Protein AF-A0A3D3W2J4-F1 (afdb_monomer_lite)

Secondary structure (DSSP, 8-state):
--TTEEE--TTSSEEEEEEEEESSEEEEE--TTS---SSSGGGTEEEEE-PPP-SSSS-----EEEEEEEETTT--EEEEEEEEHHHHHH-GGG-EEEEETTEEEEE---PPP---SSEEEEEEEEEEEPTTSSSEEEEEEEEEEEETTEEEEEEEETTB-EEETTEEEEEEEEEE-TTS-EEEEEEEEE-TTTTHHHHHHHHHHHHHHHHHHHHHHHHHHHHHHHHHHHHHHTTTS-S------HHHHHHHHHHHHHHHHHHHHHHHHHTSPPPPPTTS--HHHHHT-EEEETTEEEEHHHHHHHHHHHHHS-SEEEEEPPHHHHTSHHHHHHHHHHHHHH-TTTTTSHHHHHHTT----HHHHHHHHHHHHTS-HHHHHHHHHHHHEEEEEHHHHHHHHHH-HHHHTTS--EE---HHHHHHTTPPP-TT-EE-HHHHGGGGGGGHHHHHHHHHHHHTT-GGG--HHHHHHHHHHHHHHHHHHHHHTT-PPPPSSHHHHHHHHHHHHHHHTT--PPEEEE---SSTTTSEEEHHHHHHHHHHHHHHHHTT--SHHHHHHHHHHTHHHHHHHHHHHHHHHHHHHS--TTPPPPTTS---HHHHHHHHTTT---HHHHHHHHHHHHT-TT--HHHHHHT--HHHHHHHHHHHHHHHHHHHHHHHHHH-TT-HHHHHHHHHHHHH-S--HHHHHHHHHHHHHHHHHHHHHHHHTTTSTTSTTHHHHHHHHHHHHHHHHHHHTT-HHHHHHHHHHHHHHHHHS--TT--HHHHHHHHHHHHH-HHHHHHHHHHHHHHHHHHHHHS--TTHHHHHHHHHHHHHHHHHHHHHHHHHHHHTS-S-SSHHHHHHHH-

pLDDT: mean 84.1, std 11.79, range [42.06, 96.38]

Foldseek 3Di:
DQAQDWADDPPDQWIKHWRDKAQAWDKDFDDPPDDAFPDAPSNGIDTDHDPADPPPDPDHGWMKTWIFTAGPPPRDTPGIDIETAVQQVQDVVRFDWDQDPNDIDGDHDYPDDDDDQKDKDWPDWDFDAFFQFPHTPKIKTWMWIDHPNDIDIDMAMAVRWDDDPQKTWHFDDWDQDPVRDIDTDIDIDRDPPVCVVVVVVVVVVVVVCVVVVVVVVVVVVVLVVVVVVVVVVCVPDDPDPPPPPVVLVCLLPVVLVVLLVVLVVVLVVLLDDDDDDPPFFPLLLQQLQWWRFPRAIAGPLVVLQVLLCLFQVDQKFKAFDALVRCVDPVLVVVLLVLLCVVCVVLCPDPLVVVLSPDRDGPVSNLVSSCVSVVHDSVVSCVSRVVSGIDMDGSSLLLLCLAQVVVRNQQTQRGADDDPVLCVQLVHDDDPSRTHGNVSRVVRLVSCVVLQVVLVVCVVVVNNVPRDPSSVRSVSRVVSVVVSVVSRVLRDDDADPALLSLLVQLLLVCLVCPSPSHIFRFQLLDPDSNQRTHRLNNLLSQLVNQVRCVVQVHQDLVSLLCCLQQPVLLVVLLVLLQVLLVVLQVDDDPDDDAPPVRGDFSLVSLVVCLVPDPDQLNNLSSPLSNVVGGDDHSNNSSVPQHRVNSLQSCLVVLLVSLCSLVVSCCVSPVPPVLNVVLVVVLVVVPPDPPSVSSSSSNSSSSSVSVVSCCVRCVLCHPPHVSVVVSSVRSVLVVQLSVCVSVVNSVSNVVSSVVNVVCVVVDNRPSHDSVLNSLNSSLSSSVLLVSLVVLVVVLVVLVVCVVVDVSSCSSVSSSVSSVVVSVVSVVVSLVSLCVSVVHHLDPDPVSNVVSSD

Structure (mmCIF, N/CA/C/O backbone):
data_AF-A0A3D3W2J4-F1
#
_entry.id   AF-A0A3D3W2J4-F1
#
loop_
_atom_site.group_PDB
_atom_site.id
_atom_site.type_symbol
_atom_site.label_atom_id
_atom_site.label_alt_id
_atom_site.label_comp_id
_atom_site.label_asym_id
_atom_site.label_entity_id
_atom_site.label_seq_id
_atom_site.pdbx_PDB_ins_code
_atom_site.Cartn_x
_atom_site.Cartn_y
_atom_site.Cartn_z
_atom_site.occupancy
_atom_site.B_iso_or_equiv
_atom_site.auth_seq_id
_atom_site.auth_comp_id
_atom_site.auth_asym_id
_atom_site.auth_atom_id
_atom_site.pdbx_PDB_model_num
ATOM 1 N N . MET A 1 1 ? -45.741 21.045 -13.939 1.00 48.94 1 MET A N 1
ATOM 2 C CA . MET A 1 1 ? -46.906 21.763 -13.388 1.00 48.94 1 MET A CA 1
ATOM 3 C C . MET A 1 1 ? -46.478 23.199 -13.170 1.00 48.94 1 MET A C 1
ATOM 5 O O . MET A 1 1 ? -45.393 23.406 -12.635 1.00 48.94 1 MET A O 1
ATOM 9 N N . THR A 1 2 ? -47.234 24.165 -13.677 1.00 43.22 2 THR A N 1
ATOM 10 C CA . THR A 1 2 ? -47.012 25.587 -13.380 1.00 43.22 2 THR A CA 1
ATOM 11 C C . THR A 1 2 ? -47.601 25.900 -12.005 1.00 43.22 2 THR A C 1
ATOM 13 O O . THR A 1 2 ? -48.510 25.196 -11.561 1.00 43.22 2 THR A O 1
ATOM 16 N N . ALA A 1 3 ? -47.068 26.909 -11.311 1.00 51.38 3 ALA A N 1
ATOM 17 C CA . ALA A 1 3 ? -47.744 27.464 -10.138 1.00 51.38 3 ALA A CA 1
ATOM 18 C C . ALA A 1 3 ? -49.195 27.830 -10.520 1.00 51.38 3 ALA A C 1
ATOM 20 O O . ALA A 1 3 ? -49.426 28.264 -11.650 1.00 51.38 3 ALA A O 1
ATOM 21 N N . ASP A 1 4 ? -50.138 27.579 -9.610 1.00 63.22 4 ASP A N 1
ATOM 22 C CA . ASP A 1 4 ? -51.589 27.809 -9.728 1.00 63.22 4 ASP A CA 1
ATOM 23 C C . ASP A 1 4 ? -52.402 26.770 -10.528 1.00 63.22 4 ASP A C 1
ATOM 25 O O . ASP A 1 4 ? -53.528 27.030 -10.952 1.00 63.22 4 ASP A O 1
ATOM 29 N N . GLN A 1 5 ? -51.883 25.549 -10.695 1.00 82.88 5 GLN A N 1
ATOM 30 C CA . GLN A 1 5 ? -52.673 24.429 -11.220 1.00 82.88 5 GLN A CA 1
ATOM 31 C C . GLN A 1 5 ? -53.540 23.791 -10.117 1.00 82.88 5 GLN A C 1
ATOM 33 O O . GLN A 1 5 ? -53.009 23.296 -9.123 1.00 82.88 5 GLN A O 1
ATOM 38 N N . THR A 1 6 ? -54.857 23.726 -10.323 1.00 85.81 6 THR A N 1
ATOM 39 C CA . THR A 1 6 ? -55.784 22.977 -9.455 1.00 85.81 6 THR A CA 1
ATOM 40 C C . THR A 1 6 ? -55.981 21.556 -9.979 1.00 85.81 6 THR A C 1
ATOM 42 O O . THR A 1 6 ? -56.260 21.350 -11.159 1.00 85.81 6 THR A O 1
ATOM 45 N N . ILE A 1 7 ? -55.824 20.568 -9.102 1.00 89.25 7 ILE A N 1
ATOM 46 C CA . ILE A 1 7 ? -56.068 19.152 -9.372 1.00 89.25 7 ILE A CA 1
ATOM 47 C C . ILE A 1 7 ? -57.421 18.784 -8.762 1.00 89.25 7 ILE A C 1
ATOM 49 O O . ILE A 1 7 ? -57.616 18.882 -7.547 1.00 89.25 7 ILE A O 1
ATOM 53 N N . GLU A 1 8 ? -58.339 18.335 -9.614 1.00 89.50 8 GLU A N 1
ATOM 54 C CA . GLU A 1 8 ? -59.679 17.896 -9.229 1.00 89.50 8 GLU A CA 1
ATOM 55 C C . GLU A 1 8 ? -59.796 16.383 -9.427 1.00 89.50 8 GLU A C 1
ATOM 57 O O . GLU A 1 8 ? -59.575 15.867 -10.521 1.00 89.50 8 GLU A O 1
ATOM 62 N N . LEU A 1 9 ? -60.119 15.660 -8.354 1.00 86.56 9 LEU A N 1
ATOM 63 C CA . LEU A 1 9 ? -60.288 14.205 -8.366 1.00 86.56 9 LEU A CA 1
ATOM 64 C C . LEU A 1 9 ? -61.668 13.866 -7.817 1.00 86.56 9 LEU A C 1
ATOM 66 O O . LEU A 1 9 ? -61.935 14.174 -6.658 1.00 86.56 9 LEU A O 1
ATOM 70 N N . SER A 1 10 ? -62.534 13.229 -8.609 1.00 84.44 10 SER A N 1
ATOM 71 C CA . SER A 1 10 ? -63.936 12.938 -8.247 1.00 84.44 10 SER A CA 1
ATOM 72 C C . SER A 1 10 ? -64.105 12.347 -6.845 1.00 84.44 10 SER A C 1
ATOM 74 O O . SER A 1 10 ? -65.048 12.702 -6.142 1.00 84.44 10 SER A O 1
ATOM 76 N N . ASP A 1 11 ? -63.145 11.526 -6.427 1.00 86.38 11 ASP A N 1
ATOM 77 C CA . ASP A 1 11 ? -63.213 10.701 -5.222 1.00 86.38 11 ASP A CA 1
ATOM 78 C C . ASP A 1 11 ? -62.748 11.427 -3.943 1.00 86.38 11 ASP A C 1
ATOM 80 O O . ASP A 1 11 ? -62.844 10.871 -2.848 1.00 86.38 11 ASP A O 1
ATOM 84 N N . LEU A 1 12 ? -62.244 12.665 -4.053 1.00 88.88 12 LEU A N 1
ATOM 85 C CA . LEU A 1 12 ? -61.813 13.486 -2.914 1.00 88.88 12 LEU A CA 1
ATOM 86 C C . LEU A 1 12 ? -62.843 14.579 -2.578 1.00 88.88 12 LEU A C 1
ATOM 88 O O . LEU A 1 12 ? -63.408 15.175 -3.495 1.00 88.88 12 LEU A O 1
ATOM 92 N N . PRO A 1 13 ? -63.062 14.916 -1.290 1.00 89.31 13 PRO A N 1
ATOM 93 C CA . PRO A 1 13 ? -64.000 15.972 -0.892 1.00 89.31 13 PRO A CA 1
ATOM 94 C C . PRO A 1 13 ? -63.435 17.401 -1.030 1.00 89.31 13 PRO A C 1
ATOM 96 O O . PRO A 1 13 ? -64.122 18.368 -0.719 1.00 89.31 13 PRO A O 1
ATOM 99 N N . PHE A 1 14 ? -62.199 17.547 -1.506 1.00 92.00 14 PHE A N 1
ATOM 100 C CA . PHE A 1 14 ? -61.484 18.813 -1.679 1.00 92.00 14 PHE A CA 1
ATOM 101 C C . PHE A 1 14 ? -60.769 18.849 -3.037 1.00 92.00 14 PHE A C 1
ATOM 103 O O . PHE A 1 14 ? -60.620 17.829 -3.718 1.00 92.00 14 PHE A O 1
ATOM 110 N N . ASN A 1 15 ? -60.319 20.037 -3.423 1.00 92.44 15 ASN A N 1
ATOM 111 C CA . ASN A 1 15 ? -59.434 20.274 -4.558 1.00 92.44 15 ASN A CA 1
ATOM 112 C C . ASN A 1 15 ? -57.999 20.491 -4.060 1.00 92.44 15 ASN A C 1
ATOM 114 O O . ASN A 1 15 ? -57.798 20.967 -2.945 1.00 92.44 15 ASN A O 1
ATOM 118 N N . ILE A 1 16 ? -56.996 20.145 -4.869 1.00 93.12 16 ILE A N 1
ATOM 119 C CA . ILE A 1 16 ? -55.581 20.347 -4.518 1.00 93.12 16 ILE A CA 1
ATOM 120 C C . ILE A 1 16 ? -55.020 21.455 -5.407 1.00 93.12 16 ILE A C 1
ATOM 122 O O . ILE A 1 16 ? -54.827 21.247 -6.602 1.00 93.12 16 ILE A O 1
ATOM 126 N N . ALA A 1 17 ? -54.752 22.627 -4.843 1.00 92.50 17 ALA A N 1
ATOM 127 C CA . ALA A 1 17 ? -54.134 23.740 -5.553 1.00 92.50 17 ALA A CA 1
ATOM 128 C C . ALA A 1 17 ? -52.608 23.688 -5.400 1.00 92.50 17 ALA A C 1
ATOM 130 O O . ALA A 1 17 ? -52.075 23.765 -4.294 1.00 92.50 17 ALA A O 1
ATOM 131 N N . VAL A 1 18 ? -51.882 23.565 -6.513 1.00 92.50 18 VAL A N 1
ATOM 132 C CA . VAL A 1 18 ? -50.415 23.553 -6.523 1.00 92.50 18 VAL A CA 1
ATOM 133 C C . VAL A 1 18 ? -49.898 24.986 -6.466 1.00 92.50 18 VAL A C 1
ATOM 135 O O . VAL A 1 18 ? -49.884 25.691 -7.473 1.00 92.50 18 VAL A O 1
ATOM 138 N N . ARG A 1 19 ? -49.423 25.414 -5.293 1.00 90.12 19 ARG A N 1
ATOM 139 C CA . ARG A 1 19 ? -48.851 26.754 -5.098 1.00 90.12 19 ARG A CA 1
ATOM 140 C C . ARG A 1 19 ? -47.502 26.894 -5.771 1.00 90.12 19 ARG A C 1
ATOM 142 O O . ARG A 1 19 ? -47.240 27.879 -6.453 1.00 90.12 19 ARG A O 1
ATOM 149 N N . ARG A 1 20 ? -46.627 25.905 -5.591 1.00 90.38 20 ARG A N 1
ATOM 150 C CA . ARG A 1 20 ? -45.307 25.922 -6.221 1.00 90.38 20 ARG A CA 1
ATOM 151 C C . ARG A 1 20 ? -44.750 24.523 -6.372 1.00 90.38 20 ARG A C 1
ATOM 153 O O . ARG A 1 20 ? -44.706 23.763 -5.412 1.00 90.38 20 ARG A O 1
ATOM 160 N N . PHE A 1 21 ? -44.282 24.217 -7.576 1.00 91.69 21 PHE A N 1
ATOM 161 C CA . PHE A 1 21 ? -43.565 22.986 -7.873 1.00 91.69 21 PHE A CA 1
ATOM 162 C C . PHE A 1 21 ? -42.087 23.292 -8.108 1.00 91.69 21 PHE A C 1
ATOM 164 O O . PHE A 1 21 ? -41.738 24.090 -8.981 1.00 91.69 21 PHE A O 1
ATOM 171 N N . TYR A 1 22 ? -41.225 22.641 -7.338 1.00 92.00 22 TYR A N 1
ATOM 172 C CA . TYR A 1 22 ? -39.782 22.707 -7.486 1.00 92.00 22 TYR A CA 1
ATOM 173 C C . TYR A 1 22 ? -39.316 21.424 -8.155 1.00 92.00 22 TYR A C 1
ATOM 175 O O . TYR A 1 22 ? -39.381 20.351 -7.561 1.00 92.00 22 TYR A O 1
ATOM 183 N N . ARG A 1 23 ? -38.858 21.542 -9.405 1.00 90.31 23 ARG A N 1
ATOM 184 C CA . ARG A 1 23 ? -38.396 20.394 -10.194 1.00 90.31 23 ARG A CA 1
ATOM 185 C C . ARG A 1 23 ? -37.204 19.698 -9.536 1.00 90.31 23 ARG A C 1
ATOM 187 O O . ARG A 1 23 ? -37.223 18.481 -9.404 1.00 90.31 23 ARG A O 1
ATOM 194 N N . ASN A 1 24 ? -36.207 20.473 -9.119 1.00 91.94 24 ASN A N 1
ATOM 195 C CA . ASN A 1 24 ? -35.078 19.991 -8.337 1.00 91.94 24 ASN A CA 1
ATOM 196 C C . ASN A 1 24 ? -34.886 20.891 -7.112 1.00 91.94 24 ASN A C 1
ATOM 198 O O . ASN A 1 24 ? -34.979 22.120 -7.214 1.00 91.94 24 ASN A O 1
ATOM 202 N N . SER A 1 25 ? -34.672 20.288 -5.950 1.00 92.25 25 SER A N 1
ATOM 203 C CA . SER A 1 25 ? -34.630 20.986 -4.673 1.00 92.25 25 SER A CA 1
ATOM 204 C C . SER A 1 25 ? -33.997 20.154 -3.567 1.00 92.25 25 SER A C 1
ATOM 206 O O . SER A 1 25 ? -34.030 18.927 -3.599 1.00 92.25 25 SER A O 1
ATOM 208 N N . GLU A 1 26 ? -33.497 20.846 -2.550 1.00 90.50 26 GLU A N 1
ATOM 209 C CA . GLU A 1 26 ? -33.131 20.261 -1.262 1.00 90.50 26 GLU A CA 1
ATOM 210 C C . GLU A 1 26 ? -33.908 20.937 -0.125 1.00 90.50 26 GLU A C 1
ATOM 212 O O . GLU A 1 26 ? -34.365 22.079 -0.252 1.00 90.50 26 GLU A O 1
ATOM 217 N N . LEU A 1 27 ? -34.063 20.228 0.993 1.00 87.88 27 LEU A N 1
ATOM 218 C CA . LEU A 1 27 ? -34.663 20.777 2.204 1.00 87.88 27 LEU A CA 1
ATOM 219 C C . LEU A 1 27 ? -33.572 21.372 3.089 1.00 87.88 27 LEU A C 1
ATOM 221 O O . LEU A 1 27 ? -32.530 20.755 3.304 1.00 87.88 27 LEU A O 1
ATOM 225 N N . ARG A 1 28 ? -33.834 22.559 3.631 1.00 90.44 28 ARG A N 1
ATOM 226 C CA . ARG A 1 28 ? -32.978 23.231 4.614 1.00 90.44 28 ARG A CA 1
ATOM 227 C C . ARG A 1 28 ? -33.802 23.682 5.813 1.00 90.44 28 ARG A C 1
ATOM 229 O O . ARG A 1 28 ? -35.015 23.845 5.696 1.00 90.44 28 ARG A O 1
ATOM 236 N N . SER A 1 29 ? -33.144 23.952 6.936 1.00 86.00 29 SER A N 1
ATOM 237 C CA . SER A 1 29 ? -33.789 24.601 8.082 1.00 86.00 29 SER A CA 1
ATOM 238 C C . SER A 1 29 ? -34.382 25.959 7.690 1.00 86.00 29 SER A C 1
ATOM 240 O O . SER A 1 29 ? -33.845 26.652 6.815 1.00 86.00 29 SER A O 1
ATOM 242 N N . LEU A 1 30 ? -35.485 26.332 8.342 1.00 84.19 30 LEU A N 1
ATOM 243 C CA . LEU A 1 30 ? -36.137 27.631 8.153 1.00 84.19 30 LEU A CA 1
ATOM 244 C C . LEU A 1 30 ? -35.212 28.799 8.532 1.00 84.19 30 LEU A C 1
ATOM 246 O O . LEU A 1 30 ? -34.473 28.742 9.514 1.00 84.19 30 LEU A O 1
ATOM 250 N N . THR A 1 31 ? -35.306 29.875 7.756 1.00 85.94 31 THR A N 1
ATOM 251 C CA . THR A 1 31 ? -34.766 31.209 8.048 1.00 85.94 31 THR A CA 1
ATOM 252 C C . THR A 1 31 ? -35.924 32.168 8.351 1.00 85.94 31 THR A C 1
ATOM 254 O O . THR A 1 31 ? -37.065 31.845 8.017 1.00 85.94 31 THR A O 1
ATOM 257 N N . PRO A 1 32 ? -35.676 33.339 8.969 1.00 84.88 32 PRO A N 1
ATOM 258 C CA . PRO A 1 32 ? -36.737 34.299 9.291 1.00 84.88 32 PRO A CA 1
ATOM 259 C C . PRO A 1 32 ? -37.583 34.765 8.094 1.00 84.88 32 PRO A C 1
ATOM 261 O O . PRO A 1 32 ? -38.732 35.147 8.291 1.00 84.88 32 PRO A O 1
ATOM 264 N N . ASP A 1 33 ? -37.038 34.703 6.874 1.00 86.88 33 ASP A N 1
ATOM 265 C CA . ASP A 1 33 ? -37.706 35.151 5.644 1.00 86.88 33 ASP A CA 1
ATOM 266 C C . ASP A 1 33 ? -38.552 34.055 4.965 1.00 86.88 33 ASP A C 1
ATOM 268 O O . ASP A 1 33 ? -39.237 34.317 3.974 1.00 86.88 33 ASP A O 1
ATOM 272 N N . ASP A 1 34 ? -38.496 32.810 5.451 1.00 86.81 34 ASP A N 1
ATOM 273 C CA . ASP A 1 34 ? -39.251 31.704 4.861 1.00 86.81 34 ASP A CA 1
ATOM 274 C C . ASP A 1 34 ? -40.705 31.661 5.350 1.00 86.81 34 ASP A C 1
ATOM 276 O O . ASP A 1 34 ? -41.021 31.962 6.502 1.00 86.81 34 ASP A O 1
ATOM 280 N N . LEU A 1 35 ? -41.597 31.173 4.484 1.00 84.19 35 LEU A N 1
ATOM 281 C CA . LEU A 1 35 ? -42.963 30.832 4.871 1.00 84.19 35 LEU A CA 1
ATOM 282 C C . LEU A 1 35 ? -42.950 29.615 5.806 1.00 84.19 35 LEU A C 1
ATOM 284 O O . LEU A 1 35 ? -42.683 28.496 5.366 1.00 84.19 35 LEU A O 1
ATOM 288 N N . LYS A 1 36 ? -43.286 29.835 7.077 1.00 88.19 36 LYS A N 1
ATOM 289 C CA . LYS A 1 36 ? -43.501 28.774 8.064 1.00 88.19 36 LYS A CA 1
ATOM 290 C C . LYS A 1 36 ? -44.955 28.302 8.019 1.00 88.19 36 LYS A C 1
ATOM 292 O O . LYS A 1 36 ? -45.861 29.116 8.176 1.00 88.19 36 LYS A O 1
ATOM 297 N N . LEU A 1 37 ? -45.166 27.003 7.814 1.00 88.06 37 LEU A N 1
ATOM 298 C CA . LEU A 1 37 ? -46.493 26.380 7.896 1.00 88.06 37 LEU A CA 1
ATOM 299 C C . LEU A 1 37 ? -46.823 25.967 9.337 1.00 88.06 37 LEU A C 1
ATOM 301 O O . LEU A 1 37 ? -45.925 25.809 10.168 1.00 88.06 37 LEU A O 1
ATOM 305 N N . ASP A 1 38 ? -48.113 25.777 9.615 1.00 83.81 38 ASP A N 1
ATOM 306 C CA . ASP A 1 38 ? -48.614 25.466 10.959 1.00 83.81 38 ASP A CA 1
ATOM 307 C C . ASP A 1 38 ? -48.172 24.080 11.458 1.00 83.81 38 ASP A C 1
ATOM 309 O O . ASP A 1 38 ? -47.928 23.897 12.651 1.00 83.81 38 ASP A O 1
ATOM 313 N N . ASP A 1 39 ? -48.039 23.104 10.555 1.00 82.50 39 ASP A N 1
ATOM 314 C CA . ASP A 1 39 ? -47.633 21.735 10.868 1.00 82.50 39 ASP A CA 1
ATOM 315 C C . ASP A 1 39 ? -46.874 21.060 9.705 1.00 82.50 39 ASP A C 1
ATOM 317 O O . ASP A 1 39 ? -46.529 21.690 8.699 1.00 82.50 39 ASP A O 1
ATOM 321 N N . GLY A 1 40 ? -46.542 19.776 9.882 1.00 84.00 40 GLY A N 1
ATOM 322 C CA . GLY A 1 40 ? -45.853 18.973 8.871 1.00 84.00 40 GLY A CA 1
ATOM 323 C C . GLY A 1 40 ? -44.437 19.465 8.561 1.00 84.00 40 GLY A C 1
ATOM 324 O O . GLY A 1 40 ? -43.823 20.215 9.326 1.00 84.00 40 GLY A O 1
ATOM 325 N N . LEU A 1 41 ? -43.904 19.049 7.418 1.00 85.31 41 LEU A N 1
ATOM 326 C CA . LEU A 1 41 ? -42.550 19.353 6.957 1.00 85.31 41 LEU A CA 1
ATOM 327 C C . LEU A 1 41 ? -42.287 20.862 6.846 1.00 85.31 41 LEU A C 1
ATOM 329 O O . LEU A 1 41 ? -41.200 21.334 7.176 1.00 85.31 41 LEU A O 1
ATOM 333 N N . GLY A 1 42 ? -43.294 21.636 6.434 1.00 85.88 42 GLY A N 1
ATOM 334 C CA . GLY A 1 42 ? -43.184 23.090 6.281 1.00 85.88 42 GLY A CA 1
ATOM 335 C C . GLY A 1 42 ? -43.120 23.874 7.598 1.00 85.88 42 GLY A C 1
ATOM 336 O O . GLY A 1 42 ? -42.896 25.082 7.568 1.00 85.88 42 GLY A O 1
ATOM 337 N N . SER A 1 43 ? -43.297 23.220 8.751 1.00 87.88 43 SER A N 1
ATOM 338 C CA . SER A 1 43 ? -43.172 23.865 10.067 1.00 87.88 43 SER A CA 1
ATOM 339 C C . SER A 1 43 ? -41.721 24.006 10.549 1.00 87.88 43 SER A C 1
ATOM 341 O O . SER A 1 43 ? -41.438 24.840 11.416 1.00 87.88 43 SER A O 1
ATOM 343 N N . PHE A 1 44 ? -40.792 23.230 9.973 1.00 83.69 44 PHE A N 1
ATOM 344 C CA . PHE A 1 44 ? -39.366 23.234 10.331 1.00 83.69 44 PHE A CA 1
ATOM 345 C C . PHE A 1 44 ? -38.404 23.235 9.130 1.00 83.69 44 PHE A C 1
ATOM 347 O O . PHE A 1 44 ? -37.212 23.490 9.321 1.00 83.69 44 PHE A O 1
ATOM 354 N N . ALA A 1 45 ? -38.888 23.002 7.904 1.00 86.81 45 ALA A N 1
ATOM 355 C CA . ALA A 1 45 ? -38.072 22.989 6.694 1.00 86.81 45 ALA A CA 1
ATOM 356 C C . ALA A 1 45 ? -38.596 23.938 5.604 1.00 86.81 45 ALA A C 1
ATOM 358 O O . ALA A 1 45 ? -39.798 24.069 5.384 1.00 86.81 45 ALA A O 1
ATOM 359 N N . ALA A 1 46 ? -37.663 24.547 4.872 1.00 90.19 46 ALA A N 1
ATOM 360 C CA . ALA A 1 46 ? -37.911 25.295 3.643 1.00 90.19 46 ALA A CA 1
ATOM 361 C C . ALA A 1 46 ? -37.262 24.606 2.440 1.00 90.19 46 ALA A C 1
ATOM 363 O O . ALA A 1 46 ? -36.264 23.889 2.560 1.00 90.19 46 ALA A O 1
ATOM 364 N N . VAL A 1 47 ? -37.812 24.876 1.255 1.00 91.69 47 VAL A N 1
ATOM 365 C CA . VAL A 1 47 ? -37.284 24.366 -0.012 1.00 91.69 47 VAL A CA 1
ATOM 366 C C . VAL A 1 47 ? -36.217 25.312 -0.544 1.00 91.69 47 VAL A C 1
ATOM 368 O O . VAL A 1 47 ? -36.493 26.483 -0.805 1.00 91.69 47 VAL A O 1
ATOM 371 N N . LYS A 1 48 ? -35.013 24.795 -0.783 1.00 92.38 48 LYS A N 1
ATOM 372 C CA . LYS A 1 48 ? -33.976 25.478 -1.552 1.00 92.38 48 LYS A CA 1
ATOM 373 C C . LYS A 1 48 ? -33.993 24.945 -2.990 1.00 92.38 48 LYS A C 1
ATOM 375 O O . LYS A 1 48 ? -33.673 23.775 -3.204 1.00 92.38 48 LYS A O 1
ATOM 380 N N . PRO A 1 49 ? -34.379 25.763 -3.986 1.00 91.38 49 PRO A N 1
ATOM 381 C CA . PRO A 1 49 ? -34.385 25.341 -5.381 1.00 91.38 49 PRO A CA 1
ATOM 382 C C . PRO A 1 49 ? -32.966 25.053 -5.868 1.00 91.38 49 PRO A C 1
ATOM 384 O O . PRO A 1 49 ? -32.045 25.823 -5.589 1.00 91.38 49 PRO A O 1
ATOM 387 N N . LEU A 1 50 ? -32.813 23.986 -6.643 1.00 88.44 50 LEU A N 1
ATOM 388 C CA . LEU A 1 50 ? -31.564 23.634 -7.306 1.00 88.44 50 LEU A CA 1
ATOM 389 C C . LEU A 1 50 ? -31.759 23.656 -8.830 1.00 88.44 50 LEU A C 1
ATOM 391 O O . LEU A 1 50 ? -32.864 23.396 -9.318 1.00 88.44 50 LEU A O 1
ATOM 395 N N . PRO A 1 51 ? -30.707 23.959 -9.610 1.00 87.94 51 PRO A N 1
ATOM 396 C CA . PRO A 1 51 ? -30.738 23.756 -11.052 1.00 87.94 51 PRO A CA 1
ATOM 397 C C . PRO A 1 51 ? -31.050 22.287 -11.396 1.00 87.94 51 PRO A C 1
ATOM 399 O O . PRO A 1 51 ? -30.604 21.394 -10.672 1.00 87.94 51 PRO A O 1
ATOM 402 N N . PRO A 1 52 ? -31.790 22.004 -12.484 1.00 84.12 52 PRO A N 1
ATOM 403 C CA . PRO A 1 52 ? -31.999 20.634 -12.947 1.00 84.12 52 PRO A CA 1
ATOM 404 C C . PRO A 1 52 ? -30.678 19.943 -13.300 1.00 84.12 52 PRO A C 1
ATOM 406 O O . PRO A 1 52 ? -29.767 20.580 -13.838 1.00 84.12 52 PRO A O 1
ATOM 409 N N . VAL A 1 53 ? -30.591 18.640 -13.044 1.00 79.69 53 VAL A N 1
ATOM 410 C CA . VAL A 1 53 ? -29.398 17.844 -13.361 1.00 79.69 53 VAL A CA 1
ATOM 411 C C . VAL A 1 53 ? -29.309 17.593 -14.874 1.00 79.69 53 VAL A C 1
ATOM 413 O O . VAL A 1 53 ? -30.306 17.305 -15.537 1.00 79.69 53 VAL A O 1
ATOM 416 N N . THR A 1 54 ? -28.103 17.693 -15.442 1.00 70.88 54 THR A N 1
ATOM 417 C CA . THR A 1 54 ? -27.838 17.557 -16.892 1.00 70.88 54 THR A CA 1
ATOM 418 C C . THR A 1 54 ? -27.631 16.109 -17.359 1.00 70.88 54 THR A C 1
ATOM 420 O O . THR A 1 54 ? -27.462 15.870 -18.554 1.00 70.88 54 THR A O 1
ATOM 423 N N . GLY A 1 55 ? -27.667 15.139 -16.439 1.00 55.62 55 GLY A N 1
ATOM 424 C CA . GLY A 1 55 ? -27.572 13.701 -16.719 1.00 55.62 55 GLY A CA 1
ATOM 425 C C . GLY A 1 55 ? -26.165 13.176 -17.029 1.00 55.62 55 GLY A C 1
ATOM 426 O O . GLY A 1 55 ? -26.049 12.041 -17.480 1.00 55.62 55 GLY A O 1
ATOM 427 N N . MET A 1 56 ? -25.108 13.977 -16.824 1.00 46.00 56 MET A N 1
ATOM 428 C CA . MET A 1 56 ? -23.714 13.507 -16.935 1.00 46.00 56 MET A CA 1
ATOM 429 C C . MET A 1 56 ? -23.181 12.852 -15.649 1.00 46.00 56 MET A C 1
ATOM 431 O O . MET A 1 56 ? -22.200 12.118 -15.720 1.00 46.00 56 MET A O 1
ATOM 435 N N . ASP A 1 57 ? -23.843 13.081 -14.512 1.00 51.56 57 ASP A N 1
ATOM 436 C CA . ASP A 1 57 ? -23.482 12.548 -13.195 1.00 51.56 57 ASP A CA 1
ATOM 437 C C . ASP A 1 57 ? -24.596 11.623 -12.668 1.00 51.56 57 ASP A C 1
ATOM 439 O O . ASP A 1 57 ? -25.752 11.766 -13.067 1.00 51.56 57 ASP A O 1
ATOM 443 N N . ASP A 1 58 ? -24.289 10.739 -11.710 1.00 57.91 58 ASP A N 1
ATOM 444 C CA . ASP A 1 58 ? -25.235 9.801 -11.054 1.00 57.91 58 ASP A CA 1
ATOM 445 C C . ASP A 1 58 ? -26.277 10.485 -10.131 1.00 57.91 58 ASP A C 1
ATOM 447 O O . ASP A 1 58 ? -26.849 9.876 -9.225 1.00 57.91 58 ASP A O 1
ATOM 451 N N . THR A 1 59 ? -26.539 11.775 -10.335 1.00 65.69 59 THR A N 1
ATOM 452 C CA . THR A 1 59 ? -27.515 12.545 -9.558 1.00 65.69 59 THR A CA 1
ATOM 453 C C . THR A 1 59 ? -28.837 12.662 -10.315 1.00 65.69 59 THR A C 1
ATOM 455 O O . THR A 1 59 ? -28.891 12.604 -11.542 1.00 65.69 59 THR A O 1
ATOM 458 N N . MET A 1 60 ? -29.940 12.800 -9.580 1.00 76.44 60 MET A N 1
ATOM 459 C CA . MET A 1 60 ? -31.281 12.937 -10.152 1.00 76.44 60 MET A CA 1
ATOM 460 C C . MET A 1 60 ? -32.006 14.134 -9.547 1.00 76.44 60 MET A C 1
ATOM 462 O O . MET A 1 60 ? -31.732 14.512 -8.407 1.00 76.44 60 MET A O 1
ATOM 466 N N . ASP A 1 61 ? -32.947 14.701 -10.303 1.00 86.38 61 ASP A N 1
ATOM 467 C CA . ASP A 1 61 ? -33.832 15.756 -9.812 1.00 86.38 61 ASP A CA 1
ATOM 468 C C . ASP A 1 61 ? -34.642 15.235 -8.606 1.00 86.38 61 ASP A C 1
ATOM 470 O O . ASP A 1 61 ? -35.323 14.213 -8.705 1.00 86.38 61 ASP A O 1
ATOM 474 N N . GLN A 1 62 ? -34.580 15.947 -7.478 1.00 88.50 62 GLN A N 1
ATOM 475 C CA . GLN A 1 62 ? -35.391 15.689 -6.285 1.00 88.50 62 GLN A CA 1
ATOM 476 C C . GLN A 1 62 ? -36.462 16.769 -6.153 1.00 88.50 62 GLN A C 1
ATOM 478 O O . GLN A 1 62 ? -36.163 17.939 -5.896 1.00 88.50 62 GLN A O 1
ATOM 483 N N . SER A 1 63 ? -37.724 16.397 -6.357 1.00 92.44 63 SER A N 1
ATOM 484 C CA . SER A 1 63 ? -38.813 17.372 -6.399 1.00 92.44 63 SER A CA 1
ATOM 485 C C . SER A 1 63 ? -39.427 17.655 -5.026 1.00 92.44 63 SER A C 1
ATOM 487 O O . SER A 1 63 ? -39.573 16.766 -4.188 1.00 92.44 63 SER A O 1
ATOM 489 N N . SER A 1 64 ? -39.875 18.898 -4.846 1.00 93.00 64 SER A N 1
ATOM 490 C CA . SER A 1 64 ? -40.729 19.325 -3.732 1.00 93.00 64 SER A CA 1
ATOM 491 C C . SER A 1 64 ? -41.932 20.089 -4.267 1.00 93.00 64 SER A C 1
ATOM 493 O O . SER A 1 64 ? -41.837 20.794 -5.275 1.00 93.00 64 SER A O 1
ATOM 495 N N . VAL A 1 65 ? -43.070 19.995 -3.586 1.00 93.19 65 VAL A N 1
ATOM 496 C CA . VAL A 1 65 ? -44.285 20.717 -3.959 1.00 93.19 65 VAL A CA 1
ATOM 497 C C . VAL A 1 65 ? -44.956 21.330 -2.737 1.00 93.19 65 VAL A C 1
ATOM 499 O O . VAL A 1 65 ? -45.162 20.666 -1.726 1.00 93.19 65 VAL A O 1
ATOM 502 N N . LEU A 1 66 ? -45.300 22.610 -2.843 1.00 92.75 66 LEU A N 1
ATOM 503 C CA . LEU A 1 66 ? -46.171 23.295 -1.897 1.00 92.75 66 LEU A CA 1
ATOM 504 C C . LEU A 1 66 ? -47.597 23.251 -2.450 1.00 92.75 66 LEU A C 1
ATOM 506 O O . LEU A 1 66 ? -47.831 23.722 -3.571 1.00 92.75 66 LEU A O 1
ATOM 510 N N . ILE A 1 67 ? -48.527 22.681 -1.687 1.00 93.38 67 ILE A N 1
ATOM 511 C CA . ILE A 1 67 ? -49.930 22.524 -2.082 1.00 93.38 67 ILE A CA 1
ATOM 512 C C . ILE A 1 67 ? -50.878 23.055 -1.009 1.00 93.38 67 ILE A C 1
ATOM 514 O O . ILE A 1 67 ? -50.586 22.971 0.182 1.00 93.38 67 ILE A O 1
ATOM 518 N N . ASP A 1 68 ? -52.038 23.523 -1.455 1.00 93.00 68 ASP A N 1
ATOM 519 C CA . ASP A 1 68 ? -53.179 23.862 -0.613 1.00 93.00 68 ASP A CA 1
ATOM 520 C C . ASP A 1 68 ? -54.327 22.892 -0.891 1.00 93.00 68 ASP A C 1
ATOM 522 O O . ASP A 1 68 ? -54.686 22.644 -2.043 1.00 93.00 68 ASP A O 1
ATOM 526 N N . LEU A 1 69 ? -54.945 22.377 0.165 1.00 93.25 69 LEU A N 1
ATOM 527 C CA . LEU A 1 69 ? -56.230 21.698 0.086 1.00 93.25 69 LEU A CA 1
ATOM 528 C C . LEU A 1 69 ? -57.326 22.753 0.151 1.00 93.25 69 LEU A C 1
ATOM 530 O O . LEU A 1 69 ? -57.367 23.540 1.094 1.00 93.25 69 LEU A O 1
ATOM 534 N N . VAL A 1 70 ? -58.205 22.776 -0.841 1.00 92.25 70 VAL A N 1
ATOM 535 C CA . VAL A 1 70 ? -59.244 23.794 -1.004 1.00 92.25 70 VAL A CA 1
ATOM 536 C C . VAL A 1 70 ? -60.611 23.129 -0.961 1.00 92.25 70 VAL A C 1
ATOM 538 O O . VAL A 1 70 ? -60.858 22.149 -1.664 1.00 92.25 70 VAL A O 1
ATOM 541 N N . ASP A 1 71 ? -61.511 23.656 -0.141 1.00 89.88 71 ASP A N 1
ATOM 542 C CA . ASP A 1 71 ? -62.889 23.182 -0.076 1.00 89.88 71 ASP A CA 1
ATOM 543 C C . ASP A 1 71 ? -63.636 23.464 -1.389 1.00 89.88 71 ASP A C 1
ATOM 545 O O . ASP A 1 71 ? -63.574 24.572 -1.927 1.00 89.88 71 ASP A O 1
ATOM 549 N N . ARG A 1 72 ? -64.367 22.470 -1.905 1.00 84.81 72 ARG A N 1
ATOM 550 C CA . ARG A 1 72 ? -65.028 22.569 -3.218 1.00 84.81 72 ARG A CA 1
ATOM 551 C C . ARG A 1 72 ? -66.168 23.571 -3.269 1.00 84.81 72 ARG A C 1
ATOM 553 O O . ARG A 1 72 ? -66.436 24.120 -4.331 1.00 84.81 72 ARG A O 1
ATOM 560 N N . GLN A 1 73 ? -66.878 23.746 -2.160 1.00 83.12 73 GLN A N 1
ATOM 561 C CA . GLN A 1 73 ? -68.106 24.537 -2.136 1.00 83.12 73 GLN A CA 1
ATOM 562 C C . GLN A 1 73 ? -67.814 25.994 -1.791 1.00 83.12 73 GLN A C 1
ATOM 564 O O . GLN A 1 73 ? -68.357 26.903 -2.410 1.00 83.12 73 GLN A O 1
ATOM 569 N N . SER A 1 74 ? -66.941 26.214 -0.810 1.00 84.06 74 SER A N 1
ATOM 570 C CA . SER A 1 74 ? -66.599 27.539 -0.293 1.00 84.06 74 SER A CA 1
ATOM 571 C C . SER A 1 74 ? -65.360 28.158 -0.940 1.00 84.06 74 SER A C 1
ATOM 573 O O . SER A 1 74 ? -65.143 29.359 -0.795 1.00 84.06 74 SER A O 1
ATOM 575 N N . GLY A 1 75 ? -64.519 27.364 -1.616 1.00 82.25 75 GLY A N 1
ATOM 576 C CA . GLY A 1 75 ? -63.244 27.827 -2.174 1.00 82.25 75 GLY A CA 1
ATOM 577 C C . GLY A 1 75 ? -62.198 28.202 -1.115 1.00 82.25 75 GLY A C 1
ATOM 578 O O . GLY A 1 75 ? -61.160 28.773 -1.447 1.00 82.25 75 GLY A O 1
ATOM 579 N N . LYS A 1 76 ? -62.453 27.906 0.166 1.00 87.94 76 LYS A N 1
ATOM 580 C CA . LYS A 1 76 ? -61.558 28.241 1.277 1.00 87.94 76 LYS A CA 1
ATOM 581 C C . LYS A 1 76 ? -60.398 27.246 1.364 1.00 87.94 76 LYS A C 1
ATOM 583 O O . LYS A 1 76 ? -60.603 26.040 1.234 1.00 87.94 76 LYS A O 1
ATOM 588 N N . VAL A 1 77 ? -59.190 27.742 1.648 1.00 90.62 77 VAL A N 1
ATOM 589 C CA . VAL A 1 77 ? -58.032 26.891 1.968 1.00 90.62 77 VAL A CA 1
ATOM 590 C C . VAL A 1 77 ? -58.278 26.205 3.313 1.00 90.62 77 VAL A C 1
ATOM 592 O O . VAL A 1 77 ? -58.457 26.864 4.337 1.00 90.62 77 VAL A O 1
ATOM 595 N N . LEU A 1 78 ? -58.314 24.878 3.284 1.00 90.50 78 LEU A N 1
ATOM 596 C CA . LEU A 1 78 ? -58.465 24.004 4.441 1.00 90.50 78 LEU A CA 1
ATOM 597 C C . LEU A 1 78 ? -57.121 23.752 5.128 1.00 90.50 78 LEU A C 1
ATOM 599 O O . LEU A 1 78 ? -57.056 23.766 6.353 1.00 90.50 78 LEU A O 1
ATOM 603 N N . LYS A 1 79 ? -56.064 23.505 4.343 1.00 91.38 79 LYS A N 1
ATOM 604 C CA . LYS A 1 79 ? -54.714 23.227 4.849 1.00 91.38 79 LYS A CA 1
ATOM 605 C C . LYS A 1 79 ? -53.654 23.451 3.772 1.00 91.38 79 LYS A C 1
ATOM 607 O O . LYS A 1 79 ? -53.851 23.015 2.641 1.00 91.38 79 LYS A O 1
ATOM 612 N N . SER A 1 80 ? -52.525 24.048 4.140 1.00 92.44 80 SER A N 1
ATOM 613 C CA . SER A 1 80 ? -51.323 24.142 3.299 1.00 92.44 80 SER A CA 1
ATOM 614 C C . SER A 1 80 ? -50.286 23.122 3.756 1.00 92.44 80 SER A C 1
ATOM 616 O O . SER A 1 80 ? -50.100 22.933 4.955 1.00 92.44 80 SER A O 1
ATOM 618 N N . MET A 1 81 ? -49.603 22.463 2.823 1.00 92.31 81 MET A N 1
ATOM 619 C CA . MET A 1 81 ? -48.573 21.472 3.145 1.00 92.31 81 MET A CA 1
ATOM 620 C C . MET A 1 81 ? -47.422 21.492 2.144 1.00 92.31 81 MET A C 1
ATOM 622 O O . MET A 1 81 ? -47.608 21.701 0.941 1.00 92.31 81 MET A O 1
ATOM 626 N N . LEU A 1 82 ? -46.221 21.240 2.661 1.00 91.81 82 LEU A N 1
ATOM 627 C CA . LEU A 1 82 ? -45.023 21.016 1.870 1.00 91.81 82 LEU A CA 1
ATOM 628 C C . LEU A 1 82 ? -44.792 19.510 1.750 1.00 91.81 82 LEU A C 1
ATOM 630 O O . LEU A 1 82 ? -44.493 18.853 2.738 1.00 91.81 82 LEU A O 1
ATOM 634 N N . VAL A 1 83 ? -44.881 18.975 0.536 1.00 91.38 83 VAL A N 1
ATOM 635 C CA . VAL A 1 83 ? -44.630 17.558 0.259 1.00 91.38 83 VAL A CA 1
ATOM 636 C C . VAL A 1 83 ? -43.322 17.434 -0.515 1.00 91.38 83 VAL A C 1
ATOM 638 O O . VAL A 1 83 ? -43.186 17.977 -1.612 1.00 91.38 83 VAL A O 1
ATOM 641 N N . SER A 1 84 ? -42.353 16.711 0.044 1.00 89.50 84 SER A N 1
ATOM 642 C CA . SER A 1 84 ? -41.055 16.466 -0.596 1.00 89.50 84 SER A CA 1
ATOM 643 C C . SER A 1 84 ? -40.883 14.996 -0.960 1.00 89.50 84 SER A C 1
ATOM 645 O O . SER A 1 84 ? -41.295 14.102 -0.211 1.00 89.50 84 SER A O 1
ATOM 647 N N . GLN A 1 85 ? -40.266 14.743 -2.113 1.00 87.88 85 GLN A N 1
ATOM 648 C CA . GLN A 1 85 ? -40.086 13.400 -2.653 1.00 87.88 85 GLN A CA 1
ATOM 649 C C . GLN A 1 85 ? -39.159 12.536 -1.789 1.00 87.88 85 GLN A C 1
ATOM 651 O O . GLN A 1 85 ? -39.509 11.409 -1.447 1.00 87.88 85 GLN A O 1
ATOM 656 N N . ASN A 1 86 ? -38.012 13.080 -1.376 1.00 77.62 86 ASN A N 1
ATOM 657 C CA . ASN A 1 86 ? -37.047 12.373 -0.531 1.00 77.62 86 ASN A CA 1
ATOM 658 C C . ASN A 1 86 ? -37.650 11.920 0.814 1.00 77.62 86 ASN A C 1
ATOM 660 O O . ASN A 1 86 ? -37.369 10.816 1.267 1.00 77.62 86 ASN A O 1
ATOM 664 N N . VAL A 1 87 ? -38.524 12.724 1.427 1.00 78.88 87 VAL A N 1
ATOM 665 C CA . VAL A 1 87 ? -39.229 12.367 2.672 1.00 78.88 87 VAL A CA 1
ATOM 666 C C . VAL A 1 87 ? -40.271 11.277 2.411 1.00 78.88 87 VAL A C 1
ATOM 668 O O . VAL A 1 87 ? -40.335 10.289 3.140 1.00 78.88 87 VAL A O 1
ATOM 671 N N . SER A 1 88 ? -41.044 11.431 1.333 1.00 78.12 88 SER A N 1
ATOM 672 C CA . SER A 1 88 ? -42.126 10.512 0.959 1.00 78.12 88 SER A CA 1
ATOM 673 C C . SER A 1 88 ? -41.633 9.105 0.586 1.00 78.12 88 SER A C 1
ATOM 675 O O . SER A 1 88 ? -42.339 8.129 0.839 1.00 78.12 88 SER A O 1
ATOM 677 N N . GLU A 1 89 ? -40.456 8.982 -0.039 1.00 68.06 89 GLU A N 1
ATOM 678 C CA . GLU A 1 89 ? -39.902 7.698 -0.501 1.00 68.06 89 GLU A CA 1
ATOM 679 C C . GLU A 1 89 ? -39.070 6.963 0.567 1.00 68.06 89 GLU A C 1
ATOM 681 O O . GLU A 1 89 ? -39.010 5.734 0.536 1.00 68.06 89 GLU A O 1
ATOM 686 N N . LEU A 1 90 ? -38.460 7.676 1.525 1.00 55.75 90 LEU A N 1
ATOM 687 C CA . LEU A 1 90 ? -37.591 7.076 2.549 1.00 55.75 90 LEU A CA 1
ATOM 688 C C . LEU A 1 90 ? -38.351 6.479 3.740 1.00 55.75 90 LEU A C 1
ATOM 690 O O . LEU A 1 90 ? -37.839 5.561 4.380 1.00 55.75 90 LEU A O 1
ATOM 694 N N . ASN A 1 91 ? -39.535 6.999 4.079 1.00 53.41 91 ASN A N 1
ATOM 695 C CA 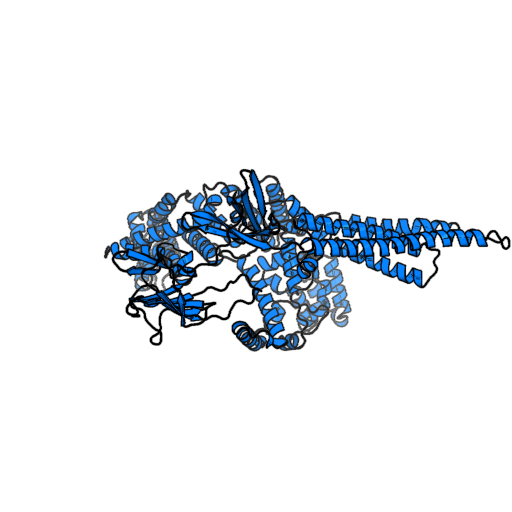. ASN A 1 91 ? -40.223 6.599 5.306 1.00 53.41 91 ASN A CA 1
ATOM 696 C C . ASN A 1 91 ? -41.746 6.750 5.174 1.00 53.41 91 ASN A C 1
ATOM 698 O O . ASN A 1 91 ? -42.293 7.843 5.314 1.00 53.41 91 ASN A O 1
ATOM 702 N N . SER A 1 92 ? -42.465 5.649 4.937 1.00 53.25 92 SER A N 1
ATOM 703 C CA . SER A 1 92 ? -43.926 5.685 4.743 1.00 53.25 92 SER A CA 1
ATOM 704 C C . SER A 1 92 ? -44.707 6.181 5.969 1.00 53.25 92 SER A C 1
ATOM 706 O O . SER A 1 92 ? -45.888 6.483 5.864 1.00 53.25 92 SER A O 1
ATOM 708 N N . THR A 1 93 ? -44.069 6.255 7.138 1.00 54.66 93 THR A N 1
ATOM 709 C CA . THR A 1 93 ? -44.653 6.754 8.391 1.00 54.66 93 THR A CA 1
ATOM 710 C C . THR A 1 93 ? -44.602 8.280 8.534 1.00 54.66 93 THR A C 1
ATOM 712 O O . THR A 1 93 ? -45.259 8.808 9.426 1.00 54.66 93 THR A O 1
ATOM 715 N N . LEU A 1 94 ? -43.870 8.993 7.665 1.00 58.66 94 LEU A N 1
ATOM 716 C CA . LEU A 1 94 ? -43.693 10.457 7.693 1.00 58.66 94 LEU A CA 1
ATOM 717 C C . LEU A 1 94 ? -44.501 11.193 6.611 1.00 58.66 94 LEU A C 1
ATOM 719 O O . LEU A 1 94 ? -44.165 12.309 6.225 1.00 58.66 94 LEU A O 1
ATOM 723 N N . ALA A 1 95 ? -45.547 10.562 6.086 1.00 68.94 95 ALA A N 1
ATOM 724 C CA . ALA A 1 95 ? -46.410 11.175 5.087 1.00 68.94 95 ALA A CA 1
ATOM 725 C C . ALA A 1 95 ? -47.116 12.423 5.629 1.00 68.94 95 ALA A C 1
ATOM 727 O O . ALA A 1 95 ? -47.613 12.419 6.759 1.00 68.94 95 ALA A O 1
ATOM 728 N N . GLU A 1 96 ? -47.233 13.454 4.793 1.00 85.75 96 GLU A N 1
ATOM 729 C CA . GLU A 1 96 ? -48.034 14.629 5.127 1.00 85.75 96 GLU A CA 1
ATOM 730 C C . GLU A 1 96 ? -49.496 14.215 5.303 1.00 85.75 96 GLU A C 1
ATOM 732 O O . GLU A 1 96 ? -50.064 13.517 4.458 1.00 85.75 96 GLU A O 1
ATOM 737 N N . LYS A 1 97 ? -50.104 14.621 6.418 1.00 87.50 97 LYS A N 1
ATOM 738 C CA . LYS A 1 97 ? -51.442 14.181 6.826 1.00 87.50 97 LYS A CA 1
ATOM 739 C C . LYS A 1 97 ? -52.411 15.357 6.865 1.00 87.50 97 LYS A C 1
ATOM 741 O O . LYS A 1 97 ? -52.111 16.390 7.463 1.00 87.50 97 LYS A O 1
ATOM 746 N N . ALA A 1 98 ? -53.610 15.176 6.320 1.00 89.38 98 ALA A N 1
ATOM 747 C CA . ALA A 1 98 ? -54.739 16.078 6.536 1.00 89.38 98 ALA A CA 1
ATOM 748 C C . ALA A 1 98 ? -55.979 15.297 6.977 1.00 89.38 98 ALA A C 1
ATOM 750 O O . ALA A 1 98 ? -56.350 14.315 6.337 1.00 89.38 98 ALA A O 1
ATOM 751 N N . THR A 1 99 ? -56.635 15.751 8.043 1.00 88.81 99 THR A N 1
ATOM 752 C CA . THR A 1 99 ? -57.908 15.186 8.506 1.00 88.81 99 THR A CA 1
ATOM 753 C C . THR A 1 99 ? -59.044 16.088 8.034 1.00 88.81 99 THR A C 1
ATOM 755 O O . THR A 1 99 ? -59.103 17.256 8.412 1.00 88.81 99 THR A O 1
ATOM 758 N N . ILE A 1 100 ? -59.925 15.571 7.175 1.00 87.69 100 ILE A N 1
ATOM 759 C CA . ILE A 1 100 ? -61.049 16.317 6.589 1.00 87.69 100 ILE A CA 1
ATOM 760 C C . ILE A 1 100 ? -62.312 15.467 6.726 1.00 87.69 100 ILE A C 1
ATOM 762 O O . ILE A 1 100 ? -62.340 14.333 6.249 1.00 87.69 100 ILE A O 1
ATOM 766 N N . ALA A 1 101 ? -63.351 16.021 7.364 1.00 83.38 101 ALA A N 1
ATOM 767 C CA . ALA A 1 101 ? -64.617 15.334 7.649 1.00 83.38 101 ALA A CA 1
ATOM 768 C C . ALA A 1 101 ? -64.411 13.946 8.301 1.00 83.38 101 ALA A C 1
ATOM 770 O O . ALA A 1 101 ? -64.897 12.934 7.796 1.00 83.38 101 ALA A O 1
ATOM 771 N N . ASP A 1 102 ? -63.620 13.910 9.382 1.00 84.50 102 ASP A N 1
ATOM 772 C CA . ASP A 1 102 ? -63.262 12.711 10.163 1.00 84.50 102 ASP A CA 1
ATOM 773 C C . ASP A 1 102 ? -62.577 11.582 9.371 1.00 84.50 102 ASP A C 1
ATOM 775 O O . ASP A 1 102 ? -62.561 10.422 9.788 1.00 84.50 102 ASP A O 1
ATOM 779 N N . ARG A 1 103 ? -61.972 11.910 8.222 1.00 91.12 103 ARG A N 1
ATOM 780 C CA . ARG A 1 103 ? -61.127 10.993 7.450 1.00 91.12 103 ARG A CA 1
ATOM 781 C C . ARG A 1 103 ? -59.718 11.533 7.299 1.00 91.12 103 ARG A C 1
ATOM 783 O O . ARG A 1 103 ? -59.522 12.705 6.985 1.00 91.12 103 ARG A O 1
ATOM 790 N N . ASP A 1 104 ? -58.754 10.638 7.462 1.00 90.06 104 ASP A N 1
ATOM 791 C CA . ASP A 1 104 ? -57.336 10.928 7.308 1.00 90.06 104 ASP A CA 1
ATOM 792 C C . ASP A 1 104 ? -56.878 10.685 5.867 1.00 90.06 104 ASP A C 1
ATOM 794 O O . ASP A 1 104 ? -57.034 9.591 5.322 1.00 90.06 104 ASP A O 1
ATOM 798 N N . TYR A 1 105 ? -56.278 11.708 5.265 1.00 90.12 105 TYR A N 1
ATOM 799 C CA . TYR A 1 105 ? -55.676 11.669 3.938 1.00 90.12 105 TYR A CA 1
ATOM 800 C C . TYR A 1 105 ? -54.164 11.824 4.068 1.00 90.12 105 TYR A C 1
ATOM 802 O O . TYR A 1 105 ? -53.686 12.740 4.740 1.00 90.12 105 TYR A O 1
ATOM 810 N N . TYR A 1 106 ? -53.421 10.941 3.404 1.00 88.81 106 TYR A N 1
ATOM 811 C CA . TYR A 1 106 ? -51.961 10.930 3.410 1.00 88.81 106 TYR A CA 1
ATOM 812 C C . TYR A 1 106 ? -51.422 11.290 2.029 1.00 88.81 106 TYR A C 1
ATOM 814 O O . TYR A 1 106 ? -51.834 10.708 1.022 1.00 88.81 106 TYR A O 1
ATOM 822 N N . PHE A 1 107 ? -50.479 12.225 1.988 1.00 89.25 107 PHE A N 1
ATOM 823 C CA . PHE A 1 107 ? -49.921 12.777 0.762 1.00 89.25 107 PHE A CA 1
ATOM 824 C C . PHE A 1 107 ? -48.466 12.351 0.599 1.00 89.25 107 PHE A C 1
ATOM 826 O O . PHE A 1 107 ? -47.643 12.510 1.498 1.00 89.25 107 PHE A O 1
ATOM 833 N N . TYR A 1 108 ? -48.163 11.827 -0.587 1.00 87.12 108 TYR A N 1
ATOM 834 C CA . TYR A 1 108 ? -46.834 11.368 -0.969 1.00 87.12 108 TYR A CA 1
ATOM 835 C C . TYR A 1 108 ? -46.475 11.946 -2.332 1.00 87.12 108 TYR A C 1
ATOM 837 O O . TYR A 1 108 ? -47.262 11.846 -3.278 1.00 87.12 108 TYR A O 1
ATOM 845 N N . LEU A 1 109 ? -45.262 12.477 -2.455 1.00 87.94 109 LEU A N 1
ATOM 846 C CA . LEU A 1 109 ? -44.660 12.808 -3.741 1.00 87.94 109 LEU A CA 1
ATOM 847 C C . LEU A 1 109 ? -43.674 11.699 -4.118 1.00 87.94 109 LEU A C 1
ATOM 849 O O . LEU A 1 109 ? -42.830 11.324 -3.316 1.00 87.94 109 LEU A O 1
ATOM 853 N N . ARG A 1 110 ? -43.792 11.141 -5.323 1.00 84.88 110 ARG A N 1
ATOM 854 C CA . ARG A 1 110 ? -42.957 10.017 -5.776 1.00 84.88 110 ARG A CA 1
ATOM 855 C C . ARG A 1 110 ? -42.682 10.087 -7.268 1.00 84.88 110 ARG A C 1
ATOM 857 O O . ARG A 1 110 ? -43.466 10.694 -8.004 1.00 84.88 110 ARG A O 1
ATOM 864 N N . PHE A 1 111 ? -41.664 9.367 -7.732 1.00 81.31 111 PHE A N 1
ATOM 865 C CA . PHE A 1 111 ? -41.489 9.137 -9.165 1.00 81.31 111 PHE A CA 1
ATOM 866 C C . PHE A 1 111 ? -42.707 8.427 -9.774 1.00 81.31 111 PHE A C 1
ATOM 868 O O . PHE A 1 111 ? -43.360 7.580 -9.148 1.00 81.31 111 PHE A O 1
ATOM 875 N N . GLN A 1 112 ? -43.002 8.747 -11.036 1.00 82.69 112 GLN A N 1
ATOM 876 C CA . GLN A 1 112 ? -44.017 8.032 -11.801 1.00 82.69 112 GLN A CA 1
ATOM 877 C C . GLN A 1 112 ? -43.673 6.536 -11.845 1.00 82.69 112 GLN A C 1
ATOM 879 O O . GLN A 1 112 ? -42.619 6.136 -12.342 1.00 82.69 112 GLN A O 1
ATOM 884 N N . ARG A 1 113 ? -44.588 5.690 -11.358 1.00 81.38 113 ARG A N 1
ATOM 885 C CA . ARG A 1 113 ? -44.442 4.234 -11.444 1.00 81.38 113 ARG A CA 1
ATOM 886 C C . ARG A 1 113 ? -44.856 3.756 -12.828 1.00 81.38 113 ARG A C 1
ATOM 888 O O . ARG A 1 113 ? -46.017 3.869 -13.209 1.00 81.38 113 ARG A O 1
ATOM 895 N N . ASN A 1 114 ? -43.907 3.175 -13.550 1.00 81.25 114 ASN A N 1
ATOM 896 C CA . ASN A 1 114 ? -44.156 2.531 -14.833 1.00 81.25 114 ASN A CA 1
ATOM 897 C C . ASN A 1 114 ? -44.314 1.024 -14.621 1.00 81.25 114 ASN A C 1
ATOM 899 O O . ASN A 1 114 ? -43.331 0.317 -14.403 1.00 81.25 114 ASN A O 1
ATOM 903 N N . TYR A 1 115 ? -45.552 0.535 -14.674 1.00 86.06 115 TYR A N 1
ATOM 904 C CA . TYR A 1 115 ? -45.849 -0.889 -14.527 1.00 86.06 115 TYR A CA 1
ATOM 905 C C . TYR A 1 115 ? -45.408 -1.681 -15.766 1.00 86.06 115 TYR A C 1
ATOM 907 O O . TYR A 1 115 ? -45.509 -1.205 -16.899 1.00 86.06 115 TYR A O 1
ATOM 915 N N . LYS A 1 116 ? -44.906 -2.898 -15.540 1.00 86.56 116 LYS A N 1
ATOM 916 C CA . LYS A 1 116 ? -44.423 -3.818 -16.578 1.00 86.56 116 LYS A CA 1
ATOM 917 C C . LYS A 1 116 ? -45.306 -5.069 -16.634 1.00 86.56 116 LYS A C 1
ATOM 919 O O . LYS A 1 116 ? -45.858 -5.446 -15.602 1.00 86.56 116 LYS A O 1
ATOM 924 N N . PRO A 1 117 ? -45.407 -5.753 -17.789 1.00 89.69 117 PRO A N 1
ATOM 925 C CA . PRO A 1 117 ? -46.179 -6.992 -17.933 1.00 89.69 117 PRO A CA 1
ATOM 926 C C . PRO A 1 117 ? -45.459 -8.228 -17.351 1.00 89.69 117 PRO A C 1
ATOM 928 O O . PRO A 1 117 ? -45.713 -9.351 -17.771 1.00 89.69 117 PRO A O 1
ATOM 931 N N . TYR A 1 118 ? -44.518 -8.027 -16.427 1.00 90.75 118 TYR A N 1
ATOM 932 C CA . TYR A 1 118 ? -43.748 -9.069 -15.756 1.00 90.75 118 TYR A CA 1
ATOM 933 C C . TYR A 1 118 ? -43.401 -8.623 -14.334 1.00 90.75 118 TYR A C 1
ATOM 935 O O . TYR A 1 118 ? -43.325 -7.426 -14.041 1.00 90.75 118 TYR A O 1
ATOM 943 N N . LYS A 1 119 ? -43.182 -9.596 -13.450 1.00 91.44 119 LYS A N 1
ATOM 944 C CA . LYS A 1 119 ? -42.741 -9.388 -12.066 1.00 91.44 119 LYS A CA 1
ATOM 945 C C . LYS A 1 119 ? -41.261 -9.716 -11.953 1.00 91.44 119 LYS A C 1
ATOM 947 O O . LYS A 1 119 ? -40.810 -10.680 -12.557 1.00 91.44 119 LYS A O 1
ATOM 952 N N . VAL A 1 120 ? -40.534 -8.938 -11.159 1.00 90.94 120 VAL A N 1
ATOM 953 C CA . VAL A 1 120 ? -39.121 -9.174 -10.844 1.00 90.94 120 VAL A CA 1
ATOM 954 C C . VAL A 1 120 ? -39.022 -9.458 -9.351 1.00 90.94 120 VAL A C 1
ATOM 956 O O . VAL A 1 120 ? -39.532 -8.680 -8.545 1.00 90.94 120 VAL A O 1
ATOM 959 N N . LYS A 1 121 ? -38.375 -10.560 -8.984 1.00 93.38 121 LYS A N 1
ATOM 960 C CA . LYS A 1 121 ? -38.071 -10.928 -7.602 1.00 93.38 121 LYS A CA 1
ATOM 961 C C . LYS A 1 121 ? -36.560 -11.029 -7.440 1.00 93.38 121 LYS A C 1
ATOM 963 O O . LYS A 1 121 ? -35.909 -11.707 -8.226 1.00 93.38 121 LYS A O 1
ATOM 968 N N . LEU A 1 122 ? -36.006 -10.372 -6.426 1.00 93.25 122 LEU A N 1
ATOM 969 C CA . LEU A 1 122 ? -34.612 -10.565 -6.033 1.00 93.25 122 LEU A CA 1
ATOM 970 C C . LEU A 1 122 ? -34.506 -11.879 -5.250 1.00 93.25 122 LEU A C 1
ATOM 972 O O . LEU A 1 122 ? -35.250 -12.079 -4.290 1.00 93.25 122 LEU A O 1
ATOM 976 N N . LEU A 1 123 ? -33.643 -12.786 -5.700 1.00 93.38 123 LEU A N 1
ATOM 977 C CA . LEU A 1 123 ? -33.340 -14.037 -5.004 1.00 93.38 123 LEU A CA 1
ATOM 978 C C . LEU A 1 123 ? -32.157 -13.856 -4.058 1.00 93.38 123 LEU A C 1
ATOM 980 O O . LEU A 1 123 ? -32.212 -14.325 -2.929 1.00 93.38 123 LEU A O 1
ATOM 984 N N . ASP A 1 124 ? -31.114 -13.190 -4.545 1.00 91.31 124 ASP A N 1
ATOM 985 C CA . ASP A 1 124 ? -29.868 -12.956 -3.826 1.00 91.31 124 ASP A CA 1
ATOM 986 C C . ASP A 1 124 ? -29.173 -11.722 -4.408 1.00 91.31 124 ASP A C 1
ATOM 988 O O . ASP A 1 124 ? -29.268 -11.458 -5.615 1.00 91.31 124 ASP A O 1
ATOM 992 N N . VAL A 1 125 ? -28.478 -10.971 -3.563 1.00 90.38 125 VAL A N 1
ATOM 993 C CA . VAL A 1 125 ? -27.621 -9.870 -3.987 1.00 90.38 125 VAL A CA 1
ATOM 994 C C . VAL A 1 125 ? -26.310 -9.968 -3.231 1.00 90.38 125 VAL A C 1
ATOM 996 O O . VAL A 1 125 ? -26.295 -10.071 -2.018 1.00 90.38 125 VAL A O 1
ATOM 999 N N . SER A 1 126 ? -25.195 -9.900 -3.946 1.00 83.69 126 SER A N 1
ATOM 1000 C CA . SER A 1 126 ? -23.876 -9.970 -3.331 1.00 83.69 126 SER A CA 1
ATOM 1001 C C . SER A 1 126 ? -23.025 -8.782 -3.746 1.00 83.69 126 SER A C 1
ATOM 1003 O O . SER A 1 126 ? -23.003 -8.394 -4.921 1.00 83.69 126 SER A O 1
ATOM 1005 N N . ARG A 1 127 ? -22.253 -8.261 -2.795 1.00 81.31 127 ARG A N 1
ATOM 1006 C CA . ARG A 1 127 ? -21.184 -7.292 -3.028 1.00 81.31 127 ARG A CA 1
ATOM 1007 C C . ARG A 1 127 ? -19.857 -7.927 -2.640 1.00 81.31 127 ARG A C 1
ATOM 1009 O O . ARG A 1 127 ? -19.645 -8.209 -1.468 1.00 81.31 127 ARG A O 1
ATOM 1016 N N . THR A 1 128 ? -18.949 -8.080 -3.599 1.00 72.75 128 THR A N 1
ATOM 1017 C CA . THR A 1 128 ? -17.538 -8.349 -3.281 1.00 72.75 128 THR A CA 1
ATOM 1018 C C . THR A 1 128 ? -16.769 -7.046 -3.374 1.00 72.75 128 THR A C 1
ATOM 1020 O O . THR A 1 128 ? -16.981 -6.263 -4.304 1.00 72.75 128 THR A O 1
ATOM 1023 N N . THR A 1 129 ? -15.912 -6.771 -2.400 1.00 69.69 129 THR A N 1
ATOM 1024 C CA . THR A 1 129 ? -15.093 -5.562 -2.382 1.00 69.69 129 THR A CA 1
ATOM 1025 C C . THR A 1 129 ? -13.669 -5.866 -2.814 1.00 69.69 129 THR A C 1
ATOM 1027 O O . THR A 1 129 ? -13.246 -7.012 -2.959 1.00 69.69 129 THR A O 1
ATOM 1030 N N . TYR A 1 130 ? -12.937 -4.806 -3.113 1.00 65.69 130 TYR A N 1
ATOM 1031 C CA . TYR A 1 130 ? -11.504 -4.873 -3.292 1.00 65.69 130 TYR A CA 1
ATOM 1032 C C . TYR A 1 130 ? -10.828 -5.227 -1.967 1.00 65.69 130 TYR A C 1
ATOM 1034 O O . TYR A 1 130 ? -11.216 -4.724 -0.915 1.00 65.69 130 TYR A O 1
ATOM 1042 N N . VAL A 1 131 ? -9.786 -6.055 -2.042 1.00 67.31 131 VAL A N 1
ATOM 1043 C CA . VAL A 1 131 ? -8.968 -6.441 -0.886 1.00 67.31 131 VAL A CA 1
ATOM 1044 C C . VAL A 1 131 ? -8.554 -5.202 -0.083 1.00 67.31 131 VAL A C 1
ATOM 1046 O O . VAL A 1 131 ? -8.007 -4.254 -0.659 1.00 67.31 131 VAL A O 1
ATOM 1049 N N . GLY A 1 132 ? -8.834 -5.219 1.224 1.00 59.91 132 GLY A N 1
ATOM 1050 C CA . GLY A 1 132 ? -8.537 -4.131 2.165 1.00 59.91 132 GLY A CA 1
ATOM 1051 C C . GLY A 1 132 ? -9.223 -2.796 1.871 1.00 59.91 132 GLY A C 1
ATOM 1052 O O . GLY A 1 132 ? -8.690 -1.739 2.195 1.00 59.91 132 GLY A O 1
ATOM 1053 N N . SER A 1 133 ? -10.382 -2.812 1.210 1.00 62.69 133 SER A N 1
ATOM 1054 C CA . SER A 1 133 ? -11.199 -1.622 0.976 1.00 62.69 133 SER A CA 1
ATOM 1055 C C . SER A 1 133 ? -12.690 -1.950 1.055 1.00 62.69 133 SER A C 1
ATOM 1057 O O . SER A 1 133 ? -13.121 -3.060 0.750 1.00 62.69 133 SER A O 1
ATOM 1059 N N . SER A 1 134 ? -13.505 -0.949 1.385 1.00 62.84 134 SER A N 1
ATOM 1060 C CA . SER A 1 134 ? -14.963 -0.983 1.205 1.00 62.84 134 SER A CA 1
ATOM 1061 C C . SER A 1 134 ? -15.392 -0.785 -0.252 1.00 62.84 134 SER A C 1
ATOM 1063 O O . SER A 1 134 ? -16.569 -0.951 -0.585 1.00 62.84 134 SER A O 1
ATOM 1065 N N . THR A 1 135 ? -14.447 -0.426 -1.133 1.00 65.88 135 THR A N 1
ATOM 1066 C CA . THR A 1 135 ? -14.728 -0.163 -2.544 1.00 65.88 135 THR A CA 1
ATOM 1067 C C . THR A 1 135 ? -15.233 -1.452 -3.204 1.00 65.88 135 THR A C 1
ATOM 1069 O O . THR A 1 135 ? -14.511 -2.451 -3.205 1.00 65.88 135 THR A O 1
ATOM 1072 N N . PRO A 1 136 ? -16.432 -1.459 -3.804 1.00 65.25 136 PRO A N 1
ATOM 1073 C CA . PRO A 1 136 ? -16.976 -2.634 -4.478 1.00 65.25 136 PRO A CA 1
ATOM 1074 C C . PRO A 1 136 ? -16.153 -3.003 -5.723 1.00 65.25 136 PRO A C 1
ATOM 1076 O O . PRO A 1 136 ? -15.838 -2.146 -6.549 1.00 65.25 136 PRO A O 1
ATOM 1079 N N . ARG A 1 137 ? -15.824 -4.292 -5.856 1.00 65.56 137 ARG A N 1
ATOM 1080 C CA . ARG A 1 137 ? -15.188 -4.910 -7.031 1.00 65.56 137 ARG A CA 1
ATOM 1081 C C . ARG A 1 137 ? -16.219 -5.561 -7.951 1.00 65.56 137 ARG A C 1
ATOM 1083 O O . ARG A 1 137 ? -16.074 -5.482 -9.167 1.00 65.56 137 ARG A O 1
ATOM 1090 N N . ASP A 1 138 ? -17.218 -6.221 -7.371 1.00 74.00 138 ASP A N 1
ATOM 1091 C CA . ASP A 1 138 ? -18.329 -6.833 -8.100 1.00 74.00 138 ASP A CA 1
ATOM 1092 C C . ASP A 1 138 ? -19.628 -6.628 -7.325 1.00 74.00 138 ASP A C 1
ATOM 1094 O O . ASP A 1 138 ? -19.690 -6.862 -6.115 1.00 74.00 138 ASP A O 1
ATOM 1098 N N . PHE A 1 139 ? -20.668 -6.240 -8.049 1.00 81.25 139 PHE A N 1
ATOM 1099 C CA . PHE A 1 139 ? -22.045 -6.307 -7.589 1.00 81.25 139 PHE A CA 1
ATOM 1100 C C . PHE A 1 139 ? -22.769 -7.319 -8.443 1.00 81.25 139 PHE A C 1
ATOM 1102 O O . PHE A 1 139 ? -22.733 -7.214 -9.669 1.00 81.25 139 PHE A O 1
ATOM 1109 N N . ARG A 1 140 ? -23.478 -8.242 -7.805 1.00 87.25 140 ARG A N 1
ATOM 1110 C CA . ARG A 1 140 ? -24.248 -9.270 -8.491 1.00 87.25 140 ARG A CA 1
ATOM 1111 C C . ARG A 1 140 ? -25.643 -9.342 -7.910 1.00 87.25 140 ARG A C 1
ATOM 1113 O O . ARG A 1 140 ? -25.796 -9.364 -6.697 1.00 87.25 140 ARG A O 1
ATOM 1120 N N . SER A 1 141 ? -26.634 -9.424 -8.787 1.00 91.81 141 SER A N 1
ATOM 1121 C CA . SER A 1 141 ? -28.007 -9.744 -8.412 1.00 91.81 141 SER A CA 1
ATOM 1122 C C . SER A 1 141 ? -28.455 -10.990 -9.143 1.00 91.81 141 SER A C 1
ATOM 1124 O O . SER A 1 141 ? -28.413 -11.049 -10.375 1.00 91.81 141 SER A O 1
ATOM 1126 N N . SER A 1 142 ? -28.931 -11.962 -8.380 1.00 93.75 142 SER A N 1
ATOM 1127 C CA . SER A 1 142 ? -29.697 -13.086 -8.895 1.00 93.75 142 SER A CA 1
ATOM 1128 C C . SER A 1 142 ? -31.170 -12.726 -8.788 1.00 93.75 142 SER A C 1
ATOM 1130 O O . SER A 1 142 ? -31.695 -12.535 -7.693 1.00 93.75 142 SER A O 1
ATOM 1132 N N . ILE A 1 143 ? -31.836 -12.599 -9.929 1.00 94.44 143 ILE A N 1
ATOM 1133 C CA . ILE A 1 143 ? -33.243 -12.224 -10.015 1.00 94.44 143 ILE A CA 1
ATOM 1134 C C . ILE A 1 143 ? -34.051 -13.308 -10.712 1.00 94.44 143 ILE A C 1
ATOM 1136 O O . ILE A 1 143 ? -33.548 -14.102 -11.503 1.00 94.44 143 ILE A O 1
ATOM 1140 N N . GLU A 1 144 ? -35.339 -13.299 -10.437 1.00 95.56 144 GLU A N 1
ATOM 1141 C CA . GLU A 1 144 ? -36.325 -14.153 -11.059 1.00 95.56 144 GLU A CA 1
ATOM 1142 C C . GLU A 1 144 ? -37.371 -13.266 -11.733 1.00 95.56 144 GLU A C 1
ATOM 1144 O O . GLU A 1 144 ? -37.953 -12.383 -11.098 1.00 95.56 144 GLU A O 1
ATOM 1149 N N . ILE A 1 145 ? -37.583 -13.470 -13.033 1.00 93.75 145 ILE A N 1
ATOM 1150 C CA . ILE A 1 145 ? -38.594 -12.752 -13.806 1.00 93.75 145 ILE A CA 1
ATOM 1151 C C . ILE A 1 145 ? -39.748 -13.709 -14.085 1.00 93.75 145 ILE A C 1
ATOM 1153 O O . ILE A 1 145 ? -39.545 -14.778 -14.655 1.00 93.75 145 ILE A O 1
ATOM 1157 N N . THR A 1 146 ? -40.957 -13.323 -13.671 1.00 93.62 146 THR A N 1
ATOM 1158 C CA . THR A 1 146 ? -42.186 -14.092 -13.908 1.00 93.62 146 THR A CA 1
ATOM 1159 C C . THR A 1 146 ? -43.118 -13.348 -14.854 1.00 93.62 146 THR A C 1
ATOM 1161 O O . THR A 1 146 ? -43.490 -12.200 -14.590 1.00 93.62 146 THR A O 1
ATOM 1164 N N . GLN A 1 147 ? -43.525 -14.013 -15.931 1.00 90.69 147 GLN A N 1
ATOM 1165 C CA . GLN A 1 147 ? -44.478 -13.521 -16.919 1.00 90.69 147 GLN A CA 1
ATOM 1166 C C . GLN A 1 147 ? -45.374 -14.667 -17.406 1.00 90.69 147 GLN A C 1
ATOM 1168 O O . GLN A 1 147 ? -44.849 -15.701 -17.797 1.00 90.69 147 GLN A O 1
ATOM 1173 N N . ASP A 1 148 ? -46.695 -14.452 -17.470 1.00 87.50 148 ASP A N 1
ATOM 1174 C CA . ASP A 1 148 ? -47.663 -15.404 -18.050 1.00 87.50 148 ASP A CA 1
ATOM 1175 C C . ASP A 1 148 ? -47.445 -16.849 -17.533 1.00 87.50 148 ASP A C 1
ATOM 1177 O O . ASP A 1 148 ? -47.343 -17.799 -18.308 1.00 87.50 148 ASP A O 1
ATOM 1181 N N . ASP A 1 149 ? -47.268 -16.979 -16.210 1.00 86.75 149 ASP A N 1
ATOM 1182 C CA . ASP A 1 149 ? -46.941 -18.210 -15.462 1.00 86.75 149 ASP A CA 1
ATOM 1183 C C . ASP A 1 149 ? -45.615 -18.909 -15.825 1.00 86.75 149 ASP A C 1
ATOM 1185 O O . ASP A 1 149 ? -45.332 -20.014 -15.359 1.00 86.75 149 ASP A O 1
ATOM 1189 N N . ARG A 1 150 ? -44.746 -18.255 -16.602 1.00 88.50 150 ARG A N 1
ATOM 1190 C CA . ARG A 1 150 ? -43.357 -18.673 -16.827 1.00 88.50 150 ARG A CA 1
ATOM 1191 C C . ARG A 1 150 ? -42.411 -17.892 -15.940 1.00 88.50 150 ARG A C 1
ATOM 1193 O O . ARG A 1 150 ? -42.458 -16.664 -15.895 1.00 88.50 150 ARG A O 1
ATOM 1200 N N . THR A 1 151 ? -41.511 -18.616 -15.292 1.00 92.94 151 THR A N 1
ATOM 1201 C CA . THR A 1 151 ? -40.541 -18.067 -14.355 1.00 92.94 151 THR A CA 1
ATOM 1202 C C . THR A 1 151 ? -39.135 -18.430 -14.807 1.00 92.94 151 THR A C 1
ATOM 1204 O O . THR A 1 151 ? -38.801 -19.606 -14.932 1.00 92.94 151 THR A O 1
ATOM 1207 N N . GLU A 1 152 ? -38.307 -17.417 -15.046 1.00 94.12 152 GLU A N 1
ATOM 1208 C CA . GLU A 1 152 ? -36.924 -17.575 -15.494 1.00 94.12 152 GLU A CA 1
ATOM 1209 C C . GLU A 1 152 ? -35.970 -16.874 -14.526 1.00 94.12 152 GLU A C 1
ATOM 1211 O O . GLU A 1 152 ? -36.250 -15.779 -14.031 1.00 94.12 152 GLU A O 1
ATOM 1216 N N . ARG A 1 153 ? -34.833 -17.516 -14.245 1.00 95.00 153 ARG A N 1
ATOM 1217 C CA . ARG A 1 153 ? -33.801 -16.991 -13.347 1.00 95.00 153 ARG A CA 1
ATOM 1218 C C . ARG A 1 153 ? -32.650 -16.411 -14.143 1.00 95.00 153 ARG A C 1
ATOM 1220 O O . ARG A 1 153 ? -32.157 -17.033 -15.079 1.00 95.00 153 ARG A O 1
ATOM 1227 N N . PHE A 1 154 ? -32.195 -15.246 -13.713 1.00 93.31 154 PHE A N 1
ATOM 1228 C CA . PHE A 1 154 ? -31.107 -14.515 -14.335 1.00 93.31 154 PHE A CA 1
ATOM 1229 C C . PHE A 1 154 ? -30.132 -14.026 -13.279 1.00 93.31 154 PHE A C 1
ATOM 1231 O O . PHE A 1 154 ? -30.523 -13.645 -12.178 1.00 93.31 154 PHE A O 1
ATOM 1238 N N . THR A 1 155 ? -28.863 -13.968 -13.653 1.00 91.44 155 THR A N 1
ATOM 1239 C CA . THR A 1 155 ? -27.828 -13.316 -12.861 1.00 91.44 155 THR A CA 1
ATOM 1240 C C . THR A 1 155 ? -27.275 -12.169 -13.685 1.00 91.44 155 THR A C 1
ATOM 1242 O O . THR A 1 155 ? -26.878 -12.367 -14.831 1.00 91.44 155 THR A O 1
ATOM 1245 N N . LEU A 1 156 ? -27.268 -10.974 -13.109 1.00 91.25 156 LEU A N 1
ATOM 1246 C CA . LEU A 1 156 ? -26.659 -9.786 -13.696 1.00 91.25 156 LEU A CA 1
ATOM 1247 C C . LEU A 1 156 ? -25.594 -9.241 -12.751 1.00 91.25 156 LEU A C 1
ATOM 1249 O O . LEU A 1 156 ? -25.740 -9.337 -11.530 1.00 91.25 156 LEU A O 1
ATOM 1253 N N . TRP A 1 157 ? -24.524 -8.685 -13.312 1.00 86.44 157 TRP A N 1
ATOM 1254 C CA . TRP A 1 157 ? -23.408 -8.147 -12.533 1.00 86.44 157 TRP A CA 1
ATOM 1255 C C . TRP A 1 157 ? -22.756 -6.934 -13.202 1.00 86.44 157 TRP A C 1
ATOM 1257 O O . TRP A 1 157 ? -23.185 -6.494 -14.274 1.00 86.44 157 TRP A O 1
ATOM 1267 N N . MET A 1 158 ? -21.737 -6.349 -12.565 1.00 75.81 158 MET A N 1
ATOM 1268 C CA . MET A 1 158 ? -21.068 -5.146 -13.076 1.00 75.81 158 MET A CA 1
ATOM 1269 C C . MET A 1 158 ? -20.567 -5.342 -14.514 1.00 75.81 158 MET A C 1
ATOM 1271 O O . MET A 1 158 ? -19.858 -6.296 -14.828 1.00 75.81 158 MET A O 1
ATOM 1275 N N . ASN A 1 159 ? -20.935 -4.412 -15.400 1.00 72.38 159 ASN A N 1
ATOM 1276 C CA . ASN A 1 159 ? -20.657 -4.447 -16.844 1.00 72.38 159 ASN A CA 1
ATOM 1277 C C . ASN A 1 159 ? -21.271 -5.633 -17.618 1.00 72.38 159 ASN A C 1
ATOM 1279 O O . ASN A 1 159 ? -20.998 -5.781 -18.810 1.00 72.38 159 ASN A O 1
ATOM 1283 N N . ASN A 1 160 ? -22.130 -6.444 -16.992 1.00 83.25 160 ASN A N 1
ATOM 1284 C CA . ASN A 1 160 ? -22.861 -7.530 -17.642 1.00 83.25 160 ASN A CA 1
ATOM 1285 C C . ASN A 1 160 ? -24.370 -7.394 -17.369 1.00 83.25 160 ASN A C 1
ATOM 1287 O O . ASN A 1 160 ? -24.914 -8.033 -16.464 1.00 83.25 160 ASN A O 1
ATOM 1291 N N . PRO A 1 161 ? -25.051 -6.490 -18.099 1.00 88.00 161 PRO A N 1
ATOM 1292 C CA . PRO A 1 161 ? -26.459 -6.228 -17.863 1.00 88.00 161 PRO A CA 1
ATOM 1293 C C . PRO A 1 161 ? -27.349 -7.340 -18.424 1.00 88.00 161 PRO A C 1
ATOM 1295 O O . PRO A 1 161 ? -27.084 -7.889 -19.497 1.00 88.00 161 PRO A O 1
ATOM 1298 N N . LEU A 1 162 ? -28.475 -7.592 -17.758 1.00 90.81 162 LEU A N 1
ATOM 1299 C CA . LEU A 1 162 ? -29.515 -8.466 -18.294 1.00 90.81 162 LEU A CA 1
ATOM 1300 C C . LEU A 1 162 ? -30.293 -7.727 -19.383 1.00 90.81 162 LEU A C 1
ATOM 1302 O O . LEU A 1 162 ? -30.783 -6.622 -19.164 1.00 90.81 162 LEU A O 1
ATOM 1306 N N . ARG A 1 163 ? -30.476 -8.354 -20.544 1.00 87.62 163 ARG A N 1
ATOM 1307 C CA . ARG A 1 163 ? -31.345 -7.835 -21.606 1.00 87.62 163 ARG A CA 1
ATOM 1308 C C . ARG A 1 163 ? -32.613 -8.666 -21.683 1.00 87.62 163 ARG A C 1
ATOM 1310 O O . ARG A 1 163 ? -32.547 -9.858 -21.960 1.00 87.62 163 ARG A O 1
ATOM 1317 N N . TYR A 1 164 ? -33.759 -8.030 -21.473 1.00 88.25 164 TYR A N 1
ATOM 1318 C CA . TYR A 1 164 ? -35.060 -8.690 -21.464 1.00 88.25 164 TYR A CA 1
ATOM 1319 C C . TYR A 1 164 ? -36.112 -7.784 -22.117 1.00 88.25 164 TYR A C 1
ATOM 1321 O O . TYR A 1 164 ? -36.273 -6.627 -21.739 1.00 88.25 164 TYR A O 1
ATOM 1329 N N . ARG A 1 165 ? -36.802 -8.295 -23.149 1.00 84.75 165 ARG A N 1
ATOM 1330 C CA . ARG A 1 165 ? -37.877 -7.602 -23.899 1.00 84.75 165 ARG A CA 1
ATOM 1331 C C . ARG A 1 165 ? -37.545 -6.177 -24.384 1.00 84.75 165 ARG A C 1
ATOM 1333 O O . ARG A 1 165 ? -38.388 -5.286 -24.342 1.00 84.75 165 ARG A O 1
ATOM 1340 N N . GLY A 1 166 ? -36.325 -5.965 -24.881 1.00 83.31 166 GLY A N 1
ATOM 1341 C CA . GLY A 1 166 ? -35.878 -4.662 -25.403 1.00 83.31 166 GLY A CA 1
ATOM 1342 C C . GLY A 1 166 ? -35.437 -3.665 -24.325 1.00 83.31 166 GLY A C 1
ATOM 1343 O O . GLY A 1 166 ? -35.059 -2.536 -24.645 1.00 83.31 166 GLY A O 1
ATOM 1344 N N . GLU A 1 167 ? -35.437 -4.088 -23.062 1.00 87.88 167 GLU A N 1
ATOM 1345 C CA . GLU A 1 167 ? -34.921 -3.334 -21.927 1.00 87.88 167 GLU A CA 1
ATOM 1346 C C . GLU A 1 167 ? -33.629 -3.978 -21.427 1.00 87.88 167 GLU A C 1
ATOM 1348 O O . GLU A 1 167 ? -33.403 -5.181 -21.568 1.00 87.88 167 GLU A O 1
ATOM 1353 N N . THR A 1 168 ? -32.741 -3.149 -20.900 1.00 88.38 168 THR A N 1
ATOM 1354 C CA . THR A 1 168 ? -31.440 -3.546 -20.375 1.00 88.38 168 THR A CA 1
ATOM 1355 C C . THR A 1 168 ? -31.382 -3.142 -18.911 1.00 88.38 168 THR A C 1
ATOM 1357 O O . THR A 1 168 ? -31.511 -1.961 -18.594 1.00 88.38 168 THR A O 1
ATOM 1360 N N . PHE A 1 169 ? -31.224 -4.133 -18.041 1.00 88.69 169 PHE A N 1
ATOM 1361 C CA . PHE A 1 169 ? -31.149 -4.005 -16.595 1.00 88.69 169 PHE A CA 1
ATOM 1362 C C . PHE A 1 169 ? -29.683 -3.978 -16.182 1.00 88.69 169 PHE A C 1
ATOM 1364 O O . PHE A 1 169 ? -28.964 -4.969 -16.326 1.00 88.69 169 PHE A O 1
ATOM 1371 N N . TYR A 1 170 ? -29.251 -2.837 -15.668 1.00 85.56 170 TYR A N 1
ATOM 1372 C CA . TYR A 1 170 ? -27.934 -2.638 -15.092 1.00 85.56 170 TYR A CA 1
ATOM 1373 C C . TYR A 1 170 ? -28.029 -2.722 -13.577 1.00 85.56 170 TYR A C 1
ATOM 1375 O O . TYR A 1 170 ? -28.880 -2.073 -12.971 1.00 85.56 170 TYR A O 1
ATOM 1383 N N . GLN A 1 171 ? -27.119 -3.474 -12.967 1.00 84.75 171 GLN A N 1
ATOM 1384 C CA . GLN A 1 171 ? -26.898 -3.403 -11.531 1.00 84.75 171 GLN A CA 1
ATOM 1385 C C . GLN A 1 171 ? -26.297 -2.033 -11.202 1.00 84.75 171 GLN A C 1
ATOM 1387 O O . GLN A 1 171 ? -25.140 -1.791 -11.541 1.00 84.75 171 GLN A O 1
ATOM 1392 N N . SER A 1 172 ? -27.077 -1.133 -10.598 1.00 75.94 172 SER A N 1
ATOM 1393 C CA . SER A 1 172 ? -26.644 0.249 -10.356 1.00 75.94 172 SER A CA 1
ATOM 1394 C C . SER A 1 172 ? -26.229 0.508 -8.914 1.00 75.94 172 SER A C 1
ATOM 1396 O O . SER A 1 172 ? -25.356 1.336 -8.690 1.00 75.94 172 SER A O 1
ATOM 1398 N N . ASN A 1 173 ? -26.823 -0.180 -7.932 1.00 75.94 173 ASN A N 1
ATOM 1399 C CA . ASN A 1 173 ? -26.434 -0.006 -6.532 1.00 75.94 173 ASN A CA 1
ATOM 1400 C C . ASN A 1 173 ? -26.734 -1.239 -5.664 1.00 75.94 173 ASN A C 1
ATOM 1402 O O . ASN A 1 173 ? -27.588 -2.062 -5.999 1.00 75.94 173 ASN A O 1
ATOM 1406 N N . TYR A 1 174 ? -26.051 -1.323 -4.528 1.00 83.06 174 TYR A N 1
ATOM 1407 C CA . TYR A 1 174 ? -26.281 -2.260 -3.433 1.00 83.06 174 TYR A CA 1
ATOM 1408 C C . TYR A 1 174 ? -26.429 -1.455 -2.147 1.00 83.06 174 TYR A C 1
ATOM 1410 O O . TYR A 1 174 ? -25.614 -0.573 -1.872 1.00 83.06 174 TYR A O 1
ATOM 1418 N N . LEU A 1 175 ? -27.438 -1.769 -1.347 1.00 77.38 175 LEU A N 1
ATOM 1419 C CA . LEU A 1 175 ? -27.683 -1.081 -0.088 1.00 77.38 175 LEU A CA 1
ATOM 1420 C C . LEU A 1 175 ? -28.175 -2.054 0.974 1.00 77.38 175 LEU A C 1
ATOM 1422 O O . LEU A 1 175 ? -28.981 -2.937 0.699 1.00 77.38 175 LEU A O 1
ATOM 1426 N N . THR A 1 176 ? -27.692 -1.867 2.195 1.00 72.62 176 THR A N 1
ATOM 1427 C CA . THR A 1 176 ? -28.189 -2.580 3.370 1.00 72.62 176 THR A CA 1
ATOM 1428 C C . THR A 1 176 ? -29.227 -1.692 4.039 1.00 72.62 176 THR A C 1
ATOM 1430 O O . THR A 1 176 ? -28.939 -0.555 4.412 1.00 72.62 176 THR A O 1
ATOM 1433 N N . LEU A 1 177 ? -30.457 -2.186 4.140 1.00 72.94 177 LEU A N 1
ATOM 1434 C CA . LEU A 1 177 ? -31.555 -1.477 4.786 1.00 72.94 177 LEU A CA 1
ATOM 1435 C C . LEU A 1 177 ? -31.315 -1.401 6.306 1.00 72.94 177 LEU A C 1
ATOM 1437 O O . LEU A 1 177 ? -30.631 -2.265 6.855 1.00 72.94 177 LEU A O 1
ATOM 1441 N N . PRO A 1 178 ? -31.924 -0.439 7.028 1.00 60.38 178 PRO A N 1
ATOM 1442 C CA . PRO A 1 178 ? -31.822 -0.359 8.491 1.00 60.38 178 PRO A CA 1
ATOM 1443 C C . PRO A 1 178 ? -32.260 -1.636 9.226 1.00 60.38 178 PRO A C 1
ATOM 1445 O O . PRO A 1 178 ? -31.843 -1.876 10.353 1.00 60.38 178 PRO A O 1
ATOM 1448 N N . SER A 1 179 ? -33.087 -2.466 8.583 1.00 69.06 179 SER A N 1
ATOM 1449 C CA . SER A 1 179 ? -33.502 -3.786 9.071 1.00 69.06 179 SER A CA 1
ATOM 1450 C C . SER A 1 179 ? -32.413 -4.864 8.974 1.00 69.06 179 SER A C 1
ATOM 1452 O O . SER A 1 179 ? -32.653 -5.996 9.384 1.00 69.06 179 SER A O 1
ATOM 1454 N N . GLY A 1 180 ? -31.251 -4.552 8.392 1.00 70.88 180 GLY A N 1
ATOM 1455 C CA . GLY A 1 180 ? -30.173 -5.499 8.097 1.00 70.88 180 GLY A CA 1
ATOM 1456 C C . GLY A 1 180 ? -30.375 -6.304 6.810 1.00 70.88 180 GLY A C 1
ATOM 1457 O O . GLY A 1 180 ? -29.484 -7.050 6.422 1.00 70.88 180 GLY A O 1
ATOM 1458 N N . GLN A 1 181 ? -31.518 -6.157 6.130 1.00 77.75 181 GLN A N 1
ATOM 1459 C CA . GLN A 1 181 ? -31.770 -6.822 4.849 1.00 77.75 181 GLN A CA 1
ATOM 1460 C C . GLN A 1 181 ? -31.009 -6.144 3.709 1.00 77.75 181 GLN A C 1
ATOM 1462 O O . GLN A 1 181 ? -30.949 -4.916 3.622 1.00 77.75 181 GLN A O 1
ATOM 1467 N N . GLU A 1 182 ? -30.466 -6.948 2.806 1.00 85.88 182 GLU A N 1
ATOM 1468 C CA . GLU A 1 182 ? -29.744 -6.479 1.629 1.00 85.88 182 GLU A CA 1
ATOM 1469 C C . GLU A 1 182 ? -30.716 -6.180 0.484 1.00 85.88 182 GLU A C 1
ATOM 1471 O O . GLU A 1 182 ? -31.714 -6.875 0.276 1.00 85.88 182 GLU A O 1
ATOM 1476 N N . ALA A 1 183 ? -30.434 -5.122 -0.268 1.00 85.94 183 ALA A N 1
ATOM 1477 C CA . ALA A 1 183 ? -31.263 -4.671 -1.368 1.00 85.94 183 ALA A CA 1
ATOM 1478 C C . ALA A 1 183 ? -30.416 -4.289 -2.584 1.00 85.94 183 ALA A C 1
ATOM 1480 O O . ALA A 1 183 ? -29.286 -3.806 -2.487 1.00 85.94 183 ALA A O 1
ATOM 1481 N N . SER A 1 184 ? -31.012 -4.491 -3.757 1.00 87.31 184 SER A N 1
ATOM 1482 C CA . SER A 1 184 ? -30.416 -4.212 -5.058 1.00 87.31 184 SER A CA 1
ATOM 1483 C C . SER A 1 184 ? -31.165 -3.082 -5.756 1.00 87.31 184 SER A C 1
ATOM 1485 O O . SER A 1 184 ? -32.396 -3.053 -5.753 1.00 87.31 184 SER A O 1
ATOM 1487 N N . THR A 1 185 ? -30.431 -2.160 -6.378 1.00 85.88 185 THR A N 1
ATOM 1488 C CA . THR A 1 185 ? -31.001 -1.150 -7.277 1.00 85.88 185 THR A CA 1
ATOM 1489 C C . THR A 1 185 ? -30.641 -1.495 -8.713 1.00 85.88 185 THR A C 1
ATOM 1491 O O . THR A 1 185 ? -29.467 -1.697 -9.033 1.00 85.88 185 THR A O 1
ATOM 1494 N N . LEU A 1 186 ? -31.659 -1.542 -9.575 1.00 86.88 186 LEU A N 1
ATOM 1495 C CA . LEU A 1 186 ? -31.508 -1.815 -11.000 1.00 86.88 186 LEU A CA 1
ATOM 1496 C C . LEU A 1 186 ? -31.853 -0.569 -11.817 1.00 86.88 186 LEU A C 1
ATOM 1498 O O . LEU A 1 186 ? -32.974 -0.067 -11.737 1.00 86.88 186 LEU A O 1
ATOM 1502 N N . SER A 1 187 ? -30.918 -0.112 -12.649 1.00 86.06 187 SER A N 1
ATOM 1503 C CA . SER A 1 187 ? -31.187 0.901 -13.670 1.00 86.06 187 SER A CA 1
ATOM 1504 C C . SER A 1 187 ? -31.685 0.225 -14.943 1.00 86.06 187 SER A C 1
ATOM 1506 O O . SER A 1 187 ? -31.114 -0.768 -15.396 1.00 86.06 187 SER A O 1
ATOM 1508 N N . VAL A 1 188 ? -32.768 0.742 -15.521 1.00 86.31 188 VAL A N 1
ATOM 1509 C CA . VAL A 1 188 ? -33.432 0.131 -16.677 1.00 86.31 188 VAL A CA 1
ATOM 1510 C C . VAL A 1 188 ? -33.397 1.091 -17.854 1.00 86.31 188 VAL A C 1
ATOM 1512 O O . VAL A 1 188 ? -33.957 2.184 -17.793 1.00 86.31 188 VAL A O 1
ATOM 1515 N N . VAL A 1 189 ? -32.778 0.658 -18.951 1.00 84.25 189 VAL A N 1
ATOM 1516 C CA . VAL A 1 189 ? -32.622 1.460 -20.170 1.00 84.25 189 VAL A CA 1
ATOM 1517 C C . VAL A 1 189 ? -33.231 0.734 -21.363 1.00 84.25 189 VAL A C 1
ATOM 1519 O O . VAL A 1 189 ? -33.045 -0.469 -21.541 1.00 84.25 189 VAL A O 1
ATOM 1522 N N . ARG A 1 190 ? -33.928 1.466 -22.235 1.00 84.25 190 ARG A N 1
ATOM 1523 C CA . ARG A 1 190 ? -34.329 0.962 -23.554 1.00 84.25 190 ARG A CA 1
ATOM 1524 C C . ARG A 1 190 ? -33.187 1.179 -24.534 1.00 84.25 190 ARG A C 1
ATOM 1526 O O . ARG A 1 190 ? -32.906 2.311 -24.911 1.00 84.25 190 ARG A O 1
ATOM 1533 N N . ASN A 1 191 ? -32.526 0.097 -24.931 1.00 77.00 191 ASN A N 1
ATOM 1534 C CA . ASN A 1 191 ? -31.377 0.154 -25.829 1.00 77.00 191 ASN A CA 1
ATOM 1535 C C . ASN A 1 191 ? -31.445 -0.975 -26.862 1.00 77.00 191 ASN A C 1
ATOM 1537 O O . ASN A 1 191 ? -30.829 -2.025 -26.700 1.00 77.00 191 ASN A O 1
ATOM 1541 N N . SER A 1 192 ? -32.204 -0.763 -27.934 1.00 78.88 192 SER A N 1
ATOM 1542 C CA . SER A 1 192 ? -32.291 -1.705 -29.057 1.00 78.88 192 SER A CA 1
ATOM 1543 C C . SER A 1 192 ? -31.039 -1.695 -29.948 1.00 78.88 192 SER A C 1
ATOM 1545 O O . SER A 1 192 ? -30.756 -2.691 -30.607 1.00 78.88 192 SER A O 1
ATOM 1547 N N . GLY A 1 193 ? -30.266 -0.602 -29.946 1.00 79.00 193 GLY A N 1
ATOM 1548 C CA . GLY A 1 193 ? -29.086 -0.393 -30.795 1.00 79.00 193 GLY A CA 1
ATOM 1549 C C . GLY A 1 193 ? -27.752 -0.851 -30.195 1.00 79.00 193 GLY A C 1
ATOM 1550 O O . GLY A 1 193 ? -26.703 -0.570 -30.770 1.00 79.00 193 GLY A O 1
ATOM 1551 N N . TRP A 1 194 ? -27.758 -1.550 -29.057 1.00 76.38 194 TRP A N 1
ATOM 1552 C CA . TRP A 1 194 ? -26.545 -1.874 -28.295 1.00 76.38 194 TRP A CA 1
ATOM 1553 C C . TRP A 1 194 ? -25.491 -2.676 -29.078 1.00 76.38 194 TRP A C 1
ATOM 1555 O O . TRP A 1 194 ? -24.312 -2.612 -28.741 1.00 76.38 194 TRP A O 1
ATOM 1565 N N . MET A 1 195 ? -25.892 -3.427 -30.112 1.00 81.12 195 MET A N 1
ATOM 1566 C CA . MET A 1 195 ? -24.969 -4.205 -30.950 1.00 81.12 195 MET A CA 1
ATOM 1567 C C . MET A 1 195 ? -24.223 -3.355 -31.983 1.00 81.12 195 MET A C 1
ATOM 1569 O O . MET A 1 195 ? -23.176 -3.783 -32.463 1.00 81.12 195 MET A O 1
ATOM 1573 N N . LEU A 1 196 ? -24.737 -2.171 -32.340 1.00 86.75 196 LEU A N 1
ATOM 1574 C CA . LEU A 1 196 ? -24.189 -1.361 -33.433 1.00 86.75 196 LEU A CA 1
ATOM 1575 C C . LEU A 1 196 ? -22.701 -1.017 -33.245 1.00 86.75 196 LEU A C 1
ATOM 1577 O O . LEU A 1 196 ? -21.951 -1.207 -34.204 1.00 86.75 196 LEU A O 1
ATOM 1581 N N . PRO A 1 197 ? -22.222 -0.606 -32.049 1.00 78.69 197 PRO A N 1
ATOM 1582 C CA . PRO A 1 197 ? -20.796 -0.349 -31.842 1.00 78.69 197 PRO A CA 1
ATOM 1583 C C . PRO A 1 197 ? -19.931 -1.596 -32.061 1.00 78.69 197 PRO A C 1
ATOM 1585 O O . PRO A 1 197 ? -18.876 -1.513 -32.682 1.00 78.69 197 PRO A O 1
ATOM 1588 N N . TYR A 1 198 ? -20.390 -2.769 -31.612 1.00 80.00 198 TYR A N 1
ATOM 1589 C CA . TYR A 1 198 ? -19.658 -4.025 -31.789 1.00 80.00 198 TYR A CA 1
ATOM 1590 C C . TYR A 1 198 ? -19.588 -4.437 -33.259 1.00 80.00 198 TYR A C 1
ATOM 1592 O O . TYR A 1 198 ? -18.517 -4.804 -33.739 1.00 80.00 198 TYR A O 1
ATOM 1600 N N . ILE A 1 199 ? -20.702 -4.324 -33.989 1.00 89.19 199 ILE A N 1
ATOM 1601 C CA . ILE A 1 199 ? -20.746 -4.595 -35.431 1.00 89.19 199 ILE A CA 1
ATOM 1602 C C . ILE A 1 199 ? -19.801 -3.642 -36.170 1.00 89.19 199 ILE A C 1
ATOM 1604 O O . ILE A 1 199 ? -19.005 -4.097 -36.985 1.00 89.19 199 ILE A O 1
ATOM 1608 N N . ALA A 1 200 ? -19.820 -2.344 -35.849 1.00 86.75 200 ALA A N 1
ATOM 1609 C CA . ALA A 1 200 ? -18.920 -1.363 -36.452 1.00 86.75 200 ALA A CA 1
ATOM 1610 C C . ALA A 1 200 ? -17.440 -1.703 -36.194 1.00 86.75 200 ALA A C 1
ATOM 1612 O O . ALA A 1 200 ? -16.648 -1.739 -37.136 1.00 86.75 200 ALA A O 1
ATOM 1613 N N . CYS A 1 201 ? -17.073 -2.035 -34.951 1.00 83.06 201 CYS A N 1
ATOM 1614 C CA . CYS A 1 201 ? -15.720 -2.477 -34.609 1.00 83.06 201 CYS A CA 1
ATOM 1615 C C . CYS A 1 201 ? -15.310 -3.743 -35.375 1.00 83.06 201 CYS A C 1
ATOM 1617 O O . CYS A 1 201 ? -14.179 -3.822 -35.849 1.00 83.06 201 CYS A O 1
ATOM 1619 N N . MET A 1 202 ? -16.213 -4.717 -35.538 1.00 89.00 202 MET A N 1
ATOM 1620 C CA . MET A 1 202 ? -15.942 -5.934 -36.314 1.00 89.00 202 MET A CA 1
ATOM 1621 C C . MET A 1 202 ? -15.770 -5.649 -37.804 1.00 89.00 202 MET A C 1
ATOM 1623 O O . MET A 1 202 ? -14.860 -6.197 -38.420 1.00 89.00 202 MET A O 1
ATOM 1627 N N . VAL A 1 203 ? -16.579 -4.757 -38.380 1.00 93.12 203 VAL A N 1
ATOM 1628 C CA . VAL A 1 203 ? -16.428 -4.319 -39.776 1.00 93.12 203 VAL A CA 1
ATOM 1629 C C . VAL A 1 203 ? -15.073 -3.642 -39.984 1.00 93.12 203 VAL A C 1
ATOM 1631 O O . VAL A 1 203 ? -14.370 -3.972 -40.937 1.00 93.12 203 VAL A O 1
ATOM 1634 N N . VAL A 1 204 ? -14.665 -2.747 -39.076 1.00 89.88 204 VAL A N 1
ATOM 1635 C CA . VAL A 1 204 ? -13.349 -2.089 -39.133 1.00 89.88 204 VAL A CA 1
ATOM 1636 C C . VAL A 1 204 ? -12.218 -3.105 -38.976 1.00 89.88 204 VAL A C 1
ATOM 1638 O O . VAL A 1 204 ? -11.288 -3.107 -39.782 1.00 89.88 204 VAL A O 1
ATOM 1641 N N . ALA A 1 205 ? -12.296 -3.994 -37.983 1.00 83.00 205 ALA A N 1
ATOM 1642 C CA . ALA A 1 205 ? -11.281 -5.017 -37.742 1.00 83.00 205 ALA A CA 1
ATOM 1643 C C . ALA A 1 205 ? -11.132 -5.960 -38.944 1.00 83.00 205 ALA A C 1
ATOM 1645 O O . ALA A 1 205 ? -10.015 -6.200 -39.403 1.00 83.00 205 ALA A O 1
ATOM 1646 N N . PHE A 1 206 ? -12.248 -6.437 -39.501 1.00 93.44 206 PHE A N 1
ATOM 1647 C CA . PHE A 1 206 ? -12.256 -7.277 -40.694 1.00 93.44 206 PHE A CA 1
ATOM 1648 C C . PHE A 1 206 ? -11.721 -6.529 -41.917 1.00 93.44 206 PHE A C 1
ATOM 1650 O O . PHE A 1 206 ? -10.894 -7.068 -42.648 1.00 93.44 206 PHE A O 1
ATOM 1657 N N . GLY A 1 207 ? -12.131 -5.274 -42.116 1.00 91.75 207 GLY A N 1
ATOM 1658 C CA . GLY A 1 207 ? -11.645 -4.426 -43.202 1.00 91.75 207 GLY A CA 1
ATOM 1659 C C . GLY A 1 207 ? -10.133 -4.214 -43.135 1.00 91.75 207 GLY A C 1
ATOM 1660 O O . GLY A 1 207 ? -9.442 -4.411 -44.133 1.00 91.75 207 GLY A O 1
ATOM 1661 N N . MET A 1 208 ? -9.597 -3.898 -41.952 1.00 89.25 208 MET A N 1
ATOM 1662 C CA . MET A 1 208 ? -8.152 -3.790 -41.743 1.00 89.25 208 MET A CA 1
ATOM 1663 C C . MET A 1 208 ? -7.448 -5.128 -41.975 1.00 89.25 208 MET A C 1
ATOM 1665 O O . MET A 1 208 ? -6.461 -5.170 -42.706 1.00 89.25 208 MET A O 1
ATOM 1669 N N . PHE A 1 209 ? -7.954 -6.227 -41.411 1.00 87.81 209 PHE A N 1
ATOM 1670 C CA . PHE A 1 209 ? -7.357 -7.551 -41.594 1.00 87.81 209 PHE A CA 1
ATOM 1671 C C . PHE A 1 209 ? -7.330 -7.965 -43.070 1.00 87.81 209 PHE A C 1
ATOM 1673 O O . PHE A 1 209 ? -6.302 -8.420 -43.564 1.00 87.81 209 PHE A O 1
ATOM 1680 N N . ALA A 1 210 ? -8.422 -7.742 -43.803 1.00 88.00 210 ALA A N 1
ATOM 1681 C CA . ALA A 1 210 ? -8.494 -8.003 -45.234 1.00 88.00 210 ALA A CA 1
ATOM 1682 C C . ALA A 1 210 ? -7.517 -7.111 -46.017 1.00 88.00 210 ALA A C 1
ATOM 1684 O O . ALA A 1 210 ? -6.743 -7.620 -46.828 1.00 88.00 210 ALA A O 1
ATOM 1685 N N . GLN A 1 211 ? -7.496 -5.802 -45.753 1.00 84.81 211 GLN A N 1
ATOM 1686 C CA . GLN A 1 211 ? -6.624 -4.846 -46.441 1.00 84.81 211 GLN A CA 1
ATOM 1687 C C . GLN A 1 211 ? -5.138 -5.167 -46.224 1.00 84.81 211 GLN A C 1
ATOM 1689 O O . GLN A 1 211 ? -4.360 -5.270 -47.182 1.00 84.81 211 GLN A O 1
ATOM 1694 N N . PHE A 1 212 ? -4.727 -5.356 -44.969 1.00 81.69 212 PHE A N 1
ATOM 1695 C CA . PHE A 1 212 ? -3.336 -5.641 -44.624 1.00 81.69 212 PHE A CA 1
ATOM 1696 C C . PHE A 1 212 ? -2.940 -7.076 -44.979 1.00 81.69 212 PHE A C 1
ATOM 1698 O O . PHE A 1 212 ? -1.855 -7.280 -45.521 1.00 81.69 212 PHE A O 1
ATOM 1705 N N . GLY A 1 213 ? -3.825 -8.057 -44.787 1.00 81.06 213 GLY A N 1
ATOM 1706 C CA . GLY A 1 213 ? -3.601 -9.452 -45.172 1.00 81.06 213 GLY A CA 1
ATOM 1707 C C . GLY A 1 213 ? -3.426 -9.622 -46.682 1.00 81.06 213 GLY A C 1
ATOM 1708 O O . GLY A 1 213 ? -2.475 -10.263 -47.129 1.00 81.06 213 GLY A O 1
ATOM 1709 N N . GLN A 1 214 ? -4.265 -8.971 -47.497 1.00 81.75 214 GLN A N 1
ATOM 1710 C CA . GLN A 1 214 ? -4.078 -8.947 -48.952 1.00 81.75 214 GLN A CA 1
ATOM 1711 C C . GLN A 1 214 ? -2.761 -8.274 -49.343 1.00 81.75 214 GLN A C 1
ATOM 1713 O O . GLN A 1 214 ? -2.059 -8.753 -50.234 1.00 81.75 214 GLN A O 1
ATOM 1718 N N . THR A 1 215 ? -2.409 -7.165 -48.692 1.00 78.75 215 THR A N 1
ATOM 1719 C CA . THR A 1 215 ? -1.144 -6.461 -48.946 1.00 78.75 215 THR A CA 1
ATOM 1720 C C . THR A 1 215 ? 0.059 -7.348 -48.614 1.00 78.75 215 THR A C 1
ATOM 1722 O O . THR A 1 215 ? 0.992 -7.420 -49.416 1.00 78.75 215 THR A O 1
ATOM 1725 N N . LEU A 1 216 ? -0.001 -8.093 -47.505 1.00 76.00 216 LEU A N 1
ATOM 1726 C CA . LEU A 1 216 ? 1.009 -9.067 -47.098 1.00 76.00 216 LEU A CA 1
ATOM 1727 C C . LEU A 1 216 ? 1.130 -10.213 -48.107 1.00 76.00 216 LEU A C 1
ATOM 1729 O O . LEU A 1 216 ? 2.229 -10.482 -48.581 1.00 76.00 216 LEU A O 1
ATOM 1733 N N . MET A 1 217 ? 0.024 -10.846 -48.512 1.00 78.31 217 MET A N 1
ATOM 1734 C CA . MET A 1 217 ? 0.069 -11.932 -49.502 1.00 78.31 217 MET A CA 1
ATOM 1735 C C . MET A 1 217 ? 0.580 -11.456 -50.868 1.00 78.31 217 MET A C 1
ATOM 1737 O O . MET A 1 217 ? 1.383 -12.139 -51.502 1.00 78.31 217 MET A O 1
ATOM 1741 N N . ARG A 1 218 ? 0.196 -10.249 -51.313 1.00 76.94 218 ARG A N 1
ATOM 1742 C CA . ARG A 1 218 ? 0.752 -9.631 -52.533 1.00 76.94 218 ARG A CA 1
ATOM 1743 C C . ARG A 1 218 ? 2.243 -9.324 -52.400 1.00 76.94 218 ARG A C 1
ATOM 1745 O O . ARG A 1 218 ? 2.948 -9.321 -53.407 1.00 76.94 218 ARG A O 1
ATOM 1752 N N . PHE A 1 219 ? 2.723 -8.992 -51.206 1.00 72.75 219 PHE A N 1
ATOM 1753 C CA . PHE A 1 219 ? 4.142 -8.775 -50.942 1.00 72.75 219 PHE A CA 1
ATOM 1754 C C . PHE A 1 219 ? 4.923 -10.096 -50.962 1.00 72.75 219 PHE A C 1
ATOM 1756 O O . PHE A 1 219 ? 5.904 -10.189 -51.695 1.00 72.75 219 PHE A O 1
ATOM 1763 N N . LEU A 1 220 ? 4.439 -11.131 -50.265 1.00 73.19 220 LEU A N 1
ATOM 1764 C CA . LEU A 1 220 ? 5.015 -12.482 -50.285 1.00 73.19 220 LEU A CA 1
ATOM 1765 C C . LEU A 1 220 ? 5.081 -13.038 -51.714 1.00 73.19 220 LEU A C 1
ATOM 1767 O O . LEU A 1 220 ? 6.150 -13.415 -52.184 1.00 73.19 220 LEU A O 1
ATOM 1771 N N . GLY A 1 221 ? 3.982 -12.950 -52.467 1.00 71.75 221 GLY A N 1
ATOM 1772 C CA . GLY A 1 221 ? 3.958 -13.379 -53.867 1.00 71.75 221 GLY A CA 1
ATOM 1773 C C . GLY A 1 221 ? 4.868 -12.554 -54.787 1.00 71.75 221 GLY A C 1
ATOM 1774 O O . GLY A 1 221 ? 5.361 -13.069 -55.789 1.00 71.75 221 GLY A O 1
ATOM 1775 N N . ARG A 1 222 ? 5.134 -11.276 -54.470 1.00 69.12 222 ARG A N 1
ATOM 1776 C CA . ARG A 1 222 ? 6.126 -10.458 -55.194 1.00 69.12 222 ARG A CA 1
ATOM 1777 C C . ARG A 1 222 ? 7.566 -10.872 -54.883 1.00 69.12 222 ARG A C 1
ATOM 1779 O O . ARG A 1 222 ? 8.406 -10.751 -55.773 1.00 69.12 222 ARG A O 1
ATOM 1786 N N . LEU A 1 223 ? 7.851 -11.350 -53.669 1.00 62.84 223 LEU A N 1
ATOM 1787 C CA . LEU A 1 223 ? 9.162 -11.907 -53.322 1.00 62.84 223 LEU A CA 1
ATOM 1788 C C . LEU A 1 223 ? 9.435 -13.182 -54.132 1.00 62.84 223 LEU A C 1
ATOM 1790 O O . LEU A 1 223 ? 10.482 -13.270 -54.767 1.00 62.84 223 LEU A O 1
ATOM 1794 N N . ASP A 1 224 ? 8.463 -14.092 -54.210 1.00 62.28 224 ASP A N 1
ATOM 1795 C CA . ASP A 1 224 ? 8.615 -15.347 -54.960 1.00 62.28 224 ASP A CA 1
ATOM 1796 C C . ASP A 1 224 ? 8.697 -15.113 -56.477 1.00 62.28 224 ASP A C 1
ATOM 1798 O O . ASP A 1 224 ? 9.535 -15.694 -57.166 1.00 62.28 224 ASP A O 1
ATOM 1802 N N . ARG A 1 225 ? 7.885 -14.195 -57.023 1.00 62.44 225 ARG A N 1
ATOM 1803 C CA . ARG A 1 225 ? 7.916 -13.862 -58.460 1.00 62.44 225 ARG A CA 1
ATOM 1804 C C . ARG A 1 225 ? 9.203 -13.165 -58.901 1.00 62.44 225 ARG A C 1
ATOM 1806 O O . ARG A 1 225 ? 9.596 -13.344 -60.050 1.00 62.44 225 ARG A O 1
ATOM 1813 N N . ARG A 1 226 ? 9.865 -12.386 -58.034 1.00 55.81 226 ARG A N 1
ATOM 1814 C CA . ARG A 1 226 ? 11.189 -11.809 -58.337 1.00 55.81 226 ARG A CA 1
ATOM 1815 C C . ARG A 1 226 ? 12.259 -12.894 -58.453 1.00 55.81 226 ARG A C 1
ATOM 1817 O O . ARG A 1 226 ? 13.058 -12.828 -59.380 1.00 55.81 226 ARG A O 1
ATOM 1824 N N . ASP A 1 227 ? 12.229 -13.906 -57.586 1.00 50.44 227 ASP A N 1
ATOM 1825 C CA . ASP A 1 227 ? 13.157 -15.041 -57.664 1.00 50.44 227 ASP A CA 1
ATOM 1826 C C . ASP A 1 227 ? 12.928 -15.878 -58.947 1.00 50.44 227 ASP A C 1
ATOM 1828 O O . ASP A 1 227 ? 13.893 -16.280 -59.597 1.00 50.44 227 ASP A O 1
ATOM 1832 N N . VAL A 1 228 ? 11.673 -16.063 -59.384 1.00 51.09 228 VAL A N 1
ATOM 1833 C CA . VAL A 1 228 ? 11.339 -16.789 -60.630 1.00 51.09 228 VAL A CA 1
ATOM 1834 C C . VAL A 1 228 ? 11.650 -15.974 -61.895 1.00 51.09 228 VAL A C 1
ATOM 1836 O O . VAL A 1 228 ? 12.195 -16.511 -62.859 1.00 51.09 228 VAL A O 1
ATOM 1839 N N . ALA A 1 229 ? 11.356 -14.670 -61.918 1.00 48.56 229 ALA A N 1
ATOM 1840 C CA . ALA A 1 229 ? 11.639 -13.814 -63.074 1.00 48.56 229 ALA A CA 1
ATOM 1841 C C . ALA A 1 229 ? 13.150 -13.659 -63.325 1.00 48.56 229 ALA A C 1
ATOM 1843 O O . ALA A 1 229 ? 13.583 -13.735 -64.475 1.00 48.56 229 ALA A O 1
ATOM 1844 N N . SER A 1 230 ? 13.964 -13.540 -62.268 1.00 46.28 230 SER A N 1
ATOM 1845 C CA . SER A 1 230 ? 15.428 -13.573 -62.386 1.00 46.28 230 SER A CA 1
ATOM 1846 C C . SER A 1 230 ? 15.952 -14.917 -62.910 1.00 46.28 230 SER A C 1
ATOM 1848 O O . SER A 1 230 ? 16.906 -14.912 -63.679 1.00 46.28 230 SER A O 1
ATOM 1850 N N . ALA A 1 231 ? 15.309 -16.044 -62.578 1.00 46.53 231 ALA A N 1
ATOM 1851 C CA . ALA A 1 231 ? 15.662 -17.369 -63.105 1.00 46.53 231 ALA A CA 1
ATOM 1852 C C . ALA A 1 231 ? 15.217 -17.607 -64.566 1.00 46.53 231 ALA A C 1
ATOM 1854 O O . ALA A 1 231 ? 15.772 -18.457 -65.256 1.00 46.53 231 ALA A O 1
ATOM 1855 N N . THR A 1 232 ? 14.213 -16.868 -65.053 1.00 42.06 232 THR A N 1
ATOM 1856 C CA . THR A 1 232 ? 13.686 -17.023 -66.424 1.00 42.06 232 THR A CA 1
ATOM 1857 C C . THR A 1 232 ? 14.447 -16.155 -67.438 1.00 42.06 232 THR A C 1
ATOM 1859 O O . THR A 1 232 ? 14.551 -16.520 -68.608 1.00 42.06 232 THR A O 1
ATOM 1862 N N . VAL A 1 233 ? 15.013 -15.020 -67.004 1.00 45.00 233 VAL A N 1
ATOM 1863 C CA . VAL A 1 233 ? 15.854 -14.143 -67.844 1.00 45.00 233 VAL A CA 1
ATOM 1864 C C . VAL A 1 233 ? 17.252 -14.737 -68.069 1.00 45.00 233 VAL A C 1
ATOM 1866 O O . VAL A 1 233 ? 17.756 -14.667 -69.187 1.00 45.00 233 VAL A O 1
ATOM 1869 N N . THR A 1 234 ? 17.836 -15.416 -67.076 1.00 45.72 234 THR A N 1
ATOM 1870 C CA . THR A 1 234 ? 19.106 -16.158 -67.226 1.00 45.72 234 THR A CA 1
ATOM 1871 C C . THR A 1 234 ? 19.015 -17.339 -68.198 1.00 45.72 234 THR A C 1
ATOM 1873 O O . THR A 1 234 ? 20.019 -17.732 -68.778 1.00 45.72 234 THR A O 1
ATOM 1876 N N . ALA A 1 235 ? 17.820 -17.887 -68.438 1.00 45.91 235 ALA A N 1
ATOM 1877 C CA . ALA A 1 235 ? 17.619 -19.004 -69.363 1.00 45.91 235 ALA A CA 1
ATOM 1878 C C . ALA A 1 235 ? 17.530 -18.596 -70.852 1.00 45.91 235 ALA A C 1
ATOM 1880 O O . ALA A 1 235 ? 17.523 -19.471 -71.717 1.00 45.91 235 ALA A O 1
ATOM 1881 N N . ARG A 1 236 ? 17.422 -17.296 -71.181 1.00 50.12 236 ARG A N 1
ATOM 1882 C CA . ARG A 1 236 ? 17.156 -16.816 -72.558 1.00 50.12 236 ARG A CA 1
ATOM 1883 C C . ARG A 1 236 ? 18.214 -15.892 -73.169 1.00 50.12 236 ARG A C 1
ATOM 1885 O O . ARG A 1 236 ? 18.066 -15.532 -74.334 1.00 50.12 236 ARG A O 1
ATOM 1892 N N . GLY A 1 237 ? 19.280 -15.541 -72.456 1.00 46.75 237 GLY A N 1
ATOM 1893 C CA . GLY A 1 237 ? 20.378 -14.744 -73.007 1.00 46.75 237 GLY A CA 1
ATOM 1894 C C . GLY A 1 237 ? 21.717 -15.211 -72.460 1.00 46.75 237 GLY A C 1
ATOM 1895 O O . GLY A 1 237 ? 21.904 -15.126 -71.259 1.00 46.75 237 GLY A O 1
ATOM 1896 N N . LEU A 1 238 ? 22.578 -15.690 -73.370 1.00 43.19 238 LEU A N 1
ATOM 1897 C CA . LEU A 1 238 ? 24.011 -16.002 -73.247 1.00 43.19 238 LEU A CA 1
ATOM 1898 C C . LEU A 1 238 ? 24.461 -16.719 -71.962 1.00 43.19 238 LEU A C 1
ATOM 1900 O O . LEU A 1 238 ? 24.343 -16.223 -70.849 1.00 43.19 238 LEU A O 1
ATOM 1904 N N . ALA A 1 239 ? 25.065 -17.890 -72.159 1.00 45.03 239 ALA A N 1
ATOM 1905 C CA . ALA A 1 239 ? 25.830 -18.594 -71.145 1.00 45.03 239 ALA A CA 1
ATOM 1906 C C . ALA A 1 239 ? 26.963 -17.703 -70.604 1.00 45.03 239 ALA A C 1
ATOM 1908 O O . ALA A 1 239 ? 28.044 -17.659 -71.175 1.00 45.03 239 ALA A O 1
ATOM 1909 N N . ASP A 1 240 ? 26.674 -16.996 -69.519 1.00 45.25 240 ASP A N 1
ATOM 1910 C CA . ASP A 1 240 ? 27.578 -16.802 -68.390 1.00 45.25 240 ASP A CA 1
ATOM 1911 C C . ASP A 1 240 ? 26.704 -16.522 -67.161 1.00 45.25 240 ASP A C 1
ATOM 1913 O O . ASP A 1 240 ? 26.457 -15.390 -66.746 1.00 45.25 240 ASP A O 1
ATOM 1917 N N . VAL A 1 241 ? 26.100 -17.590 -66.635 1.00 46.78 241 VAL A N 1
ATOM 1918 C CA . VAL A 1 241 ? 25.457 -17.534 -65.326 1.00 46.78 241 VAL A CA 1
ATOM 1919 C C . VAL A 1 241 ? 26.547 -17.899 -64.339 1.00 46.78 241 VAL A C 1
ATOM 1921 O O . VAL A 1 241 ? 26.765 -19.079 -64.063 1.00 46.78 241 VAL A O 1
ATOM 1924 N N . ASP A 1 242 ? 27.206 -16.879 -63.790 1.00 49.44 242 ASP A N 1
ATOM 1925 C CA . ASP A 1 242 ? 27.683 -16.954 -62.415 1.00 49.44 242 ASP A CA 1
ATOM 1926 C C . ASP A 1 242 ? 26.495 -17.471 -61.596 1.00 49.44 242 ASP A C 1
ATOM 1928 O O . ASP A 1 242 ? 25.558 -16.729 -61.278 1.00 49.44 242 ASP A O 1
ATOM 1932 N N . ALA A 1 243 ? 26.465 -18.781 -61.323 1.00 48.69 243 ALA A N 1
ATOM 1933 C CA . ALA A 1 243 ? 25.561 -19.335 -60.332 1.00 48.69 243 ALA A CA 1
ATOM 1934 C C . ALA A 1 243 ? 25.738 -18.439 -59.104 1.00 48.69 243 ALA A C 1
ATOM 1936 O O . ALA A 1 243 ? 26.895 -18.226 -58.723 1.00 48.69 243 ALA A O 1
ATOM 1937 N N . PRO A 1 244 ? 24.666 -17.852 -58.526 1.00 51.91 244 PRO A N 1
ATOM 1938 C CA . PRO A 1 244 ? 24.821 -16.957 -57.389 1.00 51.91 244 PRO A CA 1
ATOM 1939 C C . PRO A 1 244 ? 25.705 -17.692 -56.402 1.00 51.91 244 PRO A C 1
ATOM 1941 O O . PRO A 1 244 ? 25.338 -18.802 -55.996 1.00 51.91 244 PRO A O 1
ATOM 1944 N N . ALA A 1 245 ? 26.899 -17.130 -56.147 1.00 57.19 245 ALA A N 1
ATOM 1945 C CA . ALA A 1 245 ? 27.974 -17.832 -55.455 1.00 57.19 245 ALA A CA 1
ATOM 1946 C C . ALA A 1 245 ? 27.357 -18.594 -54.277 1.00 57.19 245 ALA A C 1
ATOM 1948 O O . ALA A 1 245 ? 26.467 -18.025 -53.640 1.00 57.19 245 ALA A O 1
ATOM 1949 N N . PRO A 1 246 ? 27.739 -19.846 -53.971 1.00 62.72 246 PRO A N 1
ATOM 1950 C CA . PRO A 1 246 ? 27.072 -20.666 -52.949 1.00 62.72 246 PRO A CA 1
ATOM 1951 C C . PRO A 1 246 ? 26.794 -19.893 -51.645 1.00 62.72 246 PRO A C 1
ATOM 1953 O O . PRO A 1 246 ? 25.758 -20.078 -51.008 1.00 62.72 246 PRO A O 1
ATOM 1956 N N . LEU A 1 247 ? 27.660 -18.923 -51.336 1.00 59.34 247 LEU A N 1
ATOM 1957 C CA . LEU A 1 247 ? 27.493 -17.894 -50.316 1.00 59.34 247 LEU A CA 1
ATOM 1958 C C . LEU A 1 247 ? 26.193 -17.056 -50.409 1.00 59.34 247 LEU A C 1
ATOM 1960 O O . LEU A 1 247 ? 25.503 -16.913 -49.409 1.00 59.34 247 LEU A O 1
ATOM 1964 N N . GLN A 1 248 ? 25.826 -16.492 -51.563 1.00 61.69 248 GLN A N 1
ATOM 1965 C CA . GLN A 1 248 ? 24.626 -15.661 -51.762 1.00 61.69 248 GLN A CA 1
ATOM 1966 C C . GLN A 1 248 ? 23.324 -16.462 -51.620 1.00 61.69 248 GLN A C 1
ATOM 1968 O O . GLN A 1 248 ? 22.356 -15.986 -51.021 1.00 61.69 248 GLN A O 1
ATOM 1973 N N . SER A 1 249 ? 23.312 -17.689 -52.139 1.00 67.12 249 SER A N 1
ATOM 1974 C CA . SER A 1 249 ? 22.193 -18.631 -52.021 1.00 67.12 249 SER A CA 1
ATOM 1975 C C . SER A 1 249 ? 22.004 -19.074 -50.569 1.00 67.12 249 SER A C 1
ATOM 1977 O O . SER A 1 249 ? 20.889 -19.050 -50.045 1.00 67.12 249 SER A O 1
ATOM 1979 N N . ALA A 1 250 ? 23.111 -19.379 -49.886 1.00 72.00 250 ALA A N 1
ATOM 1980 C CA . ALA A 1 250 ? 23.118 -19.655 -48.458 1.00 72.00 250 ALA A CA 1
ATOM 1981 C C . ALA A 1 250 ? 22.655 -18.434 -47.643 1.00 72.00 250 ALA A C 1
ATOM 1983 O O . ALA A 1 250 ? 21.807 -18.580 -46.769 1.00 72.00 250 ALA A O 1
ATOM 1984 N N . LEU A 1 251 ? 23.122 -17.222 -47.958 1.00 73.00 251 LEU A N 1
ATOM 1985 C CA . LEU A 1 251 ? 22.738 -15.987 -47.264 1.00 73.00 251 LEU A CA 1
ATOM 1986 C C . LEU A 1 251 ? 21.230 -15.703 -47.354 1.00 73.00 251 LEU A C 1
ATOM 1988 O O . LEU A 1 251 ? 20.639 -15.319 -46.350 1.00 73.00 251 LEU A O 1
ATOM 1992 N N . LYS A 1 252 ? 20.568 -15.938 -48.497 1.00 77.25 252 LYS A N 1
ATOM 1993 C CA . LYS A 1 252 ? 19.105 -15.747 -48.628 1.00 77.25 252 LYS A CA 1
ATOM 1994 C C . LYS A 1 252 ? 18.275 -16.615 -47.668 1.00 77.25 252 LYS A C 1
ATOM 1996 O O . LYS A 1 252 ? 17.157 -16.223 -47.333 1.00 77.25 252 LYS A O 1
ATOM 2001 N N . VAL A 1 253 ? 18.787 -17.782 -47.270 1.00 79.38 253 VAL A N 1
ATOM 2002 C CA . VAL A 1 253 ? 18.082 -18.760 -46.420 1.00 79.38 253 VAL A CA 1
ATOM 2003 C C . VAL A 1 253 ? 18.556 -18.676 -44.973 1.00 79.38 253 VAL A C 1
ATOM 2005 O O . VAL A 1 253 ? 17.747 -18.576 -44.053 1.00 79.38 253 VAL A O 1
ATOM 2008 N N . TRP A 1 254 ? 19.869 -18.677 -44.764 1.00 85.44 254 TRP A N 1
ATOM 2009 C CA . TRP A 1 254 ? 20.465 -18.732 -43.438 1.00 85.44 254 TRP A CA 1
ATOM 2010 C C . TRP A 1 254 ? 20.465 -17.380 -42.733 1.00 85.44 254 TRP A C 1
ATOM 2012 O O . TRP A 1 254 ? 20.330 -17.368 -41.517 1.00 85.44 254 TRP A O 1
ATOM 2022 N N . LEU A 1 255 ? 20.546 -16.241 -43.436 1.00 87.44 255 LEU A N 1
ATOM 2023 C CA . LEU A 1 255 ? 20.562 -14.932 -42.768 1.00 87.44 255 LEU A CA 1
ATOM 2024 C C . LEU A 1 255 ? 19.270 -14.657 -41.970 1.00 87.44 255 LEU A C 1
ATOM 2026 O O . LEU A 1 255 ? 19.397 -14.331 -40.789 1.00 87.44 255 LEU A O 1
ATOM 2030 N N . PRO A 1 256 ? 18.046 -14.831 -42.521 1.00 88.44 256 PRO A N 1
ATOM 2031 C CA . PRO A 1 256 ? 16.815 -14.678 -41.740 1.00 88.44 256 PRO A CA 1
ATOM 2032 C C . PRO A 1 256 ? 16.739 -15.640 -40.552 1.00 88.44 256 PRO A C 1
ATOM 2034 O O . PRO A 1 256 ? 16.360 -15.231 -39.455 1.00 88.44 256 PRO A O 1
ATOM 2037 N N . VAL A 1 257 ? 17.124 -16.905 -40.753 1.00 91.94 257 VAL A N 1
ATOM 2038 C CA . VAL A 1 257 ? 17.060 -17.956 -39.725 1.00 91.94 257 VAL A CA 1
ATOM 2039 C C . VAL A 1 257 ? 18.052 -17.688 -38.599 1.00 91.94 257 VAL A C 1
ATOM 2041 O O . VAL A 1 257 ? 17.667 -17.713 -37.435 1.00 91.94 257 VAL A O 1
ATOM 2044 N N . VAL A 1 258 ? 19.308 -17.384 -38.927 1.00 93.62 258 VAL A N 1
ATOM 2045 C CA . VAL A 1 258 ? 20.362 -17.095 -37.948 1.00 93.62 258 VAL A CA 1
ATOM 2046 C C . VAL A 1 258 ? 20.041 -15.815 -37.189 1.00 93.62 258 VAL A C 1
ATOM 2048 O O . VAL A 1 258 ? 20.096 -15.821 -35.963 1.00 93.62 258 VAL A O 1
ATOM 2051 N N . LEU A 1 259 ? 19.643 -14.738 -37.876 1.00 93.50 259 LEU A N 1
ATOM 2052 C CA . LEU A 1 259 ? 19.295 -13.476 -37.219 1.00 93.50 259 LEU A CA 1
ATOM 2053 C C . LEU A 1 259 ? 18.106 -13.650 -36.265 1.00 93.50 259 LEU A C 1
ATOM 2055 O O . LEU A 1 259 ? 18.161 -13.215 -35.116 1.00 93.50 259 LEU A O 1
ATOM 2059 N N . THR A 1 260 ? 17.060 -14.345 -36.712 1.00 94.25 260 THR A N 1
ATOM 2060 C CA . THR A 1 260 ? 15.891 -14.644 -35.873 1.00 94.25 260 THR A CA 1
ATOM 2061 C C . THR A 1 260 ? 16.253 -15.582 -34.729 1.00 94.25 260 THR A C 1
ATOM 2063 O O . THR A 1 260 ? 15.789 -15.373 -33.615 1.00 94.25 260 THR A O 1
ATOM 2066 N N . GLY A 1 261 ? 17.124 -16.566 -34.961 1.00 95.44 261 GLY A N 1
ATOM 2067 C CA . GLY A 1 261 ? 17.654 -17.460 -33.934 1.00 95.44 261 GLY A CA 1
ATOM 2068 C C . GLY A 1 261 ? 18.453 -16.715 -32.865 1.00 95.44 261 GLY A C 1
ATOM 2069 O O . GLY A 1 261 ? 18.248 -16.958 -31.681 1.00 95.44 261 GLY A O 1
ATOM 2070 N N . ILE A 1 262 ? 19.292 -15.749 -33.252 1.00 95.94 262 ILE A N 1
ATOM 2071 C CA . ILE A 1 262 ? 20.020 -14.872 -32.322 1.00 95.94 262 ILE A CA 1
ATOM 2072 C C . ILE A 1 262 ? 19.036 -14.036 -31.499 1.00 95.94 262 ILE A C 1
ATOM 2074 O O . ILE A 1 262 ? 19.145 -13.997 -30.273 1.00 95.94 262 ILE A O 1
ATOM 2078 N N . CYS A 1 263 ? 18.052 -13.403 -32.142 1.00 95.19 263 CYS A N 1
ATOM 2079 C CA . CYS A 1 263 ? 17.024 -12.628 -31.447 1.00 95.19 263 CYS A CA 1
ATOM 2080 C C . CYS A 1 263 ? 16.185 -13.502 -30.503 1.00 95.19 263 CYS A C 1
ATOM 2082 O O . CYS A 1 263 ? 15.940 -13.106 -29.366 1.00 95.19 263 CYS A O 1
ATOM 2084 N N . LEU A 1 264 ? 15.799 -14.706 -30.928 1.00 95.50 264 LEU A N 1
ATOM 2085 C CA . LEU A 1 264 ? 15.074 -15.673 -30.107 1.00 95.50 264 LEU A CA 1
ATOM 2086 C C . LEU A 1 264 ? 15.911 -16.113 -28.903 1.00 95.50 264 LEU A C 1
ATOM 2088 O O . LEU A 1 264 ? 15.402 -16.118 -27.786 1.00 95.50 264 LEU A O 1
ATOM 2092 N N . LEU A 1 265 ? 17.193 -16.432 -29.098 1.00 96.19 265 LEU A N 1
ATOM 2093 C CA . LEU A 1 265 ? 18.115 -16.778 -28.015 1.00 96.19 265 LEU A CA 1
ATOM 2094 C C . LEU A 1 265 ? 18.311 -15.612 -27.044 1.00 96.19 265 LEU A C 1
ATOM 2096 O O . LEU A 1 265 ? 18.370 -15.832 -25.836 1.00 96.19 265 LEU A O 1
ATOM 2100 N N . TRP A 1 266 ? 18.375 -14.377 -27.541 1.00 95.38 266 TRP A N 1
ATOM 2101 C CA . TRP A 1 266 ? 18.446 -13.179 -26.709 1.00 95.38 266 TRP A CA 1
ATOM 2102 C C . TRP A 1 266 ? 17.170 -12.987 -25.871 1.00 95.38 266 TRP A C 1
ATOM 2104 O O . TRP A 1 266 ? 17.264 -12.804 -24.653 1.00 95.38 266 TRP A O 1
ATOM 2114 N N . VAL A 1 267 ? 15.982 -13.129 -26.476 1.00 94.69 267 VAL A N 1
ATOM 2115 C CA . VAL A 1 267 ? 14.694 -13.102 -25.758 1.00 94.69 267 VAL A CA 1
ATOM 2116 C C . VAL A 1 267 ? 14.633 -14.226 -24.718 1.00 94.69 267 VAL A C 1
ATOM 2118 O O . VAL A 1 267 ? 14.331 -13.962 -23.554 1.00 94.69 267 VAL A O 1
ATOM 2121 N N . ALA A 1 268 ? 14.981 -15.457 -25.101 1.00 93.44 268 ALA A N 1
ATOM 2122 C CA . ALA A 1 268 ? 14.954 -16.635 -24.234 1.00 93.44 268 ALA A CA 1
ATOM 2123 C C . ALA A 1 268 ? 15.963 -16.542 -23.079 1.00 93.44 268 ALA A C 1
ATOM 2125 O O . ALA A 1 268 ? 15.654 -16.921 -21.950 1.00 93.44 268 ALA A O 1
ATOM 2126 N N . ARG A 1 269 ? 17.157 -15.984 -23.315 1.00 93.19 269 ARG A N 1
ATOM 2127 C CA . ARG A 1 269 ? 18.130 -15.687 -22.255 1.00 93.19 269 ARG A CA 1
ATOM 2128 C C . ARG A 1 269 ? 17.544 -14.701 -21.252 1.00 93.19 269 ARG A C 1
ATOM 2130 O O . ARG A 1 269 ? 17.680 -14.916 -20.053 1.00 93.19 269 ARG A O 1
ATOM 2137 N N . GLY A 1 270 ? 16.871 -13.659 -21.736 1.00 88.50 270 GLY A N 1
ATOM 2138 C CA . GLY A 1 270 ? 16.208 -12.676 -20.887 1.00 88.50 270 GLY A CA 1
ATOM 2139 C C . GLY A 1 270 ? 14.991 -13.211 -20.125 1.00 88.50 270 GLY A C 1
ATOM 2140 O O . GLY A 1 270 ? 14.520 -12.504 -19.245 1.00 88.50 270 GLY A O 1
ATOM 2141 N N . ALA A 1 271 ? 14.466 -14.395 -20.468 1.00 90.50 271 ALA A N 1
ATOM 2142 C CA . ALA A 1 271 ? 13.347 -15.058 -19.784 1.00 90.50 271 ALA A CA 1
ATOM 2143 C C . ALA A 1 271 ? 13.768 -15.819 -18.522 1.00 90.50 271 ALA A C 1
ATOM 2145 O O . ALA A 1 271 ? 12.922 -16.155 -17.695 1.00 90.50 271 ALA A O 1
ATOM 2146 N N . ARG A 1 272 ? 15.063 -16.108 -18.362 1.00 90.06 272 ARG A N 1
ATOM 2147 C CA . ARG A 1 272 ? 15.572 -16.812 -17.184 1.00 90.06 272 ARG A CA 1
ATOM 2148 C C . ARG A 1 272 ? 15.639 -15.856 -15.999 1.00 90.06 272 ARG A C 1
ATOM 2150 O O . ARG A 1 272 ? 16.245 -14.794 -16.110 1.00 90.06 272 ARG A O 1
ATOM 2157 N N . SER A 1 273 ? 15.062 -16.263 -14.872 1.00 84.00 273 SER A N 1
ATOM 2158 C CA . SER A 1 273 ? 15.154 -15.521 -13.614 1.00 84.00 273 SER A CA 1
ATOM 2159 C C . SER A 1 273 ? 16.620 -15.312 -13.207 1.00 84.00 273 SER A C 1
ATOM 2161 O O . SER A 1 273 ? 17.442 -16.219 -13.398 1.00 84.00 273 SER A O 1
ATOM 2163 N N . PRO A 1 274 ? 16.970 -14.143 -12.647 1.00 86.12 274 PRO A N 1
ATOM 2164 C CA . PRO A 1 274 ? 18.329 -13.871 -12.210 1.00 86.12 274 PRO A CA 1
ATOM 2165 C C . PRO A 1 274 ? 18.672 -14.755 -11.006 1.00 86.12 274 PRO A C 1
ATOM 2167 O O . PRO A 1 274 ? 17.837 -14.990 -10.133 1.00 86.12 274 PRO A O 1
ATOM 2170 N N . LYS A 1 275 ? 19.914 -15.246 -10.959 1.00 83.38 275 LYS A N 1
ATOM 2171 C CA . LYS A 1 275 ? 20.439 -15.923 -9.769 1.00 83.38 275 LYS A CA 1
ATOM 2172 C C . LYS A 1 275 ? 20.929 -14.876 -8.762 1.00 83.38 275 LYS A C 1
ATOM 2174 O O . LYS A 1 275 ? 21.473 -13.860 -9.205 1.00 83.38 275 LYS A O 1
ATOM 2179 N N . PRO A 1 276 ? 20.754 -15.105 -7.448 1.00 82.12 276 PRO A N 1
ATOM 2180 C CA . PRO A 1 276 ? 21.359 -14.246 -6.439 1.00 82.12 276 PRO A CA 1
ATOM 2181 C C . PRO A 1 276 ? 22.881 -14.239 -6.609 1.00 82.12 276 PRO A C 1
ATOM 2183 O O . PRO A 1 276 ? 23.478 -15.258 -6.956 1.00 82.12 276 PRO A O 1
ATOM 2186 N N . VAL A 1 277 ? 23.490 -13.071 -6.409 1.00 83.12 277 VAL A N 1
ATOM 2187 C CA . VAL A 1 277 ? 24.947 -12.920 -6.366 1.00 83.12 277 VAL A CA 1
ATOM 2188 C C . VAL A 1 277 ? 25.366 -12.970 -4.903 1.00 83.12 277 VAL A C 1
ATOM 2190 O O . VAL A 1 277 ? 24.819 -12.225 -4.084 1.00 83.12 277 VAL A O 1
ATOM 2193 N N . ASP A 1 278 ? 26.324 -13.832 -4.578 1.00 77.38 278 ASP A N 1
ATOM 2194 C CA . ASP A 1 278 ? 26.787 -14.021 -3.204 1.00 77.38 278 ASP A CA 1
ATOM 2195 C C . ASP A 1 278 ? 27.276 -12.697 -2.593 1.00 77.38 278 ASP A C 1
ATOM 2197 O O . ASP A 1 278 ? 27.936 -11.888 -3.248 1.00 77.38 278 ASP A O 1
ATOM 2201 N N . GLY A 1 279 ? 26.901 -12.450 -1.335 1.00 77.69 279 GLY A N 1
ATOM 2202 C CA . GLY A 1 279 ? 27.221 -11.207 -0.625 1.00 77.69 279 GLY A CA 1
ATOM 2203 C C . GLY A 1 279 ? 26.388 -9.982 -1.032 1.00 77.69 279 GLY A C 1
ATOM 2204 O O . GLY A 1 279 ? 26.651 -8.889 -0.540 1.00 77.69 279 GLY A O 1
ATOM 2205 N N . THR A 1 280 ? 25.379 -10.128 -1.901 1.00 85.25 280 THR A N 1
ATOM 2206 C CA . THR A 1 280 ? 24.448 -9.042 -2.265 1.00 85.25 280 THR A CA 1
ATOM 2207 C C . THR A 1 280 ? 23.014 -9.340 -1.832 1.00 85.25 280 THR A C 1
ATOM 2209 O O . THR A 1 280 ? 22.626 -10.495 -1.659 1.00 85.25 280 THR A O 1
ATOM 2212 N N . PHE A 1 281 ? 22.198 -8.292 -1.700 1.00 90.38 281 PHE A N 1
ATOM 2213 C CA . PHE A 1 281 ? 20.758 -8.437 -1.493 1.00 90.38 281 PHE A CA 1
ATOM 2214 C C . PHE A 1 281 ? 20.092 -9.116 -2.695 1.00 90.38 281 PHE A C 1
ATOM 2216 O O . PHE A 1 281 ? 20.214 -8.654 -3.836 1.00 90.38 281 PHE A O 1
ATOM 2223 N N . ASN A 1 282 ? 19.312 -10.164 -2.441 1.00 93.62 282 ASN A N 1
ATOM 2224 C CA . ASN A 1 282 ? 18.504 -10.844 -3.444 1.00 93.62 282 ASN A CA 1
ATOM 2225 C C . ASN A 1 282 ? 17.238 -10.031 -3.771 1.00 93.62 282 ASN A C 1
ATOM 2227 O O . ASN A 1 282 ? 16.117 -10.359 -3.379 1.00 93.62 282 ASN A O 1
ATOM 2231 N N . LEU A 1 283 ? 17.422 -8.946 -4.526 1.00 93.25 283 LEU A N 1
ATOM 2232 C CA . LEU A 1 283 ? 16.344 -8.022 -4.890 1.00 93.25 283 LEU A CA 1
ATOM 2233 C C . LEU A 1 283 ? 15.258 -8.670 -5.761 1.00 93.25 283 LEU A C 1
ATOM 2235 O O . LEU A 1 283 ? 14.121 -8.211 -5.747 1.00 93.25 283 LEU A O 1
ATOM 2239 N N . TYR A 1 284 ? 15.577 -9.732 -6.510 1.00 93.31 284 TYR A N 1
ATOM 2240 C CA . TYR A 1 284 ? 14.578 -10.451 -7.307 1.00 93.31 284 TYR A CA 1
ATOM 2241 C C . TYR A 1 284 ? 13.656 -11.318 -6.443 1.00 93.31 284 TYR A C 1
ATOM 2243 O O . TYR A 1 284 ? 12.466 -11.437 -6.732 1.00 93.31 284 TYR A O 1
ATOM 2251 N N . ALA A 1 285 ? 14.174 -11.911 -5.367 1.00 93.88 285 ALA A N 1
ATOM 2252 C CA . ALA A 1 285 ? 13.327 -12.562 -4.377 1.00 93.88 285 ALA A CA 1
ATOM 2253 C C . ALA A 1 285 ? 12.491 -11.528 -3.602 1.00 93.88 285 ALA A C 1
ATOM 2255 O O . ALA A 1 285 ? 11.306 -11.759 -3.368 1.00 93.88 285 ALA A O 1
ATOM 2256 N N . ALA A 1 286 ? 13.063 -10.359 -3.289 1.00 94.69 286 ALA A N 1
ATOM 2257 C CA . ALA A 1 286 ? 12.359 -9.294 -2.569 1.00 94.69 286 ALA A CA 1
ATOM 2258 C C . ALA A 1 286 ? 11.227 -8.702 -3.419 1.00 94.69 286 ALA A C 1
ATOM 2260 O O . ALA A 1 286 ? 10.134 -8.437 -2.929 1.00 94.69 286 ALA A O 1
ATOM 2261 N N . ALA A 1 287 ? 11.459 -8.587 -4.729 1.00 93.50 287 ALA A N 1
ATOM 2262 C CA . ALA A 1 287 ? 10.458 -8.191 -5.710 1.00 93.50 287 ALA A CA 1
ATOM 2263 C C . ALA A 1 287 ? 9.205 -9.085 -5.688 1.00 93.50 287 ALA A C 1
ATOM 2265 O O . ALA A 1 287 ? 8.127 -8.604 -6.017 1.00 93.50 287 ALA A O 1
ATOM 2266 N N . GLN A 1 288 ? 9.331 -10.356 -5.292 1.00 94.56 288 GLN A N 1
ATOM 2267 C CA . GLN A 1 288 ? 8.231 -11.325 -5.230 1.00 94.56 288 GLN A CA 1
ATOM 2268 C C . GLN A 1 288 ? 7.464 -11.310 -3.902 1.00 94.56 288 GLN A C 1
ATOM 2270 O O . GLN A 1 288 ? 6.518 -12.085 -3.758 1.00 94.56 288 GLN A O 1
ATOM 2275 N N . MET A 1 289 ? 7.851 -10.472 -2.932 1.00 94.62 289 MET A N 1
ATOM 2276 C CA . MET A 1 289 ? 7.082 -10.320 -1.697 1.00 94.62 289 MET A CA 1
ATOM 2277 C C . MET A 1 289 ? 5.661 -9.863 -2.047 1.00 94.62 289 MET A C 1
ATOM 2279 O O . MET A 1 289 ? 5.511 -8.885 -2.788 1.00 94.62 289 MET A O 1
ATOM 2283 N N . PRO A 1 290 ? 4.623 -10.571 -1.583 1.00 93.81 290 PRO A N 1
ATOM 2284 C CA . PRO A 1 290 ? 3.265 -10.268 -1.985 1.00 93.81 290 PRO A CA 1
ATOM 2285 C C . PRO A 1 290 ? 2.756 -9.075 -1.161 1.00 93.81 290 PRO A C 1
ATOM 2287 O O . PRO A 1 290 ? 3.020 -8.976 0.035 1.00 93.81 290 PRO A O 1
ATOM 2290 N N . VAL A 1 291 ? 2.039 -8.162 -1.809 1.00 91.44 291 VAL A N 1
ATOM 2291 C CA . VAL A 1 291 ? 1.361 -7.023 -1.181 1.00 91.44 291 VAL A CA 1
ATOM 2292 C C . VAL A 1 291 ? -0.032 -6.865 -1.765 1.00 91.44 291 VAL A C 1
ATOM 2294 O O . VAL A 1 291 ? -0.245 -7.136 -2.948 1.00 91.44 291 VAL A O 1
ATOM 2297 N N . ALA A 1 292 ? -0.979 -6.369 -0.979 1.00 87.19 292 ALA A N 1
ATOM 2298 C CA . ALA A 1 292 ? -2.261 -5.924 -1.494 1.00 87.19 292 ALA A CA 1
ATOM 2299 C C . ALA A 1 292 ? -2.246 -4.410 -1.717 1.00 87.19 292 ALA A C 1
ATOM 2301 O O . ALA A 1 292 ? -1.992 -3.614 -0.813 1.00 87.19 292 ALA A O 1
ATOM 2302 N N . TRP A 1 293 ? -2.516 -4.002 -2.956 1.00 81.50 293 TRP A N 1
ATOM 2303 C CA . TRP A 1 293 ? -2.670 -2.595 -3.317 1.00 81.50 293 TRP A CA 1
ATOM 2304 C C . TRP A 1 293 ? -3.602 -2.469 -4.521 1.00 81.50 293 TRP A C 1
ATOM 2306 O O . TRP A 1 293 ? -3.594 -3.323 -5.408 1.00 81.50 293 TRP A O 1
ATOM 2316 N N . ASN A 1 294 ? -4.438 -1.427 -4.549 1.00 74.19 294 ASN A N 1
ATOM 2317 C CA . ASN A 1 294 ? -5.526 -1.282 -5.527 1.00 74.19 294 ASN A CA 1
ATOM 2318 C C . ASN A 1 294 ? -6.443 -2.521 -5.611 1.00 74.19 294 ASN A C 1
ATOM 2320 O O . ASN A 1 294 ? -6.945 -2.861 -6.683 1.00 74.19 294 ASN A O 1
ATOM 2324 N N . GLY A 1 295 ? -6.652 -3.198 -4.475 1.00 74.94 295 GLY A N 1
ATOM 2325 C CA . GLY A 1 295 ? -7.678 -4.225 -4.340 1.00 74.94 295 GLY A CA 1
ATOM 2326 C C . GLY A 1 295 ? -7.338 -5.625 -4.838 1.00 74.94 295 GLY A C 1
ATOM 2327 O O . GLY A 1 295 ? -8.245 -6.435 -5.023 1.00 74.94 295 GLY A O 1
ATOM 2328 N N . ARG A 1 296 ? -6.057 -5.917 -5.073 1.00 81.38 296 ARG A N 1
ATOM 2329 C CA . ARG A 1 296 ? -5.575 -7.266 -5.389 1.00 81.38 296 ARG A CA 1
ATOM 2330 C C . ARG A 1 296 ? -4.205 -7.512 -4.770 1.00 81.38 296 ARG A C 1
ATOM 2332 O O . ARG A 1 296 ? -3.430 -6.566 -4.608 1.00 81.38 296 ARG A O 1
ATOM 2339 N N . ALA A 1 297 ? -3.890 -8.782 -4.541 1.00 88.00 297 ALA A N 1
ATOM 2340 C CA . ALA A 1 297 ? -2.523 -9.222 -4.304 1.00 88.00 297 ALA A CA 1
ATOM 2341 C C . ALA A 1 297 ? -1.672 -9.030 -5.576 1.00 88.00 297 ALA A C 1
ATOM 2343 O O . ALA A 1 297 ? -2.086 -9.387 -6.684 1.00 88.00 297 ALA A O 1
ATOM 2344 N N . GLN A 1 298 ? -0.492 -8.441 -5.421 1.00 90.44 298 GLN A N 1
ATOM 2345 C CA . GLN A 1 298 ? 0.494 -8.201 -6.473 1.00 90.44 298 GLN A CA 1
ATOM 2346 C C . GLN A 1 298 ? 1.906 -8.173 -5.861 1.00 90.44 298 GLN A C 1
ATOM 2348 O O . GLN A 1 298 ? 2.035 -8.076 -4.642 1.00 90.44 298 GLN A O 1
ATOM 2353 N N . PRO A 1 299 ? 2.983 -8.287 -6.649 1.00 94.44 299 PRO A N 1
ATOM 2354 C CA . PRO A 1 299 ? 4.334 -8.207 -6.106 1.00 94.44 299 PRO A CA 1
ATOM 2355 C C . PRO A 1 299 ? 4.666 -6.792 -5.624 1.00 94.44 299 PRO A C 1
ATOM 2357 O O . PRO A 1 299 ? 4.264 -5.800 -6.241 1.00 94.44 299 PRO A O 1
ATOM 2360 N N . LEU A 1 300 ? 5.480 -6.696 -4.572 1.00 93.00 300 LEU A N 1
ATOM 2361 C CA . LEU A 1 300 ? 6.013 -5.435 -4.053 1.00 93.00 300 LEU A CA 1
ATOM 2362 C C . LEU A 1 300 ? 6.747 -4.636 -5.146 1.00 93.00 300 LEU A C 1
ATOM 2364 O O . LEU A 1 300 ? 6.684 -3.408 -5.173 1.00 93.00 300 LEU A O 1
ATOM 2368 N N . ASP A 1 301 ? 7.364 -5.320 -6.115 1.00 93.69 301 ASP A N 1
ATOM 2369 C CA . ASP A 1 301 ? 7.985 -4.682 -7.282 1.00 93.69 301 ASP A CA 1
ATOM 2370 C C . ASP A 1 301 ? 6.993 -3.913 -8.170 1.00 93.69 301 ASP A C 1
ATOM 2372 O O . ASP A 1 301 ? 7.348 -2.860 -8.695 1.00 93.69 301 ASP A O 1
ATOM 2376 N N . SER A 1 302 ? 5.737 -4.358 -8.308 1.00 91.69 302 SER A N 1
ATOM 2377 C CA . SER A 1 302 ? 4.719 -3.608 -9.067 1.00 91.69 302 SER A CA 1
ATOM 2378 C C . SER A 1 302 ? 4.397 -2.271 -8.401 1.00 91.69 302 SER A C 1
ATOM 2380 O O . SER A 1 302 ? 4.263 -1.254 -9.090 1.00 91.69 302 SER A O 1
ATOM 2382 N N . VAL A 1 303 ? 4.332 -2.247 -7.066 1.00 89.50 303 VAL A N 1
ATOM 2383 C CA . VAL A 1 303 ? 4.177 -1.007 -6.289 1.00 89.50 303 VAL A CA 1
ATOM 2384 C C . VAL A 1 303 ? 5.396 -0.113 -6.498 1.00 89.50 303 VAL A C 1
ATOM 2386 O O . VAL A 1 303 ? 5.253 1.041 -6.902 1.00 89.50 303 VAL A O 1
ATOM 2389 N N . ALA A 1 304 ? 6.597 -0.666 -6.306 1.00 92.00 304 ALA A N 1
ATOM 2390 C CA . ALA A 1 304 ? 7.852 0.064 -6.435 1.00 92.00 304 ALA A CA 1
ATOM 2391 C C . ALA A 1 304 ? 8.012 0.704 -7.820 1.00 92.00 304 ALA A C 1
ATOM 2393 O O . ALA A 1 304 ? 8.316 1.891 -7.929 1.00 92.00 304 ALA A O 1
ATOM 2394 N N . ARG A 1 305 ? 7.755 -0.059 -8.889 1.00 91.19 305 ARG A N 1
ATOM 2395 C CA . ARG A 1 305 ? 7.822 0.420 -10.275 1.00 91.19 305 ARG A CA 1
ATOM 2396 C C . ARG A 1 305 ? 6.799 1.502 -10.553 1.00 91.19 305 ARG A C 1
ATOM 2398 O O . ARG A 1 305 ? 7.154 2.502 -11.162 1.00 91.19 305 ARG A O 1
ATOM 2405 N N . THR A 1 306 ? 5.557 1.317 -10.111 1.00 88.00 306 THR A N 1
ATOM 2406 C CA . THR A 1 306 ? 4.492 2.302 -10.332 1.00 88.00 306 THR A CA 1
ATOM 2407 C C . THR A 1 306 ? 4.842 3.627 -9.663 1.00 88.00 306 THR A C 1
ATOM 2409 O O . THR A 1 306 ? 4.810 4.671 -10.312 1.00 88.00 306 THR A O 1
ATOM 2412 N N . LEU A 1 307 ? 5.246 3.583 -8.392 1.00 86.75 307 LEU A N 1
ATOM 2413 C CA . LEU A 1 307 ? 5.636 4.772 -7.640 1.00 86.75 307 LEU A CA 1
ATOM 2414 C C . LEU A 1 307 ? 6.879 5.445 -8.246 1.00 86.75 307 LEU A C 1
ATOM 2416 O O . LEU A 1 307 ? 6.872 6.658 -8.442 1.00 86.75 307 LEU A O 1
ATOM 2420 N N . LEU A 1 308 ? 7.909 4.677 -8.621 1.00 90.75 308 LEU A N 1
ATOM 2421 C CA . LEU A 1 308 ? 9.122 5.227 -9.232 1.00 90.75 308 LEU A CA 1
ATOM 2422 C C . LEU A 1 308 ? 8.870 5.796 -10.639 1.00 90.75 308 LEU A C 1
ATOM 2424 O O . LEU A 1 308 ? 9.466 6.808 -11.008 1.00 90.75 308 LEU A O 1
ATOM 2428 N N . LEU A 1 309 ? 7.982 5.191 -11.433 1.00 88.81 309 LEU A N 1
ATOM 2429 C CA . LEU A 1 309 ? 7.588 5.720 -12.742 1.00 88.81 309 LEU A CA 1
ATOM 2430 C C . LEU A 1 309 ? 6.848 7.051 -12.595 1.00 88.81 309 LEU A C 1
ATOM 2432 O O . LEU A 1 309 ? 7.135 7.985 -13.343 1.00 88.81 309 LEU A O 1
ATOM 2436 N N . MET A 1 310 ? 5.954 7.163 -11.609 1.00 84.12 310 MET A N 1
ATOM 2437 C CA . MET A 1 310 ? 5.225 8.403 -11.325 1.00 84.12 310 MET A CA 1
ATOM 2438 C C . MET A 1 310 ? 6.146 9.555 -10.902 1.00 84.12 310 MET A C 1
ATOM 2440 O O . MET A 1 310 ? 5.829 10.706 -11.186 1.00 84.12 310 MET A O 1
ATOM 2444 N N . THR A 1 311 ? 7.275 9.273 -10.244 1.00 86.00 311 THR A N 1
ATOM 2445 C CA . THR A 1 311 ? 8.209 10.307 -9.760 1.00 86.00 311 THR A CA 1
ATOM 2446 C C . THR A 1 311 ? 9.350 10.608 -10.735 1.00 86.00 311 THR A C 1
ATOM 2448 O O . THR A 1 311 ? 9.692 11.771 -10.962 1.00 86.00 311 THR A O 1
ATOM 2451 N N . SER A 1 312 ? 9.925 9.567 -11.342 1.00 87.06 312 SER A N 1
ATOM 2452 C CA . SER A 1 312 ? 11.181 9.640 -12.101 1.00 87.06 312 SER A CA 1
ATOM 2453 C C . SER A 1 312 ? 11.017 9.421 -13.607 1.00 87.06 312 SER A C 1
ATOM 2455 O O . SER A 1 312 ? 11.957 9.672 -14.368 1.00 87.06 312 SER A O 1
ATOM 2457 N N . HIS A 1 313 ? 9.846 8.934 -14.040 1.00 86.44 313 HIS A N 1
ATOM 2458 C CA . HIS A 1 313 ? 9.567 8.420 -15.388 1.00 86.44 313 HIS A CA 1
ATOM 2459 C C . HIS A 1 313 ? 10.498 7.263 -15.805 1.00 86.44 313 HIS A C 1
ATOM 2461 O O . HIS A 1 313 ? 10.693 7.014 -16.995 1.00 86.44 313 HIS A O 1
ATOM 2467 N N . LYS A 1 314 ? 11.101 6.563 -14.836 1.00 85.06 314 LYS A N 1
ATOM 2468 C CA . LYS A 1 314 ? 11.933 5.373 -15.045 1.00 85.06 314 LYS A CA 1
ATOM 2469 C C . LYS A 1 314 ? 11.476 4.237 -14.126 1.00 85.06 314 LYS A C 1
ATOM 2471 O O . LYS A 1 314 ? 10.964 4.473 -13.040 1.00 85.06 314 LYS A O 1
ATOM 2476 N N . SER A 1 315 ? 11.711 2.997 -14.552 1.00 83.38 315 SER A N 1
ATOM 2477 C CA . SER A 1 315 ? 11.497 1.778 -13.750 1.00 83.38 315 SER A CA 1
ATOM 2478 C C . SER A 1 315 ? 12.757 1.315 -12.997 1.00 83.38 315 SER A C 1
ATOM 2480 O O . SER A 1 315 ? 12.730 0.325 -12.267 1.00 83.38 315 SER A O 1
ATOM 2482 N N . THR A 1 316 ? 13.876 2.023 -13.172 1.00 90.44 316 THR A N 1
ATOM 2483 C CA . THR A 1 316 ? 15.169 1.754 -12.526 1.00 90.44 316 THR A CA 1
ATOM 2484 C C . THR A 1 316 ? 15.844 3.064 -12.152 1.00 90.44 316 THR A C 1
ATOM 2486 O O . THR A 1 316 ? 15.663 4.059 -12.859 1.00 90.44 316 THR A O 1
ATOM 2489 N N . LEU A 1 317 ? 16.694 3.035 -11.132 1.00 93.06 317 LEU A N 1
ATOM 2490 C CA . LEU A 1 317 ? 17.464 4.188 -10.671 1.00 93.06 317 LEU A CA 1
ATOM 2491 C C . LEU A 1 317 ? 18.962 3.881 -10.577 1.00 93.06 317 LEU A C 1
ATOM 2493 O O . LEU A 1 317 ? 19.380 2.727 -10.681 1.00 93.06 317 LEU A O 1
ATOM 2497 N N . GLU A 1 318 ? 19.754 4.927 -10.369 1.00 91.94 318 GLU A N 1
ATOM 2498 C CA . GLU A 1 318 ? 21.151 4.819 -9.956 1.00 91.94 318 GLU A CA 1
ATOM 2499 C C . GLU A 1 318 ? 21.227 4.966 -8.438 1.00 91.94 318 GLU A C 1
ATOM 2501 O O . GLU A 1 318 ? 20.838 6.002 -7.898 1.00 91.94 318 GLU A O 1
ATOM 2506 N N . VAL A 1 319 ? 21.713 3.922 -7.770 1.00 91.75 319 VAL A N 1
ATOM 2507 C CA . VAL A 1 319 ? 21.935 3.897 -6.321 1.00 91.75 319 VAL A CA 1
ATOM 2508 C C . VAL A 1 319 ? 23.415 4.039 -6.035 1.00 91.75 319 VAL A C 1
ATOM 2510 O O . VAL A 1 319 ? 24.257 3.537 -6.785 1.00 91.75 319 VAL A O 1
ATOM 2513 N N . GLU A 1 320 ? 23.724 4.713 -4.941 1.00 91.25 320 GLU A N 1
ATOM 2514 C CA . GLU A 1 320 ? 25.086 4.839 -4.448 1.00 91.25 320 GLU A CA 1
ATOM 2515 C C . GLU A 1 320 ? 25.648 3.472 -4.057 1.00 91.25 320 GLU A C 1
ATOM 2517 O O . GLU A 1 320 ? 24.928 2.581 -3.599 1.00 91.25 320 GLU A O 1
ATOM 2522 N N . LEU A 1 321 ? 26.941 3.281 -4.298 1.00 89.31 321 LEU A N 1
ATOM 2523 C CA . LEU A 1 321 ? 27.626 2.067 -3.886 1.00 89.31 321 LEU A CA 1
ATOM 2524 C C . LEU A 1 321 ? 27.780 2.035 -2.362 1.00 89.31 321 LEU A C 1
ATOM 2526 O O . LEU A 1 321 ? 28.219 3.005 -1.746 1.00 89.31 321 LEU A O 1
ATOM 2530 N N . GLU A 1 322 ? 27.471 0.880 -1.776 1.00 85.44 322 GLU A N 1
ATOM 2531 C CA . GLU A 1 322 ? 27.670 0.629 -0.348 1.00 85.44 322 GLU A CA 1
ATOM 2532 C C . GLU A 1 322 ? 29.173 0.649 0.008 1.00 85.44 322 GLU A C 1
ATOM 2534 O O . GLU A 1 322 ? 30.014 0.360 -0.857 1.00 85.44 322 GLU A O 1
ATOM 2539 N N . PRO A 1 323 ? 29.555 0.912 1.276 1.00 86.06 323 PRO A N 1
ATOM 2540 C CA . PRO A 1 323 ? 30.961 1.001 1.686 1.00 86.06 323 PRO A CA 1
ATOM 2541 C C . PRO A 1 323 ? 31.802 -0.213 1.264 1.00 86.06 323 PRO A C 1
ATOM 2543 O O . PRO A 1 323 ? 32.935 -0.083 0.799 1.00 86.06 323 PRO A O 1
ATOM 2546 N N . TRP A 1 324 ? 31.243 -1.418 1.374 1.00 82.94 324 TRP A N 1
ATOM 2547 C CA . TRP A 1 324 ? 31.922 -2.651 0.978 1.00 82.94 324 TRP A CA 1
ATOM 2548 C C . TRP A 1 324 ? 32.106 -2.767 -0.547 1.00 82.94 324 TRP A C 1
ATOM 2550 O O . TRP A 1 324 ? 33.112 -3.317 -0.993 1.00 82.94 324 TRP A O 1
ATOM 2560 N N . GLN A 1 325 ? 31.195 -2.201 -1.350 1.00 85.50 325 GLN A N 1
ATOM 2561 C CA . GLN A 1 325 ? 31.298 -2.172 -2.814 1.00 85.50 325 GLN A CA 1
ATOM 2562 C C . GLN A 1 325 ? 32.379 -1.188 -3.265 1.00 85.50 325 GLN A C 1
ATOM 2564 O O . GLN A 1 325 ? 33.222 -1.537 -4.086 1.00 85.50 325 GLN A O 1
ATOM 2569 N N . LEU A 1 326 ? 32.423 0.009 -2.672 1.00 86.88 326 LEU A N 1
ATOM 2570 C CA . LEU A 1 326 ? 33.487 0.995 -2.921 1.00 86.88 326 LEU A CA 1
ATOM 2571 C C . LEU A 1 326 ? 34.879 0.466 -2.538 1.00 86.88 326 LEU A C 1
ATOM 2573 O O . LEU A 1 326 ? 35.898 0.915 -3.064 1.00 86.88 326 LEU A O 1
ATOM 2577 N N . ASN A 1 327 ? 34.932 -0.513 -1.633 1.00 85.25 327 ASN A N 1
ATOM 2578 C CA . ASN A 1 327 ? 36.166 -1.157 -1.205 1.00 85.25 327 ASN A CA 1
ATOM 2579 C C . ASN A 1 327 ? 36.630 -2.313 -2.100 1.00 85.25 327 ASN A C 1
ATOM 2581 O O . ASN A 1 327 ? 37.763 -2.769 -1.910 1.00 85.25 327 ASN A O 1
ATOM 2585 N N . GLN A 1 328 ? 35.822 -2.753 -3.071 1.00 87.00 328 GLN A N 1
ATOM 2586 C CA . GLN A 1 328 ? 36.220 -3.794 -4.018 1.00 87.00 328 GLN A CA 1
ATOM 2587 C C . GLN A 1 328 ? 37.425 -3.340 -4.860 1.00 87.00 328 GLN A C 1
ATOM 2589 O O . GLN A 1 328 ? 37.428 -2.199 -5.335 1.00 87.00 328 GLN A O 1
ATOM 2594 N N . PRO A 1 329 ? 38.427 -4.215 -5.093 1.00 88.12 329 PRO A N 1
ATOM 2595 C CA . PRO A 1 329 ? 39.647 -3.851 -5.815 1.00 88.12 329 PRO A CA 1
ATOM 2596 C C . PRO A 1 329 ? 39.376 -3.209 -7.180 1.00 88.12 329 PRO A C 1
ATOM 2598 O O . PRO A 1 329 ? 39.912 -2.143 -7.466 1.00 88.12 329 PRO A O 1
ATOM 2601 N N . GLU A 1 330 ? 38.475 -3.794 -7.973 1.00 89.38 330 GLU A N 1
ATOM 2602 C CA . GLU A 1 330 ? 38.166 -3.320 -9.328 1.00 89.38 330 GLU A CA 1
ATOM 2603 C C . GLU A 1 330 ? 37.548 -1.916 -9.355 1.00 89.38 330 GLU A C 1
ATOM 2605 O O . GLU A 1 330 ? 37.893 -1.091 -10.202 1.00 89.38 330 GLU A O 1
ATOM 2610 N N . ILE A 1 331 ? 36.610 -1.638 -8.444 1.00 89.06 331 ILE A N 1
ATOM 2611 C CA . ILE A 1 331 ? 35.931 -0.337 -8.358 1.00 89.06 331 ILE A CA 1
ATOM 2612 C C . ILE A 1 331 ? 36.919 0.714 -7.856 1.00 89.06 331 ILE A C 1
ATOM 2614 O O . ILE A 1 331 ? 37.016 1.797 -8.434 1.00 89.06 331 ILE A O 1
ATOM 2618 N N . ARG A 1 332 ? 37.701 0.372 -6.827 1.00 90.19 332 ARG A N 1
ATOM 2619 C CA . ARG A 1 332 ? 38.708 1.261 -6.247 1.00 90.19 332 ARG A CA 1
ATOM 2620 C C . ARG A 1 332 ? 39.783 1.634 -7.263 1.00 90.19 332 ARG A C 1
ATOM 2622 O O . ARG A 1 332 ? 40.124 2.807 -7.373 1.00 90.19 332 ARG A O 1
ATOM 2629 N N . GLU A 1 333 ? 40.297 0.667 -8.019 1.00 91.06 333 GLU A N 1
ATOM 2630 C CA . GLU A 1 333 ? 41.312 0.907 -9.047 1.00 91.06 333 GLU A CA 1
ATOM 2631 C C . GLU A 1 333 ? 40.779 1.830 -10.150 1.00 91.06 333 GLU A C 1
ATOM 2633 O O . GLU A 1 333 ? 41.425 2.823 -10.488 1.00 91.06 333 GLU A O 1
ATOM 2638 N N . LYS A 1 334 ? 39.558 1.577 -10.643 1.00 92.44 334 LYS A N 1
ATOM 2639 C CA . LYS A 1 334 ? 38.892 2.446 -11.629 1.00 92.44 334 LYS A CA 1
ATOM 2640 C C . LYS A 1 334 ? 38.683 3.864 -11.102 1.00 92.44 334 LYS A C 1
ATOM 2642 O O . LYS A 1 334 ? 38.949 4.823 -11.827 1.00 92.44 334 LYS A O 1
ATOM 2647 N N . LEU A 1 335 ? 38.225 4.003 -9.857 1.00 91.50 335 LEU A N 1
ATOM 2648 C CA . LEU A 1 335 ? 38.000 5.301 -9.224 1.00 91.50 335 LEU A CA 1
ATOM 2649 C C . LEU A 1 335 ? 39.317 6.071 -9.076 1.00 91.50 335 LEU A C 1
ATOM 2651 O O . LEU A 1 335 ? 39.412 7.212 -9.519 1.00 91.50 335 LEU A O 1
ATOM 2655 N N . LEU A 1 336 ? 40.359 5.440 -8.530 1.00 91.50 336 LEU A N 1
ATOM 2656 C CA . LEU A 1 336 ? 41.674 6.062 -8.352 1.00 91.50 336 LEU A CA 1
ATOM 2657 C C . LEU A 1 336 ? 42.332 6.424 -9.691 1.00 91.50 336 LEU A C 1
ATOM 2659 O O . LEU A 1 336 ? 42.930 7.494 -9.799 1.00 91.50 336 LEU A O 1
ATOM 2663 N N . ALA A 1 337 ? 42.184 5.591 -10.725 1.00 92.88 337 ALA A N 1
ATOM 2664 C CA . ALA A 1 337 ? 42.667 5.894 -12.072 1.00 92.88 337 ALA A CA 1
ATOM 2665 C C . ALA A 1 337 ? 41.943 7.107 -12.680 1.00 92.88 337 ALA A C 1
ATOM 2667 O O . ALA A 1 337 ? 42.577 7.976 -13.282 1.00 92.88 337 ALA A O 1
ATOM 2668 N N . ALA A 1 338 ? 40.623 7.209 -12.491 1.00 92.56 338 ALA A N 1
ATOM 2669 C CA . ALA A 1 338 ? 39.848 8.364 -12.933 1.00 92.56 338 ALA A CA 1
ATOM 2670 C C . ALA A 1 338 ? 40.240 9.647 -12.185 1.00 92.56 338 ALA A C 1
ATOM 2672 O O . ALA A 1 338 ? 40.375 10.702 -12.808 1.00 92.56 338 ALA A O 1
ATOM 2673 N N . VAL A 1 339 ? 40.490 9.558 -10.876 1.00 92.19 339 VAL A N 1
ATOM 2674 C CA . VAL A 1 339 ? 40.996 10.677 -10.067 1.00 92.19 339 VAL A CA 1
ATOM 2675 C C . VAL A 1 339 ? 42.375 11.115 -10.558 1.00 92.19 339 VAL A C 1
ATOM 2677 O O . VAL A 1 339 ? 42.571 12.296 -10.837 1.00 92.19 339 VAL A O 1
ATOM 2680 N N . ALA A 1 340 ? 43.309 10.181 -10.753 1.00 91.75 340 ALA A N 1
ATOM 2681 C CA . ALA A 1 340 ? 44.651 10.488 -11.248 1.00 91.75 340 ALA A CA 1
ATOM 2682 C C . ALA A 1 340 ? 44.626 11.138 -12.640 1.00 91.75 340 ALA A C 1
ATOM 2684 O O . ALA A 1 340 ? 45.382 12.069 -12.907 1.00 91.75 340 ALA A O 1
ATOM 2685 N N . LYS A 1 341 ? 43.717 10.692 -13.516 1.00 93.12 341 LYS A N 1
ATOM 2686 C CA . LYS A 1 341 ? 43.504 11.290 -14.839 1.00 93.12 341 LYS A CA 1
ATOM 2687 C C . LYS A 1 341 ? 42.929 12.706 -14.761 1.00 93.12 341 LYS A C 1
ATOM 2689 O O . LYS A 1 341 ? 43.260 13.540 -15.598 1.00 93.12 341 LYS A O 1
ATOM 2694 N N . THR A 1 342 ? 42.057 12.964 -13.790 1.00 92.31 342 THR A N 1
ATOM 2695 C CA . THR A 1 342 ? 41.372 14.256 -13.634 1.00 92.31 342 THR A CA 1
ATOM 2696 C C . THR A 1 342 ? 42.283 15.307 -12.994 1.00 92.31 342 THR A C 1
ATOM 2698 O O . THR A 1 342 ? 42.281 16.453 -13.435 1.00 92.31 342 THR A O 1
ATOM 2701 N N . TRP A 1 343 ? 43.106 14.920 -12.011 1.00 92.19 343 TRP A N 1
ATOM 2702 C CA . TRP A 1 343 ? 44.059 15.808 -11.328 1.00 92.19 343 TRP A CA 1
ATOM 2703 C C . TRP A 1 343 ? 45.501 15.267 -11.395 1.00 92.19 343 TRP A C 1
ATOM 2705 O O . TRP A 1 343 ? 46.084 14.920 -10.362 1.00 92.19 343 TRP A O 1
ATOM 2715 N N . PRO A 1 344 ? 46.125 15.224 -12.587 1.00 89.19 344 PRO A N 1
ATOM 2716 C CA . PRO A 1 344 ? 47.436 14.599 -12.781 1.00 89.19 344 PRO A CA 1
ATOM 2717 C C . PRO A 1 344 ? 48.545 15.250 -11.945 1.00 89.19 344 PRO A C 1
ATOM 2719 O O . PRO A 1 344 ? 49.420 14.554 -11.439 1.00 89.19 344 PRO A O 1
ATOM 2722 N N . ALA A 1 345 ? 48.476 16.567 -11.720 1.00 87.81 345 ALA A N 1
ATOM 2723 C CA . ALA A 1 345 ? 49.451 17.297 -10.906 1.00 87.81 345 ALA A CA 1
ATOM 2724 C C . ALA A 1 345 ? 49.412 16.929 -9.408 1.00 87.81 345 ALA A C 1
ATOM 2726 O O . ALA A 1 345 ? 50.415 17.077 -8.717 1.00 87.81 345 ALA A O 1
ATOM 2727 N N . LYS A 1 346 ? 48.269 16.444 -8.900 1.00 87.38 346 LYS A N 1
ATOM 2728 C CA . LYS A 1 346 ? 48.089 16.044 -7.491 1.00 87.38 346 LYS A CA 1
ATOM 2729 C C . LYS A 1 346 ? 48.233 14.530 -7.279 1.00 87.38 346 LYS A C 1
ATOM 2731 O O . LYS A 1 346 ? 48.380 14.082 -6.144 1.00 87.38 346 LYS A O 1
ATOM 2736 N N . ALA A 1 347 ? 48.231 13.743 -8.358 1.00 79.94 347 ALA A N 1
ATOM 2737 C CA . ALA A 1 347 ? 48.188 12.278 -8.346 1.00 79.94 347 ALA A CA 1
ATOM 2738 C C . ALA A 1 347 ? 49.461 11.582 -7.816 1.00 79.94 347 ALA A C 1
ATOM 2740 O O . ALA A 1 347 ? 49.482 10.364 -7.675 1.00 79.94 347 ALA A O 1
ATOM 2741 N N . THR A 1 348 ? 50.529 12.322 -7.516 1.00 78.81 348 THR A N 1
ATOM 2742 C CA . THR A 1 348 ? 51.791 11.782 -6.971 1.00 78.81 348 THR A CA 1
ATOM 2743 C C . THR A 1 348 ? 52.108 12.280 -5.555 1.00 78.81 348 THR A C 1
ATOM 2745 O O . THR A 1 348 ? 53.083 11.828 -4.953 1.00 78.81 348 THR A O 1
ATOM 2748 N N . GLY A 1 349 ? 51.287 13.181 -5.000 1.00 84.19 349 GLY A N 1
ATOM 2749 C CA . GLY A 1 349 ? 51.496 13.786 -3.681 1.00 84.19 349 GLY A CA 1
ATOM 2750 C C . GLY A 1 349 ? 51.029 12.919 -2.503 1.00 84.19 349 GLY A C 1
ATOM 2751 O O . GLY A 1 349 ? 50.318 11.928 -2.670 1.00 84.19 349 GLY A O 1
ATOM 2752 N N . GLU A 1 350 ? 51.381 13.323 -1.277 1.00 82.81 350 GLU A N 1
ATOM 2753 C CA . GLU A 1 350 ? 50.965 12.625 -0.046 1.00 82.81 350 GLU A CA 1
ATOM 2754 C C . GLU A 1 350 ? 49.442 12.536 0.105 1.00 82.81 350 GLU A C 1
ATOM 2756 O O . GLU A 1 350 ? 48.922 11.505 0.525 1.00 82.81 350 GLU A O 1
ATOM 2761 N N . GLN A 1 351 ? 48.709 13.567 -0.321 1.00 84.31 351 GLN A N 1
ATOM 2762 C CA . GLN A 1 351 ? 47.245 13.566 -0.285 1.00 84.31 351 GLN A CA 1
ATOM 2763 C C . GLN A 1 351 ? 46.633 12.463 -1.166 1.00 84.31 351 GLN A C 1
ATOM 2765 O O . GLN A 1 351 ? 45.603 11.897 -0.802 1.00 84.31 351 GLN A O 1
ATOM 2770 N N . PHE A 1 352 ? 47.276 12.093 -2.282 1.00 88.62 352 PHE A N 1
ATOM 2771 C CA . PHE A 1 352 ? 46.828 10.964 -3.104 1.00 88.62 352 PHE A CA 1
ATOM 2772 C C . PHE A 1 352 ? 47.086 9.621 -2.410 1.00 88.62 352 PHE A C 1
ATOM 2774 O O . PHE A 1 352 ? 46.246 8.727 -2.475 1.00 88.62 352 PHE A O 1
ATOM 2781 N N . LYS A 1 353 ? 48.199 9.483 -1.674 1.00 86.12 353 LYS A N 1
ATOM 2782 C CA . LYS A 1 353 ? 48.466 8.289 -0.848 1.00 86.12 353 LYS A CA 1
ATOM 2783 C C . LYS A 1 353 ? 47.442 8.137 0.279 1.00 86.12 353 LYS A C 1
ATOM 2785 O O . LYS A 1 353 ? 47.006 7.025 0.551 1.00 86.12 353 LYS A O 1
ATOM 2790 N N . VAL A 1 354 ? 47.010 9.241 0.893 1.00 86.38 354 VAL A N 1
ATOM 2791 C CA . VAL A 1 354 ? 45.911 9.232 1.876 1.00 86.38 354 VAL A CA 1
ATOM 2792 C C . VAL A 1 354 ? 44.591 8.822 1.213 1.00 86.38 354 VAL A C 1
ATOM 2794 O O . VAL A 1 354 ? 43.865 7.993 1.750 1.00 86.38 354 VAL A O 1
ATOM 2797 N N . LEU A 1 355 ? 44.294 9.316 0.008 1.00 87.44 355 LEU A N 1
ATOM 2798 C CA . LEU A 1 355 ? 43.104 8.895 -0.741 1.00 87.44 355 LEU A CA 1
ATOM 2799 C C . LEU A 1 355 ? 43.110 7.380 -1.035 1.00 87.44 355 LEU A C 1
ATOM 2801 O O . LEU A 1 355 ? 42.078 6.715 -0.944 1.00 87.44 355 LEU A O 1
ATOM 2805 N N . GLN A 1 356 ? 44.285 6.807 -1.314 1.00 87.31 356 GLN A N 1
ATOM 2806 C CA . GLN A 1 356 ? 44.470 5.367 -1.522 1.00 87.31 356 GLN A CA 1
ATOM 2807 C C . GLN A 1 356 ? 44.233 4.513 -0.275 1.00 87.31 356 GLN A C 1
ATOM 2809 O O . GLN A 1 356 ? 44.139 3.293 -0.423 1.00 87.31 356 GLN A O 1
ATOM 2814 N N . THR A 1 357 ? 44.101 5.087 0.925 1.00 88.00 357 THR A N 1
ATOM 2815 C CA . THR A 1 357 ? 43.790 4.349 2.162 1.00 88.00 357 THR A CA 1
ATOM 2816 C C . THR A 1 357 ? 42.357 4.554 2.649 1.00 88.00 357 THR A C 1
ATOM 2818 O O . THR A 1 357 ? 41.922 3.806 3.521 1.00 88.00 357 THR A O 1
ATOM 2821 N N . VAL A 1 358 ? 41.578 5.458 2.039 1.00 87.50 358 VAL A N 1
ATOM 2822 C CA . VAL A 1 358 ? 40.180 5.724 2.424 1.00 87.50 358 VAL A CA 1
ATOM 2823 C C . VAL A 1 358 ? 39.346 4.444 2.358 1.00 87.50 358 VAL A C 1
ATOM 2825 O O . VAL A 1 358 ? 39.326 3.736 1.344 1.00 87.50 358 VAL A O 1
ATOM 2828 N N . ARG A 1 359 ? 38.668 4.135 3.462 1.00 85.94 359 ARG A N 1
ATOM 2829 C CA . ARG A 1 359 ? 37.669 3.074 3.596 1.00 85.94 359 ARG A CA 1
ATOM 2830 C C . ARG A 1 359 ? 36.457 3.733 4.236 1.00 85.94 359 ARG A C 1
ATOM 2832 O O . ARG A 1 359 ? 36.548 4.153 5.381 1.00 85.94 359 ARG A O 1
ATOM 2839 N N . GLY A 1 360 ? 35.373 3.876 3.489 1.00 84.44 360 GLY A N 1
ATOM 2840 C CA . GLY A 1 360 ? 34.215 4.616 3.971 1.00 84.44 360 GLY A CA 1
ATOM 2841 C C . GLY A 1 360 ? 33.027 4.544 3.026 1.00 84.44 360 GLY A C 1
ATOM 2842 O O . GLY A 1 360 ? 33.090 3.941 1.951 1.00 84.44 360 GLY A O 1
ATOM 2843 N N . SER A 1 361 ? 31.945 5.159 3.472 1.00 87.62 361 SER A N 1
ATOM 2844 C CA . SER A 1 361 ? 30.716 5.426 2.741 1.00 87.62 361 SER A CA 1
ATOM 2845 C C . SER A 1 361 ? 30.938 6.341 1.538 1.00 87.62 361 SER A C 1
ATOM 2847 O O . SER A 1 361 ? 31.972 6.995 1.387 1.00 87.62 361 SER A O 1
ATOM 2849 N N . TYR A 1 362 ? 29.924 6.414 0.677 1.00 89.50 362 TYR A N 1
ATOM 2850 C CA . TYR A 1 362 ? 29.908 7.332 -0.456 1.00 89.50 362 TYR A CA 1
ATOM 2851 C C . TYR A 1 362 ? 30.184 8.786 -0.028 1.00 89.50 362 TYR A C 1
ATOM 2853 O O . TYR A 1 362 ? 30.976 9.468 -0.673 1.00 89.50 362 TYR A O 1
ATOM 2861 N N . ILE A 1 363 ? 29.590 9.247 1.082 1.00 89.00 363 ILE A N 1
ATOM 2862 C CA . ILE A 1 363 ? 29.766 10.620 1.591 1.00 89.00 363 ILE A CA 1
ATOM 2863 C C . ILE A 1 363 ? 31.216 10.861 2.009 1.00 89.00 363 ILE A C 1
ATOM 2865 O O . ILE A 1 363 ? 31.802 11.881 1.650 1.00 89.00 363 ILE A O 1
ATOM 2869 N N . GLU A 1 364 ? 31.818 9.914 2.728 1.00 91.25 364 GLU A N 1
ATOM 2870 C CA . GLU A 1 364 ? 33.215 10.013 3.161 1.00 91.25 364 GLU A CA 1
ATOM 2871 C C . GLU A 1 364 ? 34.172 10.017 1.966 1.00 91.25 364 GLU A C 1
ATOM 2873 O O . GLU A 1 364 ? 35.144 10.773 1.958 1.00 91.25 364 GLU A O 1
ATOM 2878 N N . TRP A 1 365 ? 33.867 9.242 0.921 1.00 91.81 365 TRP A N 1
ATOM 2879 C CA . TRP A 1 365 ? 34.603 9.292 -0.340 1.00 91.81 365 TRP A CA 1
ATOM 2880 C C . TRP A 1 365 ? 34.484 10.650 -1.030 1.00 91.81 365 TRP A C 1
ATOM 2882 O O . TRP A 1 365 ? 35.505 11.216 -1.414 1.00 91.81 365 TRP A O 1
ATOM 2892 N N . VAL A 1 366 ? 33.273 11.199 -1.162 1.00 91.94 366 VAL A N 1
ATOM 2893 C CA . VAL A 1 366 ? 33.063 12.528 -1.761 1.00 91.94 366 VAL A CA 1
ATOM 2894 C C . VAL A 1 366 ? 33.794 13.607 -0.957 1.00 91.94 366 VAL A C 1
ATOM 2896 O O . VAL A 1 366 ? 34.475 14.442 -1.548 1.00 91.94 366 VAL A O 1
ATOM 2899 N N . ALA A 1 367 ? 33.737 13.563 0.376 1.00 92.25 367 ALA A N 1
ATOM 2900 C CA . ALA A 1 367 ? 34.438 14.505 1.245 1.00 92.25 367 ALA A CA 1
ATOM 2901 C C . ALA A 1 367 ? 35.969 14.390 1.124 1.00 92.25 367 ALA A C 1
ATOM 2903 O O . ALA A 1 367 ? 36.666 15.403 1.026 1.00 92.25 367 ALA A O 1
ATOM 2904 N N . ALA A 1 368 ? 36.507 13.166 1.081 1.00 92.00 368 ALA A N 1
ATOM 2905 C CA . ALA A 1 368 ? 37.936 12.934 0.885 1.00 92.00 368 ALA A CA 1
ATOM 2906 C C . ALA A 1 368 ? 38.414 13.435 -0.487 1.00 92.00 368 ALA A C 1
ATOM 2908 O O . ALA A 1 368 ? 39.471 14.060 -0.590 1.00 92.00 368 ALA A O 1
ATOM 2909 N N . LEU A 1 369 ? 37.616 13.205 -1.532 1.00 92.44 369 LEU A N 1
ATOM 2910 C CA . LEU A 1 369 ? 37.887 13.672 -2.889 1.00 92.44 369 LEU A CA 1
ATOM 2911 C C . LEU A 1 369 ? 37.799 15.197 -3.003 1.00 92.44 369 LEU A C 1
ATOM 2913 O O . LEU A 1 369 ? 38.661 15.793 -3.641 1.00 92.44 369 LEU A O 1
ATOM 2917 N N . ALA A 1 370 ? 36.827 15.834 -2.345 1.00 93.19 370 ALA A N 1
ATOM 2918 C CA . ALA A 1 370 ? 36.717 17.291 -2.262 1.00 93.19 370 ALA A CA 1
ATOM 2919 C C . ALA A 1 370 ? 37.943 17.911 -1.588 1.00 93.19 370 ALA A C 1
ATOM 2921 O O . ALA A 1 370 ? 38.549 18.831 -2.134 1.00 93.19 370 ALA A O 1
ATOM 2922 N N . LYS A 1 371 ? 38.390 17.335 -0.465 1.00 92.00 371 LYS A N 1
ATOM 2923 C CA . LYS A 1 371 ? 39.610 17.770 0.228 1.00 92.00 371 LYS A CA 1
ATOM 2924 C C . LYS A 1 371 ? 40.874 17.576 -0.619 1.00 92.00 371 LYS A C 1
ATOM 2926 O O . LYS A 1 371 ? 41.768 18.413 -0.575 1.00 92.00 371 LYS A O 1
ATOM 2931 N N . PHE A 1 372 ? 40.964 16.486 -1.382 1.00 92.44 372 PHE A N 1
ATOM 2932 C CA . PHE A 1 372 ? 42.076 16.234 -2.308 1.00 92.44 372 PHE A CA 1
ATOM 2933 C C . PHE A 1 372 ? 42.081 17.228 -3.484 1.00 92.44 372 PHE A C 1
ATOM 2935 O O . PHE A 1 372 ? 43.117 17.795 -3.848 1.00 92.44 372 PHE A O 1
ATOM 2942 N N . ALA A 1 373 ? 40.914 17.458 -4.083 1.00 90.44 373 ALA A N 1
ATOM 2943 C CA . ALA A 1 373 ? 40.759 18.316 -5.248 1.00 90.44 373 ALA A CA 1
ATOM 2944 C C . ALA A 1 373 ? 40.831 19.810 -4.910 1.00 90.44 373 ALA A C 1
ATOM 2946 O O . ALA A 1 373 ? 41.286 20.569 -5.764 1.00 90.44 373 ALA A O 1
ATOM 2947 N N . ASP A 1 374 ? 40.515 20.201 -3.671 1.00 90.69 374 ASP A N 1
ATOM 2948 C CA . ASP A 1 374 ? 40.265 21.594 -3.266 1.00 90.69 374 ASP A CA 1
ATOM 2949 C C . ASP A 1 374 ? 39.101 22.211 -4.073 1.00 90.69 374 ASP A C 1
ATOM 2951 O O . ASP A 1 374 ? 39.174 23.321 -4.591 1.00 90.69 374 ASP A O 1
ATOM 2955 N N . GLU A 1 375 ? 38.033 21.424 -4.249 1.00 92.31 375 GLU A N 1
ATOM 2956 C CA . GLU A 1 375 ? 36.812 21.783 -4.985 1.00 92.31 375 GLU A CA 1
ATOM 2957 C C . GLU A 1 375 ? 35.573 21.529 -4.103 1.00 92.31 375 GLU A C 1
ATOM 2959 O O . GLU A 1 375 ? 35.612 20.725 -3.169 1.00 92.31 375 GLU A O 1
ATOM 2964 N N . GLU A 1 376 ? 34.442 22.171 -4.418 1.00 88.75 376 GLU A N 1
ATOM 2965 C CA . GLU A 1 376 ? 33.179 21.913 -3.717 1.00 88.75 376 GLU A CA 1
ATOM 2966 C C . GLU A 1 376 ? 32.712 20.449 -3.885 1.00 88.75 376 GLU A C 1
ATOM 2968 O O . GLU A 1 376 ? 32.739 19.919 -5.004 1.00 88.75 376 GLU A O 1
ATOM 2973 N N . PRO A 1 377 ? 32.183 19.801 -2.824 1.00 88.06 377 PRO A N 1
ATOM 2974 C CA . PRO A 1 377 ? 31.700 18.417 -2.879 1.00 88.06 377 PRO A CA 1
ATOM 2975 C C . PRO A 1 377 ? 30.705 18.135 -4.011 1.00 88.06 377 PRO A C 1
ATOM 2977 O O . PRO A 1 377 ? 30.786 17.089 -4.650 1.00 88.06 377 PRO A O 1
ATOM 2980 N N . ALA A 1 378 ? 29.809 19.079 -4.316 1.00 83.44 378 ALA A N 1
ATOM 2981 C CA . ALA A 1 378 ? 28.813 18.924 -5.376 1.00 83.44 378 ALA A CA 1
ATOM 2982 C C . ALA A 1 378 ? 29.441 18.797 -6.779 1.00 83.44 378 ALA A C 1
ATOM 2984 O O . ALA A 1 378 ? 28.930 18.060 -7.624 1.00 83.44 378 ALA A O 1
ATOM 2985 N N . LEU A 1 379 ? 30.564 19.482 -7.034 1.00 85.69 379 LEU A N 1
ATOM 2986 C CA . LEU A 1 379 ? 31.287 19.406 -8.311 1.00 85.69 379 LEU A CA 1
ATOM 2987 C C . LEU A 1 379 ? 32.022 18.073 -8.460 1.00 85.69 379 LEU A C 1
ATOM 2989 O O . LEU A 1 379 ? 32.020 17.481 -9.542 1.00 85.69 379 LEU A O 1
ATOM 2993 N N . ILE A 1 380 ? 32.618 17.593 -7.368 1.00 89.88 380 ILE A N 1
ATOM 2994 C CA . ILE A 1 380 ? 33.252 16.273 -7.300 1.00 89.88 380 ILE A CA 1
ATOM 2995 C C . ILE A 1 380 ? 32.231 15.179 -7.543 1.00 89.88 380 ILE A C 1
ATOM 2997 O O . ILE A 1 380 ? 32.464 14.282 -8.356 1.00 89.88 380 ILE A O 1
ATOM 3001 N N . GLU A 1 381 ? 31.093 15.281 -6.866 1.00 87.56 381 GLU A N 1
ATOM 3002 C CA . GLU A 1 381 ? 30.022 14.319 -6.999 1.00 87.56 381 GLU A CA 1
ATOM 3003 C C . GLU A 1 381 ? 29.514 14.275 -8.441 1.00 87.56 381 GLU A C 1
ATOM 3005 O O . GLU A 1 381 ? 29.497 13.208 -9.040 1.00 87.56 381 GLU A O 1
ATOM 3010 N N . GLU A 1 382 ? 29.201 15.412 -9.065 1.00 85.69 382 GLU A N 1
ATOM 3011 C CA . GLU A 1 382 ? 28.719 15.417 -10.453 1.00 85.69 382 GLU A CA 1
ATOM 3012 C C . GLU A 1 382 ? 29.741 14.819 -11.442 1.00 85.69 382 GLU A C 1
ATOM 3014 O O . GLU A 1 382 ? 29.356 14.167 -12.413 1.00 85.69 382 GLU A O 1
ATOM 3019 N N . ARG A 1 383 ? 31.047 14.981 -11.181 1.00 88.56 383 ARG A N 1
ATOM 3020 C CA . ARG A 1 383 ? 32.123 14.466 -12.044 1.00 88.56 383 ARG A CA 1
ATOM 3021 C C . ARG A 1 383 ? 32.375 12.964 -11.867 1.00 88.56 383 ARG A C 1
ATOM 3023 O O . ARG A 1 383 ? 32.657 12.283 -12.851 1.00 88.56 383 ARG A O 1
ATOM 3030 N N . LEU A 1 384 ? 32.314 12.450 -10.636 1.00 90.25 384 LEU A N 1
ATOM 3031 C CA . LEU A 1 384 ? 32.741 11.082 -10.299 1.00 90.25 384 LEU A CA 1
ATOM 3032 C C . LEU A 1 384 ? 31.595 10.125 -9.947 1.00 90.25 384 LEU A C 1
ATOM 3034 O O . LEU A 1 384 ? 31.814 8.911 -9.935 1.00 90.25 384 LEU A O 1
ATOM 3038 N N . ARG A 1 385 ? 30.367 10.624 -9.753 1.00 89.44 385 ARG A N 1
ATOM 3039 C CA . ARG A 1 385 ? 29.172 9.811 -9.470 1.00 89.44 385 ARG A CA 1
ATOM 3040 C C . ARG A 1 385 ? 29.003 8.614 -10.410 1.00 89.44 385 ARG A C 1
ATOM 3042 O O . ARG A 1 385 ? 28.756 7.539 -9.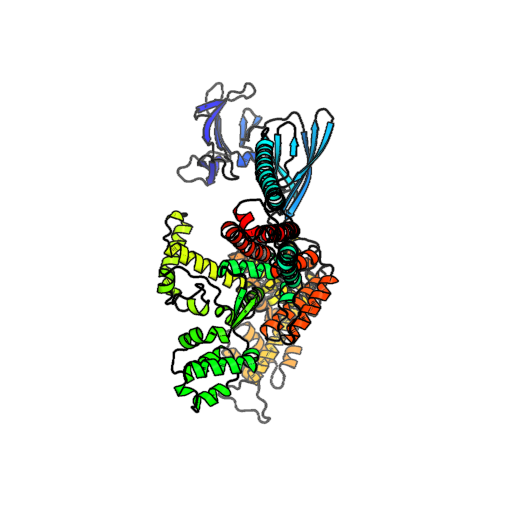875 1.00 89.44 385 ARG A O 1
ATOM 3049 N N . PRO A 1 386 ? 29.222 8.697 -11.742 1.00 90.31 386 PRO A N 1
ATOM 3050 C CA . PRO A 1 386 ? 29.091 7.534 -12.631 1.00 90.31 386 PRO A CA 1
ATOM 3051 C C . PRO A 1 386 ? 29.978 6.328 -12.274 1.00 90.31 386 PRO A C 1
ATOM 3053 O O . PRO A 1 386 ? 29.687 5.214 -12.700 1.00 90.31 386 PRO A O 1
ATOM 3056 N N . LEU A 1 387 ? 31.059 6.531 -11.509 1.00 90.94 387 LEU A N 1
ATOM 3057 C CA . LEU A 1 387 ? 31.951 5.469 -11.021 1.00 90.94 387 LEU A CA 1
ATOM 3058 C C . LEU A 1 387 ? 31.591 4.978 -9.612 1.00 90.94 387 LEU A C 1
ATOM 3060 O O . LEU A 1 387 ? 32.075 3.932 -9.186 1.00 90.94 387 LEU A O 1
ATOM 3064 N N . MET A 1 388 ? 30.767 5.738 -8.891 1.00 91.38 388 MET A N 1
ATOM 3065 C CA . MET A 1 388 ? 30.395 5.508 -7.494 1.00 91.38 388 MET A CA 1
ATOM 3066 C C . MET A 1 388 ? 28.919 5.115 -7.322 1.00 91.38 388 MET A C 1
ATOM 3068 O O . MET A 1 388 ? 28.438 4.990 -6.196 1.00 91.38 388 MET A O 1
ATOM 3072 N N . VAL A 1 389 ? 28.200 4.903 -8.428 1.00 92.44 389 VAL A N 1
ATOM 3073 C CA . VAL A 1 389 ? 26.809 4.437 -8.452 1.00 92.44 389 VAL A CA 1
ATOM 3074 C C . VAL A 1 389 ? 26.670 3.174 -9.289 1.00 92.44 389 VAL A C 1
ATOM 3076 O O . VAL A 1 389 ? 27.491 2.868 -10.152 1.00 92.44 389 VAL A O 1
ATOM 3079 N N . ARG A 1 390 ? 25.580 2.446 -9.065 1.00 90.94 390 ARG A N 1
ATOM 3080 C CA . ARG A 1 390 ? 25.162 1.318 -9.898 1.00 90.94 390 ARG A CA 1
ATOM 3081 C C . ARG A 1 390 ? 23.688 1.420 -10.235 1.00 90.94 390 ARG A C 1
ATOM 3083 O O . ARG A 1 390 ? 22.895 1.964 -9.474 1.00 90.94 390 ARG A O 1
ATOM 3090 N N . ARG A 1 391 ? 23.291 0.811 -11.348 1.00 91.31 391 ARG A N 1
ATOM 3091 C CA . ARG A 1 391 ? 21.871 0.659 -11.669 1.00 91.31 391 ARG A CA 1
ATOM 3092 C C . ARG A 1 391 ? 21.215 -0.326 -10.695 1.00 91.31 391 ARG A C 1
ATOM 3094 O O . ARG A 1 391 ? 21.758 -1.403 -10.440 1.00 91.31 391 ARG A O 1
ATOM 3101 N N . ALA A 1 392 ? 20.037 0.020 -10.191 1.00 91.31 392 ALA A N 1
ATOM 3102 C CA . ALA A 1 392 ? 19.217 -0.834 -9.340 1.00 91.31 392 ALA A CA 1
ATOM 3103 C C . ALA A 1 392 ? 17.747 -0.853 -9.799 1.00 91.31 392 ALA A C 1
ATOM 3105 O O . ALA A 1 392 ? 17.279 0.090 -10.449 1.00 91.31 392 ALA A O 1
ATOM 3106 N N . PRO A 1 393 ? 17.012 -1.937 -9.492 1.00 92.88 393 PRO A N 1
ATOM 3107 C CA . PRO A 1 393 ? 15.573 -2.009 -9.726 1.00 92.88 393 PRO A CA 1
ATOM 3108 C C . PRO A 1 393 ? 14.797 -1.113 -8.751 1.00 92.88 393 PRO A C 1
ATOM 3110 O O . PRO A 1 393 ? 15.293 -0.785 -7.672 1.00 92.88 393 PRO A O 1
ATOM 3113 N N . ALA A 1 394 ? 13.557 -0.769 -9.108 1.00 93.88 394 ALA A N 1
ATOM 3114 C CA . ALA A 1 394 ? 12.689 0.081 -8.292 1.00 93.88 394 ALA A CA 1
ATOM 3115 C C . ALA A 1 394 ? 12.477 -0.438 -6.861 1.00 93.88 394 ALA A C 1
ATOM 3117 O O . ALA A 1 394 ? 12.350 0.363 -5.941 1.00 93.88 394 ALA A O 1
ATOM 3118 N N . ILE A 1 395 ? 12.490 -1.760 -6.655 1.00 93.75 395 ILE A N 1
ATOM 3119 C CA . ILE A 1 395 ? 12.356 -2.355 -5.319 1.00 93.75 395 ILE A CA 1
ATOM 3120 C C . ILE A 1 395 ? 13.433 -1.875 -4.336 1.00 93.75 395 ILE A C 1
ATOM 3122 O O . ILE A 1 395 ? 13.125 -1.656 -3.173 1.00 93.75 395 ILE A O 1
ATOM 3126 N N . HIS A 1 396 ? 14.667 -1.637 -4.797 1.00 94.25 396 HIS A N 1
ATOM 3127 C CA . HIS A 1 396 ? 15.733 -1.098 -3.946 1.00 94.25 396 HIS A CA 1
ATOM 3128 C C . HIS A 1 396 ? 15.340 0.279 -3.408 1.00 94.25 396 HIS A C 1
ATOM 3130 O O . HIS A 1 396 ? 15.396 0.527 -2.211 1.00 94.25 396 HIS A O 1
ATOM 3136 N N . TRP A 1 397 ? 14.887 1.151 -4.309 1.00 93.88 397 TRP A N 1
ATOM 3137 C CA . TRP A 1 397 ? 14.443 2.493 -3.959 1.00 93.88 397 TRP A CA 1
ATOM 3138 C C . TRP A 1 397 ? 13.274 2.482 -2.976 1.00 93.88 397 TRP A C 1
ATOM 3140 O O . TRP A 1 397 ? 13.272 3.267 -2.035 1.00 93.88 397 TRP A O 1
ATOM 3150 N N . LEU A 1 398 ? 12.294 1.598 -3.182 1.00 92.06 398 LEU A N 1
ATOM 3151 C CA . LEU A 1 398 ? 11.147 1.501 -2.284 1.00 92.06 398 LEU A CA 1
ATOM 3152 C C . LEU A 1 398 ? 11.568 1.033 -0.884 1.00 92.06 398 LEU A C 1
ATOM 3154 O O . LEU A 1 398 ? 11.089 1.585 0.101 1.00 92.06 398 LEU A O 1
ATOM 3158 N N . LEU A 1 399 ? 12.473 0.053 -0.791 1.00 92.38 399 LEU A N 1
ATOM 3159 C CA . LEU A 1 399 ? 12.997 -0.409 0.496 1.00 92.38 399 LEU A CA 1
ATOM 3160 C C . LEU A 1 399 ? 13.768 0.701 1.216 1.00 92.38 399 LEU A C 1
ATOM 3162 O O . LEU A 1 399 ? 13.539 0.905 2.403 1.00 92.38 399 LEU A O 1
ATOM 3166 N N . ASP A 1 400 ? 14.599 1.473 0.515 1.00 92.38 400 ASP A N 1
ATOM 3167 C CA . ASP A 1 400 ? 15.261 2.633 1.121 1.00 92.38 400 ASP A CA 1
ATOM 3168 C C . ASP A 1 400 ? 14.259 3.701 1.557 1.00 92.38 400 ASP A C 1
ATOM 3170 O O . ASP A 1 400 ? 14.341 4.184 2.679 1.00 92.38 400 ASP A O 1
ATOM 3174 N N . LEU A 1 401 ? 13.274 4.040 0.719 1.00 89.81 401 LEU A N 1
ATOM 3175 C CA . LEU A 1 401 ? 12.246 5.035 1.051 1.00 89.81 401 LEU A CA 1
ATOM 3176 C C . LEU A 1 401 ? 11.521 4.702 2.358 1.00 89.81 401 LEU A C 1
ATOM 3178 O O . LEU A 1 401 ? 11.194 5.594 3.138 1.00 89.81 401 LEU A O 1
ATOM 3182 N N . ILE A 1 402 ? 11.266 3.416 2.573 1.00 86.44 402 ILE A N 1
ATOM 3183 C CA . ILE A 1 402 ? 10.488 2.913 3.697 1.00 86.44 402 ILE A CA 1
ATOM 3184 C C . ILE A 1 402 ? 11.360 2.689 4.942 1.00 86.44 402 ILE A C 1
ATOM 3186 O O . ILE A 1 402 ? 10.915 2.941 6.060 1.00 86.44 402 ILE A O 1
ATOM 3190 N N . LEU A 1 403 ? 12.587 2.193 4.764 1.00 88.31 403 LEU A N 1
ATOM 3191 C CA . LEU A 1 403 ? 13.398 1.631 5.849 1.00 88.31 403 LEU A CA 1
ATOM 3192 C C . LEU A 1 403 ? 14.672 2.425 6.149 1.00 88.31 403 LEU A C 1
ATOM 3194 O O . LEU A 1 403 ? 15.185 2.311 7.257 1.00 88.31 403 LEU A O 1
ATOM 3198 N N . ARG A 1 404 ? 15.177 3.197 5.184 1.00 89.25 404 ARG A N 1
ATOM 3199 C CA . ARG A 1 404 ? 16.414 3.989 5.264 1.00 89.25 404 ARG A CA 1
ATOM 3200 C C . ARG A 1 404 ? 16.202 5.377 4.631 1.00 89.25 404 ARG A C 1
ATOM 3202 O O . ARG A 1 404 ? 16.819 5.691 3.602 1.00 89.25 404 ARG A O 1
ATOM 3209 N N . PRO A 1 405 ? 15.273 6.195 5.163 1.00 87.62 405 PRO A N 1
ATOM 3210 C CA . PRO A 1 405 ? 14.879 7.466 4.551 1.00 87.62 405 PRO A CA 1
ATOM 3211 C C . PRO A 1 405 ? 16.072 8.401 4.300 1.00 87.62 405 PRO A C 1
ATOM 3213 O O . PRO A 1 405 ? 16.116 9.078 3.277 1.00 87.62 405 PRO A O 1
ATOM 3216 N N . GLU A 1 406 ? 17.089 8.372 5.159 1.00 85.81 406 GLU A N 1
ATOM 3217 C CA . GLU A 1 406 ? 18.341 9.114 5.007 1.00 85.81 406 GLU A CA 1
ATOM 3218 C C . GLU A 1 406 ? 19.107 8.779 3.714 1.00 85.81 406 GLU A C 1
ATOM 3220 O O . GLU A 1 406 ? 19.696 9.666 3.091 1.00 85.81 406 GLU A O 1
ATOM 3225 N N . LEU A 1 407 ? 19.068 7.520 3.262 1.00 88.25 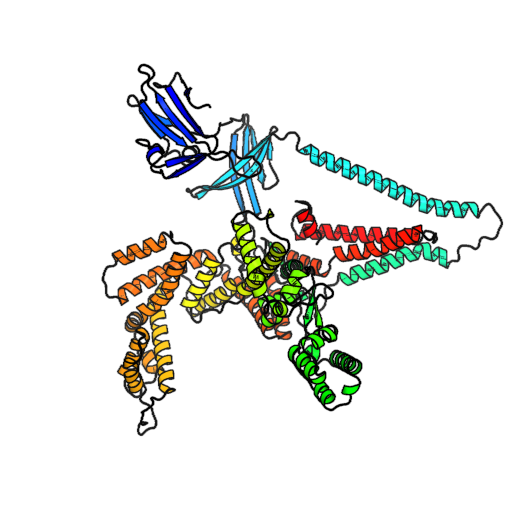407 LEU A N 1
ATOM 3226 C CA . LEU A 1 407 ? 19.616 7.122 1.962 1.00 88.25 407 LEU A CA 1
ATOM 3227 C C . LEU A 1 407 ? 18.642 7.458 0.835 1.00 88.25 407 LEU A C 1
ATOM 3229 O O . LEU A 1 407 ? 19.055 7.935 -0.226 1.00 88.25 407 LEU A O 1
ATOM 3233 N N . ALA A 1 408 ? 17.344 7.262 1.074 1.00 90.50 408 ALA A N 1
ATOM 3234 C CA . ALA A 1 408 ? 16.307 7.506 0.083 1.00 90.50 408 ALA A CA 1
ATOM 3235 C C . ALA A 1 408 ? 16.279 8.951 -0.419 1.00 90.50 408 ALA A C 1
ATOM 3237 O O . ALA A 1 408 ? 16.089 9.199 -1.612 1.00 90.50 408 ALA A O 1
ATOM 3238 N N . GLU A 1 409 ? 16.518 9.904 0.481 1.00 90.38 409 GLU A N 1
ATOM 3239 C CA . GLU A 1 409 ? 16.560 11.330 0.172 1.00 90.38 409 GLU A CA 1
ATOM 3240 C C . GLU A 1 409 ? 17.659 11.706 -0.819 1.00 90.38 409 GLU A C 1
ATOM 3242 O O . GLU A 1 409 ? 17.551 12.738 -1.482 1.00 90.38 409 GLU A O 1
ATOM 3247 N N . ARG A 1 410 ? 18.690 10.868 -0.959 1.00 90.25 410 ARG A N 1
ATOM 3248 C CA . ARG A 1 410 ? 19.842 11.089 -1.844 1.00 90.25 410 ARG A CA 1
ATOM 3249 C C . ARG A 1 410 ? 19.656 10.458 -3.225 1.00 90.25 410 ARG A C 1
ATOM 3251 O O . ARG A 1 410 ? 20.356 10.824 -4.179 1.00 90.25 410 ARG A O 1
ATOM 3258 N N . HIS A 1 411 ? 18.665 9.579 -3.380 1.00 92.69 411 HIS A N 1
ATOM 3259 C CA . HIS A 1 411 ? 18.305 9.009 -4.675 1.00 92.69 411 HIS A CA 1
ATOM 3260 C C . HIS A 1 411 ? 17.751 10.095 -5.601 1.00 92.69 411 HIS A C 1
ATOM 3262 O O . HIS A 1 411 ? 16.766 10.766 -5.293 1.00 92.69 411 HIS A O 1
ATOM 3268 N N . ARG A 1 412 ? 18.370 10.265 -6.776 1.00 92.62 412 ARG A N 1
ATOM 3269 C CA . ARG A 1 412 ? 17.922 11.218 -7.806 1.00 92.62 412 ARG A CA 1
ATOM 3270 C C . ARG A 1 412 ? 16.712 10.649 -8.556 1.00 92.62 412 ARG A C 1
ATOM 3272 O O . ARG A 1 412 ? 16.851 10.099 -9.647 1.00 92.62 412 ARG A O 1
ATOM 3279 N N . VAL A 1 413 ? 15.528 10.743 -7.954 1.00 92.88 413 VAL A N 1
ATOM 3280 C CA . VAL A 1 413 ? 14.283 10.131 -8.465 1.00 92.88 413 VAL A CA 1
ATOM 3281 C C . VAL A 1 413 ? 13.163 11.126 -8.754 1.00 92.88 413 VAL A C 1
ATOM 3283 O O . VAL A 1 413 ? 12.135 10.728 -9.286 1.00 92.88 413 VAL A O 1
ATOM 3286 N N . ILE A 1 414 ? 13.335 12.411 -8.449 1.00 93.69 414 ILE A N 1
ATOM 3287 C CA . ILE A 1 414 ? 12.318 13.436 -8.704 1.00 93.69 414 ILE A CA 1
ATOM 3288 C C . ILE A 1 414 ? 12.643 14.129 -10.023 1.00 93.69 414 ILE A C 1
ATOM 3290 O O . ILE A 1 414 ? 13.719 14.708 -10.181 1.00 93.69 414 ILE A O 1
ATOM 3294 N N . LYS A 1 415 ? 11.723 14.061 -10.990 1.00 92.88 415 LYS A N 1
ATOM 3295 C CA . LYS A 1 415 ? 11.912 14.689 -12.298 1.00 92.88 415 LYS A CA 1
ATOM 3296 C C . LYS A 1 415 ? 11.437 16.145 -12.306 1.00 92.88 415 LYS A C 1
ATOM 3298 O O . LYS A 1 415 ? 10.252 16.403 -12.121 1.00 92.88 415 LYS A O 1
ATOM 3303 N N . ILE A 1 416 ? 12.337 17.086 -12.601 1.00 93.81 416 ILE A N 1
ATOM 3304 C CA . ILE A 1 416 ? 12.029 18.524 -12.697 1.00 93.81 416 ILE A CA 1
ATOM 3305 C C . ILE A 1 416 ? 12.516 19.056 -14.044 1.00 93.81 416 ILE A C 1
ATOM 3307 O O . ILE A 1 416 ? 13.713 19.200 -14.262 1.00 93.81 416 ILE A O 1
ATOM 3311 N N . THR A 1 417 ? 11.588 19.337 -14.960 1.00 91.81 417 THR A N 1
ATOM 3312 C CA . THR A 1 417 ? 11.903 19.802 -16.326 1.00 91.81 417 THR A CA 1
ATOM 3313 C C . THR A 1 417 ? 11.669 21.292 -16.548 1.00 91.81 417 THR A C 1
ATOM 3315 O O . THR A 1 417 ? 11.894 21.769 -17.651 1.00 91.81 417 THR A O 1
ATOM 3318 N N . ASP A 1 418 ? 11.108 21.993 -15.565 1.00 94.00 418 ASP A N 1
ATOM 3319 C CA . ASP A 1 418 ? 10.729 23.399 -15.695 1.00 94.00 418 ASP A CA 1
ATOM 3320 C C . ASP A 1 418 ? 11.876 24.305 -15.234 1.00 94.00 418 ASP A C 1
ATOM 3322 O O . ASP A 1 418 ? 12.317 24.208 -14.088 1.00 94.00 418 ASP A O 1
ATOM 3326 N N . ASP A 1 419 ? 12.358 25.173 -16.124 1.00 93.88 419 ASP A N 1
ATOM 3327 C CA . ASP A 1 419 ? 13.542 26.002 -15.873 1.00 93.88 419 ASP A CA 1
ATOM 3328 C C . ASP A 1 419 ? 13.313 27.041 -14.765 1.00 93.88 419 ASP A C 1
ATOM 3330 O O . ASP A 1 419 ? 14.233 27.341 -14.005 1.00 93.88 419 ASP A O 1
ATOM 3334 N N . GLN A 1 420 ? 12.087 27.565 -14.623 1.00 93.94 420 GLN A N 1
ATOM 3335 C CA . GLN A 1 420 ? 11.760 28.506 -13.546 1.00 93.94 420 GLN A CA 1
ATOM 3336 C C . GLN A 1 420 ? 11.775 27.797 -12.193 1.00 93.94 420 GLN A C 1
ATOM 3338 O O . GLN A 1 420 ? 12.335 28.314 -11.227 1.00 93.94 420 GLN A O 1
ATOM 3343 N N . LEU A 1 421 ? 11.206 26.592 -12.130 1.00 94.94 421 LEU A N 1
ATOM 3344 C CA . LEU A 1 421 ? 11.232 25.766 -10.928 1.00 94.94 421 LEU A CA 1
ATOM 3345 C C . LEU A 1 421 ? 12.665 25.370 -10.537 1.00 94.94 421 LEU A C 1
ATOM 3347 O O . LEU A 1 421 ? 13.012 25.435 -9.359 1.00 94.94 421 LEU A O 1
ATOM 3351 N N . LEU A 1 422 ? 13.513 25.014 -11.511 1.00 95.12 422 LEU A N 1
ATOM 3352 C CA . LEU A 1 422 ? 14.936 24.741 -11.275 1.00 95.12 422 LEU A CA 1
ATOM 3353 C C . LEU A 1 422 ? 15.671 25.970 -10.735 1.00 95.12 422 LEU A C 1
ATOM 3355 O O . LEU A 1 422 ? 16.415 25.850 -9.762 1.00 95.12 422 LEU A O 1
ATOM 3359 N N . ALA A 1 423 ? 15.433 27.145 -11.321 1.00 94.50 423 ALA A N 1
ATOM 3360 C CA . ALA A 1 423 ? 16.042 28.393 -10.876 1.00 94.50 423 ALA A CA 1
ATOM 3361 C C . ALA A 1 423 ? 15.647 28.746 -9.432 1.00 94.50 423 ALA A C 1
ATOM 3363 O O . ALA A 1 423 ? 16.519 29.074 -8.630 1.00 94.50 423 ALA A O 1
ATOM 3364 N N . LEU A 1 424 ? 14.363 28.612 -9.074 1.00 95.06 424 LEU A N 1
ATOM 3365 C CA . LEU A 1 424 ? 13.880 28.850 -7.706 1.00 95.06 424 LEU A CA 1
ATOM 3366 C C . LEU A 1 424 ? 14.498 27.885 -6.688 1.00 95.06 424 LEU A C 1
ATOM 3368 O O . LEU A 1 424 ? 14.791 28.278 -5.563 1.00 95.06 424 LEU A O 1
ATOM 3372 N N . LEU A 1 425 ? 14.731 26.634 -7.088 1.00 95.56 425 LEU A N 1
ATOM 3373 C CA . LEU A 1 425 ? 15.376 25.624 -6.248 1.00 95.56 425 LEU A CA 1
ATOM 3374 C C . LEU A 1 425 ? 16.912 25.706 -6.261 1.00 95.56 425 LEU A C 1
ATOM 3376 O O . LEU A 1 425 ? 17.563 24.918 -5.577 1.00 95.56 425 LEU A O 1
ATOM 3380 N N . SER A 1 426 ? 17.504 26.643 -7.011 1.00 93.75 426 SER A N 1
ATOM 3381 C CA . SER A 1 426 ? 18.955 26.744 -7.243 1.00 93.75 426 SER A CA 1
ATOM 3382 C C . SER A 1 426 ? 19.579 25.459 -7.808 1.00 93.75 426 SER A C 1
ATOM 3384 O O . SER A 1 426 ? 20.719 25.107 -7.504 1.00 93.75 426 SER A O 1
ATOM 3386 N N . LEU A 1 427 ? 18.830 24.743 -8.649 1.00 92.56 427 LEU A N 1
ATOM 3387 C CA . LEU A 1 427 ? 19.250 23.487 -9.262 1.00 92.56 427 LEU A CA 1
ATOM 3388 C C . LEU A 1 427 ? 19.753 23.718 -10.686 1.00 92.56 427 LEU A C 1
ATOM 3390 O O . LEU A 1 427 ? 19.109 24.376 -11.501 1.00 92.56 427 LEU A O 1
ATOM 3394 N N . LYS A 1 428 ? 20.902 23.122 -11.018 1.00 89.69 428 LYS A N 1
ATOM 3395 C CA . LYS A 1 428 ? 21.423 23.133 -12.390 1.00 89.69 428 LYS A CA 1
ATOM 3396 C C . LYS A 1 428 ? 20.703 22.094 -13.243 1.00 89.69 428 LYS A C 1
ATOM 3398 O O . LYS A 1 428 ? 20.412 20.982 -12.794 1.00 89.69 428 LYS A O 1
ATOM 3403 N N . GLN A 1 429 ? 20.449 22.438 -14.499 1.00 90.38 429 GLN A N 1
ATOM 3404 C CA . GLN A 1 429 ? 19.947 21.488 -15.483 1.00 90.38 429 GLN A CA 1
ATOM 3405 C C . GLN A 1 429 ? 21.010 20.420 -15.777 1.00 90.38 429 GLN A C 1
ATOM 3407 O O . GLN A 1 429 ? 22.188 20.737 -15.941 1.00 90.38 429 GLN A O 1
ATOM 3412 N N . ARG A 1 430 ? 20.597 19.151 -15.859 1.00 87.25 430 ARG A N 1
ATOM 3413 C CA . ARG A 1 430 ? 21.486 18.016 -16.161 1.00 87.25 430 ARG A CA 1
ATOM 3414 C C . ARG A 1 430 ? 20.767 16.912 -16.940 1.00 87.25 430 ARG A C 1
ATOM 3416 O O . ARG A 1 430 ? 19.529 16.890 -16.954 1.00 87.25 430 ARG A O 1
ATOM 3423 N N . PRO A 1 431 ? 21.501 15.979 -17.581 1.00 84.62 431 PRO A N 1
ATOM 3424 C CA . PRO A 1 431 ? 20.897 14.902 -18.355 1.00 84.62 431 PRO A CA 1
ATOM 3425 C C . PRO A 1 431 ? 19.864 14.111 -17.544 1.00 84.62 431 PRO A C 1
ATOM 3427 O O . PRO A 1 431 ? 20.120 13.662 -16.430 1.00 84.62 431 PRO A O 1
ATOM 3430 N N . GLY A 1 432 ? 18.670 13.944 -18.113 1.00 83.88 432 GLY A N 1
ATOM 3431 C CA . GLY A 1 432 ? 17.577 13.198 -17.488 1.00 83.88 432 GLY A CA 1
ATOM 3432 C C . GLY A 1 432 ? 16.706 13.990 -16.509 1.00 83.88 432 GLY A C 1
ATOM 3433 O O . GLY A 1 432 ? 15.629 13.490 -16.188 1.00 83.88 432 GLY A O 1
ATOM 3434 N N . PHE A 1 433 ? 17.093 15.210 -16.110 1.00 92.12 433 PHE A N 1
ATOM 3435 C CA . PHE A 1 433 ? 16.293 16.096 -15.247 1.00 92.12 433 PHE A CA 1
ATOM 3436 C C . PHE A 1 433 ? 15.903 15.475 -13.896 1.00 92.12 433 PHE A C 1
ATOM 3438 O O . PHE A 1 433 ? 14.805 15.711 -13.399 1.00 92.12 433 PHE A O 1
ATOM 3445 N N . GLN A 1 434 ? 16.773 14.636 -13.328 1.00 92.00 434 GLN A N 1
ATOM 3446 C CA . GLN A 1 434 ? 16.519 13.926 -12.074 1.00 92.00 434 GLN A CA 1
ATOM 3447 C C . GLN A 1 434 ? 17.253 14.584 -10.906 1.00 92.00 434 GLN A C 1
ATOM 3449 O O . GLN A 1 434 ? 18.442 14.902 -10.999 1.00 92.00 434 GLN A O 1
ATOM 3454 N N . TYR A 1 435 ? 16.531 14.766 -9.807 1.00 93.12 435 TYR A N 1
ATOM 3455 C CA . TYR A 1 435 ? 16.977 15.440 -8.593 1.00 93.12 435 TYR A CA 1
ATOM 3456 C C . TYR A 1 435 ? 16.573 14.623 -7.371 1.00 93.12 435 TYR A C 1
ATOM 3458 O O . TYR A 1 435 ? 15.622 13.836 -7.420 1.00 93.12 435 TYR A O 1
ATOM 3466 N N . SER A 1 436 ? 17.345 14.747 -6.302 1.00 92.62 436 SER A N 1
ATOM 3467 C CA . SER A 1 436 ? 17.083 14.084 -5.032 1.00 92.62 436 SER A CA 1
ATOM 3468 C C . SER A 1 436 ? 16.294 14.994 -4.091 1.00 92.62 436 SER A C 1
ATOM 3470 O O . SER A 1 436 ? 16.254 16.215 -4.267 1.00 92.62 436 SER A O 1
ATOM 3472 N N . LEU A 1 437 ? 15.651 14.412 -3.078 1.00 92.19 437 LEU A N 1
ATOM 3473 C CA . LEU A 1 437 ? 14.940 15.208 -2.077 1.00 92.19 437 LEU A CA 1
ATOM 3474 C C . LEU A 1 437 ? 15.919 16.062 -1.256 1.00 92.19 437 LEU A C 1
ATOM 3476 O O . LEU A 1 437 ? 15.598 17.201 -0.925 1.00 92.19 437 LEU A O 1
ATOM 3480 N N . ALA A 1 438 ? 17.127 15.547 -1.008 1.00 91.19 438 ALA A N 1
ATOM 3481 C CA . ALA A 1 438 ? 18.211 16.262 -0.341 1.00 91.19 438 ALA A CA 1
ATOM 3482 C C . ALA A 1 438 ? 18.663 17.516 -1.116 1.00 91.19 438 ALA A C 1
ATOM 3484 O O . ALA A 1 438 ? 19.029 18.510 -0.498 1.00 91.19 438 ALA A O 1
ATOM 3485 N N . GLU A 1 439 ? 18.600 17.499 -2.453 1.00 91.44 439 GLU A N 1
ATOM 3486 C CA . GLU A 1 439 ? 18.907 18.668 -3.294 1.00 91.44 439 GLU A CA 1
ATOM 3487 C C . GLU A 1 439 ? 17.768 19.701 -3.301 1.00 91.44 439 GLU A C 1
ATOM 3489 O O . GLU A 1 439 ? 18.016 20.898 -3.412 1.00 91.44 439 GLU A O 1
ATOM 3494 N N . ILE A 1 440 ? 16.516 19.252 -3.184 1.00 94.06 440 ILE A N 1
ATOM 3495 C CA . ILE A 1 440 ? 15.326 20.113 -3.271 1.00 94.06 440 ILE A CA 1
ATOM 3496 C C . ILE A 1 440 ? 15.023 20.786 -1.928 1.00 94.06 440 ILE A C 1
ATOM 3498 O O . ILE A 1 440 ? 14.702 21.976 -1.888 1.00 94.06 440 ILE A O 1
ATOM 3502 N N . ARG A 1 441 ? 15.115 20.034 -0.821 1.00 91.31 441 ARG A N 1
ATOM 3503 C CA . ARG A 1 441 ? 14.658 20.462 0.510 1.00 91.31 441 ARG A CA 1
ATOM 3504 C C . ARG A 1 441 ? 15.227 21.813 0.981 1.00 91.31 441 ARG A C 1
ATOM 3506 O O . ARG A 1 441 ? 14.429 22.591 1.506 1.00 91.31 441 ARG A O 1
ATOM 3513 N N . PRO A 1 442 ? 16.520 22.145 0.779 1.00 93.62 442 PRO A N 1
ATOM 3514 C CA . PRO A 1 442 ? 17.094 23.404 1.260 1.00 93.62 442 PRO A CA 1
ATOM 3515 C C . PRO A 1 442 ? 16.401 24.666 0.727 1.00 93.62 442 PRO A C 1
ATOM 3517 O O . PRO A 1 442 ? 16.347 25.667 1.433 1.00 93.62 442 PRO A O 1
ATOM 3520 N N . ASN A 1 443 ? 15.841 24.613 -0.488 1.00 94.69 443 ASN A N 1
ATOM 3521 C CA . ASN A 1 443 ? 15.252 25.771 -1.171 1.00 94.69 443 ASN A CA 1
ATOM 3522 C C . ASN A 1 443 ? 13.724 25.676 -1.332 1.00 94.69 443 ASN A C 1
ATOM 3524 O O . ASN A 1 443 ? 13.131 26.433 -2.099 1.00 94.69 443 ASN A O 1
ATOM 3528 N N . LEU A 1 444 ? 13.053 24.772 -0.608 1.00 92.38 444 LEU A N 1
ATOM 3529 C CA . LEU A 1 444 ? 11.597 24.588 -0.715 1.00 92.38 444 LEU A CA 1
ATOM 3530 C C . LEU A 1 444 ? 10.786 25.832 -0.349 1.00 92.38 444 LEU A C 1
ATOM 3532 O O . LEU A 1 444 ? 9.735 26.070 -0.944 1.00 92.38 444 LEU A O 1
ATOM 3536 N N . SER A 1 445 ? 11.270 26.638 0.598 1.00 94.12 445 SER A N 1
ATOM 3537 C CA . SER A 1 445 ? 10.591 27.863 1.039 1.00 94.12 445 SER A CA 1
ATOM 3538 C C . SER A 1 445 ? 10.389 28.869 -0.100 1.00 94.12 445 SER A C 1
ATOM 3540 O O . SER A 1 445 ? 9.417 29.624 -0.081 1.00 94.12 445 SER A O 1
ATOM 3542 N N . ALA A 1 446 ? 11.235 28.831 -1.137 1.00 93.38 446 ALA A N 1
ATOM 3543 C CA . ALA A 1 446 ? 11.090 29.661 -2.332 1.00 93.38 446 ALA A CA 1
ATOM 3544 C C . ALA A 1 446 ? 9.811 29.350 -3.134 1.00 93.38 446 ALA A C 1
ATOM 3546 O O . ALA A 1 446 ? 9.354 30.182 -3.918 1.00 93.38 446 ALA A O 1
ATOM 3547 N N . LEU A 1 447 ? 9.216 28.167 -2.946 1.00 95.56 447 LEU A N 1
ATOM 3548 C CA . LEU A 1 447 ? 8.040 27.707 -3.688 1.00 95.56 447 LEU A CA 1
ATOM 3549 C C . LEU A 1 447 ? 6.715 27.939 -2.949 1.00 95.56 447 LEU A C 1
ATOM 3551 O O . LEU A 1 447 ? 5.653 27.836 -3.565 1.00 95.56 447 LEU A O 1
ATOM 3555 N N . GLU A 1 448 ? 6.761 28.284 -1.661 1.00 92.88 448 GLU A N 1
ATOM 3556 C CA . GLU A 1 448 ? 5.590 28.321 -0.776 1.00 92.88 448 GLU A CA 1
ATOM 3557 C C . GLU A 1 448 ? 4.498 29.273 -1.285 1.00 92.88 448 GLU A C 1
ATOM 3559 O O . GLU A 1 448 ? 3.323 28.927 -1.326 1.00 92.88 448 GLU A O 1
ATOM 3564 N N . ASN A 1 449 ? 4.877 30.458 -1.775 1.00 93.69 449 ASN A N 1
ATOM 3565 C CA . ASN A 1 449 ? 3.922 31.441 -2.299 1.00 93.69 449 ASN A CA 1
ATOM 3566 C C . ASN A 1 449 ? 3.139 30.895 -3.509 1.00 93.69 449 ASN A C 1
ATOM 3568 O O . ASN A 1 449 ? 1.915 31.017 -3.575 1.00 93.69 449 ASN A O 1
ATOM 3572 N N . ALA A 1 450 ? 3.842 30.260 -4.452 1.00 94.19 450 ALA A N 1
ATOM 3573 C CA . ALA A 1 450 ? 3.221 29.655 -5.627 1.00 94.19 450 ALA A CA 1
ATOM 3574 C C . ALA A 1 450 ? 2.348 28.449 -5.243 1.00 94.19 450 ALA A C 1
ATOM 3576 O O . ALA A 1 450 ? 1.275 28.263 -5.818 1.00 94.19 450 ALA A O 1
ATOM 3577 N N . PHE A 1 451 ? 2.776 27.663 -4.252 1.00 95.44 451 PHE A N 1
ATOM 3578 C CA . PHE A 1 451 ? 2.003 26.541 -3.728 1.00 95.44 451 PHE A CA 1
ATOM 3579 C C . PHE A 1 451 ? 0.695 27.004 -3.070 1.00 95.44 451 PHE A C 1
ATOM 3581 O O . PHE A 1 451 ? -0.375 26.516 -3.433 1.00 95.44 451 PHE A O 1
ATOM 3588 N N . GLN A 1 452 ? 0.755 27.999 -2.179 1.00 94.62 452 GLN A N 1
ATOM 3589 C CA . GLN A 1 452 ? -0.417 28.524 -1.473 1.00 94.62 452 GLN A CA 1
ATOM 3590 C C . GLN A 1 452 ? -1.438 29.150 -2.430 1.00 94.62 452 GLN A C 1
ATOM 3592 O O . GLN A 1 452 ? -2.617 28.799 -2.380 1.00 94.62 452 GLN A O 1
ATOM 3597 N N . LYS A 1 453 ? -0.992 29.988 -3.378 1.00 94.31 453 LYS A N 1
ATOM 3598 C CA . LYS A 1 453 ? -1.871 30.548 -4.424 1.00 94.31 453 LYS A CA 1
ATOM 3599 C C . LYS A 1 453 ? -2.511 29.463 -5.286 1.00 94.31 453 LYS A C 1
ATOM 3601 O O . LYS A 1 453 ? -3.688 29.555 -5.632 1.00 94.31 453 LYS A O 1
ATOM 3606 N N . GLY A 1 454 ? -1.744 28.429 -5.634 1.00 93.75 454 GLY A N 1
ATOM 3607 C CA . GLY A 1 454 ? -2.253 27.289 -6.389 1.00 93.75 454 GLY A CA 1
ATOM 3608 C C . GLY A 1 454 ? -3.339 26.524 -5.627 1.00 93.75 454 GLY A C 1
ATOM 3609 O O . GLY A 1 454 ? -4.391 26.217 -6.190 1.00 93.75 454 GLY A O 1
ATOM 3610 N N . ASN A 1 455 ? -3.120 26.259 -4.339 1.00 91.06 455 ASN A N 1
ATOM 3611 C CA . ASN A 1 455 ? -4.084 25.559 -3.490 1.00 91.06 455 ASN A CA 1
ATOM 3612 C C . ASN A 1 455 ? -5.348 26.377 -3.222 1.00 91.06 455 ASN A C 1
ATOM 3614 O O . ASN A 1 455 ? -6.441 25.813 -3.224 1.00 91.06 455 ASN A O 1
ATOM 3618 N N . GLU A 1 456 ? -5.228 27.693 -3.045 1.00 92.94 456 GLU A N 1
ATOM 3619 C CA . GLU A 1 456 ? -6.378 28.587 -2.901 1.00 92.94 456 GLU A CA 1
ATOM 3620 C C . GLU A 1 456 ? -7.292 28.517 -4.133 1.00 92.94 456 GLU A C 1
ATOM 3622 O O . GLU A 1 456 ? -8.486 28.243 -4.000 1.00 92.94 456 GLU A O 1
ATOM 3627 N N . LYS A 1 457 ? -6.719 28.617 -5.342 1.00 92.69 457 LYS A N 1
ATOM 3628 C CA . LYS A 1 457 ? -7.471 28.461 -6.598 1.00 92.69 457 LYS A CA 1
ATOM 3629 C C . LYS A 1 457 ? -8.130 27.084 -6.719 1.00 92.69 457 LYS A C 1
ATOM 3631 O O . LYS A 1 457 ? -9.285 27.005 -7.134 1.00 92.69 457 LYS A O 1
ATOM 3636 N N . ARG A 1 458 ? -7.438 25.997 -6.345 1.00 87.81 458 ARG A N 1
ATOM 3637 C CA . ARG A 1 458 ? -8.018 24.635 -6.329 1.00 87.81 458 ARG A CA 1
ATOM 3638 C C . ARG A 1 458 ? -9.213 24.549 -5.374 1.00 87.81 458 ARG A C 1
ATOM 3640 O O . ARG A 1 458 ? -10.263 24.038 -5.758 1.00 87.81 458 ARG A O 1
ATOM 3647 N N . ARG A 1 459 ? -9.095 25.110 -4.165 1.00 86.38 459 ARG A N 1
ATOM 3648 C CA . ARG A 1 459 ? -10.167 25.133 -3.152 1.00 86.38 459 ARG A CA 1
ATOM 3649 C C . ARG A 1 459 ? -11.415 25.870 -3.642 1.00 86.38 459 ARG A C 1
ATOM 3651 O O . ARG A 1 459 ? -12.532 25.457 -3.346 1.00 86.38 459 ARG A O 1
ATOM 3658 N N . GLU A 1 460 ? -11.232 26.921 -4.430 1.00 90.12 460 GLU A N 1
ATOM 3659 C CA . GLU A 1 460 ? -12.313 27.709 -5.032 1.00 90.12 460 GLU A CA 1
ATOM 3660 C C . GLU A 1 460 ? -12.821 27.143 -6.370 1.00 90.12 460 GLU A C 1
ATOM 3662 O O . GLU A 1 460 ? -13.629 27.784 -7.040 1.00 90.12 460 GLU A O 1
ATOM 3667 N N . LYS A 1 461 ? -12.361 25.947 -6.774 1.00 89.44 461 LYS A N 1
ATOM 3668 C CA . LYS A 1 461 ? -12.691 25.293 -8.054 1.00 89.44 461 LYS A CA 1
ATOM 3669 C C . LYS A 1 461 ? -12.277 26.107 -9.295 1.00 89.44 461 LYS A C 1
ATOM 3671 O O . LYS A 1 461 ? -12.877 25.976 -10.359 1.00 89.44 461 LYS A O 1
ATOM 3676 N N . ARG A 1 462 ? -11.217 26.915 -9.180 1.00 88.62 462 ARG A N 1
ATOM 3677 C CA . ARG A 1 462 ? -10.626 27.760 -10.239 1.00 88.62 462 ARG A CA 1
ATOM 3678 C C . ARG A 1 462 ? -9.359 27.149 -10.853 1.00 88.62 462 ARG A C 1
ATOM 3680 O O . ARG A 1 462 ? -8.372 27.834 -11.103 1.00 88.62 462 ARG A O 1
ATOM 3687 N N . GLU A 1 463 ? -9.351 25.839 -11.095 1.00 85.50 463 GLU A N 1
ATOM 3688 C CA . GLU A 1 463 ? -8.150 25.120 -11.564 1.00 85.50 463 GLU A CA 1
ATOM 3689 C C . GLU A 1 463 ? -7.657 25.575 -12.949 1.00 85.50 463 GLU A C 1
ATOM 3691 O O . GLU A 1 463 ? -6.457 25.539 -13.231 1.00 85.50 463 GLU A O 1
ATOM 3696 N N . PHE A 1 464 ? -8.565 26.055 -13.802 1.00 89.69 464 PHE A N 1
ATOM 3697 C CA . PHE A 1 464 ? -8.224 26.599 -15.118 1.00 89.69 464 PHE A CA 1
ATOM 3698 C C . PHE A 1 464 ? -7.357 27.870 -15.034 1.00 89.69 464 PHE A C 1
ATOM 3700 O O . PHE A 1 464 ? -6.562 28.113 -15.944 1.00 89.69 464 PHE A O 1
ATOM 3707 N N . ASP A 1 465 ? -7.420 28.604 -13.915 1.00 91.62 465 ASP A N 1
ATOM 3708 C CA . ASP A 1 465 ? -6.681 29.853 -13.673 1.00 91.62 465 ASP A CA 1
ATOM 3709 C C . ASP A 1 465 ? -5.257 29.620 -13.127 1.00 91.62 465 ASP A C 1
ATOM 3711 O O . ASP A 1 465 ? -4.528 30.571 -12.814 1.00 91.62 465 ASP A O 1
ATOM 3715 N N . LEU A 1 466 ? -4.842 28.357 -12.965 1.00 91.50 466 LEU A N 1
ATOM 3716 C CA . LEU A 1 466 ? -3.500 28.014 -12.499 1.00 91.50 466 LEU A CA 1
ATOM 3717 C C . LEU A 1 466 ? -2.448 28.364 -13.556 1.00 91.50 466 LEU A C 1
ATOM 3719 O O . LEU A 1 466 ? -2.510 27.862 -14.686 1.00 91.50 466 LEU A O 1
ATOM 3723 N N . THR A 1 467 ? -1.436 29.139 -13.163 1.00 94.38 467 THR A N 1
ATOM 3724 C CA . THR A 1 467 ? -0.256 29.404 -13.998 1.00 94.38 467 THR A CA 1
ATOM 3725 C C . THR A 1 467 ? 0.575 28.133 -14.188 1.00 94.38 467 THR A C 1
ATOM 3727 O O . THR A 1 467 ? 0.467 27.177 -13.416 1.00 94.38 467 THR A O 1
ATOM 3730 N N . THR A 1 468 ? 1.443 28.101 -15.205 1.00 92.88 468 THR A N 1
ATOM 3731 C CA . THR A 1 468 ? 2.349 26.960 -15.424 1.00 92.88 468 THR A CA 1
ATOM 3732 C C . THR A 1 468 ? 3.193 26.673 -14.183 1.00 92.88 468 THR A C 1
ATOM 3734 O O . THR A 1 468 ? 3.250 25.523 -13.753 1.00 92.88 468 THR A O 1
ATOM 3737 N N . LEU A 1 469 ? 3.772 27.709 -13.565 1.00 92.56 469 LEU A N 1
ATOM 3738 C CA . LEU A 1 469 ? 4.575 27.570 -12.351 1.00 92.56 469 LEU A CA 1
ATOM 3739 C C . LEU A 1 469 ? 3.752 26.991 -11.191 1.00 92.56 469 LEU A C 1
ATOM 3741 O O . LEU A 1 469 ? 4.177 26.012 -10.588 1.00 92.56 469 LEU A O 1
ATOM 3745 N N . GLU A 1 470 ? 2.550 27.517 -10.926 1.00 94.25 470 GLU A N 1
ATOM 3746 C CA . GLU A 1 470 ? 1.658 27.006 -9.868 1.00 94.25 470 GLU A CA 1
ATOM 3747 C C . GLU A 1 470 ? 1.308 25.523 -10.083 1.00 94.25 470 GLU A C 1
ATOM 3749 O O . GLU A 1 470 ? 1.322 24.738 -9.135 1.00 94.25 470 GLU A O 1
ATOM 3754 N N . ARG A 1 471 ? 1.061 25.099 -11.333 1.00 93.62 471 ARG A N 1
ATOM 3755 C CA . ARG A 1 471 ? 0.815 23.679 -11.652 1.00 93.62 471 ARG A CA 1
ATOM 3756 C C . ARG A 1 471 ? 2.041 22.811 -11.387 1.00 93.62 471 ARG A C 1
ATOM 3758 O O . ARG A 1 471 ? 1.897 21.716 -10.849 1.00 93.62 471 ARG A O 1
ATOM 3765 N N . ARG A 1 472 ? 3.234 23.268 -11.787 1.00 93.62 472 ARG A N 1
ATOM 3766 C CA . ARG A 1 472 ? 4.493 22.522 -11.614 1.00 93.62 472 ARG A CA 1
ATOM 3767 C C . ARG A 1 472 ? 4.893 22.420 -10.146 1.00 93.62 472 ARG A C 1
ATOM 3769 O O . ARG A 1 472 ? 5.250 21.332 -9.705 1.00 93.62 472 ARG A O 1
ATOM 3776 N N . VAL A 1 473 ? 4.762 23.513 -9.396 1.00 95.19 473 VAL A N 1
ATOM 3777 C CA . VAL A 1 473 ? 4.966 23.545 -7.945 1.00 95.19 473 VAL A CA 1
ATOM 3778 C C . VAL A 1 473 ? 3.975 22.608 -7.259 1.00 95.19 473 VAL A C 1
ATOM 3780 O O . VAL A 1 473 ? 4.403 21.717 -6.533 1.00 95.19 473 VAL A O 1
ATOM 3783 N N . GLY A 1 474 ? 2.677 22.714 -7.562 1.00 93.12 474 GLY A N 1
ATOM 3784 C CA . GLY A 1 474 ? 1.664 21.802 -7.023 1.00 93.12 474 GLY A CA 1
ATOM 3785 C C . GLY A 1 474 ? 1.997 20.331 -7.289 1.00 93.12 474 GLY A C 1
ATOM 3786 O O . GLY A 1 474 ? 1.995 19.528 -6.366 1.00 93.12 474 GLY A O 1
ATOM 3787 N N . ALA A 1 475 ? 2.394 19.979 -8.516 1.00 90.75 475 ALA A N 1
ATOM 3788 C CA . ALA A 1 475 ? 2.783 18.609 -8.859 1.00 90.75 475 ALA A CA 1
ATOM 3789 C C . ALA A 1 475 ? 4.030 18.105 -8.099 1.00 90.75 475 ALA A C 1
ATOM 3791 O O . ALA A 1 475 ? 4.112 16.913 -7.777 1.00 90.75 475 ALA A O 1
ATOM 3792 N N . LEU A 1 476 ? 4.998 18.984 -7.809 1.00 93.31 476 LEU A N 1
ATOM 3793 C CA . LEU A 1 476 ? 6.174 18.656 -6.998 1.00 93.31 476 LEU A CA 1
ATOM 3794 C C . LEU A 1 476 ? 5.777 18.374 -5.543 1.00 93.31 476 LEU A C 1
ATOM 3796 O O . LEU A 1 476 ? 6.142 17.324 -5.015 1.00 93.31 476 LEU A O 1
ATOM 3800 N N . PHE A 1 477 ? 4.982 19.253 -4.927 1.00 92.50 477 PHE A N 1
ATOM 3801 C CA . PHE A 1 477 ? 4.472 19.056 -3.565 1.00 92.50 477 PHE A CA 1
ATOM 3802 C C . PHE A 1 477 ? 3.585 17.812 -3.463 1.00 92.50 477 PHE A C 1
ATOM 3804 O O . PHE A 1 477 ? 3.757 17.026 -2.537 1.00 92.50 477 PHE A O 1
ATOM 3811 N N . ASP A 1 478 ? 2.720 17.561 -4.450 1.00 88.69 478 ASP A N 1
ATOM 3812 C CA . ASP A 1 478 ? 1.914 16.338 -4.530 1.00 88.69 478 ASP A CA 1
ATOM 3813 C C . ASP A 1 478 ? 2.817 15.088 -4.587 1.00 88.69 478 ASP A C 1
ATOM 3815 O O . ASP A 1 478 ? 2.527 14.059 -3.974 1.00 88.69 478 ASP A O 1
ATOM 3819 N N . THR A 1 479 ? 3.938 15.162 -5.313 1.00 88.12 479 THR A N 1
ATOM 3820 C CA . THR A 1 479 ? 4.919 14.069 -5.403 1.00 88.12 479 THR A CA 1
ATOM 3821 C C . THR A 1 479 ? 5.629 13.836 -4.077 1.00 88.12 479 THR A C 1
ATOM 3823 O O . THR A 1 479 ? 5.690 12.700 -3.616 1.00 88.12 479 THR A O 1
ATOM 3826 N N . MET A 1 480 ? 6.120 14.894 -3.437 1.00 87.94 480 MET A N 1
ATOM 3827 C CA . MET A 1 480 ? 6.772 14.804 -2.130 1.00 87.94 480 MET A CA 1
ATOM 3828 C C . MET A 1 480 ? 5.811 14.332 -1.037 1.00 87.94 480 MET A C 1
ATOM 3830 O O . MET A 1 480 ? 6.182 13.491 -0.225 1.00 87.94 480 MET A O 1
ATOM 3834 N N . GLY A 1 481 ? 4.567 14.817 -1.050 1.00 83.44 481 GLY A N 1
ATOM 3835 C CA . GLY A 1 481 ? 3.511 14.389 -0.138 1.00 83.44 481 GLY A CA 1
ATOM 3836 C C . GLY A 1 481 ? 3.244 12.890 -0.246 1.00 83.44 481 GLY A C 1
ATOM 3837 O O . GLY A 1 481 ? 3.217 12.206 0.773 1.00 83.44 481 GLY A O 1
ATOM 3838 N N . ARG A 1 482 ? 3.163 12.347 -1.471 1.00 81.50 482 ARG A N 1
ATOM 3839 C CA . ARG A 1 482 ? 3.047 10.894 -1.694 1.00 81.50 482 ARG A CA 1
ATOM 3840 C C . ARG A 1 482 ? 4.239 10.115 -1.136 1.00 81.50 482 ARG A C 1
ATOM 3842 O O . ARG A 1 482 ? 4.036 9.087 -0.500 1.00 81.50 482 ARG A O 1
ATOM 3849 N N . LEU A 1 483 ? 5.467 10.584 -1.370 1.00 81.50 483 LEU A N 1
ATOM 3850 C CA . LEU A 1 483 ? 6.674 9.918 -0.864 1.00 81.50 483 LEU A CA 1
ATOM 3851 C C . LEU A 1 483 ? 6.721 9.916 0.667 1.00 81.50 483 LEU A C 1
ATOM 3853 O O . LEU A 1 483 ? 6.963 8.870 1.265 1.00 81.50 483 LEU A O 1
ATOM 3857 N N . ASN A 1 484 ? 6.420 11.056 1.290 1.00 76.44 484 ASN A N 1
ATOM 3858 C CA . ASN A 1 484 ? 6.360 11.175 2.744 1.00 76.44 484 ASN A CA 1
ATOM 3859 C C . ASN A 1 484 ? 5.252 10.303 3.334 1.00 76.44 484 ASN A C 1
ATOM 3861 O O . ASN A 1 484 ? 5.486 9.643 4.337 1.00 76.44 484 ASN A O 1
ATOM 3865 N N . GLN A 1 485 ? 4.074 10.252 2.708 1.00 72.31 485 GLN A N 1
ATOM 3866 C CA . GLN A 1 485 ? 2.978 9.403 3.171 1.00 72.31 485 GLN A CA 1
ATOM 3867 C C . GLN A 1 485 ? 3.374 7.922 3.140 1.00 72.31 485 GLN A C 1
ATOM 3869 O O . GLN A 1 485 ? 3.143 7.210 4.112 1.00 72.31 485 GLN A O 1
ATOM 3874 N N . VAL A 1 486 ? 4.014 7.462 2.056 1.00 72.19 486 VAL A N 1
ATOM 3875 C CA . VAL A 1 486 ? 4.520 6.084 1.969 1.00 72.19 486 VAL A CA 1
ATOM 3876 C C . VAL A 1 486 ? 5.572 5.820 3.042 1.00 72.19 486 VAL A C 1
ATOM 3878 O O . VAL A 1 486 ? 5.509 4.773 3.662 1.00 72.19 486 VAL A O 1
ATOM 3881 N N . ALA A 1 487 ? 6.499 6.742 3.302 1.00 70.62 487 ALA A N 1
ATOM 3882 C CA . ALA A 1 487 ? 7.529 6.551 4.324 1.00 70.62 487 ALA A CA 1
ATOM 3883 C C . ALA A 1 487 ? 6.955 6.549 5.757 1.00 70.62 487 ALA A C 1
ATOM 3885 O O . ALA A 1 487 ? 7.278 5.675 6.559 1.00 70.62 487 ALA A O 1
ATOM 3886 N N . GLN A 1 488 ? 6.056 7.486 6.075 1.00 65.19 488 GLN A N 1
ATOM 3887 C CA . GLN A 1 488 ? 5.465 7.635 7.411 1.00 65.19 488 GLN A CA 1
ATOM 3888 C C . GLN A 1 488 ? 4.630 6.419 7.830 1.00 65.19 488 GLN A C 1
ATOM 3890 O O . GLN A 1 488 ? 4.644 6.044 9.001 1.00 65.19 488 GLN A O 1
ATOM 3895 N N . VAL A 1 489 ? 3.974 5.747 6.876 1.00 62.03 489 VAL A N 1
ATOM 3896 C CA . VAL A 1 489 ? 3.194 4.515 7.106 1.00 62.03 489 VAL A CA 1
ATOM 3897 C C . VAL A 1 489 ? 4.067 3.336 7.565 1.00 62.03 489 VAL A C 1
ATOM 3899 O O . VAL A 1 489 ? 3.537 2.279 7.865 1.00 62.03 489 VAL A O 1
ATOM 3902 N N . PHE A 1 490 ? 5.391 3.464 7.656 1.00 63.66 490 PHE A N 1
ATOM 3903 C CA . PHE A 1 490 ? 6.269 2.377 8.110 1.00 63.66 490 PHE A CA 1
ATOM 3904 C C . PHE A 1 490 ? 7.189 2.770 9.280 1.00 63.66 490 PHE A C 1
ATOM 3906 O O . PHE A 1 490 ? 8.043 1.975 9.672 1.00 63.66 490 PHE A O 1
ATOM 3913 N N . GLN A 1 491 ? 7.023 3.970 9.852 1.00 60.62 491 GLN A N 1
ATOM 3914 C CA . GLN A 1 491 ? 7.949 4.555 10.837 1.00 60.62 491 GLN A CA 1
ATOM 3915 C C . GLN A 1 491 ? 7.395 4.664 12.275 1.00 60.62 491 GLN A C 1
ATOM 3917 O O . GLN A 1 491 ? 7.988 5.362 13.095 1.00 60.62 491 GLN A O 1
ATOM 3922 N N . SER A 1 492 ? 6.292 3.994 12.634 1.00 57.16 492 SER A N 1
ATOM 3923 C CA . SER A 1 492 ? 5.780 4.059 14.015 1.00 57.16 492 SER A CA 1
ATOM 3924 C C . SER A 1 492 ? 6.736 3.421 15.018 1.00 57.16 492 SER A C 1
ATOM 3926 O O . SER A 1 492 ? 7.161 2.278 14.831 1.00 57.16 492 SER A O 1
ATOM 3928 N N . GLN A 1 493 ? 6.996 4.125 16.119 1.00 56.66 493 GLN A N 1
ATOM 3929 C CA . GLN A 1 493 ? 7.609 3.516 17.290 1.00 56.66 493 GLN A CA 1
ATOM 3930 C C . GLN A 1 493 ? 6.556 2.690 18.036 1.00 56.66 493 GLN A C 1
ATOM 3932 O O . GLN A 1 493 ? 5.460 3.191 18.291 1.00 56.66 493 GLN A O 1
ATOM 3937 N N . PRO A 1 494 ? 6.841 1.418 18.334 1.00 57.78 494 PRO A N 1
ATOM 3938 C CA . PRO A 1 494 ? 5.881 0.576 19.018 1.00 57.78 494 PRO A CA 1
ATOM 3939 C C . PRO A 1 494 ? 5.828 0.924 20.518 1.00 57.78 494 PRO A C 1
ATOM 3941 O O . PRO A 1 494 ? 6.872 1.187 21.108 1.00 57.78 494 PRO A O 1
ATOM 3944 N N . GLY A 1 495 ? 4.635 0.893 21.126 1.00 60.47 495 GLY A N 1
ATOM 3945 C CA . GLY A 1 495 ? 4.426 1.262 22.536 1.00 60.47 495 GLY A CA 1
ATOM 3946 C C . GLY A 1 495 ? 5.221 0.395 23.517 1.00 60.47 495 GLY A C 1
ATOM 3947 O O . GLY A 1 495 ? 5.405 -0.804 23.295 1.00 60.47 495 GLY A O 1
ATOM 3948 N N . ASP A 1 496 ? 5.699 0.984 24.612 1.00 71.94 496 ASP A N 1
ATOM 3949 C CA . ASP A 1 496 ? 6.637 0.325 25.527 1.00 71.94 496 ASP A CA 1
ATOM 3950 C C . ASP A 1 496 ? 5.974 -0.751 26.394 1.00 71.94 496 ASP A C 1
ATOM 3952 O O . ASP A 1 496 ? 6.615 -1.725 26.794 1.00 71.94 496 ASP A O 1
ATOM 3956 N N . ASN A 1 497 ? 4.666 -0.630 26.627 1.00 86.00 497 ASN A N 1
ATOM 3957 C CA . ASN A 1 497 ? 3.879 -1.557 27.438 1.00 86.00 497 ASN A CA 1
ATOM 3958 C C . ASN A 1 497 ? 2.575 -2.000 26.743 1.00 86.00 497 ASN A C 1
ATOM 3960 O O . ASN A 1 497 ? 2.219 -1.479 25.686 1.00 86.00 497 ASN A O 1
ATOM 3964 N N . LEU A 1 498 ? 1.863 -2.962 27.347 1.00 90.88 498 LEU A N 1
ATOM 3965 C CA . LEU A 1 498 ? 0.648 -3.557 26.774 1.00 90.88 498 LEU A CA 1
ATOM 3966 C C . LEU A 1 498 ? -0.476 -2.540 26.528 1.00 90.88 498 LEU A C 1
ATOM 3968 O O . LEU A 1 498 ? -1.069 -2.538 25.451 1.00 90.88 498 LEU A O 1
ATOM 3972 N N . LEU A 1 499 ? -0.773 -1.680 27.508 1.00 91.12 499 LEU A N 1
ATOM 3973 C CA . LEU A 1 499 ? -1.855 -0.699 27.393 1.00 91.12 499 LEU A CA 1
ATOM 3974 C C . LEU A 1 499 ? -1.532 0.340 26.314 1.00 91.12 499 LEU A C 1
ATOM 3976 O O . LEU A 1 499 ? -2.354 0.619 25.447 1.00 91.12 499 LEU A O 1
ATOM 3980 N N . GLU A 1 500 ? -0.306 0.847 26.321 1.00 88.62 500 GLU A N 1
ATOM 3981 C CA . GLU A 1 500 ? 0.175 1.790 25.316 1.00 88.62 500 GLU A CA 1
ATOM 3982 C C . GLU A 1 500 ? 0.185 1.174 23.912 1.00 88.62 500 GLU A C 1
ATOM 3984 O O . GLU A 1 500 ? -0.232 1.820 22.953 1.00 88.62 500 GLU A O 1
ATOM 3989 N N . SER A 1 501 ? 0.586 -0.093 23.775 1.00 90.81 501 SER A N 1
ATOM 3990 C CA . SER A 1 501 ? 0.521 -0.813 22.498 1.00 90.81 501 SER A CA 1
ATOM 3991 C C . SER A 1 501 ? -0.921 -0.972 22.016 1.00 90.81 501 SER A C 1
ATOM 3993 O O . SER A 1 501 ? -1.192 -0.745 20.838 1.00 90.81 501 SER A O 1
ATOM 3995 N N . ALA A 1 502 ? -1.862 -1.280 22.915 1.00 92.12 502 ALA A N 1
ATOM 3996 C CA . ALA A 1 502 ? -3.283 -1.367 22.584 1.00 92.12 502 ALA A CA 1
ATOM 3997 C C . ALA A 1 502 ? -3.846 -0.014 22.112 1.00 92.12 502 ALA A C 1
ATOM 3999 O O . ALA A 1 502 ? -4.497 0.046 21.067 1.00 92.12 502 ALA A O 1
ATOM 4000 N N . ILE A 1 503 ? -3.544 1.078 22.826 1.00 90.50 503 ILE A N 1
ATOM 4001 C CA . ILE A 1 503 ? -3.940 2.447 22.452 1.00 90.50 503 ILE A CA 1
ATOM 4002 C C . ILE A 1 503 ? -3.299 2.853 21.120 1.00 90.50 503 ILE A C 1
ATOM 4004 O O . ILE A 1 503 ? -3.971 3.425 20.265 1.00 90.50 503 ILE A O 1
ATOM 4008 N N . THR A 1 504 ? -2.022 2.525 20.909 1.00 87.56 504 THR A N 1
ATOM 4009 C CA . THR A 1 504 ? -1.284 2.837 19.676 1.00 87.56 504 THR A CA 1
ATOM 4010 C C . THR A 1 504 ? -1.912 2.136 18.477 1.00 87.56 504 THR A C 1
ATOM 4012 O O . THR A 1 504 ? -2.230 2.794 17.488 1.00 87.56 504 THR A O 1
ATOM 4015 N N . VAL A 1 505 ? -2.150 0.822 18.565 1.00 89.31 505 VAL A N 1
ATOM 4016 C CA . VAL A 1 505 ? -2.826 0.058 17.505 1.00 89.31 505 VAL A CA 1
ATOM 4017 C C . VAL A 1 505 ? -4.201 0.650 17.219 1.00 89.31 505 VAL A C 1
ATOM 4019 O O . VAL A 1 505 ? -4.525 0.920 16.064 1.00 89.31 505 VAL A O 1
ATOM 4022 N N . TRP A 1 506 ? -4.997 0.887 18.262 1.00 89.94 506 TRP A N 1
ATOM 4023 C CA . TRP A 1 506 ? -6.332 1.455 18.118 1.00 89.94 506 TRP A CA 1
ATOM 4024 C C . TRP A 1 506 ? -6.292 2.824 17.431 1.00 89.94 506 TRP A C 1
ATOM 4026 O O . TRP A 1 506 ? -7.008 3.036 16.456 1.00 89.94 506 TRP A O 1
ATOM 4036 N N . ARG A 1 507 ? -5.394 3.723 17.848 1.00 86.38 507 ARG A N 1
ATOM 4037 C CA . ARG A 1 507 ? -5.218 5.052 17.244 1.00 86.38 507 ARG A CA 1
ATOM 4038 C C . ARG A 1 507 ? -4.831 4.957 15.773 1.00 86.38 507 ARG A C 1
ATOM 4040 O O . ARG A 1 507 ? -5.389 5.674 14.944 1.00 86.38 507 ARG A O 1
ATOM 4047 N N . ILE A 1 508 ? -3.883 4.081 15.439 1.00 81.94 508 ILE A N 1
ATOM 4048 C CA . ILE A 1 508 ? -3.462 3.860 14.052 1.00 81.94 508 ILE A CA 1
ATOM 4049 C C . ILE A 1 508 ? -4.663 3.399 13.214 1.00 81.94 508 ILE A C 1
ATOM 4051 O O . ILE A 1 508 ? -4.885 3.944 12.134 1.00 81.94 508 ILE A O 1
ATOM 4055 N N . LEU A 1 509 ? -5.459 2.450 13.716 1.00 81.88 509 LEU A N 1
ATOM 4056 C CA . LEU A 1 509 ? -6.660 1.960 13.035 1.00 81.88 509 LEU A CA 1
ATOM 4057 C C . LEU A 1 509 ? -7.703 3.070 12.826 1.00 81.88 509 LEU A C 1
ATOM 4059 O O . LEU A 1 509 ? -8.250 3.180 11.729 1.00 81.88 509 LEU A O 1
ATOM 4063 N N . GLN A 1 510 ? -7.934 3.929 13.827 1.00 79.69 510 GLN A N 1
ATOM 4064 C CA . GLN A 1 510 ? -8.855 5.068 13.697 1.00 79.69 510 GLN A CA 1
ATOM 4065 C C . GLN A 1 510 ? -8.390 6.066 12.628 1.00 79.69 510 GLN A C 1
ATOM 4067 O O . GLN A 1 510 ? -9.195 6.540 11.828 1.00 79.69 510 GLN A O 1
ATOM 4072 N N . ARG A 1 511 ? -7.085 6.362 12.574 1.00 76.62 511 ARG A N 1
ATOM 4073 C CA . ARG A 1 511 ? -6.519 7.336 11.626 1.00 76.62 511 ARG A CA 1
ATOM 4074 C C . ARG A 1 511 ? -6.396 6.803 10.203 1.00 76.62 511 ARG A C 1
ATOM 4076 O O . ARG A 1 511 ? -6.573 7.562 9.252 1.00 76.62 511 ARG A O 1
ATOM 4083 N N . LEU A 1 512 ? -6.063 5.523 10.038 1.00 70.81 512 LEU A N 1
ATOM 4084 C CA . LEU A 1 512 ? -5.934 4.910 8.715 1.00 70.81 512 LEU A CA 1
ATOM 4085 C C . LEU A 1 512 ? -7.291 4.723 8.031 1.00 70.81 512 LEU A C 1
ATOM 4087 O O . LEU A 1 512 ? -7.338 4.774 6.799 1.00 70.81 512 LEU A O 1
ATOM 4091 N N . GLY A 1 513 ? -8.375 4.530 8.792 1.00 65.62 513 GLY A N 1
ATOM 4092 C CA . GLY A 1 513 ? -9.724 4.346 8.254 1.00 65.62 513 GLY A CA 1
ATOM 4093 C C . GLY A 1 513 ? -9.764 3.321 7.111 1.00 65.62 513 GLY A C 1
ATOM 4094 O O . GLY A 1 513 ? -9.144 2.264 7.183 1.00 65.62 513 GLY A O 1
ATOM 4095 N N . GLU A 1 514 ? -10.448 3.656 6.014 1.00 56.06 514 GLU A N 1
ATOM 4096 C CA . GLU A 1 514 ? -10.494 2.845 4.782 1.00 56.06 514 GLU A CA 1
ATOM 4097 C C . GLU A 1 514 ? -9.428 3.259 3.741 1.00 56.06 514 GLU A C 1
ATOM 4099 O O . GLU A 1 514 ? -9.655 3.168 2.528 1.00 56.06 514 GLU A O 1
ATOM 4104 N N . SER A 1 515 ? -8.280 3.793 4.178 1.00 55.44 515 SER A N 1
ATOM 4105 C CA . SER A 1 515 ? -7.269 4.319 3.254 1.00 55.44 515 SER A CA 1
ATOM 4106 C C . SER A 1 515 ? -6.756 3.258 2.271 1.00 55.44 515 SER A C 1
ATOM 4108 O O . SER A 1 515 ? -6.556 2.093 2.605 1.00 55.44 515 SER A O 1
ATOM 4110 N N . LYS A 1 516 ? -6.468 3.681 1.031 1.00 56.88 516 LYS A N 1
ATOM 4111 C CA . LYS A 1 516 ? -5.861 2.840 -0.022 1.00 56.88 516 LYS A CA 1
ATOM 4112 C C . LYS A 1 516 ? -4.352 2.651 0.194 1.00 56.88 516 LYS A C 1
ATOM 4114 O O . LYS A 1 516 ? -3.563 2.815 -0.742 1.00 56.88 516 LYS A O 1
ATOM 4119 N N . ALA A 1 517 ? -3.944 2.388 1.432 1.00 73.19 517 ALA A N 1
ATOM 4120 C CA . ALA A 1 517 ? -2.556 2.141 1.781 1.00 73.19 517 ALA A CA 1
ATOM 4121 C C . ALA A 1 517 ? -2.051 0.835 1.145 1.00 73.19 517 ALA A C 1
ATOM 4123 O O . ALA A 1 517 ? -2.821 -0.032 0.726 1.00 73.19 517 ALA A O 1
ATOM 4124 N N . VAL A 1 518 ? -0.730 0.708 1.040 1.00 78.50 518 VAL A N 1
ATOM 4125 C CA . VAL A 1 518 ? -0.097 -0.549 0.630 1.00 78.50 518 VAL A CA 1
ATOM 4126 C C . VAL A 1 518 ? -0.129 -1.493 1.828 1.00 78.50 518 VAL A C 1
ATOM 4128 O O . VAL A 1 518 ? 0.452 -1.191 2.871 1.00 78.50 518 VAL A O 1
ATOM 4131 N N . MET A 1 519 ? -0.795 -2.634 1.680 1.00 86.19 519 MET A N 1
ATOM 4132 C CA . MET A 1 519 ? -0.856 -3.661 2.714 1.00 86.19 519 MET A CA 1
ATOM 4133 C C . MET A 1 519 ? 0.199 -4.722 2.435 1.00 86.19 519 MET A C 1
ATOM 4135 O O . MET A 1 519 ? 0.189 -5.355 1.380 1.00 86.19 519 MET A O 1
ATOM 4139 N N . ALA A 1 520 ? 1.141 -4.883 3.358 1.00 87.69 520 ALA A N 1
ATOM 4140 C CA . ALA A 1 520 ? 2.339 -5.690 3.145 1.00 87.69 520 ALA A CA 1
ATOM 4141 C C . ALA A 1 520 ? 2.292 -7.054 3.842 1.00 87.69 520 ALA A C 1
ATOM 4143 O O . ALA A 1 520 ? 3.160 -7.888 3.592 1.00 87.69 520 ALA A O 1
ATOM 4144 N N . VAL A 1 521 ? 1.310 -7.275 4.721 1.00 91.25 521 VAL A N 1
ATOM 4145 C CA . VAL A 1 521 ? 1.249 -8.467 5.568 1.00 91.25 521 VAL A CA 1
ATOM 4146 C C . VAL A 1 521 ? -0.050 -9.226 5.299 1.00 91.25 521 VAL A C 1
ATOM 4148 O O . VAL A 1 521 ? -1.117 -8.739 5.670 1.00 91.25 521 VAL A O 1
ATOM 4151 N N . PRO A 1 522 ? 0.013 -10.407 4.660 1.00 93.12 522 PRO A N 1
ATOM 4152 C CA . PRO A 1 522 ? -1.089 -11.360 4.665 1.00 93.12 522 PRO A CA 1
ATOM 4153 C C . PRO A 1 522 ? -1.466 -11.742 6.097 1.00 93.12 522 PRO A C 1
ATOM 4155 O O . PRO A 1 522 ? -0.599 -12.102 6.892 1.00 93.12 522 PRO A O 1
ATOM 4158 N N . THR A 1 523 ? -2.751 -11.696 6.429 1.00 91.50 523 THR A N 1
ATOM 4159 C CA . THR A 1 523 ? -3.219 -12.065 7.774 1.00 91.50 523 THR A CA 1
ATOM 4160 C C . THR A 1 523 ? -3.564 -13.546 7.880 1.00 91.50 523 THR A C 1
ATOM 4162 O O . THR A 1 523 ? -3.427 -14.133 8.946 1.00 91.50 523 THR A O 1
ATOM 4165 N N . GLY A 1 524 ? -3.995 -14.162 6.775 1.00 90.00 524 GLY A N 1
ATOM 4166 C CA . GLY A 1 524 ? -4.577 -15.505 6.777 1.00 90.00 524 GLY A CA 1
ATOM 4167 C C . GLY A 1 524 ? -6.051 -15.540 7.195 1.00 90.00 524 GLY A C 1
ATOM 4168 O O . GLY A 1 524 ? -6.580 -16.630 7.387 1.00 90.00 524 GLY A O 1
ATOM 4169 N N . ALA A 1 525 ? -6.696 -14.376 7.337 1.00 89.25 525 ALA A N 1
ATOM 4170 C CA . ALA A 1 525 ? -8.127 -14.262 7.610 1.00 89.25 525 ALA A CA 1
ATOM 4171 C C . ALA A 1 525 ? -8.976 -14.777 6.436 1.00 89.25 525 ALA A C 1
ATOM 4173 O O . ALA A 1 525 ? -8.615 -14.598 5.267 1.00 89.25 525 ALA A O 1
ATOM 4174 N N . ASP A 1 526 ? -10.128 -15.373 6.755 1.00 84.88 526 ASP A N 1
ATOM 4175 C CA . ASP A 1 526 ? -11.082 -15.864 5.750 1.00 84.88 526 ASP A CA 1
ATOM 4176 C C . ASP A 1 526 ? -11.845 -14.703 5.086 1.00 84.88 526 ASP A C 1
ATOM 4178 O O . ASP A 1 526 ? -12.240 -14.793 3.920 1.00 84.88 526 ASP A O 1
ATOM 4182 N N . ASP A 1 527 ? -12.032 -13.593 5.804 1.00 82.12 527 ASP A N 1
ATOM 4183 C CA . ASP A 1 527 ? -12.638 -12.365 5.289 1.00 82.12 527 ASP A CA 1
ATOM 4184 C C . ASP A 1 527 ? -11.680 -11.638 4.323 1.00 82.12 527 ASP A C 1
ATOM 4186 O O . ASP A 1 527 ? -10.614 -11.156 4.715 1.00 82.12 527 ASP A O 1
ATOM 4190 N N . GLU A 1 528 ? -12.075 -11.495 3.048 1.00 79.94 528 GLU A N 1
ATOM 4191 C CA . GLU A 1 528 ? -11.286 -10.810 2.007 1.00 79.94 528 GLU A CA 1
ATOM 4192 C C . GLU A 1 528 ? -10.941 -9.359 2.409 1.00 79.94 528 GLU A C 1
ATOM 4194 O O . GLU A 1 528 ? -9.863 -8.864 2.067 1.00 79.94 528 GLU A O 1
ATOM 4199 N N . THR A 1 529 ? -11.787 -8.685 3.197 1.00 76.81 529 THR A N 1
ATOM 4200 C CA . THR A 1 529 ? -11.541 -7.308 3.664 1.00 76.81 529 THR A CA 1
ATOM 4201 C C . THR A 1 529 ? -10.478 -7.217 4.757 1.00 76.81 529 THR A C 1
ATOM 4203 O O . THR A 1 529 ? -9.843 -6.172 4.895 1.00 76.81 529 THR A O 1
ATOM 4206 N N . ARG A 1 530 ? -10.252 -8.314 5.492 1.00 81.75 530 ARG A N 1
ATOM 4207 C CA . ARG A 1 530 ? -9.272 -8.439 6.584 1.00 81.75 530 ARG A CA 1
ATOM 4208 C C . ARG A 1 530 ? -8.104 -9.359 6.243 1.00 81.75 530 ARG A C 1
ATOM 4210 O O . ARG A 1 530 ? -7.237 -9.573 7.082 1.00 81.75 530 ARG A O 1
ATOM 4217 N N . SER A 1 531 ? -8.058 -9.888 5.021 1.00 87.06 531 SER A N 1
ATOM 4218 C CA . SER A 1 531 ? -7.034 -10.833 4.547 1.00 87.06 531 SER A CA 1
ATOM 4219 C C . SER A 1 531 ? -5.622 -10.233 4.430 1.00 87.06 531 SER A C 1
ATOM 4221 O O . SER A 1 531 ? -4.639 -10.960 4.268 1.00 87.06 531 SER A O 1
ATOM 4223 N N . TRP A 1 532 ? -5.509 -8.908 4.554 1.00 89.31 532 TRP A N 1
ATOM 4224 C CA . TRP A 1 532 ? -4.271 -8.146 4.459 1.00 89.31 532 TRP A CA 1
ATOM 4225 C C . TRP A 1 532 ? -4.238 -7.013 5.473 1.00 89.31 532 TRP A C 1
ATOM 4227 O O . TRP A 1 532 ? -5.271 -6.437 5.798 1.00 89.31 532 TRP A O 1
ATOM 4237 N N . GLU A 1 533 ? -3.031 -6.658 5.902 1.00 87.81 533 GLU A N 1
ATOM 4238 C CA . GLU A 1 533 ? -2.796 -5.550 6.816 1.00 87.81 533 GLU A CA 1
ATOM 4239 C C . GLU A 1 533 ? -1.603 -4.687 6.371 1.00 87.81 533 GLU A C 1
ATOM 4241 O O . GLU A 1 533 ? -0.641 -5.146 5.734 1.00 87.81 533 GLU A O 1
ATOM 4246 N N . THR A 1 534 ? -1.675 -3.393 6.677 1.00 85.69 534 THR A N 1
ATOM 4247 C CA . THR A 1 534 ? -0.562 -2.451 6.516 1.00 85.69 534 THR A CA 1
ATOM 4248 C C . THR A 1 534 ? 0.589 -2.838 7.433 1.00 85.69 534 THR A C 1
ATOM 4250 O O . THR A 1 534 ? 0.377 -3.362 8.521 1.00 85.69 534 THR A O 1
ATOM 4253 N N . PHE A 1 535 ? 1.835 -2.588 7.025 1.00 83.94 535 PHE A N 1
ATOM 4254 C CA . PHE A 1 535 ? 2.977 -2.997 7.848 1.00 83.94 535 PHE A CA 1
ATOM 4255 C C . PHE A 1 535 ? 2.971 -2.341 9.239 1.00 83.94 535 PHE A C 1
ATOM 4257 O O . PHE A 1 535 ? 3.269 -3.001 10.229 1.00 83.94 535 PHE A O 1
ATOM 4264 N N . ILE A 1 536 ? 2.597 -1.062 9.334 1.00 82.06 536 ILE A N 1
ATOM 4265 C CA . ILE A 1 536 ? 2.489 -0.331 10.607 1.00 82.06 536 ILE A CA 1
ATOM 4266 C C . ILE A 1 536 ? 1.496 -0.971 11.569 1.00 82.06 536 ILE A C 1
ATOM 4268 O O . ILE A 1 536 ? 1.855 -1.272 12.707 1.00 82.06 536 ILE A O 1
ATOM 4272 N N . VAL A 1 537 ? 0.276 -1.243 11.103 1.00 86.38 537 VAL A N 1
ATOM 4273 C CA . VAL A 1 537 ? -0.722 -1.930 11.922 1.00 86.38 537 VAL A CA 1
ATOM 4274 C C . VAL A 1 537 ? -0.252 -3.344 12.231 1.00 86.38 537 VAL A C 1
ATOM 4276 O O . VAL A 1 537 ? -0.305 -3.742 13.385 1.00 86.38 537 VAL A O 1
ATOM 4279 N N . ALA A 1 538 ? 0.281 -4.076 11.250 1.00 89.31 538 ALA A N 1
ATOM 4280 C CA . ALA A 1 538 ? 0.706 -5.457 11.430 1.00 89.31 538 ALA A CA 1
ATOM 4281 C C . ALA A 1 538 ? 1.840 -5.608 12.455 1.00 89.31 538 ALA A C 1
ATOM 4283 O O . ALA A 1 538 ? 1.786 -6.483 13.310 1.00 89.31 538 ALA A O 1
ATOM 4284 N N . SER A 1 539 ? 2.855 -4.745 12.394 1.00 86.00 539 SER A N 1
ATOM 4285 C CA . SER A 1 539 ? 3.985 -4.730 13.334 1.00 86.00 539 SER A CA 1
ATOM 4286 C C . SER A 1 539 ? 3.560 -4.316 14.743 1.00 86.00 539 SER A C 1
ATOM 4288 O O . SER A 1 539 ? 3.973 -4.944 15.719 1.00 86.00 539 SER A O 1
ATOM 4290 N N . SER A 1 540 ? 2.678 -3.321 14.860 1.00 87.75 540 SER A N 1
ATOM 4291 C CA . SER A 1 540 ? 2.132 -2.899 16.153 1.00 87.75 540 SER A CA 1
ATOM 4292 C C . SER A 1 540 ? 1.203 -3.960 16.751 1.00 87.75 540 SER A C 1
ATOM 4294 O O . SER A 1 540 ? 1.314 -4.275 17.934 1.00 87.75 540 SER A O 1
ATOM 4296 N N . LEU A 1 541 ? 0.352 -4.585 15.933 1.00 90.94 541 LEU A N 1
ATOM 4297 C CA . LEU A 1 541 ? -0.496 -5.710 16.333 1.00 90.94 541 LEU A CA 1
ATOM 4298 C C . LEU A 1 541 ? 0.326 -6.945 16.699 1.00 90.94 541 LEU A C 1
ATOM 4300 O O . LEU A 1 541 ? -0.017 -7.621 17.657 1.00 90.94 541 LEU A O 1
ATOM 4304 N N . ALA A 1 542 ? 1.408 -7.252 15.981 1.00 90.25 542 ALA A N 1
ATOM 4305 C CA . ALA A 1 542 ? 2.275 -8.378 16.318 1.00 90.25 542 ALA A CA 1
ATOM 4306 C C . ALA A 1 542 ? 2.922 -8.187 17.699 1.00 90.25 542 ALA A C 1
ATOM 4308 O O . ALA A 1 542 ? 2.937 -9.127 18.495 1.00 90.25 542 ALA A O 1
ATOM 4309 N N . ARG A 1 543 ? 3.377 -6.965 18.022 1.00 89.19 543 ARG A N 1
ATOM 4310 C CA . ARG A 1 543 ? 3.873 -6.641 19.369 1.00 89.19 543 ARG A CA 1
ATOM 4311 C C . ARG A 1 543 ? 2.761 -6.719 20.416 1.00 89.19 543 ARG A C 1
ATOM 4313 O O . ARG A 1 543 ? 2.975 -7.311 21.471 1.00 89.19 543 ARG A O 1
ATOM 4320 N N . LEU A 1 544 ? 1.576 -6.185 20.116 1.00 92.81 544 LEU A N 1
ATOM 4321 C CA . LEU A 1 544 ? 0.413 -6.297 20.999 1.00 92.81 544 LEU A CA 1
ATOM 4322 C C . LEU A 1 544 ? 0.066 -7.769 21.268 1.00 92.81 544 LEU A C 1
ATOM 4324 O O . LEU A 1 544 ? -0.100 -8.153 22.418 1.00 92.81 544 LEU A O 1
ATOM 4328 N N . ASN A 1 545 ? 0.026 -8.613 20.237 1.00 93.50 545 ASN A N 1
ATOM 4329 C CA . ASN A 1 545 ? -0.242 -10.045 20.354 1.00 93.50 545 ASN A CA 1
ATOM 4330 C C . ASN A 1 545 ? 0.808 -10.757 21.206 1.00 93.50 545 ASN A C 1
ATOM 4332 O O . ASN A 1 545 ? 0.451 -11.607 22.018 1.00 93.50 545 ASN A O 1
ATOM 4336 N N . GLN A 1 546 ? 2.089 -10.412 21.043 1.00 91.69 546 GLN A N 1
ATOM 4337 C CA . GLN A 1 546 ? 3.151 -10.938 21.894 1.00 91.69 546 GLN A CA 1
ATOM 4338 C C . GLN A 1 546 ? 2.875 -10.605 23.367 1.00 91.69 546 GLN A C 1
ATOM 4340 O O . GLN A 1 546 ? 2.841 -11.509 24.197 1.00 91.69 546 GLN A O 1
ATOM 4345 N N . GLN A 1 547 ? 2.601 -9.337 23.679 1.00 92.69 547 GLN A N 1
ATOM 4346 C CA . GLN A 1 547 ? 2.335 -8.889 25.049 1.00 92.69 547 GLN A CA 1
ATOM 4347 C C . GLN A 1 547 ? 1.033 -9.477 25.620 1.00 92.69 547 GLN A C 1
ATOM 4349 O O . GLN A 1 547 ? 0.973 -9.817 26.800 1.00 92.69 547 GLN A O 1
ATOM 4354 N N . LEU A 1 548 ? -0.010 -9.631 24.798 1.00 94.06 548 LEU A N 1
ATOM 4355 C CA . LEU A 1 548 ? -1.264 -10.278 25.190 1.00 94.06 548 LEU A CA 1
ATOM 4356 C C . LEU A 1 548 ? -1.043 -11.760 25.517 1.00 94.06 548 LEU A C 1
ATOM 4358 O O . LEU A 1 548 ? -1.547 -12.236 26.532 1.00 94.06 548 LEU A O 1
ATOM 4362 N N . ASN A 1 549 ? -0.255 -12.473 24.707 1.00 92.88 549 ASN A N 1
ATOM 4363 C CA . ASN A 1 549 ? 0.105 -13.869 24.959 1.00 92.88 549 ASN A CA 1
ATOM 4364 C C . ASN A 1 549 ? 0.949 -14.018 26.233 1.00 92.88 549 ASN A C 1
ATOM 4366 O O . ASN A 1 549 ? 0.658 -14.888 27.051 1.00 92.88 549 ASN A O 1
ATOM 4370 N N . GLU A 1 550 ? 1.947 -13.151 26.434 1.00 92.62 550 GLU A N 1
ATOM 4371 C CA . GLU A 1 550 ? 2.761 -13.104 27.659 1.00 92.62 550 GLU A CA 1
ATOM 4372 C C . GLU A 1 550 ? 1.904 -12.833 28.909 1.00 92.62 550 GLU A C 1
ATOM 4374 O O . GLU A 1 550 ? 2.162 -13.395 29.972 1.00 92.62 550 GLU A O 1
ATOM 4379 N N . ALA A 1 551 ? 0.850 -12.020 28.776 1.00 92.31 551 ALA A N 1
ATOM 4380 C CA . ALA A 1 551 ? -0.103 -11.725 29.844 1.00 92.31 551 ALA A CA 1
ATOM 4381 C C . ALA A 1 551 ? -1.243 -12.759 29.983 1.00 92.31 551 ALA A C 1
ATOM 4383 O O . ALA A 1 551 ? -2.037 -12.661 30.919 1.00 92.31 551 ALA A O 1
ATOM 4384 N N . GLY A 1 552 ? -1.355 -13.736 29.074 1.00 93.44 552 GLY A N 1
ATOM 4385 C CA . GLY A 1 552 ? -2.442 -14.722 29.063 1.00 93.44 552 GLY A CA 1
ATOM 4386 C C . GLY A 1 552 ? -3.826 -14.140 28.737 1.00 93.44 552 GLY A C 1
ATOM 4387 O O . GLY A 1 552 ? -4.839 -14.652 29.216 1.00 93.44 552 GLY A O 1
ATOM 4388 N N . ILE A 1 553 ? -3.887 -13.063 27.948 1.00 94.00 553 ILE A N 1
ATOM 4389 C CA . ILE A 1 553 ? -5.116 -12.327 27.624 1.00 94.00 553 ILE A CA 1
ATOM 4390 C C . ILE A 1 553 ? -5.577 -12.661 26.202 1.00 94.00 553 ILE A C 1
ATOM 4392 O O . ILE A 1 553 ? -4.881 -12.408 25.225 1.00 94.00 553 ILE A O 1
ATOM 4396 N N . SER A 1 554 ? -6.803 -13.169 26.086 1.00 91.75 554 SER A N 1
ATOM 4397 C CA . SER A 1 554 ? -7.460 -13.500 24.807 1.00 91.75 554 SER A CA 1
ATOM 4398 C C . SER A 1 554 ? -8.922 -13.043 24.735 1.00 91.75 554 SER A C 1
ATOM 4400 O O . SER A 1 554 ? -9.591 -13.212 23.719 1.00 91.75 554 SER A O 1
ATOM 4402 N N . SER A 1 555 ? -9.449 -12.449 25.809 1.00 91.88 555 SER A N 1
ATOM 4403 C CA . SER A 1 555 ? -10.854 -12.055 25.917 1.00 91.88 555 SER A CA 1
ATOM 4404 C C . SER A 1 555 ? -11.022 -10.703 26.603 1.00 91.88 555 SER A C 1
ATOM 4406 O O . SER A 1 555 ? -10.165 -10.264 27.371 1.00 91.88 555 SER A O 1
ATOM 4408 N N . SER A 1 556 ? -12.177 -10.072 26.368 1.00 89.94 556 SER A N 1
ATOM 4409 C CA . SER A 1 556 ? -12.516 -8.776 26.971 1.00 89.94 556 SER A CA 1
ATOM 4410 C C . SER A 1 556 ? -12.504 -8.828 28.496 1.00 89.94 556 SER A C 1
ATOM 4412 O O . SER A 1 556 ? -12.089 -7.862 29.127 1.00 89.94 556 SER A O 1
ATOM 4414 N N . GLN A 1 557 ? -12.947 -9.946 29.080 1.00 90.50 557 GLN A N 1
ATOM 4415 C CA . GLN A 1 557 ? -12.974 -10.116 30.530 1.00 90.50 557 GLN A CA 1
ATOM 4416 C C . GLN A 1 557 ? -11.554 -10.175 31.094 1.00 90.50 557 GLN A C 1
ATOM 4418 O O . GLN A 1 557 ? -11.236 -9.431 32.009 1.00 90.50 557 GLN A O 1
ATOM 4423 N N . GLN A 1 558 ? -10.674 -10.980 30.491 1.00 93.19 558 GLN A N 1
ATOM 4424 C CA . GLN A 1 558 ? -9.272 -11.069 30.914 1.00 93.19 558 GLN A CA 1
ATOM 4425 C C . GLN A 1 558 ? -8.543 -9.728 30.779 1.00 93.19 558 GLN A C 1
ATOM 4427 O O . GLN A 1 558 ? -7.734 -9.381 31.635 1.00 93.19 558 GLN A O 1
ATOM 4432 N N . PHE A 1 559 ? -8.834 -8.960 29.724 1.00 93.12 559 PHE A N 1
ATOM 4433 C CA . PHE A 1 559 ? -8.260 -7.628 29.548 1.00 93.12 559 PHE A CA 1
ATOM 4434 C C . PHE A 1 559 ? -8.759 -6.648 30.620 1.00 93.12 559 PHE A C 1
ATOM 4436 O O . PHE A 1 559 ? -7.955 -5.932 31.214 1.00 93.12 559 PHE A O 1
ATOM 4443 N N . ALA A 1 560 ? -10.060 -6.656 30.926 1.00 89.94 560 ALA A N 1
ATOM 4444 C CA . ALA A 1 560 ? -10.633 -5.848 32.002 1.00 89.94 560 ALA A CA 1
ATOM 4445 C C . ALA A 1 560 ? -10.053 -6.229 33.377 1.00 89.94 560 ALA A C 1
ATOM 4447 O O . ALA A 1 560 ? -9.635 -5.352 34.135 1.00 89.94 560 ALA A O 1
ATOM 4448 N N . ASP A 1 561 ? -9.943 -7.528 33.662 1.00 90.75 561 ASP A N 1
ATOM 4449 C CA . ASP A 1 561 ? -9.351 -8.048 34.897 1.00 90.75 561 ASP A CA 1
ATOM 4450 C C . ASP A 1 561 ? -7.874 -7.641 35.021 1.00 90.75 561 ASP A C 1
ATOM 4452 O O . ASP A 1 561 ? -7.410 -7.316 36.118 1.00 90.75 561 ASP A O 1
ATOM 4456 N N . TRP A 1 562 ? -7.134 -7.622 33.906 1.00 93.56 562 TRP A N 1
ATOM 4457 C CA . TRP A 1 562 ? -5.747 -7.163 33.857 1.00 93.56 562 TRP A CA 1
ATOM 4458 C C . TRP A 1 562 ? -5.627 -5.659 34.134 1.00 93.56 562 TRP A C 1
ATOM 4460 O O . TRP A 1 562 ? -4.808 -5.266 34.967 1.00 93.56 562 TRP A O 1
ATOM 4470 N N . ILE A 1 563 ? -6.464 -4.824 33.506 1.00 90.69 563 ILE A N 1
ATOM 4471 C CA . ILE A 1 563 ? -6.508 -3.372 33.756 1.00 90.69 563 ILE A CA 1
ATOM 4472 C C . ILE A 1 563 ? -6.834 -3.076 35.220 1.00 90.69 563 ILE A C 1
ATOM 4474 O O . ILE A 1 563 ? -6.242 -2.173 35.804 1.00 90.69 563 ILE A O 1
ATOM 4478 N N . GLN A 1 564 ? -7.744 -3.843 35.821 1.00 87.19 564 GLN A N 1
ATOM 4479 C CA . GLN A 1 564 ? -8.169 -3.625 37.198 1.00 87.19 564 GLN A CA 1
ATOM 4480 C C . GLN A 1 564 ? -7.139 -4.115 38.223 1.00 87.19 564 GLN A C 1
ATOM 4482 O O . GLN A 1 564 ? -6.906 -3.439 39.216 1.00 87.19 564 GLN A O 1
ATOM 4487 N N . ASN A 1 565 ? -6.534 -5.288 38.010 1.00 87.19 565 ASN A N 1
ATOM 4488 C CA . ASN A 1 565 ? -5.816 -5.990 39.082 1.00 87.19 565 ASN A CA 1
ATOM 4489 C C . ASN A 1 565 ? -4.312 -6.163 38.843 1.00 87.19 565 ASN A C 1
ATOM 4491 O O . ASN A 1 565 ? -3.579 -6.456 39.789 1.00 87.19 565 ASN A O 1
ATOM 4495 N N . VAL A 1 566 ? -3.844 -6.053 37.597 1.00 91.50 566 VAL A N 1
ATOM 4496 C CA . VAL A 1 566 ? -2.455 -6.370 37.218 1.00 91.50 566 VAL A CA 1
ATOM 4497 C C . VAL A 1 566 ? -1.700 -5.118 36.789 1.00 91.50 566 VAL A C 1
ATOM 4499 O O . VAL A 1 566 ? -0.611 -4.867 37.302 1.00 91.50 566 VAL A O 1
ATOM 4502 N N . ARG A 1 567 ? -2.278 -4.296 35.905 1.00 92.00 567 ARG A N 1
ATOM 4503 C CA . ARG A 1 567 ? -1.664 -3.050 35.424 1.00 92.00 567 ARG A CA 1
ATOM 4504 C C . ARG A 1 567 ? -1.310 -2.073 36.557 1.00 92.00 567 ARG A C 1
ATOM 4506 O O . ARG A 1 567 ? -0.179 -1.586 36.532 1.00 92.00 567 ARG A O 1
ATOM 4513 N N . PRO A 1 568 ? -2.177 -1.808 37.558 1.00 92.50 568 PRO A N 1
ATOM 4514 C CA . PRO A 1 568 ? -1.837 -0.910 38.660 1.00 92.50 568 PRO A CA 1
ATOM 4515 C C . PRO A 1 568 ? -0.622 -1.409 39.438 1.00 92.50 568 PRO A C 1
ATOM 4517 O O . PRO A 1 568 ? 0.316 -0.654 39.685 1.00 92.50 568 PRO A O 1
ATOM 4520 N N . LEU A 1 569 ? -0.604 -2.709 39.749 1.00 92.25 569 LEU A N 1
ATOM 4521 C CA . LEU A 1 569 ? 0.485 -3.343 40.481 1.00 92.25 569 LEU A CA 1
ATOM 4522 C C . LEU A 1 569 ? 1.800 -3.274 39.699 1.00 92.25 569 LEU A C 1
ATOM 4524 O O . LEU A 1 569 ? 2.802 -2.821 40.243 1.00 92.25 569 LEU A O 1
ATOM 4528 N N . GLN A 1 570 ? 1.787 -3.639 38.414 1.00 90.94 570 GLN A N 1
ATOM 4529 C CA . GLN A 1 570 ? 2.964 -3.554 37.545 1.00 90.94 570 GLN A CA 1
ATOM 4530 C C . GLN A 1 570 ? 3.510 -2.128 37.451 1.00 90.94 570 GLN A C 1
ATOM 4532 O O . GLN A 1 570 ? 4.723 -1.930 37.542 1.00 90.94 570 GLN A O 1
ATOM 4537 N N . LEU A 1 571 ? 2.627 -1.141 37.276 1.00 91.00 571 LEU A N 1
ATOM 4538 C CA . LEU A 1 571 ? 3.010 0.261 37.166 1.00 91.00 571 LEU A CA 1
ATOM 4539 C C . LEU A 1 571 ? 3.670 0.744 38.461 1.00 91.00 571 LEU A C 1
ATOM 4541 O O . LEU A 1 571 ? 4.791 1.241 38.415 1.00 91.00 571 LEU A O 1
ATOM 4545 N N . VAL A 1 572 ? 3.034 0.525 39.616 1.00 93.44 572 VAL A N 1
ATOM 4546 C CA . VAL A 1 572 ? 3.582 0.947 40.913 1.00 93.44 572 VAL A CA 1
ATOM 4547 C C . VAL A 1 572 ? 4.895 0.232 41.220 1.00 93.44 572 VAL A C 1
ATOM 4549 O O . VAL A 1 572 ? 5.859 0.893 41.586 1.00 93.44 572 VAL A O 1
ATOM 4552 N N . GLN A 1 573 ? 4.985 -1.084 41.016 1.00 93.31 573 GLN A N 1
ATOM 4553 C CA . GLN A 1 573 ? 6.215 -1.844 41.266 1.00 93.31 573 GLN A CA 1
ATOM 4554 C C . GLN A 1 573 ? 7.379 -1.379 40.385 1.00 93.31 573 GLN A C 1
ATOM 4556 O O . GLN A 1 573 ? 8.491 -1.177 40.877 1.00 93.31 573 GLN A O 1
ATOM 4561 N N . THR A 1 574 ? 7.121 -1.165 39.092 1.00 91.94 574 THR A N 1
ATOM 4562 C CA . THR A 1 574 ? 8.138 -0.687 38.145 1.00 91.94 574 THR A CA 1
ATOM 4563 C C . THR A 1 574 ? 8.574 0.734 38.487 1.00 91.94 574 THR A C 1
ATOM 4565 O O . THR A 1 574 ? 9.769 1.025 38.481 1.00 91.94 574 THR A O 1
ATOM 4568 N N . SER A 1 575 ? 7.630 1.611 38.842 1.00 92.75 575 SER A N 1
ATOM 4569 C CA . SER A 1 575 ? 7.931 2.980 39.258 1.00 92.75 575 SER A CA 1
ATOM 4570 C C . SER A 1 575 ? 8.691 3.030 40.580 1.00 92.75 575 SER A C 1
ATOM 4572 O O . SER A 1 575 ? 9.674 3.752 40.659 1.00 92.75 575 SER A O 1
ATOM 4574 N N . VAL A 1 576 ? 8.328 2.224 41.585 1.00 93.88 576 VAL A N 1
ATOM 4575 C CA . VAL A 1 576 ? 9.087 2.112 42.844 1.00 93.88 576 VAL A CA 1
ATOM 4576 C C . VAL A 1 576 ? 10.526 1.693 42.560 1.00 93.88 576 VAL A C 1
ATOM 4578 O O . VAL A 1 576 ? 11.449 2.374 43.002 1.00 93.88 576 VAL A O 1
ATOM 4581 N N . LYS A 1 577 ? 10.732 0.622 41.780 1.00 92.25 577 LYS A N 1
ATOM 4582 C CA . LYS A 1 577 ? 12.077 0.141 41.435 1.00 92.25 577 LYS A CA 1
ATOM 4583 C C . LYS A 1 577 ? 12.880 1.199 40.673 1.00 92.25 577 LYS A C 1
ATOM 4585 O O . LYS A 1 577 ? 14.004 1.505 41.056 1.00 92.25 577 LYS A O 1
ATOM 4590 N N . GLY A 1 578 ? 12.294 1.789 39.630 1.00 91.31 578 GLY A N 1
ATOM 4591 C CA . GLY A 1 578 ? 12.954 2.797 38.801 1.00 91.31 578 GLY A CA 1
ATOM 4592 C C . GLY A 1 578 ? 13.290 4.078 39.568 1.00 91.31 578 GLY A C 1
ATOM 4593 O O . GLY A 1 578 ? 14.412 4.571 39.482 1.00 91.31 578 GLY A O 1
ATOM 4594 N N . THR A 1 579 ? 12.352 4.601 40.361 1.00 91.81 579 THR A N 1
ATOM 4595 C CA . THR A 1 579 ? 12.576 5.790 41.194 1.00 91.81 579 THR A CA 1
ATOM 4596 C C . THR A 1 579 ? 13.623 5.516 42.271 1.00 91.81 579 THR A C 1
ATOM 4598 O O . THR A 1 579 ? 14.502 6.352 42.475 1.00 91.81 579 THR A O 1
ATOM 4601 N N . TRP A 1 580 ? 13.593 4.344 42.913 1.00 91.88 580 TRP A N 1
ATOM 4602 C CA . TRP A 1 580 ? 14.615 3.945 43.882 1.00 91.88 580 TRP A CA 1
ATOM 4603 C C . TRP A 1 580 ? 16.009 3.865 43.235 1.00 91.88 580 TRP A C 1
ATOM 4605 O O . TRP A 1 580 ? 16.949 4.458 43.761 1.00 91.88 580 TRP A O 1
ATOM 4615 N N . ASP A 1 581 ? 16.140 3.238 42.058 1.00 89.31 581 ASP A N 1
ATOM 4616 C CA . ASP A 1 581 ? 17.408 3.146 41.311 1.00 89.31 581 ASP A CA 1
ATOM 4617 C C . ASP A 1 581 ? 17.957 4.529 40.917 1.00 89.31 581 ASP A C 1
ATOM 4619 O O . ASP A 1 581 ? 19.167 4.772 40.980 1.00 89.31 581 ASP A O 1
ATOM 4623 N N . ILE A 1 582 ? 17.080 5.455 40.511 1.00 88.81 582 ILE A N 1
ATOM 4624 C CA . ILE A 1 582 ? 17.454 6.839 40.181 1.00 88.81 582 ILE A CA 1
ATOM 4625 C C . ILE A 1 582 ? 17.969 7.563 41.428 1.00 88.81 582 ILE A C 1
ATOM 4627 O O . ILE A 1 582 ? 19.030 8.192 41.376 1.00 88.81 582 ILE A O 1
ATOM 4631 N N . LEU A 1 583 ? 17.248 7.459 42.548 1.00 86.50 583 LEU A N 1
ATOM 4632 C CA . LEU A 1 583 ? 17.631 8.081 43.815 1.00 86.50 583 LEU A CA 1
ATOM 4633 C C . LEU A 1 583 ? 18.919 7.481 44.380 1.00 86.50 583 LEU A C 1
ATOM 4635 O O . LEU A 1 583 ? 19.709 8.203 44.980 1.00 86.50 583 LEU A O 1
ATOM 4639 N N . GLN A 1 584 ? 19.175 6.190 44.164 1.00 85.38 584 GLN A N 1
ATOM 4640 C CA . GLN A 1 584 ? 20.429 5.547 44.551 1.00 85.38 584 GLN A CA 1
ATOM 4641 C C . GLN A 1 584 ? 21.619 6.137 43.775 1.00 85.38 584 GLN A C 1
ATOM 4643 O O . GLN A 1 584 ? 22.651 6.454 44.370 1.00 85.38 584 GLN A O 1
ATOM 4648 N N . LYS A 1 585 ? 21.464 6.324 42.457 1.00 83.31 585 LYS A N 1
ATOM 4649 C CA . LYS A 1 585 ? 22.522 6.800 41.545 1.00 83.31 585 LYS A CA 1
ATOM 4650 C C . LYS A 1 585 ? 22.731 8.317 41.563 1.00 83.31 585 LYS A C 1
ATOM 4652 O O . LYS A 1 585 ? 23.759 8.781 41.074 1.00 83.31 585 LYS A O 1
ATOM 4657 N N . THR A 1 586 ? 21.793 9.079 42.126 1.00 75.38 586 THR A N 1
ATOM 4658 C CA . THR A 1 586 ? 21.811 10.550 42.113 1.00 75.38 586 THR A CA 1
ATOM 4659 C C . THR A 1 586 ? 21.918 11.099 43.542 1.00 75.38 586 THR A C 1
ATOM 4661 O O . THR A 1 586 ? 20.892 11.253 44.206 1.00 75.38 586 THR A O 1
ATOM 4664 N N . PRO A 1 587 ? 23.132 11.369 44.060 1.00 64.38 587 PRO A N 1
ATOM 4665 C CA . PRO A 1 587 ? 23.305 11.939 45.396 1.00 64.38 587 PRO A CA 1
ATOM 4666 C C . PRO A 1 587 ? 22.811 13.389 45.475 1.00 64.38 587 PRO A C 1
ATOM 4668 O O . PRO A 1 587 ? 22.893 14.145 44.503 1.00 64.38 587 PRO A O 1
ATOM 4671 N N . GLY A 1 588 ? 22.305 13.784 46.647 1.00 63.22 588 GLY A N 1
ATOM 4672 C CA . GLY A 1 588 ? 21.929 15.172 46.913 1.00 63.22 588 GLY A CA 1
ATOM 4673 C C . GLY A 1 588 ? 23.158 16.094 47.038 1.00 63.22 588 GLY A C 1
ATOM 4674 O O . GLY A 1 588 ? 24.234 15.618 47.397 1.00 63.22 588 GLY A O 1
ATOM 4675 N N . PRO A 1 589 ? 23.030 17.415 46.795 1.00 56.50 589 PRO A N 1
ATOM 4676 C CA . PRO A 1 589 ? 24.160 18.352 46.866 1.00 56.50 589 PRO A CA 1
ATOM 4677 C C . PRO A 1 589 ? 24.834 18.482 48.249 1.00 56.50 589 PRO A C 1
ATOM 4679 O O . PRO A 1 589 ? 25.958 18.967 48.316 1.00 56.50 589 PRO A O 1
ATOM 4682 N N . GLU A 1 590 ? 24.170 18.074 49.339 1.00 56.59 590 GLU A N 1
ATOM 4683 C CA . GLU A 1 590 ? 24.609 18.290 50.735 1.00 56.59 590 GLU A CA 1
ATOM 4684 C C . GLU A 1 590 ? 24.622 16.997 51.576 1.00 56.59 590 GLU A C 1
ATOM 4686 O O . GLU A 1 590 ? 24.438 17.022 52.790 1.00 56.59 590 GLU A O 1
ATOM 4691 N N . GLU A 1 591 ? 24.797 15.836 50.946 1.00 59.91 591 GLU A N 1
ATOM 4692 C CA . GLU A 1 591 ? 24.678 14.551 51.641 1.00 59.91 591 GLU A CA 1
ATOM 4693 C C . GLU A 1 591 ? 26.017 14.057 52.217 1.00 59.91 591 GLU A C 1
ATOM 4695 O O . GLU A 1 591 ? 26.956 13.745 51.483 1.00 59.91 591 GLU A O 1
ATOM 4700 N N . THR A 1 592 ? 26.103 13.937 53.545 1.00 54.09 592 THR A N 1
ATOM 4701 C CA . THR A 1 592 ? 27.172 13.187 54.224 1.00 54.09 592 THR A CA 1
ATOM 4702 C C . THR A 1 592 ? 26.866 11.682 54.181 1.00 54.09 592 THR A C 1
ATOM 4704 O O . THR A 1 592 ? 25.807 11.291 54.671 1.00 54.09 592 THR A O 1
ATOM 4707 N N . PRO A 1 593 ? 27.751 10.822 53.636 1.00 54.44 593 PRO A N 1
ATOM 4708 C CA . PRO A 1 593 ? 27.550 9.370 53.632 1.00 54.44 593 PRO A CA 1
ATOM 4709 C C . PRO A 1 593 ? 27.433 8.800 55.053 1.00 54.44 593 PRO A C 1
ATOM 4711 O O . PRO A 1 593 ? 28.145 9.249 55.954 1.00 54.44 593 PRO A O 1
ATOM 4714 N N . ASN A 1 594 ? 26.594 7.777 55.248 1.00 58.19 594 ASN A N 1
ATOM 4715 C CA . ASN A 1 594 ? 26.547 7.031 56.509 1.00 58.19 594 ASN A CA 1
ATOM 4716 C C . ASN A 1 594 ? 27.872 6.284 56.770 1.00 58.19 594 ASN A C 1
ATOM 4718 O O . ASN A 1 594 ? 28.667 6.045 55.857 1.00 58.19 594 ASN A O 1
ATOM 4722 N N . ALA A 1 595 ? 28.106 5.893 58.029 1.00 48.66 595 ALA A N 1
ATOM 4723 C CA . ALA A 1 595 ? 29.353 5.279 58.508 1.00 48.66 595 ALA A CA 1
ATOM 4724 C C . ALA A 1 595 ? 29.728 3.934 57.837 1.00 48.66 595 ALA A C 1
ATOM 4726 O O . ALA A 1 595 ? 30.856 3.470 57.984 1.00 48.66 595 ALA A O 1
ATOM 4727 N N . ASP A 1 596 ? 28.805 3.323 57.096 1.00 48.81 596 ASP A N 1
ATOM 4728 C CA . ASP A 1 596 ? 28.936 2.077 56.332 1.00 48.81 596 ASP A CA 1
ATOM 4729 C C . ASP A 1 596 ? 29.013 2.296 54.804 1.00 48.81 596 ASP A C 1
ATOM 4731 O O . ASP A 1 596 ? 29.080 1.336 54.036 1.00 48.81 596 ASP A O 1
ATOM 4735 N N . GLY A 1 597 ? 29.035 3.551 54.340 1.00 50.84 597 GLY A N 1
ATOM 4736 C CA . GLY A 1 597 ? 29.113 3.901 52.919 1.00 50.84 597 GLY A CA 1
ATOM 4737 C C . GLY A 1 597 ? 27.804 3.706 52.146 1.00 50.84 597 GLY A C 1
ATOM 4738 O O . GLY A 1 597 ? 27.796 3.873 50.925 1.00 50.84 597 GLY A O 1
ATOM 4739 N N . THR A 1 598 ? 26.699 3.380 52.825 1.00 52.78 598 THR A N 1
ATOM 4740 C CA . THR A 1 598 ? 25.377 3.252 52.202 1.00 52.78 598 THR A CA 1
ATOM 4741 C C . THR A 1 598 ? 24.615 4.575 52.277 1.00 52.78 598 THR A C 1
ATOM 4743 O O . THR A 1 598 ? 24.545 5.224 53.318 1.00 52.78 598 THR A O 1
ATOM 4746 N N . ALA A 1 599 ? 24.074 5.024 51.146 1.00 57.28 599 ALA A N 1
ATOM 4747 C CA . ALA A 1 599 ? 23.244 6.221 51.099 1.00 57.28 599 ALA A CA 1
ATOM 4748 C C . ALA A 1 599 ? 21.807 5.904 51.535 1.00 57.28 599 ALA A C 1
ATOM 4750 O O . ALA A 1 599 ? 21.228 4.919 51.071 1.00 57.28 599 ALA A O 1
ATOM 4751 N N . ASP A 1 600 ? 21.211 6.751 52.376 1.00 75.75 600 ASP A N 1
ATOM 4752 C CA . ASP A 1 600 ? 19.822 6.593 52.810 1.00 75.75 600 ASP A CA 1
ATOM 4753 C C . ASP A 1 600 ? 18.847 7.077 51.719 1.00 75.75 600 ASP A C 1
ATOM 4755 O O . ASP A 1 600 ? 18.384 8.219 51.698 1.00 75.75 600 ASP A O 1
ATOM 4759 N N . VAL A 1 601 ? 18.528 6.179 50.781 1.00 83.38 601 VAL A N 1
ATOM 4760 C CA . VAL A 1 601 ? 17.576 6.432 49.686 1.00 83.38 601 VAL A CA 1
ATOM 4761 C C . VAL A 1 601 ? 16.197 6.869 50.211 1.00 83.38 601 VAL A C 1
ATOM 4763 O O . VAL A 1 601 ? 15.512 7.642 49.537 1.00 83.38 601 VAL A O 1
ATOM 4766 N N . SER A 1 602 ? 15.805 6.455 51.424 1.00 82.19 602 SER A N 1
ATOM 4767 C CA . SER A 1 602 ? 14.525 6.846 52.033 1.00 82.19 602 SER A CA 1
ATOM 4768 C C . SER A 1 602 ? 14.501 8.334 52.415 1.00 82.19 602 SER A C 1
ATOM 4770 O O . SER A 1 602 ? 13.528 9.033 52.123 1.00 82.19 602 SER A O 1
ATOM 4772 N N . GLN A 1 603 ? 15.611 8.870 52.940 1.00 82.69 603 GLN A N 1
ATOM 4773 C CA . GLN A 1 603 ? 15.764 10.308 53.195 1.00 82.69 603 GLN A CA 1
ATOM 4774 C C . GLN A 1 603 ? 15.803 11.121 51.901 1.00 82.69 603 GLN A C 1
ATOM 4776 O O . GLN A 1 603 ? 15.183 12.186 51.821 1.00 82.69 603 GLN A O 1
ATOM 4781 N N . ARG A 1 604 ? 16.466 10.612 50.855 1.00 84.50 604 ARG A N 1
ATOM 4782 C CA . ARG A 1 604 ? 16.451 11.257 49.531 1.00 84.50 604 ARG A CA 1
ATOM 4783 C C . ARG A 1 604 ? 15.034 11.351 48.981 1.00 84.50 604 ARG A C 1
ATOM 4785 O O . ARG A 1 604 ? 14.637 12.424 48.527 1.00 84.50 604 ARG A O 1
ATOM 4792 N N . ALA A 1 605 ? 14.261 10.271 49.075 1.00 87.25 605 ALA A N 1
ATOM 4793 C CA . ALA A 1 605 ? 12.863 10.257 48.664 1.00 87.25 605 ALA A CA 1
ATOM 4794 C C . ALA A 1 605 ? 12.020 11.265 49.468 1.00 87.25 605 ALA A C 1
ATOM 4796 O O . ALA A 1 605 ? 11.269 12.041 48.874 1.00 87.25 605 ALA A O 1
ATOM 4797 N N . ALA A 1 606 ? 12.220 11.338 50.790 1.00 86.12 606 ALA A N 1
ATOM 4798 C CA . ALA A 1 606 ? 11.574 12.326 51.657 1.00 86.12 606 ALA A CA 1
ATOM 4799 C C . ALA A 1 606 ? 11.917 13.775 51.269 1.00 86.12 606 ALA A C 1
ATOM 4801 O O . ALA A 1 606 ? 11.051 14.647 51.272 1.00 86.12 606 ALA A O 1
ATOM 4802 N N . SER A 1 607 ? 13.167 14.034 50.876 1.00 84.06 607 SER A N 1
ATOM 4803 C CA . SER A 1 607 ? 13.594 15.353 50.398 1.00 84.06 607 SER A CA 1
ATOM 4804 C C . SER A 1 607 ? 13.006 15.707 49.023 1.00 84.06 607 SER A C 1
ATOM 4806 O O . SER A 1 607 ? 12.684 16.868 48.760 1.00 84.06 607 SER A O 1
ATOM 4808 N N . ALA A 1 608 ? 12.841 14.709 48.147 1.00 86.00 608 ALA A N 1
ATOM 4809 C CA . ALA A 1 608 ? 12.318 14.876 46.796 1.00 86.00 608 ALA A CA 1
ATOM 4810 C C . ALA A 1 608 ? 10.809 15.165 46.784 1.00 86.00 608 ALA A C 1
ATOM 4812 O O . ALA A 1 608 ? 10.353 15.912 45.921 1.00 86.00 608 ALA A O 1
ATOM 4813 N N . LEU A 1 609 ? 10.058 14.662 47.772 1.00 85.00 609 LEU A N 1
ATOM 4814 C CA . LEU A 1 609 ? 8.627 14.946 47.956 1.00 85.00 609 LEU A CA 1
ATOM 4815 C C . LEU A 1 609 ? 8.299 16.445 48.006 1.00 85.00 609 LEU A C 1
ATOM 4817 O O . LEU A 1 609 ? 7.223 16.853 47.588 1.00 85.00 609 LEU A O 1
ATOM 4821 N N . ALA A 1 610 ? 9.216 17.278 48.503 1.00 79.31 610 ALA A N 1
ATOM 4822 C CA . ALA A 1 610 ? 9.018 18.726 48.572 1.00 79.31 610 ALA A CA 1
ATOM 4823 C C . ALA A 1 610 ? 9.292 19.455 47.240 1.00 79.31 610 ALA A C 1
ATOM 4825 O O . ALA A 1 610 ? 9.102 20.667 47.162 1.00 79.31 610 ALA A O 1
ATOM 4826 N N . ARG A 1 611 ? 9.804 18.752 46.219 1.00 83.56 611 ARG A N 1
ATOM 4827 C CA . ARG A 1 611 ? 10.314 19.336 44.963 1.00 83.56 611 ARG A CA 1
ATOM 4828 C C . ARG A 1 611 ? 9.622 18.808 43.707 1.00 83.56 611 ARG A C 1
ATOM 4830 O O . ARG A 1 611 ? 9.847 19.354 42.632 1.00 83.56 611 ARG A O 1
ATOM 4837 N N . VAL A 1 612 ? 8.868 17.720 43.820 1.00 85.06 612 VAL A N 1
ATOM 4838 C CA . VAL A 1 612 ? 8.203 17.063 42.694 1.00 85.06 612 VAL A CA 1
ATOM 4839 C C . VAL A 1 612 ? 6.735 17.469 42.679 1.00 85.06 612 VAL A C 1
ATOM 4841 O O . VAL A 1 612 ? 6.033 17.291 43.667 1.00 85.06 612 VAL A O 1
ATOM 4844 N N . ASP A 1 613 ? 6.263 17.978 41.542 1.00 84.69 613 ASP A N 1
ATOM 4845 C CA . ASP A 1 613 ? 4.863 18.397 41.371 1.00 84.69 613 ASP A CA 1
ATOM 4846 C C . ASP A 1 613 ? 3.967 17.288 40.782 1.00 84.69 613 ASP A C 1
ATOM 4848 O O . ASP A 1 613 ? 2.747 17.438 40.734 1.00 84.69 613 ASP A O 1
ATOM 4852 N N . ASP A 1 614 ? 4.539 16.159 40.342 1.00 85.81 614 ASP A N 1
ATOM 4853 C CA . ASP A 1 614 ? 3.772 15.038 39.783 1.00 85.81 614 ASP A CA 1
ATOM 4854 C C . ASP A 1 614 ? 3.077 14.224 40.903 1.00 85.81 614 ASP A C 1
ATOM 4856 O O . ASP A 1 614 ? 3.759 13.655 41.765 1.00 85.81 614 ASP A O 1
ATOM 4860 N N . PRO A 1 615 ? 1.729 14.129 40.917 1.00 84.81 615 PRO A N 1
ATOM 4861 C CA . PRO A 1 615 ? 0.990 13.472 41.998 1.00 84.81 615 PRO A CA 1
ATOM 4862 C C . PRO A 1 615 ? 1.298 11.979 42.144 1.00 84.81 615 PRO A C 1
ATOM 4864 O O . PRO A 1 615 ? 1.326 11.457 43.261 1.00 84.81 615 PRO A O 1
ATOM 4867 N N . PHE A 1 616 ? 1.529 11.284 41.027 1.00 88.12 616 PHE A N 1
ATOM 4868 C CA . PHE A 1 616 ? 1.825 9.857 41.028 1.00 88.12 616 PHE A CA 1
ATOM 4869 C C . PHE A 1 616 ? 3.241 9.609 41.550 1.00 88.12 616 PHE A C 1
ATOM 4871 O O . PHE A 1 616 ? 3.428 8.818 42.472 1.00 88.12 616 PHE A O 1
ATOM 4878 N N . LEU A 1 617 ? 4.234 10.343 41.047 1.00 90.25 617 LEU A N 1
ATOM 4879 C CA . LEU A 1 617 ? 5.614 10.244 41.507 1.00 90.25 617 LEU A CA 1
ATOM 4880 C C . LEU A 1 617 ? 5.745 10.624 42.985 1.00 90.25 617 LEU A C 1
ATOM 4882 O O . LEU A 1 617 ? 6.470 9.948 43.707 1.00 90.25 617 LEU A O 1
ATOM 4886 N N . ASN A 1 618 ? 5.000 11.619 43.473 1.00 91.06 618 ASN A N 1
ATOM 4887 C CA . ASN A 1 618 ? 4.940 11.923 44.905 1.00 91.06 618 ASN A CA 1
ATOM 4888 C C . ASN A 1 618 ? 4.425 10.739 45.728 1.00 91.06 618 ASN A C 1
ATOM 4890 O O . ASN A 1 618 ? 5.009 10.389 46.751 1.00 91.06 618 ASN A O 1
ATOM 4894 N N . ARG A 1 619 ? 3.367 10.066 45.273 1.00 90.44 619 ARG A N 1
ATOM 4895 C CA . ARG A 1 619 ? 2.861 8.853 45.929 1.00 90.44 619 ARG A CA 1
ATOM 4896 C C . ARG A 1 619 ? 3.921 7.732 45.957 1.00 90.44 619 ARG A C 1
ATOM 4898 O O . ARG A 1 619 ? 4.078 7.077 46.987 1.00 90.44 619 ARG A O 1
ATOM 4905 N N . ILE A 1 620 ? 4.700 7.563 44.884 1.00 93.81 620 ILE A N 1
ATOM 4906 C CA . ILE A 1 620 ? 5.822 6.604 44.817 1.00 93.81 620 ILE A CA 1
ATOM 4907 C C . ILE A 1 620 ? 6.979 7.000 45.748 1.00 93.81 620 ILE A C 1
ATOM 4909 O O . ILE A 1 620 ? 7.499 6.161 46.482 1.00 93.81 620 ILE A O 1
ATOM 4913 N N . LEU A 1 621 ? 7.374 8.275 45.762 1.00 92.38 621 LEU A N 1
ATOM 4914 C CA . LEU A 1 621 ? 8.426 8.791 46.642 1.00 92.38 621 LEU A CA 1
ATOM 4915 C C . LEU A 1 621 ? 8.049 8.632 48.115 1.00 92.38 621 LEU A C 1
ATOM 4917 O O . LEU A 1 621 ? 8.893 8.253 48.922 1.00 92.38 621 LEU A O 1
ATOM 4921 N N . LYS A 1 622 ? 6.775 8.846 48.456 1.00 92.38 622 LYS A N 1
ATOM 4922 C CA . LYS A 1 622 ? 6.256 8.598 49.801 1.00 92.38 622 LYS A CA 1
ATOM 4923 C C . LYS A 1 622 ? 6.356 7.124 50.190 1.00 92.38 622 LYS A C 1
ATOM 4925 O O . LYS A 1 622 ? 6.841 6.832 51.272 1.00 92.38 622 LYS A O 1
ATOM 4930 N N . LEU A 1 623 ? 5.993 6.203 49.294 1.00 92.19 623 LEU A N 1
ATOM 4931 C CA . LEU A 1 623 ? 6.175 4.760 49.507 1.00 92.19 623 LEU A CA 1
ATOM 4932 C C . LEU A 1 623 ? 7.636 4.388 49.807 1.00 92.19 623 LEU A C 1
ATOM 4934 O O . LEU A 1 623 ? 7.894 3.570 50.687 1.00 92.19 623 LEU A O 1
ATOM 4938 N N . ILE A 1 624 ? 8.588 4.991 49.088 1.00 90.88 624 ILE A N 1
ATOM 4939 C CA . ILE A 1 624 ? 10.024 4.758 49.299 1.00 90.88 624 ILE A CA 1
ATOM 4940 C C . ILE A 1 624 ? 10.501 5.380 50.619 1.00 90.88 624 ILE A C 1
ATOM 4942 O O . ILE A 1 624 ? 11.282 4.759 51.337 1.00 90.88 624 ILE A O 1
ATOM 4946 N N . ALA A 1 625 ? 10.031 6.583 50.956 1.00 88.88 625 ALA A N 1
ATOM 4947 C CA . ALA A 1 625 ? 10.367 7.258 52.208 1.00 88.88 625 ALA A CA 1
ATOM 4948 C C . ALA A 1 625 ? 9.825 6.497 53.434 1.00 88.88 625 ALA A C 1
ATOM 4950 O O . ALA A 1 625 ? 10.561 6.260 54.390 1.00 88.88 625 ALA A O 1
ATOM 4951 N N . ASP A 1 626 ? 8.567 6.052 53.377 1.00 90.56 626 ASP A N 1
ATOM 4952 C CA . ASP A 1 626 ? 7.877 5.350 54.466 1.00 90.56 626 ASP A CA 1
ATOM 4953 C C . ASP A 1 626 ? 8.429 3.928 54.696 1.00 90.56 626 ASP A C 1
ATOM 4955 O O . ASP A 1 626 ? 8.281 3.364 55.781 1.00 90.56 626 ASP A O 1
ATOM 4959 N N . ALA A 1 627 ? 9.094 3.335 53.696 1.00 86.75 627 ALA A N 1
ATOM 4960 C CA . ALA A 1 627 ? 9.709 2.012 53.806 1.00 86.75 627 ALA A CA 1
ATOM 4961 C C . ALA A 1 627 ? 10.894 1.957 54.790 1.00 86.75 627 ALA A C 1
ATOM 4963 O O . ALA A 1 627 ? 11.208 0.870 55.293 1.00 86.75 627 ALA A O 1
ATOM 4964 N N . GLY A 1 628 ? 11.507 3.112 55.075 1.00 79.50 628 GLY A N 1
ATOM 4965 C CA . GLY A 1 628 ? 12.639 3.271 55.985 1.00 79.50 628 GLY A CA 1
ATOM 4966 C C . GLY A 1 628 ? 13.998 2.854 55.398 1.00 79.50 628 GLY A C 1
ATOM 4967 O O . GLY A 1 628 ? 14.076 2.310 54.291 1.00 79.50 628 GLY A O 1
ATOM 4968 N N . PRO A 1 629 ? 15.094 3.106 56.136 1.00 77.12 629 PRO A N 1
ATOM 4969 C CA . PRO A 1 629 ? 16.451 2.825 55.676 1.00 77.12 629 PRO A CA 1
ATOM 4970 C C . PRO A 1 629 ? 16.717 1.317 55.548 1.00 77.12 629 PRO A C 1
ATOM 4972 O O . PRO A 1 629 ? 16.203 0.506 56.318 1.00 77.12 629 PRO A O 1
ATOM 4975 N N . GLY A 1 630 ? 17.563 0.940 54.584 1.00 75.00 630 GLY A N 1
ATOM 4976 C CA . GLY A 1 630 ? 18.056 -0.433 54.410 1.00 75.00 630 GLY A CA 1
ATOM 4977 C C . GLY A 1 630 ? 17.208 -1.351 53.521 1.00 75.00 630 GLY A C 1
ATOM 4978 O O . GLY A 1 630 ? 17.660 -2.454 53.227 1.00 75.00 630 GLY A O 1
ATOM 4979 N N . LYS A 1 631 ? 16.032 -0.914 53.049 1.00 83.06 631 LYS A N 1
ATOM 4980 C CA . LYS A 1 631 ? 15.236 -1.668 52.065 1.00 83.06 631 LYS A CA 1
ATOM 4981 C C . LYS A 1 631 ? 15.610 -1.321 50.627 1.00 83.06 631 LYS A C 1
ATOM 4983 O O . LYS A 1 631 ? 15.737 -0.150 50.257 1.00 83.06 631 LYS A O 1
ATOM 4988 N N . THR A 1 632 ? 15.734 -2.352 49.803 1.00 88.19 632 THR A N 1
ATOM 4989 C CA . THR A 1 632 ? 15.957 -2.226 48.359 1.00 88.19 632 THR A CA 1
ATOM 4990 C C . THR A 1 632 ? 14.660 -1.893 47.621 1.00 88.19 632 THR A C 1
ATOM 4992 O O . THR A 1 632 ? 13.566 -2.226 48.078 1.00 88.19 632 THR A O 1
ATOM 4995 N N . GLY A 1 633 ? 14.760 -1.280 46.437 1.00 86.81 633 GLY A N 1
ATOM 4996 C CA . GLY A 1 633 ? 13.586 -0.997 45.600 1.00 86.81 633 GLY A CA 1
ATOM 4997 C C . GLY A 1 633 ? 12.779 -2.254 45.246 1.00 86.81 633 GLY A C 1
ATOM 4998 O O . GLY A 1 633 ? 11.559 -2.189 45.118 1.00 86.81 633 GLY A O 1
ATOM 4999 N N . GLU A 1 634 ? 13.440 -3.411 45.155 1.00 90.62 634 GLU A N 1
ATOM 5000 C CA . GLU A 1 634 ? 12.810 -4.710 44.893 1.00 90.62 634 GLU A CA 1
ATOM 5001 C C . GLU A 1 634 ? 11.975 -5.199 46.084 1.00 90.62 634 GLU A C 1
ATOM 5003 O O . GLU A 1 634 ? 10.838 -5.632 45.896 1.00 90.62 634 GLU A O 1
ATOM 5008 N N . GLU A 1 635 ? 12.485 -5.067 47.311 1.00 89.56 635 GLU A N 1
ATOM 5009 C CA . GLU A 1 635 ? 11.750 -5.418 48.535 1.00 89.56 635 GLU A CA 1
ATOM 5010 C C . GLU A 1 635 ? 10.556 -4.490 48.776 1.00 89.56 635 GLU A C 1
ATOM 5012 O O . GLU A 1 635 ? 9.491 -4.947 49.192 1.00 89.56 635 GLU A O 1
ATOM 5017 N N . ILE A 1 636 ? 10.712 -3.191 48.493 1.00 90.56 636 ILE A N 1
ATOM 5018 C CA . ILE A 1 636 ? 9.620 -2.214 48.609 1.00 90.56 636 ILE A CA 1
ATOM 5019 C C . ILE A 1 636 ? 8.531 -2.536 47.582 1.00 90.56 636 ILE A C 1
ATOM 5021 O O . ILE A 1 636 ? 7.361 -2.628 47.946 1.00 90.56 636 ILE A O 1
ATOM 5025 N N . ALA A 1 637 ? 8.905 -2.775 46.321 1.00 91.44 637 ALA A N 1
ATOM 5026 C CA . ALA A 1 637 ? 7.966 -3.141 45.263 1.00 91.44 637 ALA A CA 1
ATOM 5027 C C . ALA A 1 637 ? 7.223 -4.458 45.566 1.00 91.44 637 ALA A C 1
ATOM 5029 O O . ALA A 1 637 ? 6.013 -4.550 45.350 1.00 91.44 637 ALA A O 1
ATOM 5030 N N . ALA A 1 638 ? 7.909 -5.467 46.111 1.00 91.31 638 ALA A N 1
ATOM 5031 C CA . ALA A 1 638 ? 7.291 -6.736 46.500 1.00 91.31 638 ALA A CA 1
ATOM 5032 C C . ALA A 1 638 ? 6.274 -6.594 47.652 1.00 91.31 638 ALA A C 1
ATOM 5034 O O . ALA A 1 638 ? 5.364 -7.413 47.763 1.00 91.31 638 ALA A O 1
ATOM 5035 N N . GLY A 1 639 ? 6.413 -5.562 48.493 1.00 89.75 639 GLY A N 1
ATOM 5036 C CA . GLY A 1 639 ? 5.505 -5.277 49.606 1.00 89.75 639 GLY A CA 1
ATOM 5037 C C . GLY A 1 639 ? 4.209 -4.550 49.227 1.00 89.75 639 GLY A C 1
ATOM 5038 O O . GLY A 1 639 ? 3.320 -4.445 50.069 1.00 89.75 639 GLY A O 1
ATOM 5039 N N . VAL A 1 640 ? 4.083 -4.051 47.992 1.00 92.00 640 VAL A N 1
ATOM 5040 C CA . VAL A 1 640 ? 2.893 -3.319 47.527 1.00 92.00 640 VAL A CA 1
ATOM 5041 C C . VAL A 1 640 ? 1.728 -4.287 47.299 1.00 92.00 640 VAL A C 1
ATOM 5043 O O . VAL A 1 640 ? 1.839 -5.219 46.500 1.00 92.00 640 VAL A O 1
ATOM 5046 N N . THR A 1 641 ? 0.586 -4.055 47.958 1.00 91.81 641 THR A N 1
ATOM 5047 C CA . THR A 1 641 ? -0.628 -4.861 47.727 1.00 91.81 641 THR A CA 1
ATOM 5048 C C . THR A 1 641 ? -1.388 -4.411 46.476 1.00 91.81 641 THR A C 1
ATOM 5050 O O . THR A 1 641 ? -1.200 -3.303 45.971 1.00 91.81 641 THR A O 1
ATOM 5053 N N . LYS A 1 642 ? -2.289 -5.261 45.963 1.00 88.25 642 LYS A N 1
ATOM 5054 C CA . LYS A 1 642 ? -3.125 -4.925 44.797 1.00 88.25 642 LYS A CA 1
ATOM 5055 C C . LYS A 1 642 ? -4.037 -3.734 45.071 1.00 88.25 642 LYS A C 1
ATOM 5057 O O . LYS A 1 642 ? -4.181 -2.868 44.213 1.00 88.25 642 LYS A O 1
ATOM 5062 N N . GLU A 1 643 ? -4.620 -3.673 46.262 1.00 87.00 643 GLU A N 1
ATOM 5063 C CA . GLU A 1 643 ? -5.517 -2.598 46.686 1.00 87.00 643 GLU A CA 1
ATOM 5064 C C . GLU A 1 643 ? -4.762 -1.267 46.741 1.00 87.00 643 GLU A C 1
ATOM 5066 O O . GLU A 1 643 ? -5.190 -0.296 46.119 1.00 87.00 643 GLU A O 1
ATOM 5071 N N . GLN A 1 644 ? -3.585 -1.259 47.381 1.00 88.38 644 GLN A N 1
ATOM 5072 C CA . GLN A 1 644 ? -2.707 -0.088 47.423 1.00 88.38 644 GLN A CA 1
ATOM 5073 C C . GLN A 1 644 ? -2.321 0.361 46.014 1.00 88.38 644 GLN A C 1
ATOM 5075 O O . GLN A 1 644 ? -2.424 1.539 45.686 1.00 88.38 644 GLN A O 1
ATOM 5080 N N . ALA A 1 645 ? -1.908 -0.569 45.150 1.00 89.31 645 ALA A N 1
ATOM 5081 C CA . ALA A 1 645 ? -1.512 -0.223 43.793 1.00 89.31 645 ALA A CA 1
ATOM 5082 C C . ALA A 1 645 ? -2.665 0.366 42.967 1.00 89.31 645 ALA A C 1
ATOM 5084 O O . ALA A 1 645 ? -2.448 1.301 42.197 1.00 89.31 645 ALA A O 1
ATOM 5085 N N . THR A 1 646 ? -3.878 -0.162 43.142 1.00 86.06 646 THR A N 1
ATOM 5086 C CA . THR A 1 646 ? -5.086 0.308 42.450 1.00 86.06 646 THR A CA 1
ATOM 5087 C C . THR A 1 646 ? -5.390 1.758 42.809 1.00 86.06 646 THR A C 1
ATOM 5089 O O . THR A 1 646 ? -5.600 2.573 41.916 1.00 86.06 646 THR A O 1
ATOM 5092 N N . GLU A 1 647 ? -5.330 2.108 44.094 1.00 84.50 647 GLU A N 1
ATOM 5093 C CA . GLU A 1 647 ? -5.519 3.485 44.561 1.00 84.50 647 GLU A CA 1
ATOM 5094 C C . GLU A 1 647 ? -4.414 4.417 44.038 1.00 84.50 647 GLU A C 1
ATOM 5096 O O . GLU A 1 647 ? -4.685 5.484 43.487 1.00 84.50 647 GLU A O 1
ATOM 5101 N N . LEU A 1 648 ? -3.149 3.994 44.135 1.00 85.75 648 LEU A N 1
ATOM 5102 C CA . LEU A 1 648 ? -1.997 4.814 43.752 1.00 85.75 648 LEU A CA 1
ATOM 5103 C C . LEU A 1 648 ? -1.962 5.121 42.248 1.00 85.75 648 LEU A C 1
ATOM 5105 O O . LEU A 1 648 ? -1.613 6.240 41.874 1.00 85.75 648 LEU A O 1
ATOM 5109 N N . ALA A 1 649 ? -2.314 4.151 41.399 1.00 87.06 649 ALA A N 1
ATOM 5110 C CA . ALA A 1 649 ? -2.160 4.232 39.946 1.00 87.06 649 ALA A CA 1
ATOM 5111 C C . ALA A 1 649 ? -3.416 4.673 39.176 1.00 87.06 649 ALA A C 1
ATOM 5113 O O . ALA A 1 649 ? -3.294 4.971 37.984 1.00 87.06 649 ALA A O 1
ATOM 5114 N N . ALA A 1 650 ? -4.595 4.733 39.811 1.00 82.06 650 ALA A N 1
ATOM 5115 C CA . ALA A 1 650 ? -5.875 4.993 39.139 1.00 82.06 650 ALA A CA 1
ATOM 5116 C C . ALA A 1 650 ? -5.832 6.219 38.209 1.00 82.06 650 ALA A C 1
ATOM 5118 O O . ALA A 1 650 ? -6.209 6.129 37.039 1.00 82.06 650 ALA A O 1
ATOM 5119 N N . GLN A 1 651 ? -5.299 7.342 38.704 1.00 80.00 651 GLN A N 1
ATOM 5120 C CA . GLN A 1 651 ? -5.197 8.599 37.953 1.00 80.00 651 GLN A CA 1
ATOM 5121 C C . GLN A 1 651 ? -4.205 8.521 36.789 1.00 80.00 651 GLN A C 1
ATOM 5123 O O . GLN A 1 651 ? -4.449 9.093 35.728 1.00 80.00 651 GLN A O 1
ATOM 5128 N N . ARG A 1 652 ? -3.091 7.799 36.959 1.00 86.69 652 ARG A N 1
ATOM 5129 C CA . ARG A 1 652 ? -2.076 7.656 35.909 1.00 86.69 652 ARG A CA 1
ATOM 5130 C C . ARG A 1 652 ? -2.586 6.790 34.760 1.00 86.69 652 ARG A C 1
ATOM 5132 O O . ARG A 1 652 ? -2.414 7.159 33.603 1.00 86.69 652 ARG A O 1
ATOM 5139 N N . ILE A 1 653 ? -3.260 5.686 35.080 1.00 85.81 653 ILE A N 1
ATOM 5140 C CA . ILE A 1 653 ? -3.905 4.818 34.085 1.00 85.81 653 ILE A CA 1
ATOM 5141 C C . ILE A 1 653 ? -5.037 5.572 33.377 1.00 85.81 653 ILE A C 1
ATOM 5143 O O . ILE A 1 653 ? -5.168 5.470 32.158 1.00 85.81 653 ILE A O 1
ATOM 5147 N N . ALA A 1 654 ? -5.805 6.379 34.116 1.00 82.94 654 ALA A N 1
ATOM 5148 C CA . ALA A 1 654 ? -6.839 7.225 33.532 1.00 82.94 654 ALA A CA 1
ATOM 5149 C C . ALA A 1 654 ? -6.270 8.239 32.544 1.00 82.94 654 ALA A C 1
ATOM 5151 O O . ALA A 1 654 ? -6.849 8.410 31.478 1.00 82.94 654 ALA A O 1
ATOM 5152 N N . ALA A 1 655 ? -5.127 8.862 32.847 1.00 83.25 655 ALA A N 1
ATOM 5153 C CA . ALA A 1 655 ? -4.464 9.781 31.926 1.00 83.25 655 ALA A CA 1
ATOM 5154 C C . ALA A 1 655 ? -4.058 9.099 30.606 1.00 83.25 655 ALA A C 1
ATOM 5156 O O . ALA A 1 655 ? -4.284 9.672 29.544 1.00 83.25 655 ALA A O 1
ATOM 5157 N N . GLU A 1 656 ? -3.527 7.871 30.662 1.00 83.50 656 GLU A N 1
ATOM 5158 C CA . GLU A 1 656 ? -3.196 7.081 29.463 1.00 83.50 656 GLU A CA 1
ATOM 5159 C C . GLU A 1 656 ? -4.461 6.741 28.653 1.00 83.50 656 GLU A C 1
ATOM 5161 O O . GLU A 1 656 ? -4.520 6.964 27.447 1.00 83.50 656 GLU A O 1
ATOM 5166 N N . LEU A 1 657 ? -5.517 6.256 29.313 1.00 84.00 657 LEU A N 1
ATOM 5167 C CA . LEU A 1 657 ? -6.775 5.896 28.652 1.00 84.00 657 LEU A CA 1
ATOM 5168 C C . LEU A 1 657 ? -7.543 7.109 28.109 1.00 84.00 657 LEU A C 1
ATOM 5170 O O . LEU A 1 657 ? -8.259 6.982 27.115 1.00 84.00 657 LEU A O 1
ATOM 5174 N N . PHE A 1 658 ? -7.391 8.296 28.702 1.00 82.94 658 PHE A N 1
ATOM 5175 C CA . PHE A 1 658 ? -8.076 9.503 28.237 1.00 82.94 658 PHE A CA 1
ATOM 5176 C C . PHE A 1 658 ? -7.670 9.899 26.812 1.00 82.94 658 PHE A C 1
ATOM 5178 O O . PHE A 1 658 ? -8.455 10.544 26.117 1.00 82.94 658 PHE A O 1
ATOM 5185 N N . GLU A 1 659 ? -6.501 9.458 26.335 1.00 82.06 659 GLU A N 1
ATOM 5186 C CA . GLU A 1 659 ? -6.088 9.621 24.937 1.00 82.06 659 GLU A CA 1
ATOM 5187 C C . GLU A 1 659 ? -7.112 9.027 23.957 1.00 82.06 659 GLU A C 1
ATOM 5189 O O . GLU A 1 659 ? -7.338 9.591 22.887 1.00 82.06 659 GLU A O 1
ATOM 5194 N N . VAL A 1 660 ? -7.785 7.935 24.337 1.00 84.56 660 VAL A N 1
ATOM 5195 C CA . VAL A 1 660 ? -8.857 7.311 23.545 1.00 84.56 660 VAL A CA 1
ATOM 5196 C C . VAL A 1 660 ? -10.047 8.262 23.406 1.00 84.56 660 VAL A C 1
ATOM 5198 O O . VAL A 1 660 ? -10.584 8.449 22.315 1.00 84.56 660 VAL A O 1
ATOM 5201 N N . ILE A 1 661 ? -10.451 8.905 24.504 1.00 82.94 661 ILE A N 1
ATOM 5202 C CA . ILE A 1 661 ? -11.576 9.845 24.509 1.00 82.94 661 ILE A CA 1
ATOM 5203 C C . ILE A 1 661 ? -11.234 11.111 23.724 1.00 82.94 661 ILE A C 1
ATOM 5205 O O . ILE A 1 661 ? -12.064 11.571 22.941 1.00 82.94 661 ILE A O 1
ATOM 5209 N N . SER A 1 662 ? -10.028 11.653 23.901 1.00 82.69 662 SER A N 1
ATOM 5210 C CA . SER A 1 662 ? -9.563 12.835 23.171 1.00 82.69 662 SER A CA 1
ATOM 5211 C C . SER A 1 662 ? -9.556 12.597 21.658 1.00 82.69 662 SER A C 1
ATOM 5213 O O . SER A 1 662 ? -10.125 13.390 20.912 1.00 82.69 662 SER A O 1
ATOM 5215 N N . GLU A 1 663 ? -9.006 11.466 21.202 1.00 83.19 663 GLU A N 1
ATOM 5216 C CA . GLU A 1 663 ? -8.959 11.113 19.776 1.00 83.19 663 GLU A CA 1
ATOM 5217 C C . GLU A 1 663 ? -10.370 10.891 19.191 1.00 83.19 663 GLU A C 1
ATOM 5219 O O . GLU A 1 663 ? -10.646 11.300 18.062 1.00 83.19 663 GLU A O 1
ATOM 5224 N N . LEU A 1 664 ? -11.295 10.290 19.954 1.00 82.94 664 LEU A N 1
ATOM 5225 C CA . LEU A 1 664 ? -12.697 10.150 19.534 1.00 82.94 664 LEU A CA 1
ATOM 5226 C C . LEU A 1 664 ? -13.415 11.498 19.444 1.00 82.94 664 LEU A C 1
ATOM 5228 O O . LEU A 1 664 ? -14.191 11.706 18.518 1.00 82.94 664 LEU A O 1
ATOM 5232 N N . GLN A 1 665 ? -13.178 12.417 20.379 1.00 79.94 665 GLN A N 1
ATOM 5233 C CA . GLN A 1 665 ? -13.792 13.747 20.342 1.00 79.94 665 GLN A CA 1
ATOM 5234 C C . GLN A 1 665 ? -13.294 14.578 19.157 1.00 79.94 665 GLN A C 1
ATOM 5236 O O . GLN A 1 665 ? -14.082 15.311 18.562 1.00 79.94 665 GLN A O 1
ATOM 5241 N N . GLU A 1 666 ? -12.018 14.444 18.801 1.00 79.56 666 GLU A N 1
ATOM 5242 C CA . GLU A 1 666 ? -11.421 15.150 17.668 1.00 79.56 666 GLU A CA 1
ATOM 5243 C C . GLU A 1 666 ? -11.917 14.596 16.322 1.00 79.56 666 GLU A C 1
ATOM 5245 O O . GLU A 1 666 ? -12.349 15.359 15.457 1.00 79.56 666 GLU A O 1
ATOM 5250 N N . ASN A 1 667 ? -11.930 13.269 16.157 1.00 76.12 667 ASN A N 1
ATOM 5251 C CA . ASN A 1 667 ? -12.241 12.634 14.870 1.00 76.12 667 ASN A CA 1
ATOM 5252 C C . ASN A 1 667 ? -13.718 12.248 14.692 1.00 76.12 667 ASN A C 1
ATOM 5254 O O . ASN A 1 667 ? -14.176 12.015 13.574 1.00 76.12 667 ASN A O 1
ATOM 5258 N N . SER A 1 668 ? -14.477 12.106 15.777 1.00 75.62 668 SER A N 1
ATOM 5259 C CA . SER A 1 668 ? -15.874 11.647 15.780 1.00 75.62 668 SER A CA 1
ATOM 5260 C C . SER A 1 668 ? -16.685 12.330 16.895 1.00 75.62 668 SER A C 1
ATOM 5262 O O . SER A 1 668 ? -17.211 11.664 17.788 1.00 75.62 668 SER A O 1
ATOM 5264 N N . PRO A 1 669 ? -16.863 13.666 16.836 1.00 72.75 669 PRO A N 1
ATOM 5265 C CA . PRO A 1 669 ? -17.466 14.457 17.916 1.00 72.75 669 PRO A CA 1
ATOM 5266 C C . PRO A 1 669 ? -18.923 14.091 18.254 1.00 72.75 669 PRO A C 1
ATOM 5268 O O . PRO A 1 669 ? -19.425 14.500 19.296 1.00 72.75 669 PRO A O 1
ATOM 5271 N N . GLN A 1 670 ? -19.607 13.333 17.389 1.00 76.00 670 GLN A N 1
ATOM 5272 C CA . GLN A 1 670 ? -20.983 12.853 17.586 1.00 76.00 670 GLN A CA 1
ATOM 5273 C C . GLN A 1 670 ? -21.055 11.355 17.943 1.00 76.00 670 GLN A C 1
ATOM 5275 O O . GLN A 1 670 ? -22.116 10.737 17.815 1.00 76.00 670 GLN A O 1
ATOM 5280 N N . ASP A 1 671 ? -19.941 10.734 18.351 1.00 76.62 671 ASP A N 1
ATOM 5281 C CA . ASP A 1 671 ? -19.949 9.335 18.776 1.00 76.62 671 ASP A CA 1
ATOM 5282 C C . ASP A 1 671 ? -20.774 9.171 20.065 1.00 76.62 671 ASP A C 1
ATOM 5284 O O . ASP A 1 671 ? -20.365 9.547 21.168 1.00 76.62 671 ASP A O 1
ATOM 5288 N N . ARG A 1 672 ? -21.953 8.555 19.918 1.00 78.62 672 ARG A N 1
ATOM 5289 C CA . ARG A 1 672 ? -22.910 8.296 21.006 1.00 78.62 672 ARG A CA 1
ATOM 5290 C C . ARG A 1 672 ? -22.305 7.493 22.160 1.00 78.62 672 ARG A C 1
ATOM 5292 O O . ARG A 1 672 ? -22.832 7.536 23.270 1.00 78.62 672 ARG A O 1
ATOM 5299 N N . ARG A 1 673 ? -21.214 6.753 21.931 1.00 80.25 673 ARG A N 1
ATOM 5300 C CA . ARG A 1 673 ? -20.524 5.984 22.977 1.00 80.25 673 ARG A CA 1
ATOM 5301 C C . ARG A 1 673 ? -19.815 6.902 23.969 1.00 80.25 673 ARG A C 1
ATOM 5303 O O . ARG A 1 673 ? -19.864 6.637 25.165 1.00 80.25 673 ARG A O 1
ATOM 5310 N N . VAL A 1 674 ? -19.233 8.010 23.503 1.00 77.56 674 VAL A N 1
ATOM 5311 C CA . VAL A 1 674 ? -18.590 9.012 24.372 1.00 77.56 674 VAL A CA 1
ATOM 5312 C C . VAL A 1 674 ? -19.636 9.714 25.240 1.00 77.56 674 VAL A C 1
ATOM 5314 O O . VAL A 1 674 ? -19.413 9.927 26.432 1.00 77.56 674 VAL A O 1
ATOM 5317 N N . GLU A 1 675 ? -20.809 10.016 24.675 1.00 75.94 675 GLU A N 1
ATOM 5318 C CA . GLU A 1 675 ? -21.947 10.557 25.429 1.00 75.94 675 GLU A CA 1
ATOM 5319 C C . GLU A 1 675 ? -22.461 9.565 26.478 1.00 75.94 675 GLU A C 1
ATOM 5321 O O . GLU A 1 675 ? -22.725 9.958 27.613 1.00 75.94 675 GLU A O 1
ATOM 5326 N N . ALA A 1 676 ? -22.552 8.277 26.133 1.00 74.50 676 ALA A N 1
ATOM 5327 C CA . ALA A 1 676 ? -22.969 7.230 27.060 1.00 74.50 676 ALA A CA 1
ATOM 5328 C C . ALA A 1 676 ? -21.981 7.057 28.224 1.00 74.50 676 ALA A C 1
ATOM 5330 O O . ALA A 1 676 ? -22.414 6.973 29.374 1.00 74.50 676 ALA A O 1
ATOM 5331 N N . ILE A 1 677 ? -20.671 7.066 27.948 1.00 74.56 677 ILE A N 1
ATOM 5332 C CA . ILE A 1 677 ? -19.630 7.052 28.986 1.00 74.56 677 ILE A CA 1
ATOM 5333 C C . ILE A 1 677 ? -19.793 8.288 29.878 1.00 74.56 677 ILE A C 1
ATOM 5335 O O . ILE A 1 677 ? -19.900 8.153 31.093 1.00 74.56 677 ILE A O 1
ATOM 5339 N N . ARG A 1 678 ? -19.929 9.489 29.299 1.00 73.06 678 ARG A N 1
ATOM 5340 C CA . ARG A 1 678 ? -20.140 10.731 30.064 1.00 73.06 678 ARG A CA 1
ATOM 5341 C C . ARG A 1 678 ? -21.389 10.671 30.951 1.00 73.06 678 ARG A C 1
ATOM 5343 O O . ARG A 1 678 ? -21.322 11.070 32.109 1.00 73.06 678 ARG A O 1
ATOM 5350 N N . ALA A 1 679 ? -22.506 10.164 30.434 1.00 73.06 679 ALA A N 1
ATOM 5351 C CA . ALA A 1 679 ? -23.752 10.034 31.185 1.00 73.06 679 ALA A CA 1
ATOM 5352 C C . ALA A 1 679 ? -23.622 9.040 32.352 1.00 73.06 679 ALA A C 1
ATOM 5354 O O . ALA A 1 679 ? -24.100 9.318 33.450 1.00 73.06 679 ALA A O 1
ATOM 5355 N N . ARG A 1 680 ? -22.926 7.911 32.149 1.00 69.19 680 ARG A N 1
ATOM 5356 C CA . ARG A 1 680 ? -22.631 6.940 33.219 1.00 69.19 680 ARG A CA 1
ATOM 5357 C C . ARG A 1 680 ? -21.718 7.528 34.290 1.00 69.19 680 ARG A C 1
ATOM 5359 O O . ARG A 1 680 ? -21.970 7.322 35.471 1.00 69.19 680 ARG A O 1
ATOM 5366 N N . LEU A 1 681 ? -20.718 8.313 33.892 1.00 69.12 681 LEU A N 1
ATOM 5367 C CA . LEU A 1 681 ? -19.835 9.017 34.825 1.00 69.12 681 LEU A CA 1
ATOM 5368 C C . LEU A 1 681 ? -20.586 10.058 35.658 1.00 69.12 681 LEU A C 1
ATOM 5370 O O . LEU A 1 681 ? -20.369 10.153 36.861 1.00 69.12 681 LEU A O 1
ATOM 5374 N N . GLN A 1 682 ? -21.516 10.794 35.046 1.00 71.31 682 GLN A N 1
ATOM 5375 C CA . GLN A 1 682 ? -22.395 11.715 35.771 1.00 71.31 682 GLN A CA 1
ATOM 5376 C C . GLN A 1 682 ? -23.329 10.979 36.743 1.00 71.31 682 GLN A C 1
ATOM 5378 O O . GLN A 1 682 ? -23.602 11.489 37.828 1.00 71.31 682 GLN A O 1
ATOM 5383 N N . ALA A 1 683 ? -23.790 9.778 36.3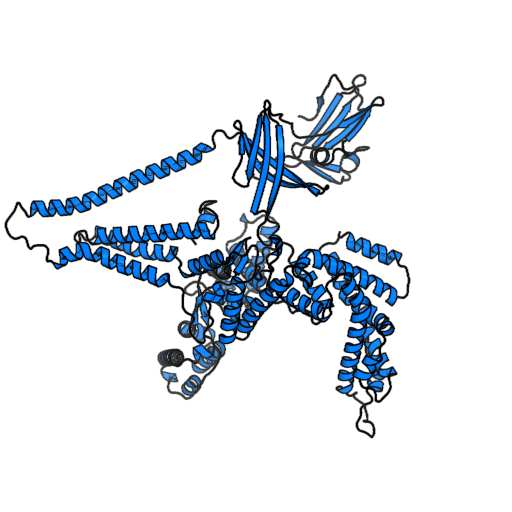80 1.00 68.12 683 ALA A N 1
ATOM 5384 C CA . ALA A 1 683 ? -24.648 8.949 37.223 1.00 68.12 683 ALA A CA 1
ATOM 5385 C C . ALA A 1 683 ? -23.905 8.287 38.400 1.00 68.12 683 ALA A C 1
ATOM 5387 O O . ALA A 1 683 ? -24.525 8.034 39.430 1.00 68.12 683 ALA A O 1
ATOM 5388 N N . ALA A 1 684 ? -22.598 8.030 38.271 1.00 64.69 684 ALA A N 1
ATOM 5389 C CA . ALA A 1 684 ? -21.779 7.416 39.321 1.00 64.69 684 ALA A CA 1
ATOM 5390 C C . ALA A 1 684 ? -21.566 8.325 40.553 1.00 64.69 684 ALA A C 1
ATOM 5392 O O . ALA A 1 684 ? -21.281 7.823 41.638 1.00 64.69 684 ALA A O 1
ATOM 5393 N N . GLY A 1 685 ? -21.780 9.642 40.421 1.00 59.22 685 GLY A N 1
ATOM 5394 C CA . GLY A 1 685 ? -21.762 10.594 41.539 1.00 59.22 685 GLY A CA 1
ATOM 5395 C C . GLY A 1 685 ? -20.383 10.809 42.186 1.00 59.22 685 GLY A C 1
ATOM 5396 O O . GLY A 1 685 ? -19.386 10.214 41.788 1.00 59.22 685 GLY A O 1
ATOM 5397 N N . ALA A 1 686 ? -20.328 11.700 43.185 1.00 53.22 686 ALA A N 1
ATOM 5398 C CA . ALA A 1 686 ? -19.120 12.104 43.918 1.00 53.22 686 ALA A CA 1
ATOM 5399 C C . ALA A 1 686 ? -18.594 11.012 44.878 1.00 53.22 686 ALA A C 1
ATOM 5401 O O . ALA A 1 686 ? -18.508 11.219 46.089 1.00 53.22 686 ALA A O 1
ATOM 5402 N N . ALA A 1 687 ? -18.274 9.834 44.343 1.00 56.59 687 ALA A N 1
ATOM 5403 C CA . ALA A 1 687 ? -17.384 8.886 45.006 1.00 56.59 687 ALA A CA 1
ATOM 5404 C C . ALA A 1 687 ? -15.974 9.495 45.136 1.00 56.59 687 ALA A C 1
ATOM 5406 O O . ALA A 1 687 ? -15.680 10.525 44.520 1.00 56.59 687 ALA A O 1
ATOM 5407 N N . ASP A 1 688 ? -15.099 8.877 45.938 1.00 67.38 688 ASP A N 1
ATOM 5408 C CA . ASP A 1 688 ? -13.697 9.294 45.980 1.00 67.38 688 ASP A CA 1
ATOM 5409 C C . ASP A 1 688 ? -13.111 9.338 44.550 1.00 67.38 688 ASP A C 1
ATOM 5411 O O . ASP A 1 688 ? -13.510 8.573 43.662 1.00 67.38 688 ASP A O 1
ATOM 5415 N N . GLN A 1 689 ? -12.204 10.287 44.314 1.00 70.38 689 GLN A N 1
ATOM 5416 C CA . GLN A 1 689 ? -11.682 10.575 42.980 1.00 70.38 689 GLN A CA 1
ATOM 5417 C C . GLN A 1 689 ? -10.997 9.357 42.336 1.00 70.38 689 GLN A C 1
ATOM 5419 O O . GLN A 1 689 ? -11.080 9.199 41.121 1.00 70.38 689 GLN A O 1
ATOM 5424 N N . ASP A 1 690 ? -10.376 8.477 43.121 1.00 70.75 690 ASP A N 1
ATOM 5425 C CA . ASP A 1 690 ? -9.650 7.305 42.629 1.00 70.75 690 ASP A CA 1
ATOM 5426 C C . ASP A 1 690 ? -10.630 6.160 42.277 1.00 70.75 690 ASP A C 1
ATOM 5428 O O . ASP A 1 690 ? -10.501 5.535 41.221 1.00 70.75 690 ASP A O 1
ATOM 5432 N N . SER A 1 691 ? -11.694 5.963 43.063 1.00 72.25 691 SER A N 1
ATOM 5433 C CA . SER A 1 691 ? -12.810 5.055 42.750 1.00 72.25 691 SER A CA 1
ATOM 5434 C C . SER A 1 691 ? -13.543 5.447 41.467 1.00 72.25 691 SER A C 1
ATOM 5436 O O . SER A 1 691 ? -13.853 4.578 40.647 1.00 72.25 691 SER A O 1
ATOM 5438 N N . LEU A 1 692 ? -13.782 6.745 41.246 1.00 75.00 692 LEU A N 1
ATOM 5439 C CA . LEU A 1 692 ? -14.366 7.231 39.993 1.00 75.00 692 LEU A CA 1
ATOM 5440 C C . LEU A 1 692 ? -13.452 6.915 38.800 1.00 75.00 692 LEU A C 1
ATOM 5442 O O . LEU A 1 692 ? -13.926 6.417 37.779 1.00 75.00 692 LEU A O 1
ATOM 5446 N N . MET A 1 693 ? -12.143 7.157 38.934 1.00 77.25 693 MET A N 1
ATOM 5447 C CA . MET A 1 693 ? -11.173 6.875 37.870 1.00 77.25 693 MET A CA 1
ATOM 5448 C C . MET A 1 693 ? -11.085 5.384 37.541 1.00 77.25 693 MET A C 1
ATOM 5450 O O . MET A 1 693 ? -10.939 5.028 36.376 1.00 77.25 693 MET A O 1
ATOM 5454 N N . ASN A 1 694 ? -11.262 4.493 38.516 1.00 77.06 694 ASN A N 1
ATOM 5455 C CA . ASN A 1 694 ? -11.304 3.053 38.252 1.00 77.06 694 ASN A CA 1
ATOM 5456 C C . ASN A 1 694 ? -12.490 2.648 37.364 1.00 77.06 694 ASN A C 1
ATOM 5458 O O . ASN A 1 694 ? -12.317 1.859 36.433 1.00 77.06 694 ASN A O 1
ATOM 5462 N N . VAL A 1 695 ? -13.672 3.227 37.594 1.00 77.81 695 VAL A N 1
ATOM 5463 C CA . VAL A 1 695 ? -14.851 2.995 36.740 1.00 77.81 695 VAL A CA 1
ATOM 5464 C C . VAL A 1 695 ? -14.624 3.555 35.332 1.00 77.81 695 VAL A C 1
ATOM 5466 O O . VAL A 1 695 ? -14.908 2.873 34.347 1.00 77.81 695 VAL A O 1
ATOM 5469 N N . VAL A 1 696 ? -14.052 4.763 35.221 1.00 78.94 696 VAL A N 1
ATOM 5470 C CA . VAL A 1 696 ? -13.659 5.364 33.929 1.00 78.94 696 VAL A CA 1
ATOM 5471 C C . VAL A 1 696 ? -12.727 4.423 33.164 1.00 78.94 696 VAL A C 1
ATOM 5473 O O . VAL A 1 696 ? -12.955 4.145 31.987 1.00 78.94 696 VAL A O 1
ATOM 5476 N N . ASN A 1 697 ? -11.699 3.907 33.839 1.00 84.44 697 ASN A N 1
ATOM 5477 C CA . ASN A 1 697 ? -10.687 3.051 33.231 1.00 84.44 697 ASN A CA 1
ATOM 5478 C C . ASN A 1 697 ? -11.302 1.779 32.643 1.00 84.44 697 ASN A C 1
ATOM 5480 O O . ASN A 1 697 ? -10.964 1.400 31.523 1.00 84.44 697 ASN A O 1
ATOM 5484 N N . GLN A 1 698 ? -12.237 1.147 33.355 1.00 82.81 698 GLN A N 1
ATOM 5485 C CA . GLN A 1 698 ? -12.923 -0.053 32.872 1.00 82.81 698 GLN A CA 1
ATOM 5486 C C . GLN A 1 698 ? -13.783 0.216 31.631 1.00 82.81 698 GLN A C 1
ATOM 5488 O O . GLN A 1 698 ? -13.733 -0.554 30.672 1.00 82.81 698 GLN A O 1
ATOM 5493 N N . GLU A 1 699 ? -14.540 1.314 31.617 1.00 82.94 699 GLU A N 1
ATOM 5494 C CA . GLU A 1 699 ? -15.399 1.675 30.482 1.00 82.94 699 GLU A CA 1
ATOM 5495 C C . GLU A 1 699 ? -14.575 2.007 29.228 1.00 82.94 699 GLU A C 1
ATOM 5497 O O . GLU A 1 699 ? -14.864 1.503 28.139 1.00 82.94 699 GLU A O 1
ATOM 5502 N N . ILE A 1 700 ? -13.504 2.799 29.372 1.00 86.50 700 ILE A N 1
ATOM 5503 C CA . ILE A 1 700 ? -12.626 3.131 28.241 1.00 86.50 700 ILE A CA 1
ATOM 5504 C C . ILE A 1 700 ? -11.876 1.885 27.758 1.00 86.50 700 ILE A C 1
ATOM 5506 O O . ILE A 1 700 ? -11.779 1.667 26.551 1.00 86.50 700 ILE A O 1
ATOM 5510 N N . ALA A 1 701 ? -11.389 1.032 28.666 1.00 87.94 701 ALA A N 1
ATOM 5511 C CA . ALA A 1 701 ? -10.735 -0.222 28.296 1.00 87.94 701 ALA A CA 1
ATOM 5512 C C . ALA A 1 701 ? -11.685 -1.175 27.550 1.00 87.94 701 ALA A C 1
ATOM 5514 O O . ALA A 1 701 ? -11.280 -1.808 26.574 1.00 87.94 701 ALA A O 1
ATOM 5515 N N . GLY A 1 702 ? -12.954 -1.248 27.965 1.00 88.69 702 GLY A N 1
ATOM 5516 C CA . GLY A 1 702 ? -13.986 -2.015 27.267 1.00 88.69 702 GLY A CA 1
ATOM 5517 C C . GLY A 1 702 ? -14.253 -1.484 25.858 1.00 88.69 702 GLY A C 1
ATOM 5518 O O . GLY A 1 702 ? -14.314 -2.265 24.904 1.00 88.69 702 GLY A O 1
ATOM 5519 N N . LEU A 1 703 ? -14.339 -0.158 25.701 1.00 88.56 703 LEU A N 1
ATOM 5520 C CA . LEU A 1 703 ? -14.457 0.483 24.390 1.00 88.56 703 LEU A CA 1
ATOM 5521 C C . LEU A 1 703 ? -13.245 0.156 23.509 1.00 88.56 703 LEU A C 1
ATOM 5523 O O . LEU A 1 703 ? -13.425 -0.329 22.390 1.00 88.56 703 LEU A O 1
ATOM 5527 N N . LEU A 1 704 ? -12.034 0.358 24.033 1.00 91.75 704 LEU A N 1
ATOM 5528 C CA . LEU A 1 704 ? -10.770 0.073 23.355 1.00 91.75 704 LEU A CA 1
ATOM 5529 C C . LEU A 1 704 ? -10.730 -1.376 22.849 1.00 91.75 704 LEU A C 1
ATOM 5531 O O . LEU A 1 704 ? -10.490 -1.612 21.664 1.00 91.75 704 LEU A O 1
ATOM 5535 N N . TRP A 1 705 ? -11.032 -2.343 23.721 1.00 92.62 705 TRP A N 1
ATOM 5536 C CA . TRP A 1 705 ? -11.071 -3.759 23.355 1.00 92.62 705 TRP A CA 1
ATOM 5537 C C . TRP A 1 705 ? -12.126 -4.050 22.283 1.00 92.62 705 TRP A C 1
ATOM 5539 O O . TRP A 1 705 ? -11.852 -4.777 21.329 1.00 92.62 705 TRP A O 1
ATOM 5549 N N . SER A 1 706 ? -13.325 -3.470 22.401 1.00 90.31 706 SER A N 1
ATOM 5550 C CA . SER A 1 706 ? -14.406 -3.680 21.431 1.00 90.31 706 SER A CA 1
ATOM 5551 C C . SER A 1 706 ? -14.046 -3.186 20.023 1.00 90.31 706 SER A C 1
ATOM 5553 O O . SER A 1 706 ? -14.326 -3.868 19.034 1.00 90.31 706 SER A O 1
ATOM 5555 N N . ASP A 1 707 ? -13.360 -2.045 19.926 1.00 89.19 707 ASP A N 1
ATOM 5556 C CA . ASP A 1 707 ? -12.916 -1.474 18.654 1.00 89.19 707 ASP A CA 1
ATOM 5557 C C . ASP A 1 707 ? -11.777 -2.283 18.028 1.00 89.19 707 ASP A C 1
ATOM 5559 O O . ASP A 1 707 ? -11.784 -2.513 16.811 1.00 89.19 707 ASP A O 1
ATOM 5563 N N . LEU A 1 708 ? -10.833 -2.753 18.854 1.00 91.12 708 LEU A N 1
ATOM 5564 C CA . LEU A 1 708 ? -9.772 -3.664 18.426 1.00 91.12 708 LEU A CA 1
ATOM 5565 C C . LEU A 1 708 ? -10.364 -4.975 17.905 1.00 91.12 708 LEU A C 1
ATOM 5567 O O . LEU A 1 708 ? -10.013 -5.404 16.811 1.00 91.12 708 LEU A O 1
ATOM 5571 N N . GLN A 1 709 ? -11.315 -5.581 18.619 1.00 89.25 709 GLN A N 1
ATOM 5572 C CA . GLN A 1 709 ? -11.993 -6.807 18.182 1.00 89.25 709 GLN A CA 1
ATOM 5573 C C . GLN A 1 709 ? -12.716 -6.620 16.845 1.00 89.25 709 GLN A C 1
ATOM 5575 O O . GLN A 1 709 ? -12.576 -7.448 15.950 1.00 89.25 709 GLN A O 1
ATOM 5580 N N . LYS A 1 710 ? -13.413 -5.497 16.643 1.00 85.75 710 LYS A N 1
ATOM 5581 C CA . LYS A 1 710 ? -14.099 -5.207 15.372 1.00 85.75 710 LYS A CA 1
ATOM 5582 C C . LYS A 1 710 ? -13.163 -5.229 14.150 1.00 85.75 710 LYS A C 1
ATOM 5584 O O . LYS A 1 710 ? -13.617 -5.501 13.037 1.00 85.75 710 LYS A O 1
ATOM 5589 N N . HIS A 1 711 ? -11.880 -4.917 14.338 1.00 82.62 711 HIS A N 1
ATOM 5590 C CA . HIS A 1 711 ? -10.894 -4.855 13.256 1.00 82.62 711 HIS A CA 1
ATOM 5591 C C . HIS A 1 711 ? -9.979 -6.076 13.191 1.00 82.62 711 HIS A C 1
ATOM 5593 O O . HIS A 1 711 ? -9.671 -6.540 12.098 1.00 82.62 711 HIS A O 1
ATOM 5599 N N . ALA A 1 712 ? -9.562 -6.590 14.345 1.00 88.50 712 ALA A N 1
ATOM 5600 C CA . ALA A 1 712 ? -8.444 -7.512 14.482 1.00 88.50 712 ALA A CA 1
ATOM 5601 C C . ALA A 1 712 ? -8.811 -8.829 15.193 1.00 88.50 712 ALA A C 1
ATOM 5603 O O . ALA A 1 712 ? -7.910 -9.591 15.532 1.00 88.50 712 ALA A O 1
ATOM 5604 N N . ALA A 1 713 ? -10.099 -9.132 15.418 1.00 88.94 713 ALA A N 1
ATOM 5605 C CA . ALA A 1 713 ? -10.533 -10.352 16.117 1.00 88.94 713 ALA A CA 1
ATOM 5606 C C . ALA A 1 713 ? -9.878 -11.637 15.584 1.00 88.94 713 ALA A C 1
ATOM 5608 O O . ALA A 1 713 ? -9.407 -12.455 16.367 1.00 88.94 713 ALA A O 1
ATOM 5609 N N . GLU A 1 714 ? -9.818 -11.815 14.259 1.00 90.62 714 GLU A N 1
ATOM 5610 C CA . GLU A 1 714 ? -9.254 -13.033 13.662 1.00 90.62 714 GLU A CA 1
ATOM 5611 C C . GLU A 1 714 ? -7.737 -13.154 13.840 1.00 90.62 714 GLU A C 1
ATOM 5613 O O . GLU A 1 714 ? -7.222 -14.271 13.833 1.00 90.62 714 GLU A O 1
ATOM 5618 N N . VAL A 1 715 ? -7.032 -12.032 14.012 1.00 92.25 715 VAL A N 1
ATOM 5619 C CA . VAL A 1 715 ? -5.565 -11.985 14.083 1.00 92.25 715 VAL A CA 1
ATOM 5620 C C . VAL A 1 715 ? -5.028 -11.820 15.506 1.00 92.25 715 VAL A C 1
ATOM 5622 O O . VAL A 1 715 ? -3.858 -12.109 15.753 1.00 92.25 715 VAL A O 1
ATOM 5625 N N . MET A 1 716 ? -5.858 -11.392 16.457 1.00 92.94 716 MET A N 1
ATOM 5626 C CA . MET A 1 716 ? -5.533 -11.338 17.887 1.00 92.94 716 MET A CA 1
ATOM 5627 C C . MET A 1 716 ? -5.512 -12.738 18.531 1.00 92.94 716 MET A C 1
ATOM 5629 O O . MET A 1 716 ? -6.035 -13.685 17.939 1.00 92.94 716 MET A O 1
ATOM 5633 N N . PRO A 1 717 ? -4.928 -12.906 19.737 1.00 92.31 717 PRO A N 1
ATOM 5634 C CA . PRO A 1 717 ? -4.873 -14.198 20.417 1.00 92.31 717 PRO A CA 1
ATOM 5635 C C . PRO A 1 717 ? -6.246 -14.864 20.544 1.00 92.31 717 PRO A C 1
ATOM 5637 O O . PRO A 1 717 ? -7.219 -14.232 20.951 1.00 92.31 717 PRO A O 1
ATOM 5640 N N . GLY A 1 718 ? -6.320 -16.150 20.193 1.00 86.19 718 GLY A N 1
ATOM 5641 C CA . GLY A 1 718 ? -7.573 -16.916 20.130 1.00 86.19 718 GLY A CA 1
ATOM 5642 C C . GLY A 1 718 ? -8.324 -16.806 18.794 1.00 86.19 718 GLY A C 1
ATOM 5643 O O . GLY A 1 718 ? -9.252 -17.579 18.555 1.00 86.19 718 GLY A O 1
ATOM 5644 N N . GLY A 1 719 ? -7.917 -15.896 17.905 1.00 89.75 719 GLY A N 1
ATOM 5645 C CA . GLY A 1 719 ? -8.430 -15.784 16.542 1.00 89.75 719 GLY A CA 1
ATOM 5646 C C . GLY A 1 719 ? -7.875 -16.864 15.606 1.00 89.75 719 GLY A C 1
ATOM 5647 O O . GLY A 1 719 ? -6.730 -17.299 15.736 1.00 89.75 719 GLY A O 1
ATOM 5648 N N . LYS A 1 720 ? -8.682 -17.287 14.622 1.00 90.62 720 LYS A N 1
ATOM 5649 C CA . LYS A 1 720 ? -8.331 -18.363 13.671 1.00 90.62 720 LYS A CA 1
ATOM 5650 C C . LYS A 1 720 ? -7.103 -18.057 12.805 1.00 90.62 720 LYS A C 1
ATOM 5652 O O . LYS A 1 720 ? -6.412 -18.983 12.394 1.00 90.62 720 LYS A O 1
ATOM 5657 N N . ALA A 1 721 ? -6.846 -16.783 12.520 1.00 92.31 721 ALA A N 1
ATOM 5658 C CA . ALA A 1 721 ? -5.747 -16.328 11.675 1.00 92.31 721 ALA A CA 1
ATOM 5659 C C . ALA A 1 721 ? -4.523 -15.862 12.484 1.00 92.31 721 ALA A C 1
ATOM 5661 O O . ALA A 1 721 ? -3.510 -15.495 11.896 1.00 92.31 721 ALA A O 1
ATOM 5662 N N . SER A 1 722 ? -4.584 -15.888 13.821 1.00 92.06 722 SER A N 1
ATOM 5663 C CA . SER A 1 722 ? -3.555 -15.302 14.689 1.00 92.06 722 SER A CA 1
ATOM 5664 C C . SER A 1 722 ? -2.162 -15.890 14.462 1.00 92.06 722 SER A C 1
ATOM 5666 O O . SER A 1 722 ? -1.198 -15.140 14.308 1.00 92.06 722 SER A O 1
ATOM 5668 N N . GLU A 1 723 ? -2.048 -17.217 14.359 1.00 91.19 723 GLU A N 1
ATOM 5669 C CA . GLU A 1 723 ? -0.762 -17.889 14.126 1.00 91.19 723 GLU A CA 1
ATOM 5670 C C . GLU A 1 723 ? -0.145 -17.494 12.778 1.00 91.19 723 GLU A C 1
ATOM 5672 O O . GLU A 1 723 ? 1.028 -17.114 12.713 1.00 91.19 723 GLU A O 1
ATOM 5677 N N . ASN A 1 724 ? -0.947 -17.525 11.706 1.00 93.50 724 ASN A N 1
ATOM 5678 C CA . ASN A 1 724 ? -0.500 -17.142 10.367 1.00 93.50 724 ASN A CA 1
ATOM 5679 C C . ASN A 1 724 ? -0.104 -15.666 10.311 1.00 93.50 724 ASN A C 1
ATOM 5681 O O . ASN A 1 724 ? 0.935 -15.328 9.743 1.00 93.50 724 ASN A O 1
ATOM 5685 N N . PHE A 1 725 ? -0.901 -14.797 10.928 1.00 93.94 725 PHE A N 1
ATOM 5686 C CA . PHE A 1 725 ? -0.639 -13.369 10.993 1.00 93.94 725 PHE A CA 1
ATOM 5687 C C . PHE A 1 725 ? 0.668 -13.059 11.731 1.00 93.94 725 PHE A C 1
ATOM 5689 O O . PHE A 1 725 ? 1.514 -12.343 11.194 1.00 93.94 725 PHE A O 1
ATOM 5696 N N . VAL A 1 726 ? 0.870 -13.622 12.929 1.00 91.88 726 VAL A N 1
ATOM 5697 C CA . VAL A 1 726 ? 2.091 -13.405 13.723 1.00 91.88 726 VAL A CA 1
ATOM 5698 C C . VAL A 1 726 ? 3.319 -13.922 12.973 1.00 91.88 726 VAL A C 1
ATOM 5700 O O . VAL A 1 726 ? 4.334 -13.225 12.911 1.00 91.88 726 VAL A O 1
ATOM 5703 N N . ALA A 1 727 ? 3.224 -15.097 12.341 1.00 93.44 727 ALA A N 1
ATOM 5704 C CA . ALA A 1 727 ? 4.299 -15.629 11.509 1.00 93.44 727 ALA A CA 1
ATOM 5705 C C . ALA A 1 727 ? 4.616 -14.695 10.329 1.00 93.44 727 ALA A C 1
ATOM 5707 O O . ALA A 1 727 ? 5.774 -14.318 10.134 1.00 93.44 727 ALA A O 1
ATOM 5708 N N . SER A 1 728 ? 3.596 -14.266 9.577 1.00 94.31 728 SER A N 1
ATOM 5709 C CA . SER A 1 728 ? 3.764 -13.370 8.430 1.00 94.31 728 SER A CA 1
ATOM 5710 C C . SER A 1 728 ? 4.384 -12.032 8.830 1.00 94.31 728 SER A C 1
ATOM 5712 O O . SER A 1 728 ? 5.346 -11.582 8.204 1.00 94.31 728 SER A O 1
ATOM 5714 N N . ALA A 1 729 ? 3.872 -11.400 9.890 1.00 92.62 729 ALA A N 1
ATOM 5715 C CA . ALA A 1 729 ? 4.396 -10.141 10.409 1.00 92.62 729 ALA A CA 1
ATOM 5716 C C . ALA A 1 729 ? 5.859 -10.287 10.858 1.00 92.62 729 ALA A C 1
ATOM 5718 O O . ALA A 1 729 ? 6.693 -9.444 10.524 1.00 92.62 729 ALA A O 1
ATOM 5719 N N . GLY A 1 730 ? 6.192 -11.391 11.538 1.00 92.50 730 GLY A N 1
ATOM 5720 C CA . GLY A 1 730 ? 7.555 -11.702 11.968 1.00 92.50 730 GLY A CA 1
ATOM 5721 C C . GLY A 1 730 ? 8.531 -11.893 10.804 1.00 92.50 730 GLY A C 1
ATOM 5722 O O . GLY A 1 730 ? 9.648 -11.374 10.846 1.00 92.50 730 GLY A O 1
ATOM 5723 N N . PHE A 1 731 ? 8.117 -12.577 9.732 1.00 94.44 731 PHE A N 1
ATOM 5724 C CA . PHE A 1 731 ? 8.935 -12.714 8.524 1.00 94.44 731 PHE A CA 1
ATOM 5725 C C . PHE A 1 731 ? 9.197 -11.368 7.848 1.00 94.44 731 PHE A C 1
ATOM 5727 O O . PHE A 1 731 ? 10.350 -11.057 7.539 1.00 94.44 731 PHE A O 1
ATOM 5734 N N . VAL A 1 732 ? 8.151 -10.561 7.641 1.00 92.38 732 VAL A N 1
ATOM 5735 C CA . VAL A 1 732 ? 8.283 -9.243 7.001 1.00 92.38 732 VAL A CA 1
ATOM 5736 C C . VAL A 1 732 ? 9.162 -8.320 7.847 1.00 92.38 732 VAL A C 1
ATOM 5738 O O . VAL A 1 732 ? 10.084 -7.715 7.300 1.00 92.38 732 VAL A O 1
ATOM 5741 N N . SER A 1 733 ? 8.956 -8.273 9.171 1.00 90.50 733 SER A N 1
ATOM 5742 C CA . SER A 1 733 ? 9.818 -7.506 10.082 1.00 90.50 733 SER A CA 1
ATOM 5743 C C . SER A 1 733 ? 11.269 -7.966 9.988 1.00 90.50 733 SER A C 1
ATOM 5745 O O . SER A 1 733 ? 12.149 -7.144 9.774 1.00 90.50 733 SER A O 1
ATOM 5747 N N . GLY A 1 734 ? 11.531 -9.276 10.032 1.00 92.62 734 GLY A N 1
ATOM 5748 C CA . GLY A 1 734 ? 12.894 -9.806 9.954 1.00 92.62 734 GLY A CA 1
ATOM 5749 C C . GLY A 1 734 ? 13.618 -9.464 8.645 1.00 92.62 734 GLY A C 1
ATOM 5750 O O . GLY A 1 734 ? 14.817 -9.189 8.664 1.00 92.62 734 GLY A O 1
ATOM 5751 N N . VAL A 1 735 ? 12.908 -9.448 7.511 1.00 94.31 735 VAL A N 1
ATOM 5752 C CA . VAL A 1 735 ? 13.460 -8.984 6.224 1.00 94.31 735 VAL A CA 1
ATOM 5753 C C . VAL A 1 735 ? 13.761 -7.485 6.275 1.00 94.31 735 VAL A C 1
ATOM 5755 O O . VAL A 1 735 ? 14.816 -7.045 5.815 1.00 94.31 735 VAL A O 1
ATOM 5758 N N . PHE A 1 736 ? 12.856 -6.695 6.849 1.00 91.56 736 PHE A N 1
ATOM 5759 C CA . PHE A 1 736 ? 13.000 -5.245 6.949 1.00 91.56 736 PHE A CA 1
ATOM 5760 C C . PHE A 1 736 ? 14.130 -4.837 7.896 1.00 91.56 736 PHE A C 1
ATOM 5762 O O . PHE A 1 736 ? 14.909 -3.951 7.552 1.00 91.56 736 PHE A O 1
ATOM 5769 N N . ASP A 1 737 ? 14.280 -5.509 9.033 1.00 91.19 737 ASP A N 1
ATOM 5770 C CA . ASP A 1 737 ? 15.348 -5.260 10.000 1.00 91.19 737 ASP A CA 1
ATOM 5771 C C . ASP A 1 737 ? 16.720 -5.599 9.407 1.00 91.19 737 ASP A C 1
ATOM 5773 O O . ASP A 1 737 ? 17.666 -4.824 9.544 1.00 91.19 737 ASP A O 1
ATOM 5777 N N . ALA A 1 738 ? 16.822 -6.696 8.649 1.00 93.69 738 ALA A N 1
ATOM 5778 C CA . ALA A 1 738 ? 18.047 -7.041 7.932 1.00 93.69 738 ALA A CA 1
ATOM 5779 C C . ALA A 1 738 ? 18.389 -6.028 6.825 1.00 93.69 738 ALA A C 1
ATOM 5781 O O . ALA A 1 738 ? 19.561 -5.689 6.636 1.00 93.69 738 ALA A O 1
ATOM 5782 N N . TRP A 1 739 ? 17.379 -5.494 6.122 1.00 92.31 739 TRP A N 1
ATOM 5783 C CA . TRP A 1 739 ? 17.594 -4.367 5.214 1.00 92.31 739 TRP A CA 1
ATOM 5784 C C . TRP A 1 739 ? 18.066 -3.142 5.995 1.00 92.31 739 TRP A C 1
ATOM 5786 O O . TRP A 1 739 ? 19.096 -2.593 5.647 1.00 92.31 739 TRP A O 1
ATOM 5796 N N . LYS A 1 740 ? 17.413 -2.721 7.081 1.00 89.94 740 LYS A N 1
ATOM 5797 C CA . LYS A 1 740 ? 17.863 -1.572 7.895 1.00 89.94 740 LYS A CA 1
ATOM 5798 C C . LYS A 1 740 ? 19.313 -1.713 8.370 1.00 89.94 740 LYS A C 1
ATOM 5800 O O . LYS A 1 740 ? 20.073 -0.757 8.284 1.00 89.94 740 LYS A O 1
ATOM 5805 N N . ALA A 1 741 ? 19.709 -2.912 8.791 1.00 90.06 741 ALA A N 1
ATOM 5806 C CA . ALA A 1 741 ? 21.052 -3.216 9.282 1.00 90.06 741 ALA A CA 1
ATOM 5807 C C . ALA A 1 741 ? 22.127 -3.360 8.184 1.00 90.06 741 ALA A C 1
ATOM 5809 O O . ALA A 1 741 ? 23.288 -3.617 8.495 1.00 90.06 741 ALA A O 1
ATOM 5810 N N . SER A 1 742 ? 21.766 -3.230 6.903 1.00 88.38 742 SER A N 1
ATOM 5811 C CA . SER A 1 742 ? 22.664 -3.501 5.769 1.00 88.38 742 SER A CA 1
ATOM 5812 C C . SER A 1 742 ? 23.249 -4.921 5.739 1.00 88.38 742 SER A C 1
ATOM 5814 O O . SER A 1 742 ? 24.303 -5.144 5.141 1.00 88.38 742 SER A O 1
ATOM 5816 N N . ASP A 1 743 ? 22.542 -5.901 6.310 1.00 89.94 743 ASP A N 1
ATOM 5817 C CA . ASP A 1 743 ? 22.969 -7.300 6.363 1.00 89.94 743 ASP A CA 1
ATOM 5818 C C . ASP A 1 743 ? 22.324 -8.117 5.232 1.00 89.94 743 ASP A C 1
ATOM 5820 O O . ASP A 1 743 ? 21.200 -8.617 5.333 1.00 89.94 743 ASP A O 1
ATOM 5824 N N . ALA A 1 744 ? 23.059 -8.270 4.127 1.00 89.81 744 ALA A N 1
ATOM 5825 C CA . ALA A 1 744 ? 22.602 -9.035 2.969 1.00 89.81 744 ALA A CA 1
ATOM 5826 C C . ALA A 1 744 ? 22.419 -10.535 3.259 1.00 89.81 744 ALA A C 1
ATOM 5828 O O . ALA A 1 744 ? 21.543 -11.166 2.663 1.00 89.81 744 ALA A O 1
ATOM 5829 N N . ALA A 1 745 ? 23.216 -11.118 4.160 1.00 91.81 745 ALA A N 1
ATOM 5830 C CA . ALA A 1 745 ? 23.136 -12.540 4.478 1.00 91.81 745 ALA A CA 1
ATOM 5831 C C . ALA A 1 745 ? 21.880 -12.840 5.306 1.00 91.81 745 ALA A C 1
ATOM 5833 O O . ALA A 1 745 ? 21.110 -13.744 4.958 1.00 91.81 745 ALA A O 1
ATOM 5834 N N . ALA A 1 746 ? 21.627 -12.038 6.346 1.00 94.25 746 ALA A N 1
ATOM 5835 C CA . ALA A 1 746 ? 20.398 -12.123 7.126 1.00 94.25 746 ALA A CA 1
ATOM 5836 C C . ALA A 1 746 ? 19.167 -11.837 6.255 1.00 94.25 746 ALA A C 1
ATOM 5838 O O . ALA A 1 746 ? 18.195 -12.590 6.318 1.00 94.25 746 ALA A O 1
ATOM 5839 N N . PHE A 1 747 ? 19.229 -10.822 5.385 1.00 94.69 747 PHE A N 1
ATOM 5840 C CA . PHE A 1 747 ? 18.132 -10.468 4.482 1.00 94.69 747 PHE A CA 1
ATOM 5841 C C . PHE A 1 747 ? 17.744 -11.642 3.583 1.00 94.69 747 PHE A C 1
ATOM 5843 O O . PHE A 1 747 ? 16.578 -12.034 3.551 1.00 94.69 747 PHE A O 1
ATOM 5850 N N . ASN A 1 748 ? 18.722 -12.244 2.898 1.00 94.94 748 ASN A N 1
ATOM 5851 C CA . ASN A 1 748 ? 18.478 -13.368 1.994 1.00 94.94 748 ASN A CA 1
ATOM 5852 C C . ASN A 1 748 ? 17.930 -14.585 2.752 1.00 94.94 748 ASN A C 1
ATOM 5854 O O . ASN A 1 748 ? 16.952 -15.184 2.318 1.00 94.94 748 ASN A O 1
ATOM 5858 N N . THR A 1 749 ? 18.488 -14.894 3.927 1.00 95.75 749 THR A N 1
ATOM 5859 C CA . THR A 1 749 ? 18.039 -16.027 4.754 1.00 95.75 749 THR A CA 1
ATOM 5860 C C . THR A 1 749 ? 16.589 -15.860 5.217 1.00 95.75 749 THR A C 1
ATOM 5862 O O . THR A 1 749 ? 15.786 -16.788 5.116 1.00 95.75 749 THR A O 1
ATOM 5865 N N . LYS A 1 750 ? 16.227 -14.671 5.718 1.00 96.31 750 LYS A N 1
ATOM 5866 C CA . LYS A 1 750 ? 14.862 -14.372 6.183 1.00 96.31 750 LYS A CA 1
ATOM 5867 C C . LYS A 1 750 ? 13.862 -14.369 5.031 1.00 96.31 750 LYS A C 1
ATOM 5869 O O . LYS A 1 750 ? 12.747 -14.860 5.188 1.00 96.31 750 LYS A O 1
ATOM 5874 N N . LEU A 1 751 ? 14.273 -13.860 3.876 1.00 95.38 751 LEU A N 1
ATOM 5875 C CA . LEU A 1 751 ? 13.452 -13.810 2.677 1.00 95.38 751 LEU A CA 1
ATOM 5876 C C . LEU A 1 751 ? 13.189 -15.203 2.095 1.00 95.38 751 LEU A C 1
ATOM 5878 O O . LEU A 1 751 ? 12.051 -15.500 1.735 1.00 95.38 751 LEU A O 1
ATOM 5882 N N . ASP A 1 752 ? 14.199 -16.071 2.056 1.00 95.00 752 ASP A N 1
ATOM 5883 C CA . ASP A 1 752 ? 14.039 -17.457 1.613 1.00 95.00 752 ASP A CA 1
ATOM 5884 C C . ASP A 1 752 ? 13.097 -18.226 2.552 1.00 95.00 752 ASP A C 1
ATOM 5886 O O . ASP A 1 752 ? 12.193 -18.924 2.087 1.00 95.00 752 ASP A O 1
ATOM 5890 N N . ALA A 1 753 ? 13.235 -18.038 3.870 1.00 96.38 753 ALA A N 1
ATOM 5891 C CA . ALA A 1 753 ? 12.327 -18.625 4.856 1.00 96.38 753 ALA A CA 1
ATOM 5892 C C . ALA A 1 753 ? 10.881 -18.125 4.678 1.00 96.38 753 ALA A C 1
ATOM 5894 O O . ALA A 1 753 ? 9.946 -18.927 4.683 1.00 96.38 753 ALA A O 1
ATOM 5895 N N . TYR A 1 754 ? 10.696 -16.823 4.432 1.00 96.19 754 TYR A N 1
ATOM 5896 C CA . TYR A 1 754 ? 9.379 -16.253 4.146 1.00 96.19 754 TYR A CA 1
ATOM 5897 C C . TYR A 1 754 ? 8.764 -16.850 2.874 1.00 96.19 754 TYR A C 1
ATOM 5899 O O . TYR A 1 754 ? 7.604 -17.254 2.864 1.00 96.19 754 TYR A O 1
ATOM 5907 N N . GLN A 1 755 ? 9.545 -16.980 1.798 1.00 93.50 755 GLN A N 1
ATOM 5908 C CA . GLN A 1 755 ? 9.073 -17.568 0.543 1.00 93.50 755 GLN A CA 1
ATOM 5909 C C . GLN A 1 755 ? 8.726 -19.054 0.655 1.00 93.50 755 GLN A C 1
ATOM 5911 O O . GLN A 1 755 ? 7.858 -19.525 -0.087 1.00 93.50 755 GLN A O 1
ATOM 5916 N N . GLN A 1 756 ? 9.414 -19.802 1.518 1.00 94.38 756 GLN A N 1
ATOM 5917 C CA . GLN A 1 756 ? 9.073 -21.192 1.821 1.00 94.38 756 GLN A CA 1
ATOM 5918 C C . GLN A 1 756 ? 7.766 -21.267 2.609 1.00 94.38 756 GLN A C 1
ATOM 5920 O O . GLN A 1 756 ? 6.879 -22.028 2.232 1.00 94.38 756 GLN A O 1
ATOM 5925 N N . TRP A 1 757 ? 7.608 -20.424 3.631 1.00 95.50 757 TRP A N 1
ATOM 5926 C CA . TRP A 1 757 ? 6.385 -20.358 4.429 1.00 95.50 757 TRP A CA 1
ATOM 5927 C C . TRP A 1 757 ? 5.157 -19.963 3.595 1.00 95.50 757 TRP A C 1
ATOM 5929 O O . TRP A 1 757 ? 4.130 -20.628 3.669 1.00 95.50 757 TRP A O 1
ATOM 5939 N N . LEU A 1 758 ? 5.277 -18.973 2.702 1.00 93.88 758 LEU A N 1
ATOM 5940 C CA . LEU A 1 758 ? 4.196 -18.559 1.791 1.00 93.88 758 LEU A CA 1
ATOM 5941 C C . LEU A 1 758 ? 3.694 -19.675 0.854 1.00 93.88 758 LEU A C 1
ATOM 5943 O O . LEU A 1 758 ? 2.633 -19.531 0.254 1.00 93.88 758 LEU A O 1
ATOM 5947 N N . GLN A 1 759 ? 4.458 -20.756 0.664 1.00 89.44 759 GLN A N 1
ATOM 5948 C CA . GLN A 1 759 ? 4.040 -21.895 -0.167 1.00 89.44 759 GLN A CA 1
ATOM 5949 C C . GLN A 1 759 ? 3.240 -22.939 0.607 1.00 89.44 759 GLN A C 1
ATOM 5951 O O . GLN A 1 759 ? 2.508 -23.710 -0.009 1.00 89.44 759 GLN A O 1
ATOM 5956 N N . THR A 1 760 ? 3.417 -23.003 1.925 1.00 89.62 760 THR A N 1
ATOM 5957 C CA . THR A 1 760 ? 2.811 -24.025 2.784 1.00 89.62 760 THR A CA 1
ATOM 5958 C C . THR A 1 760 ? 1.702 -23.466 3.668 1.00 89.62 760 THR A C 1
ATOM 5960 O O . THR A 1 760 ? 0.813 -24.216 4.062 1.00 89.62 760 THR A O 1
ATOM 5963 N N . ALA A 1 761 ? 1.734 -22.166 3.968 1.00 89.19 761 ALA A N 1
ATOM 5964 C CA . ALA A 1 761 ? 0.733 -21.495 4.780 1.00 89.19 761 ALA A CA 1
ATOM 5965 C C . ALA A 1 761 ? -0.628 -21.426 4.070 1.00 89.19 761 ALA A C 1
ATOM 5967 O O . ALA A 1 761 ? -0.720 -21.142 2.874 1.00 89.19 761 ALA A O 1
ATOM 5968 N N . SER A 1 762 ? -1.701 -21.635 4.834 1.00 84.56 762 SER A N 1
ATOM 5969 C CA . SER A 1 762 ? -3.065 -21.400 4.359 1.00 84.56 762 SER A CA 1
ATOM 5970 C C . SER A 1 762 ? -3.354 -19.903 4.394 1.00 84.56 762 SER A C 1
ATOM 5972 O O . SER A 1 762 ? -3.720 -19.364 5.436 1.00 84.56 762 SER A O 1
ATOM 5974 N N . LEU A 1 763 ? -3.168 -19.233 3.257 1.00 87.06 763 LEU A N 1
ATOM 5975 C CA . LEU A 1 763 ? -3.449 -17.809 3.081 1.00 87.06 763 LEU A CA 1
ATOM 5976 C C . LEU A 1 763 ? -4.596 -17.627 2.077 1.00 87.06 763 LEU A C 1
ATOM 5978 O O . LEU A 1 763 ? -4.344 -17.528 0.869 1.00 87.06 763 LEU A O 1
ATOM 5982 N N . PRO A 1 764 ? -5.857 -17.595 2.549 1.00 82.69 764 PRO A N 1
ATOM 5983 C CA . PRO A 1 764 ? -6.990 -17.234 1.709 1.00 82.69 764 PRO A CA 1
ATOM 5984 C C . PRO A 1 764 ? -6.723 -15.894 1.011 1.00 82.69 764 PRO A C 1
ATOM 5986 O O . PRO A 1 764 ? -6.102 -14.995 1.575 1.00 82.69 764 PRO A O 1
ATOM 5989 N N . HIS A 1 765 ? -7.174 -15.756 -0.237 1.00 84.25 765 HIS A N 1
ATOM 5990 C CA . HIS A 1 765 ? -7.071 -14.512 -1.022 1.00 84.25 765 HIS A CA 1
ATOM 5991 C C . HIS A 1 765 ? -5.649 -14.078 -1.436 1.00 84.25 765 HIS A C 1
ATOM 5993 O O . HIS A 1 765 ? -5.476 -12.988 -1.990 1.00 84.25 765 HIS A O 1
ATOM 5999 N N . VAL A 1 766 ? -4.631 -14.931 -1.254 1.00 87.69 766 VAL A N 1
ATOM 6000 C CA . VAL A 1 766 ? -3.256 -14.693 -1.735 1.00 87.69 766 VAL A CA 1
ATOM 6001 C C . VAL A 1 766 ? -2.875 -15.683 -2.836 1.00 87.69 766 VAL A C 1
ATOM 6003 O O . VAL A 1 766 ? -2.470 -16.814 -2.584 1.00 87.69 766 VAL A O 1
ATOM 6006 N N . ASP A 1 767 ? -2.941 -15.239 -4.093 1.00 88.38 767 ASP A N 1
ATOM 6007 C CA . ASP A 1 767 ? -2.478 -16.034 -5.236 1.00 88.38 767 ASP A CA 1
ATOM 6008 C C . ASP A 1 767 ? -0.976 -15.821 -5.486 1.00 88.38 767 ASP A C 1
ATOM 6010 O O . ASP A 1 767 ? -0.549 -14.958 -6.264 1.00 88.38 767 ASP A O 1
ATOM 6014 N N . MET A 1 768 ? -0.154 -16.636 -4.822 1.00 90.50 768 MET A N 1
ATOM 6015 C CA . MET A 1 768 ? 1.302 -16.587 -4.973 1.00 90.50 768 MET A CA 1
ATOM 6016 C C . MET A 1 768 ? 1.783 -16.938 -6.386 1.00 90.50 768 MET A C 1
ATOM 6018 O O . MET A 1 768 ? 2.857 -16.481 -6.786 1.00 90.50 768 MET A O 1
ATOM 6022 N N . GLN A 1 769 ? 1.025 -17.714 -7.167 1.00 90.50 769 GLN A N 1
ATOM 6023 C CA . GLN A 1 769 ? 1.405 -18.017 -8.548 1.00 90.50 769 GLN A CA 1
ATOM 6024 C C . GLN A 1 769 ? 1.281 -16.765 -9.413 1.00 90.50 769 GLN A C 1
ATOM 6026 O O . GLN A 1 769 ? 2.227 -16.418 -10.126 1.00 90.50 769 GLN A O 1
ATOM 6031 N N . ARG A 1 770 ? 0.167 -16.036 -9.290 1.00 91.06 770 ARG A N 1
ATOM 6032 C CA . ARG A 1 770 ? -0.037 -14.762 -9.987 1.00 91.06 770 ARG A CA 1
ATOM 6033 C C . ARG A 1 770 ? 0.973 -13.701 -9.545 1.00 91.06 770 ARG A C 1
ATOM 6035 O O . ARG A 1 770 ? 1.525 -13.015 -10.405 1.00 91.06 770 ARG A O 1
ATOM 6042 N N . VAL A 1 771 ? 1.280 -13.602 -8.246 1.00 93.12 771 VAL A N 1
ATOM 6043 C CA . VAL A 1 771 ? 2.311 -12.676 -7.730 1.00 93.12 771 VAL A CA 1
ATOM 6044 C C . VAL A 1 771 ? 3.679 -12.959 -8.359 1.00 93.12 771 VAL A C 1
ATOM 6046 O O . VAL A 1 771 ? 4.335 -12.042 -8.858 1.00 93.12 771 VAL A O 1
ATOM 6049 N N . ARG A 1 772 ? 4.107 -14.228 -8.384 1.00 93.25 772 ARG A N 1
ATOM 6050 C CA . ARG A 1 772 ? 5.390 -14.633 -8.984 1.00 93.25 772 ARG A CA 1
ATOM 6051 C C . ARG A 1 772 ? 5.413 -14.421 -10.494 1.00 93.25 772 ARG A C 1
ATOM 6053 O O . ARG A 1 772 ? 6.426 -13.962 -11.022 1.00 93.25 772 ARG A O 1
ATOM 6060 N N . LEU A 1 773 ? 4.309 -14.722 -11.180 1.00 93.50 773 LEU A N 1
ATOM 6061 C CA . LEU A 1 773 ? 4.168 -14.497 -12.618 1.00 93.50 773 LEU A CA 1
ATOM 6062 C C . LEU A 1 773 ? 4.306 -13.012 -12.963 1.00 93.50 773 LEU A C 1
ATOM 6064 O O . LEU A 1 773 ? 4.997 -12.671 -13.919 1.00 93.50 773 LEU A O 1
ATOM 6068 N N . GLU A 1 774 ? 3.698 -12.126 -12.174 1.00 93.88 774 GLU A N 1
ATOM 6069 C CA . GLU A 1 774 ? 3.813 -10.683 -12.373 1.00 93.88 774 GLU A CA 1
ATOM 6070 C C . GLU A 1 774 ? 5.217 -10.156 -12.061 1.00 93.88 774 GLU A C 1
ATOM 6072 O O . GLU A 1 774 ? 5.746 -9.359 -12.831 1.00 93.88 774 GLU A O 1
ATOM 6077 N N . ALA A 1 775 ? 5.867 -10.636 -10.997 1.00 93.69 775 ALA A N 1
ATOM 6078 C CA . ALA A 1 775 ? 7.250 -10.260 -10.697 1.00 93.69 775 ALA A CA 1
ATOM 6079 C C . ALA A 1 775 ? 8.201 -10.689 -11.827 1.00 93.69 775 ALA A C 1
ATOM 6081 O O . ALA A 1 775 ? 9.067 -9.922 -12.256 1.00 93.69 775 ALA A O 1
ATOM 6082 N N . TRP A 1 776 ? 7.999 -11.896 -12.364 1.00 94.44 776 TRP A N 1
ATOM 6083 C CA . TRP A 1 776 ? 8.719 -12.365 -13.542 1.00 94.44 776 TRP A CA 1
ATOM 6084 C C . TRP A 1 776 ? 8.393 -11.523 -14.779 1.00 94.44 776 TRP A C 1
ATOM 6086 O O . TRP A 1 776 ? 9.310 -11.146 -15.501 1.00 94.44 776 TRP A O 1
ATOM 6096 N N . PHE A 1 777 ? 7.126 -11.175 -15.018 1.00 93.19 777 PHE A N 1
ATOM 6097 C CA . PHE A 1 777 ? 6.707 -10.325 -16.137 1.00 93.19 777 PHE A CA 1
ATOM 6098 C C . PHE A 1 777 ? 7.378 -8.947 -16.075 1.00 93.19 777 PHE A C 1
ATOM 6100 O O . PHE A 1 777 ? 7.910 -8.469 -17.078 1.00 93.19 777 PHE A O 1
ATOM 6107 N N . ASN A 1 778 ? 7.411 -8.342 -14.887 1.00 91.25 778 ASN A N 1
ATOM 6108 C CA . ASN A 1 778 ? 8.069 -7.068 -14.626 1.00 91.25 778 ASN A CA 1
ATOM 6109 C C . ASN A 1 778 ? 9.581 -7.148 -14.843 1.00 91.25 778 ASN A C 1
ATOM 6111 O O . ASN A 1 778 ? 10.170 -6.212 -15.372 1.00 91.25 778 ASN A O 1
ATOM 6115 N N . TYR A 1 779 ? 10.224 -8.250 -14.457 1.00 91.25 779 TYR A N 1
ATOM 6116 C CA . TYR A 1 779 ? 11.640 -8.482 -14.744 1.00 91.25 779 TYR A CA 1
ATOM 6117 C C . TYR A 1 779 ? 11.898 -8.731 -16.239 1.00 91.25 779 TYR A C 1
ATOM 6119 O O . TYR A 1 779 ? 12.865 -8.224 -16.806 1.00 91.25 779 TYR A O 1
ATOM 6127 N N . PHE A 1 780 ? 11.034 -9.519 -16.882 1.00 92.31 780 PHE A N 1
ATOM 6128 C CA . PHE A 1 780 ? 11.151 -9.910 -18.280 1.00 92.31 780 PHE A CA 1
ATOM 6129 C C . PHE A 1 780 ? 10.914 -8.726 -19.224 1.00 92.31 780 PHE A C 1
ATOM 6131 O O . PHE A 1 780 ? 11.514 -8.698 -20.297 1.00 92.31 780 PHE A O 1
ATOM 6138 N N . GLU A 1 781 ? 10.070 -7.765 -18.844 1.00 90.69 781 GLU A N 1
ATOM 6139 C CA . GLU A 1 781 ? 9.708 -6.584 -19.640 1.00 90.69 781 GLU A CA 1
ATOM 6140 C C . GLU A 1 781 ? 9.393 -6.937 -21.114 1.00 90.69 781 GLU A C 1
ATOM 6142 O O . GLU A 1 781 ? 10.040 -6.437 -22.044 1.00 90.69 781 GLU A O 1
ATOM 6147 N N . PRO A 1 782 ? 8.416 -7.831 -21.376 1.00 92.25 782 PRO A N 1
ATOM 6148 C CA . PRO A 1 782 ? 8.172 -8.362 -22.720 1.00 92.25 782 PRO A CA 1
ATOM 6149 C C . PRO A 1 782 ? 7.800 -7.285 -23.750 1.00 92.25 782 PRO A C 1
ATOM 6151 O O . PRO A 1 782 ? 8.133 -7.410 -24.933 1.00 92.25 782 PRO A O 1
ATOM 6154 N 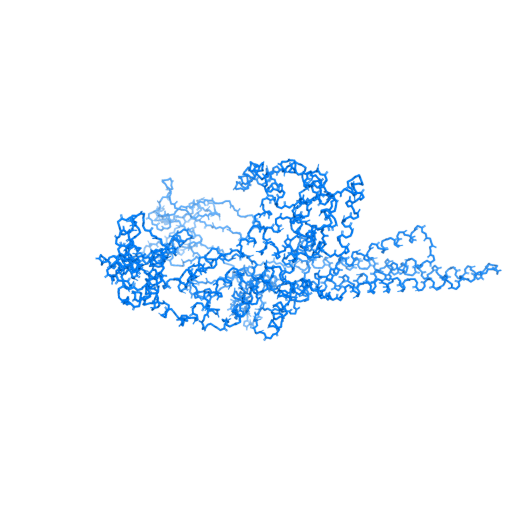N . PHE A 1 783 ? 7.152 -6.202 -23.315 1.00 90.75 783 PHE A N 1
ATOM 6155 C CA . PHE A 1 783 ? 6.836 -5.066 -24.179 1.00 90.75 783 PHE A CA 1
ATOM 6156 C C . PHE A 1 783 ? 8.097 -4.333 -24.646 1.00 90.75 783 PHE A C 1
ATOM 6158 O O . PHE A 1 783 ? 8.243 -4.095 -25.844 1.00 90.75 783 PHE A O 1
ATOM 6165 N N . TRP A 1 784 ? 9.065 -4.089 -23.755 1.00 88.88 784 TRP A N 1
ATOM 6166 C CA . TRP A 1 784 ? 10.362 -3.520 -24.133 1.00 88.88 784 TRP A CA 1
ATOM 6167 C C . TRP A 1 784 ? 11.132 -4.440 -25.078 1.00 88.88 784 TRP A C 1
ATOM 6169 O O . TRP A 1 784 ? 11.663 -3.972 -26.082 1.00 88.88 784 TRP A O 1
ATOM 6179 N N . LYS A 1 785 ? 11.126 -5.758 -24.836 1.00 92.38 785 LYS A N 1
ATOM 6180 C CA . LYS A 1 785 ? 11.711 -6.735 -25.774 1.00 92.38 785 LYS A CA 1
ATOM 6181 C C . LYS A 1 785 ? 11.074 -6.655 -27.158 1.00 92.38 785 LYS A C 1
ATOM 6183 O O . LYS A 1 785 ? 11.793 -6.681 -28.150 1.00 92.38 785 LYS A O 1
ATOM 6188 N N . SER A 1 786 ? 9.756 -6.488 -27.225 1.00 92.50 786 SER A N 1
ATOM 6189 C CA . SER A 1 786 ? 9.044 -6.292 -28.493 1.00 92.50 786 SER A CA 1
ATOM 6190 C C . SER A 1 786 ? 9.473 -4.990 -29.184 1.00 92.50 786 SER A C 1
ATOM 6192 O O . SER A 1 786 ? 9.795 -5.007 -30.369 1.00 92.50 786 SER A O 1
ATOM 6194 N N . ILE A 1 787 ? 9.559 -3.873 -28.449 1.0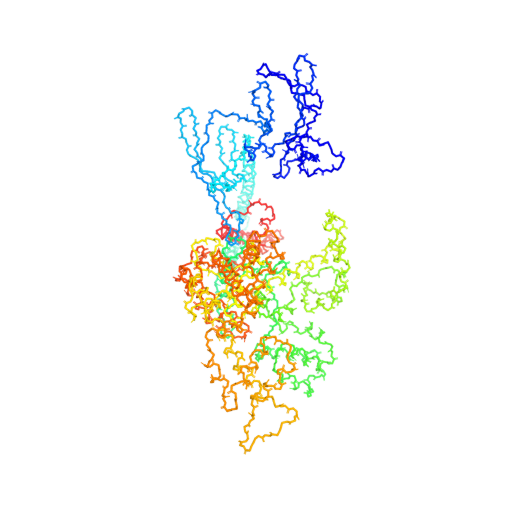0 90.38 787 ILE A N 1
ATOM 6195 C CA . ILE A 1 787 ? 10.049 -2.582 -28.969 1.00 90.38 787 ILE A CA 1
ATOM 6196 C C . ILE A 1 787 ? 11.464 -2.730 -29.543 1.00 90.38 787 ILE A C 1
ATOM 6198 O O . ILE A 1 787 ? 11.718 -2.310 -30.672 1.00 90.38 787 ILE A O 1
ATOM 6202 N N . TYR A 1 788 ? 12.369 -3.387 -28.813 1.00 93.12 788 TYR A N 1
ATOM 6203 C CA . TYR A 1 788 ? 13.735 -3.635 -29.273 1.00 93.12 788 TYR A CA 1
ATOM 6204 C C . TYR A 1 788 ? 13.809 -4.545 -30.502 1.00 93.12 788 TYR A C 1
ATOM 6206 O O . TYR A 1 788 ? 14.750 -4.406 -31.274 1.00 93.12 788 TYR A O 1
ATOM 6214 N N . LEU A 1 789 ? 12.835 -5.436 -30.721 1.00 94.06 789 LEU A N 1
ATOM 6215 C CA . LEU A 1 789 ? 12.723 -6.220 -31.956 1.00 94.06 789 LEU A CA 1
ATOM 6216 C C . LEU A 1 789 ? 12.165 -5.389 -33.122 1.00 94.06 789 LEU A C 1
ATOM 6218 O O . LEU A 1 789 ? 12.591 -5.583 -34.257 1.00 94.06 789 LEU A O 1
ATOM 6222 N N . TYR A 1 790 ? 11.264 -4.432 -32.871 1.00 93.75 790 TYR A N 1
ATOM 6223 C CA . TYR A 1 790 ? 10.723 -3.556 -33.918 1.00 93.75 790 TYR A CA 1
ATOM 6224 C C . TYR A 1 790 ? 11.763 -2.598 -34.512 1.00 93.75 790 TYR A C 1
ATOM 6226 O O . TYR A 1 790 ? 11.742 -2.367 -35.720 1.00 93.75 790 TYR A O 1
ATOM 6234 N N . VAL A 1 791 ? 12.708 -2.086 -33.717 1.00 92.56 791 VAL A N 1
ATOM 6235 C CA . VAL A 1 791 ? 13.773 -1.185 -34.206 1.00 92.56 791 VAL A CA 1
ATOM 6236 C C . VAL A 1 791 ? 14.596 -1.791 -35.362 1.00 92.56 791 VAL A C 1
ATOM 6238 O O . VAL A 1 791 ? 14.641 -1.177 -36.431 1.00 92.56 791 VAL A O 1
ATOM 6241 N N . PRO A 1 792 ? 15.220 -2.981 -35.239 1.00 90.94 792 PRO A N 1
ATOM 6242 C CA . PRO A 1 792 ? 15.961 -3.585 -36.341 1.00 90.94 792 PRO A CA 1
ATOM 6243 C C . PRO A 1 792 ? 15.052 -3.991 -37.504 1.00 90.94 792 PRO A C 1
ATOM 6245 O O . PRO A 1 792 ? 15.496 -3.920 -38.643 1.00 90.94 792 PRO A O 1
ATOM 6248 N N . ILE A 1 793 ? 13.783 -4.356 -37.268 1.00 92.69 793 ILE A N 1
ATOM 6249 C CA . ILE A 1 793 ? 12.821 -4.608 -38.357 1.00 92.69 793 ILE A CA 1
ATOM 6250 C C . ILE A 1 793 ? 12.652 -3.349 -39.210 1.00 92.69 793 ILE A C 1
ATOM 6252 O O . ILE A 1 793 ? 12.767 -3.425 -40.430 1.00 92.69 793 ILE A O 1
ATOM 6256 N N . ILE A 1 794 ? 12.430 -2.193 -38.579 1.00 90.50 794 ILE A N 1
ATOM 6257 C CA . ILE A 1 794 ? 12.291 -0.903 -39.266 1.00 90.50 794 ILE A CA 1
ATOM 6258 C C . ILE A 1 794 ? 13.554 -0.595 -40.079 1.00 90.50 794 ILE A C 1
ATOM 6260 O O . ILE A 1 794 ? 13.464 -0.272 -41.263 1.00 90.50 794 ILE A O 1
ATOM 6264 N N . VAL A 1 795 ? 14.735 -0.763 -39.476 1.00 90.25 795 VAL A N 1
ATOM 6265 C CA . VAL A 1 795 ? 16.021 -0.552 -40.158 1.00 90.25 795 VAL A CA 1
ATOM 6266 C C . VAL A 1 795 ? 16.181 -1.490 -41.358 1.00 90.25 795 VAL A C 1
ATOM 6268 O O . VAL A 1 795 ? 16.533 -1.032 -42.441 1.00 90.25 795 VAL A O 1
ATOM 6271 N N . LEU A 1 796 ? 15.876 -2.784 -41.213 1.00 89.12 796 LEU A N 1
ATOM 6272 C CA . LEU A 1 796 ? 15.942 -3.754 -42.310 1.00 89.12 796 LEU A CA 1
ATOM 6273 C C . LEU A 1 796 ? 14.955 -3.412 -43.430 1.00 89.12 796 LEU A C 1
ATOM 6275 O O . LEU A 1 796 ? 15.307 -3.534 -44.598 1.00 89.12 796 LEU A O 1
ATOM 6279 N N . VAL A 1 797 ? 13.746 -2.947 -43.107 1.00 86.75 797 VAL A N 1
ATOM 6280 C CA . VAL A 1 797 ? 12.774 -2.502 -44.117 1.00 86.75 797 VAL A CA 1
ATOM 6281 C C . VAL A 1 797 ? 13.320 -1.307 -44.904 1.00 86.75 797 VAL A C 1
ATOM 6283 O O . VAL A 1 797 ? 13.315 -1.351 -46.133 1.00 86.75 797 VAL A O 1
ATOM 6286 N N . PHE A 1 798 ? 13.863 -0.286 -44.230 1.00 86.12 798 PHE A N 1
ATOM 6287 C CA . PHE A 1 798 ? 14.461 0.873 -44.903 1.00 86.12 798 PHE A CA 1
ATOM 6288 C C . PHE A 1 798 ? 15.686 0.502 -45.747 1.00 86.12 798 PHE A C 1
ATOM 6290 O O . PHE A 1 798 ? 15.799 0.941 -46.891 1.00 86.12 798 PHE A O 1
ATOM 6297 N N . ILE A 1 799 ? 16.577 -0.351 -45.230 1.00 86.19 799 ILE A N 1
ATOM 6298 C CA . ILE A 1 799 ? 17.718 -0.879 -45.993 1.00 86.19 799 ILE A CA 1
ATOM 6299 C C . ILE A 1 799 ? 17.221 -1.661 -47.209 1.00 86.19 799 ILE A C 1
ATOM 6301 O O . ILE A 1 799 ? 17.772 -1.510 -48.293 1.00 86.19 799 ILE A O 1
ATOM 6305 N N . GLY A 1 800 ? 16.163 -2.460 -47.058 1.00 81.31 800 GLY A N 1
ATOM 6306 C CA . GLY A 1 800 ? 15.547 -3.200 -48.155 1.00 81.31 800 GLY A CA 1
ATOM 6307 C C . GLY A 1 800 ? 14.964 -2.297 -49.245 1.00 81.31 800 GLY A C 1
ATOM 6308 O O . GLY A 1 800 ? 14.955 -2.688 -50.412 1.00 81.31 800 GLY A O 1
ATOM 6309 N N . TRP A 1 801 ? 14.510 -1.090 -48.896 1.00 79.31 801 TRP A N 1
ATOM 6310 C CA . TRP A 1 801 ? 14.058 -0.090 -49.869 1.00 79.31 801 TRP A CA 1
ATOM 6311 C C . TRP A 1 801 ? 15.217 0.600 -50.590 1.00 79.31 801 TRP A C 1
ATOM 6313 O O . TRP A 1 801 ? 15.127 0.822 -51.795 1.00 79.31 801 TRP A O 1
ATOM 6323 N N . LEU A 1 802 ? 16.292 0.929 -49.869 1.00 82.00 802 LEU A N 1
ATOM 6324 C CA . LEU A 1 802 ? 17.444 1.663 -50.407 1.00 82.00 802 LEU A CA 1
ATOM 6325 C C . LEU A 1 802 ? 18.415 0.771 -51.191 1.00 82.00 802 LEU A C 1
ATOM 6327 O O . LEU A 1 802 ? 19.039 1.234 -52.143 1.00 82.00 802 LEU A O 1
ATOM 6331 N N . PHE A 1 803 ? 18.533 -0.503 -50.813 1.00 78.50 803 PHE A N 1
ATOM 6332 C CA . PHE A 1 803 ? 19.496 -1.436 -51.385 1.00 78.50 803 PHE A CA 1
ATOM 6333 C C . PHE A 1 803 ? 18.803 -2.737 -51.825 1.00 78.50 803 PHE A C 1
ATOM 6335 O O . PHE A 1 803 ? 18.234 -3.453 -50.993 1.00 78.50 803 PHE A O 1
ATOM 6342 N N . PRO A 1 804 ? 18.877 -3.118 -53.115 1.00 65.25 804 PRO A N 1
ATOM 6343 C CA . PRO A 1 804 ? 18.277 -4.346 -53.635 1.00 65.25 804 PRO A CA 1
ATOM 6344 C C . PRO A 1 804 ? 19.127 -5.583 -53.281 1.00 65.25 804 PRO A C 1
ATOM 6346 O O . PRO A 1 804 ? 19.623 -6.296 -54.147 1.00 65.25 804 PRO A O 1
ATOM 6349 N N . LEU A 1 805 ? 19.297 -5.857 -51.984 1.00 63.84 805 LEU A N 1
ATOM 6350 C CA . LEU A 1 805 ? 20.109 -6.954 -51.441 1.00 63.84 805 LEU A CA 1
ATOM 6351 C C . LEU A 1 805 ? 19.384 -8.311 -51.530 1.00 63.84 805 LEU A C 1
ATOM 6353 O O . LEU A 1 805 ? 19.037 -8.917 -50.513 1.00 63.84 805 LEU A O 1
ATOM 6357 N N . ASN A 1 806 ? 19.130 -8.788 -52.754 1.00 65.12 806 ASN A N 1
ATOM 6358 C CA . ASN A 1 806 ? 18.737 -10.172 -53.059 1.00 65.12 806 ASN A CA 1
ATOM 6359 C C . ASN A 1 806 ? 17.520 -10.721 -52.267 1.00 65.12 806 ASN A C 1
ATOM 6361 O O . ASN A 1 806 ? 17.371 -11.926 -52.095 1.00 65.12 806 ASN A O 1
ATOM 6365 N N . GLY A 1 807 ? 16.636 -9.866 -51.742 1.00 71.69 807 GLY A N 1
ATOM 6366 C CA . GLY A 1 807 ? 15.452 -10.278 -50.969 1.00 71.69 807 GLY A CA 1
ATOM 6367 C C . GLY A 1 807 ? 15.728 -10.833 -49.560 1.00 71.69 807 GLY A C 1
ATOM 6368 O O . GLY A 1 807 ? 14.789 -10.927 -48.769 1.00 71.69 807 GLY A O 1
ATOM 6369 N N . ALA A 1 808 ? 16.986 -11.122 -49.200 1.00 80.75 808 ALA A N 1
ATOM 6370 C CA . ALA A 1 808 ? 17.371 -11.654 -47.888 1.00 80.75 808 ALA A CA 1
ATOM 6371 C C . ALA A 1 808 ? 16.976 -10.699 -46.749 1.00 80.75 808 ALA A C 1
ATOM 6373 O O . ALA A 1 808 ? 16.405 -11.123 -45.752 1.00 80.75 808 ALA A O 1
ATOM 6374 N N . VAL A 1 809 ? 17.187 -9.394 -46.944 1.00 82.88 809 VAL A N 1
ATOM 6375 C CA . VAL A 1 809 ? 16.850 -8.341 -45.970 1.00 82.88 809 VAL A CA 1
ATOM 6376 C C . VAL A 1 809 ? 15.345 -8.286 -45.675 1.00 82.88 809 VAL A C 1
ATOM 6378 O O . VAL A 1 809 ? 14.940 -8.215 -44.517 1.00 82.88 809 VAL A O 1
ATOM 6381 N N . HIS A 1 810 ? 14.506 -8.392 -46.709 1.00 81.81 810 HIS A N 1
ATOM 6382 C CA . HIS A 1 810 ? 13.049 -8.402 -46.558 1.00 81.81 810 HIS A CA 1
ATOM 6383 C C . HIS A 1 810 ? 12.549 -9.675 -45.860 1.00 81.81 810 HIS A C 1
ATOM 6385 O O . HIS A 1 810 ? 11.636 -9.604 -45.038 1.00 81.81 810 HIS A O 1
ATOM 6391 N N . ARG A 1 811 ? 13.161 -10.834 -46.147 1.00 84.31 811 ARG A N 1
ATOM 6392 C CA . ARG A 1 811 ? 12.863 -12.095 -45.446 1.00 84.31 811 ARG A CA 1
ATOM 6393 C C . ARG A 1 811 ? 13.283 -12.034 -43.977 1.00 84.31 811 ARG A C 1
ATOM 6395 O O . ARG A 1 811 ? 12.506 -12.440 -43.120 1.00 84.31 811 ARG A O 1
ATOM 6402 N N . SER A 1 812 ? 14.451 -11.466 -43.677 1.00 89.88 812 SER A N 1
ATOM 6403 C CA . SER A 1 812 ? 14.906 -11.227 -42.302 1.00 89.88 812 SER A CA 1
ATOM 6404 C C . SER A 1 812 ? 13.943 -10.320 -41.537 1.00 89.88 812 SER A C 1
ATOM 6406 O O . SER A 1 812 ? 13.559 -10.651 -40.418 1.00 89.88 812 SER A O 1
ATOM 6408 N N . ALA A 1 813 ? 13.491 -9.220 -42.152 1.00 89.69 813 ALA A N 1
ATOM 6409 C CA . ALA A 1 813 ? 12.494 -8.332 -41.554 1.00 89.69 813 ALA A CA 1
ATOM 6410 C C . ALA A 1 813 ? 11.171 -9.063 -41.268 1.00 89.69 813 ALA A C 1
ATOM 6412 O O . ALA A 1 813 ? 10.607 -8.899 -40.190 1.00 89.69 813 ALA A O 1
ATOM 6413 N N . LEU A 1 814 ? 10.700 -9.908 -42.192 1.00 88.69 814 LEU A N 1
ATOM 6414 C CA . LEU A 1 814 ? 9.484 -10.703 -42.009 1.00 88.69 814 LEU A CA 1
ATOM 6415 C C . LEU A 1 814 ? 9.613 -11.726 -40.869 1.00 88.69 814 LEU A C 1
ATOM 6417 O O . LEU A 1 814 ? 8.708 -11.826 -40.046 1.00 88.69 814 LEU A O 1
ATOM 6421 N N . PHE A 1 815 ? 10.712 -12.481 -40.801 1.00 92.69 815 PHE A N 1
ATOM 6422 C CA . PHE A 1 815 ? 10.906 -13.487 -39.748 1.00 92.69 815 PHE A CA 1
ATOM 6423 C C . PHE A 1 815 ? 10.989 -12.835 -38.364 1.00 92.69 815 PHE A C 1
ATOM 6425 O O . PHE A 1 815 ? 10.340 -13.292 -37.421 1.00 92.69 815 PHE A O 1
ATOM 6432 N N . LEU A 1 816 ? 11.723 -11.723 -38.255 1.00 93.81 816 LEU A N 1
ATOM 6433 C CA . LEU A 1 816 ? 11.764 -10.935 -37.028 1.00 93.81 816 LEU A CA 1
ATOM 6434 C C . LEU A 1 816 ? 10.395 -10.342 -36.686 1.00 93.81 816 LEU A C 1
ATOM 6436 O O . LEU A 1 816 ? 10.038 -10.309 -35.512 1.00 93.81 816 LEU A O 1
ATOM 6440 N N . LEU A 1 817 ? 9.608 -9.915 -37.679 1.00 92.62 817 LEU A N 1
ATOM 6441 C CA . LEU A 1 817 ? 8.245 -9.426 -37.464 1.00 92.62 817 LEU A CA 1
ATOM 6442 C C . LEU A 1 817 ? 7.331 -10.518 -36.907 1.00 92.62 817 LEU A C 1
ATOM 6444 O O . LEU A 1 817 ? 6.580 -10.244 -35.977 1.00 92.62 817 LEU A O 1
ATOM 6448 N N . VAL A 1 818 ? 7.425 -11.751 -37.412 1.00 93.31 818 VAL A N 1
ATOM 6449 C CA . VAL A 1 818 ? 6.682 -12.902 -36.872 1.00 93.31 818 VAL A CA 1
ATOM 6450 C C . VAL A 1 818 ? 7.111 -13.201 -35.434 1.00 93.31 818 VAL A C 1
ATOM 6452 O O . VAL A 1 818 ? 6.252 -13.346 -34.566 1.00 93.31 818 VAL A O 1
ATOM 6455 N N . LEU A 1 819 ? 8.419 -13.233 -35.149 1.00 94.56 819 LEU A N 1
ATOM 6456 C CA . LEU A 1 819 ? 8.926 -13.406 -33.783 1.00 94.56 819 LEU A CA 1
ATOM 6457 C C . LEU A 1 819 ? 8.411 -12.296 -32.852 1.00 94.56 819 LEU A C 1
ATOM 6459 O O . LEU A 1 819 ? 7.899 -12.589 -31.774 1.00 94.56 819 LEU A O 1
ATOM 6463 N N . SER A 1 820 ? 8.513 -11.032 -33.275 1.00 94.81 820 SER A N 1
ATOM 6464 C CA . SER A 1 820 ? 8.041 -9.870 -32.513 1.00 94.81 820 SER A CA 1
ATOM 6465 C C . SER A 1 820 ? 6.534 -9.939 -32.261 1.00 94.81 820 SER A C 1
ATOM 6467 O O . SER A 1 820 ? 6.089 -9.730 -31.136 1.00 94.81 820 SER A O 1
ATOM 6469 N N . PHE A 1 821 ? 5.748 -10.323 -33.272 1.00 93.69 821 PHE A N 1
ATOM 6470 C CA . PHE A 1 821 ? 4.306 -10.518 -33.146 1.00 93.69 821 PHE A CA 1
ATOM 6471 C C . PHE A 1 821 ? 3.962 -11.596 -32.111 1.00 93.69 821 PHE A C 1
ATOM 6473 O O . PHE A 1 821 ? 3.093 -11.368 -31.269 1.00 93.69 821 PHE A O 1
ATOM 6480 N N . ILE A 1 822 ? 4.660 -12.738 -32.118 1.00 95.06 822 ILE A N 1
ATOM 6481 C CA . ILE A 1 822 ? 4.466 -13.810 -31.127 1.00 95.06 822 ILE A CA 1
ATOM 6482 C C . ILE A 1 822 ? 4.801 -13.306 -29.719 1.00 95.06 822 ILE A C 1
ATOM 6484 O O . ILE A 1 822 ? 3.987 -13.457 -28.809 1.00 95.06 822 ILE A O 1
ATOM 6488 N N . VAL A 1 823 ? 5.965 -12.671 -29.537 1.00 94.12 823 VAL A N 1
ATOM 6489 C CA . VAL A 1 823 ? 6.406 -12.147 -28.231 1.00 94.12 823 VAL A CA 1
ATOM 6490 C C . VAL A 1 823 ? 5.428 -11.095 -27.703 1.00 94.12 823 VAL A C 1
ATOM 6492 O O . VAL A 1 823 ? 5.034 -11.159 -26.540 1.00 94.12 823 VAL A O 1
ATOM 6495 N N . HIS A 1 824 ? 4.989 -10.165 -28.550 1.00 93.62 824 HIS A N 1
ATOM 6496 C CA . HIS A 1 824 ? 4.062 -9.100 -28.174 1.00 93.62 824 HIS A CA 1
ATOM 6497 C C . HIS A 1 824 ? 2.657 -9.635 -27.861 1.00 93.62 824 HIS A C 1
ATOM 6499 O O . HIS A 1 824 ? 2.041 -9.229 -26.877 1.00 93.62 824 HIS A O 1
ATOM 6505 N N . THR A 1 825 ? 2.157 -10.587 -28.652 1.00 91.75 825 THR A N 1
ATOM 6506 C CA . THR A 1 825 ? 0.855 -11.232 -28.408 1.00 91.75 825 THR A CA 1
ATOM 6507 C C . THR A 1 825 ? 0.874 -12.018 -27.100 1.00 91.75 825 THR A C 1
ATOM 6509 O O . THR A 1 825 ? -0.054 -11.911 -26.299 1.00 91.75 825 THR A O 1
ATOM 6512 N N . TYR A 1 826 ? 1.957 -12.751 -26.836 1.00 93.19 826 TYR A N 1
ATOM 6513 C CA . TYR A 1 826 ? 2.144 -13.455 -25.570 1.00 93.19 826 TYR A CA 1
ATOM 6514 C C . TYR A 1 826 ? 2.236 -12.486 -24.380 1.00 93.19 826 TYR A C 1
ATOM 6516 O O . TYR A 1 826 ? 1.662 -12.752 -23.327 1.00 93.19 826 TYR A O 1
ATOM 6524 N N . ALA A 1 827 ? 2.879 -11.324 -24.556 1.00 92.25 827 ALA A N 1
ATOM 6525 C CA . ALA A 1 827 ? 2.919 -10.258 -23.553 1.00 92.25 827 ALA A CA 1
ATOM 6526 C C . ALA A 1 827 ? 1.516 -9.749 -23.191 1.00 92.25 827 ALA A C 1
ATOM 6528 O O . ALA A 1 827 ? 1.189 -9.625 -22.011 1.00 92.25 827 ALA A O 1
ATOM 6529 N N . LEU A 1 828 ? 0.680 -9.485 -24.202 1.00 90.25 828 LEU A N 1
ATOM 6530 C CA . LEU A 1 828 ? -0.706 -9.055 -24.010 1.00 90.25 828 LEU A CA 1
ATOM 6531 C C . LEU A 1 828 ? -1.529 -10.128 -23.292 1.00 90.25 828 LEU A C 1
ATOM 6533 O O . LEU A 1 828 ? -2.266 -9.798 -22.365 1.00 90.25 828 LEU A O 1
ATOM 6537 N N . TRP A 1 829 ? -1.377 -11.398 -23.682 1.00 91.38 829 TRP A N 1
ATOM 6538 C CA . TRP A 1 829 ? -2.049 -12.516 -23.018 1.00 91.38 829 TRP A CA 1
ATOM 6539 C C . TRP A 1 829 ? -1.665 -12.615 -21.538 1.00 91.38 829 TRP A C 1
ATOM 6541 O O . TRP A 1 829 ? -2.541 -12.542 -20.678 1.00 91.38 829 TRP A O 1
ATOM 6551 N N . LEU A 1 830 ? -0.366 -12.650 -21.225 1.00 91.56 830 LEU A N 1
ATOM 6552 C CA . LEU A 1 830 ? 0.119 -12.665 -19.842 1.00 91.56 830 LEU A CA 1
ATOM 6553 C C . LEU A 1 830 ? -0.397 -11.475 -19.031 1.00 91.56 830 LEU A C 1
ATOM 6555 O O . LEU A 1 830 ? -0.773 -11.623 -17.870 1.00 91.56 830 LEU A O 1
ATOM 6559 N N . ARG A 1 831 ? -0.441 -10.282 -19.632 1.00 88.88 831 ARG A N 1
ATOM 6560 C CA . ARG A 1 831 ? -0.928 -9.082 -18.951 1.00 88.88 831 ARG A CA 1
ATOM 6561 C C . ARG A 1 831 ? -2.422 -9.163 -18.630 1.00 88.88 831 ARG A C 1
ATOM 6563 O O . ARG A 1 831 ? -2.820 -8.674 -17.570 1.00 88.88 831 ARG A O 1
ATOM 6570 N N . MET A 1 832 ? -3.227 -9.791 -19.494 1.00 85.75 832 MET A N 1
ATOM 6571 C CA . MET A 1 832 ? -4.646 -10.069 -19.231 1.00 85.75 832 MET A CA 1
ATOM 6572 C C . MET A 1 832 ? -4.815 -11.071 -18.083 1.00 85.75 832 MET A C 1
ATOM 6574 O O . MET A 1 832 ? -5.600 -10.803 -17.176 1.00 85.75 832 MET A O 1
ATOM 6578 N N . GLU A 1 833 ? -4.033 -12.155 -18.069 1.00 87.00 833 GLU A N 1
ATOM 6579 C CA . GLU A 1 833 ? -4.048 -13.164 -16.994 1.00 87.00 833 GLU A CA 1
ATOM 6580 C C . GLU A 1 833 ? -3.642 -12.583 -15.627 1.00 87.00 833 GLU A C 1
ATOM 6582 O O . GLU A 1 833 ? -4.284 -12.844 -14.605 1.00 87.00 833 GLU A O 1
ATOM 6587 N N . ILE A 1 834 ? -2.602 -11.740 -15.601 1.00 87.88 834 ILE A N 1
ATOM 6588 C CA . ILE A 1 834 ? -2.131 -11.051 -14.388 1.00 87.88 834 ILE A CA 1
ATOM 6589 C C . ILE A 1 834 ? -3.173 -10.043 -13.887 1.00 87.88 834 ILE A C 1
ATOM 6591 O O . ILE A 1 834 ? -3.451 -9.972 -12.691 1.00 87.88 834 ILE A O 1
ATOM 6595 N N . SER A 1 835 ? -3.741 -9.245 -14.796 1.00 77.56 835 SER A N 1
ATOM 6596 C CA . SER A 1 835 ? -4.658 -8.156 -14.433 1.00 77.56 835 SER A CA 1
ATOM 6597 C C . SER A 1 835 ? -6.086 -8.634 -14.158 1.00 77.56 835 SER A C 1
ATOM 6599 O O . SER A 1 835 ? -6.878 -7.868 -13.612 1.00 77.56 835 SER A O 1
ATOM 6601 N N . GLY A 1 836 ? -6.444 -9.851 -14.582 1.00 76.69 836 GLY A N 1
ATOM 6602 C CA . GLY A 1 836 ? -7.800 -10.398 -14.483 1.00 76.69 836 GLY A CA 1
ATOM 6603 C C . GLY A 1 836 ? -8.844 -9.643 -15.316 1.00 76.69 836 GLY A C 1
ATOM 6604 O O . GLY A 1 836 ? -10.037 -9.762 -15.052 1.00 76.69 836 GLY A O 1
ATOM 6605 N N . ARG A 1 837 ? -8.416 -8.823 -16.289 1.00 70.94 837 ARG A N 1
ATOM 6606 C CA . ARG A 1 837 ? -9.296 -7.986 -17.121 1.00 70.94 837 ARG A CA 1
ATOM 6607 C C . ARG A 1 837 ? -8.704 -7.716 -18.512 1.00 70.94 837 ARG A C 1
ATOM 6609 O O . ARG A 1 837 ? -7.477 -7.675 -18.643 1.00 70.94 837 ARG A O 1
ATOM 6616 N N . PRO A 1 838 ? -9.548 -7.489 -19.537 1.00 68.69 838 PRO A N 1
ATOM 6617 C CA . PRO A 1 838 ? -9.091 -7.149 -20.883 1.00 68.69 838 PRO A CA 1
ATOM 6618 C C . PRO A 1 838 ? -8.436 -5.749 -20.954 1.00 68.69 838 PRO A C 1
ATOM 6620 O O . PRO A 1 838 ? -8.692 -4.905 -20.092 1.00 68.69 838 PRO A O 1
ATOM 6623 N N . PRO A 1 839 ? -7.622 -5.474 -21.996 1.00 57.84 839 PRO A N 1
ATOM 6624 C CA . PRO A 1 839 ? -6.792 -4.267 -22.114 1.00 57.84 839 PRO A CA 1
ATOM 6625 C C . PRO A 1 839 ? -7.546 -2.946 -22.293 1.00 57.84 839 PRO A C 1
ATOM 6627 O O . PRO A 1 839 ? -6.958 -1.892 -22.073 1.00 57.84 839 PRO A O 1
ATOM 6630 N N . VAL A 1 840 ? -8.808 -2.970 -22.732 1.00 56.31 840 VAL A N 1
ATOM 6631 C CA . VAL A 1 840 ? -9.526 -1.759 -23.156 1.00 56.31 840 VAL A CA 1
ATOM 6632 C C . VAL A 1 840 ? -10.726 -1.511 -22.251 1.00 56.31 840 VAL A C 1
ATOM 6634 O O . VAL A 1 840 ? -11.795 -2.080 -22.464 1.00 56.31 840 VAL A O 1
ATOM 6637 N N . THR A 1 841 ? -10.560 -0.632 -21.262 1.00 53.09 841 THR A N 1
ATOM 6638 C CA . THR A 1 841 ? -11.693 0.006 -20.565 1.00 53.09 841 THR A CA 1
ATOM 6639 C C . THR A 1 841 ? -11.768 1.508 -20.867 1.00 53.09 841 THR A C 1
ATOM 6641 O O . THR A 1 841 ? -12.863 2.046 -20.989 1.00 53.09 841 THR A O 1
ATOM 6644 N N . ASN A 1 842 ? -10.626 2.176 -21.084 1.00 52.03 842 ASN A N 1
ATOM 6645 C CA . ASN A 1 842 ? -10.478 3.516 -21.681 1.00 52.03 842 ASN A CA 1
ATOM 6646 C C . ASN A 1 842 ? -9.030 3.756 -22.193 1.00 52.03 842 ASN A C 1
ATOM 6648 O O . ASN A 1 842 ? -8.121 3.000 -21.855 1.00 52.03 842 ASN A O 1
ATOM 6652 N N . LEU A 1 843 ? -8.785 4.816 -22.981 1.00 44.66 843 LEU A N 1
ATOM 6653 C CA . LEU A 1 843 ? -7.460 5.109 -23.575 1.00 44.66 843 LEU A CA 1
ATOM 6654 C C . LEU A 1 843 ? -6.324 5.236 -22.541 1.00 44.66 843 LEU A C 1
ATOM 6656 O O . LEU A 1 843 ? -5.209 4.784 -22.795 1.00 44.66 843 LEU A O 1
ATOM 6660 N N . TYR A 1 844 ? -6.606 5.810 -21.369 1.00 43.50 844 TYR A N 1
ATOM 6661 C CA . TYR A 1 844 ? -5.632 5.956 -20.282 1.00 43.50 844 TYR A CA 1
ATOM 6662 C C . TYR A 1 844 ? -5.265 4.601 -19.657 1.00 43.50 844 TYR A C 1
ATOM 6664 O O . TYR A 1 844 ? -4.092 4.294 -19.453 1.00 43.50 844 TYR A O 1
ATOM 6672 N N . SER A 1 845 ? -6.266 3.749 -19.426 1.00 51.81 845 SER A N 1
ATOM 6673 C CA . SER A 1 845 ? -6.084 2.391 -18.914 1.00 51.81 845 SER A CA 1
ATOM 6674 C C . SER A 1 845 ? -5.261 1.533 -19.870 1.00 51.81 845 SER A C 1
ATOM 6676 O O . SER A 1 845 ? -4.427 0.766 -19.401 1.00 51.81 845 SER A O 1
ATOM 6678 N N . SER A 1 846 ? -5.420 1.718 -21.186 1.00 57.41 846 SER A N 1
ATOM 6679 C CA . SER A 1 846 ? -4.649 1.001 -22.202 1.00 57.41 846 SER A CA 1
ATOM 6680 C C . SER A 1 846 ? -3.169 1.393 -22.182 1.00 57.41 846 SER A C 1
ATOM 6682 O O . SER A 1 846 ? -2.313 0.526 -22.342 1.00 57.41 846 SER A O 1
ATOM 6684 N N . ALA A 1 847 ? -2.855 2.673 -21.945 1.00 52.41 847 ALA A N 1
ATOM 6685 C CA . ALA A 1 847 ? -1.473 3.135 -21.808 1.00 52.41 847 ALA A CA 1
ATOM 6686 C C . ALA A 1 847 ? -0.792 2.496 -20.583 1.00 52.41 847 ALA A C 1
ATOM 6688 O O . ALA A 1 847 ? 0.265 1.894 -20.720 1.00 52.41 847 ALA A O 1
ATOM 6689 N N . ILE A 1 848 ? -1.451 2.509 -19.417 1.00 55.75 848 ILE A N 1
ATOM 6690 C CA . ILE A 1 848 ? -0.949 1.846 -18.196 1.00 55.75 848 ILE A CA 1
ATOM 6691 C C . ILE A 1 848 ? -0.901 0.314 -18.348 1.00 55.75 848 ILE A C 1
ATOM 6693 O O . ILE A 1 848 ? -0.064 -0.361 -17.745 1.00 55.75 848 ILE A O 1
ATOM 6697 N N . PHE A 1 849 ? -1.816 -0.267 -19.128 1.00 64.69 849 PHE A N 1
ATOM 6698 C CA . PHE A 1 849 ? -1.867 -1.708 -19.362 1.00 64.69 849 PHE A CA 1
ATOM 6699 C C . PHE A 1 849 ? -0.617 -2.202 -20.094 1.00 64.69 849 PHE A C 1
ATOM 6701 O O . PHE A 1 849 ? -0.064 -3.234 -19.707 1.00 64.69 849 PHE A O 1
ATOM 6708 N N . ILE A 1 850 ? -0.179 -1.462 -21.117 1.00 59.28 850 ILE A N 1
ATOM 6709 C CA . ILE A 1 850 ? 0.991 -1.788 -21.944 1.00 59.28 850 ILE A CA 1
ATOM 6710 C C . ILE A 1 850 ? 2.302 -1.335 -21.267 1.00 59.28 850 ILE A C 1
ATOM 6712 O O . ILE A 1 850 ? 3.350 -1.919 -21.541 1.00 59.28 850 ILE A O 1
ATOM 6716 N N . GLY A 1 851 ? 2.223 -0.400 -20.311 1.00 46.22 851 GLY A N 1
ATOM 6717 C CA . GLY A 1 851 ? 3.355 0.072 -19.508 1.00 46.22 851 GLY A CA 1
ATOM 6718 C C . GLY A 1 851 ? 3.925 1.372 -20.036 1.00 46.22 851 GLY A C 1
ATOM 6719 O O . GLY A 1 851 ? 4.620 1.318 -21.076 1.00 46.22 851 GLY A O 1
#

Sequence (851 aa):
MTADQTIELSDLPFNIAVRRFYRNSELRSLTPDDLKLDDGLGSFAAVKPLPPVTGMDDTMDQSSVLIDLVDRQSGKVLKSMLVSQNVSELNSTLAEKATIADRDYYFYLRFQRNYKPYKVKLLDVSRTTYVGSSTPRDFRSSIEITQDDRTERFTLWMNNPLRYRGETFYQSNYLTLPSGQEASTLSVVRNSGWMLPYIACMVVAFGMFAQFGQTLMRFLGRLDRRDVASATVTARGLADVDAPAPLQSALKVWLPVVLTGICLLWVARGARSPKPVDGTFNLYAAAQMPVAWNGRAQPLDSVARTLLLMTSHKSTLEVELEPWQLNQPEIREKLLAAVAKTWPAKATGEQFKVLQTVRGSYIEWVAALAKFADEEPALIEERLRPLMVRRAPAIHWLLDLILRPELAERHRVIKITDDQLLALLSLKQRPGFQYSLAEIRPNLSALENAFQKGNEKRREKREFDLTTLERRVGALFDTMGRLNQVAQVFQSQPGDNLLESAITVWRILQRLGESKAVMAVPTGADDETRSWETFIVASSLARLNQQLNEAGISSSQQFADWIQNVRPLQLVQTSVKGTWDILQKTPGPEETPNADGTADVSQRAASALARVDDPFLNRILKLIADAGPGKTGEEIAAGVTKEQATELAAQRIAAELFEVISELQENSPQDRRVEAIRARLQAAGAADQDSLMNVVNQEIAGLLWSDLQKHAAEVMPGGKASENFVASAGFVSGVFDAWKASDAAAFNTKLDAYQQWLQTASLPHVDMQRVRLEAWFNYFEPFWKSIYLYVPIIVLVFIGWLFPLNGAVHRSALFLLVLSFIVHTYALWLRMEISGRPPVTNLYSSAIFIG

Radius of gyration: 38.37 Å; chains: 1; bounding box: 120×59×132 Å